Protein AF-0000000080282565 (afdb_homodimer)

Nearest PDB structures (foldseek):
  5na4-assembly1_A  TM=9.097E-01  e=1.150E-32  Staphylococcus aureus
  5jwb-assembly1_A  TM=9.069E-01  e=5.021E-30  Plasmodium falciparum 3D7
  5yjx-assembly1_A  TM=8.605E-01  e=2.769E-31  Saccharomyces cerevisiae S288C
  4g6h-assembly1_A  TM=8.439E-01  e=4.618E-31  Saccharomyces cerevisiae S288C
  3t31-assembly1_A-2  TM=7.888E-01  e=1.235E-23  Acidithiobacillus ferrooxidans ATCC 23270

Solvent-accessible surface area (backbone atoms only — not comparable to full-atom values): 43737 Å² total; per-residue (Å²): 92,32,37,36,26,37,20,38,42,52,14,23,41,31,16,50,52,37,28,68,74,50,47,61,92,71,50,46,40,32,37,37,16,72,55,56,38,29,60,51,63,91,54,42,52,38,33,26,54,42,54,39,63,68,71,41,38,36,34,32,39,42,76,68,38,76,80,42,44,68,42,63,17,43,76,71,48,68,40,76,89,77,32,31,38,32,26,32,32,92,84,72,46,80,47,73,46,72,42,65,30,38,36,43,16,65,23,58,31,61,49,83,68,98,36,54,42,38,64,78,61,25,27,42,74,83,23,61,42,28,24,51,23,48,29,25,48,54,48,46,29,48,52,50,27,45,66,45,85,48,68,68,57,24,45,15,38,31,22,38,38,31,34,18,35,39,74,66,22,43,28,44,56,32,33,42,50,64,40,52,50,60,55,46,72,46,32,77,71,39,66,90,59,75,68,44,39,35,40,23,21,66,48,88,49,46,31,69,92,49,57,67,68,55,17,51,52,50,46,52,53,33,45,73,59,55,34,46,76,37,54,64,27,44,74,50,33,34,58,92,63,20,36,27,32,62,86,65,50,74,45,56,21,76,41,37,39,46,34,74,48,67,34,39,26,64,62,55,69,71,63,78,63,66,58,50,95,59,10,35,43,32,41,50,54,23,33,29,80,96,34,94,47,33,31,39,23,28,42,25,22,31,36,47,22,70,87,44,80,96,36,57,54,71,82,42,66,68,52,8,31,53,38,7,36,46,41,13,40,27,54,24,20,75,73,71,30,76,62,72,61,69,57,69,80,77,86,60,60,51,75,46,58,42,32,94,64,28,14,41,24,18,61,81,74,42,81,37,56,37,56,64,19,32,51,51,49,52,52,48,50,47,69,66,44,91,47,50,41,69,61,40,50,48,34,53,52,49,46,72,76,46,75,76,63,77,58,48,78,64,66,46,51,71,70,25,42,53,32,87,41,89,47,50,66,49,50,58,73,70,119,92,33,37,36,24,37,19,37,40,53,13,23,43,31,15,52,53,37,29,67,74,51,46,61,90,70,50,46,40,34,38,36,16,74,55,58,38,30,59,52,62,90,55,42,51,40,32,26,54,42,52,38,61,67,71,43,39,37,33,31,38,42,74,68,38,76,81,43,45,69,41,62,18,41,75,70,49,69,40,78,89,76,31,32,38,32,27,33,31,93,84,71,47,79,48,74,47,71,42,65,31,37,37,44,16,64,23,58,30,60,49,82,70,99,36,54,42,38,60,77,61,25,27,41,73,83,23,62,43,29,23,51,21,49,28,24,48,53,51,47,30,49,52,50,26,46,64,44,86,46,68,69,56,26,45,16,35,31,20,37,38,31,33,17,34,39,72,66,24,43,28,44,55,31,33,42,52,65,41,52,49,61,54,45,73,47,32,76,74,39,66,87,59,72,69,44,40,37,40,22,20,67,48,87,50,46,32,70,90,50,57,66,68,56,17,50,50,50,45,51,52,34,45,75,59,56,33,44,76,38,55,64,26,46,73,49,34,34,57,94,63,20,35,27,32,63,86,64,51,74,45,55,20,78,42,38,38,46,36,75,48,66,34,37,28,65,64,55,69,70,63,78,61,65,58,51,96,59,9,36,44,33,40,49,55,24,33,30,80,97,34,95,48,34,31,38,22,27,44,26,23,33,35,46,22,70,87,45,80,95,36,58,54,71,80,42,67,68,52,8,31,54,37,7,34,47,43,14,39,27,53,24,20,75,72,70,29,78,62,73,60,69,57,71,79,75,86,61,61,56,74,45,59,42,34,96,63,29,16,41,24,18,64,82,73,42,82,36,55,36,57,64,19,32,52,51,48,51,52,48,50,47,69,67,44,91,48,49,44,68,61,40,51,49,34,53,52,50,46,71,75,46,76,74,62,75,58,50,77,64,65,46,53,71,70,24,40,52,32,86,40,88,46,50,67,46,49,57,73,70,119

InterPro domains:
  IPR023753 FAD/NAD(P)-binding domain [PF07992] (1-324)
  IPR036188 FAD/NAD(P)-binding domain superfamily [SSF51905] (1-175)
  IPR036188 FAD/NAD(P)-binding domain superfamily [SSF51905] (150-336)
  IPR045024 Alternative NADH dehydrogenase [PTHR43706] (2-407)

Radius of gyration: 28.05 Å; Cα contacts (8 Å, |Δi|>4): 2062; chains: 2; bounding box: 66×82×60 Å

Foldseek 3Di:
DEEEEEACEQQRVLLLVLLLVFADLVYAAEYEYQDQFYAQQQCLLCCLLQLDPRVLRTHGSCVQRPRHHYDNFHWDAADQVQQKTWTAHPVRDIDIDHGQFYEYENAWAFDDDPAAACLPQEFERGANLRSLQNSQLLLVLLVVLLVDPDVLSVLQSLEAEEEALAQVSLQNLLSNLVSSVLSNVVRPSCVVPDRAAEYEYLAPFRNPVDDPVLRVQSVVSSVVSHYHYYYNKDFRHADCQGTQIPVRDGRGHSYYYYDHDIAAQVNLVVHPADDDSRAQEAEQLQHRPPRLRYGYAARRHQHAAPVDHPHGDDRDSVRSNQNSSLSSQQNSVSVVTHDGDGDYDDDQWDKHNSDDLWIWTQGNHNTDIGNVSVVVVLVVSLVVRSDSSVVSVVSNVCVVVDRRDSDRPPPRHDQQGRSPDSCNNGTNDDD/DEEEEEDCEQQRVLLLVLLLVFADLVYAAEYEYQDQFYAQQQCLLCCLLQLDPRVLRTHGSCVQRPRHHYDNFHWDAADQVQQKTWTAHPVRDIDIDHGQFYEYENAWAFDDDPAAACLPQEFERGANLRSLQNSQLLLVLLVVLLVDPDVLSVLQSLEAEEEALAQVSLQNLLSNLVSSVLSNVVRPSCVVPDRAAEYEYLAPFRNPVADPVLRVQSVVSSVVSHYHYYYNKDFRHADCQGTQIPVRDGRGHSYYYYDHDIAAQVNLVVHPADDDSRAQEAEQLQHRPPRLRYGYAANRHQHAAPVDHPHGDDRDSVRSNQNSSLSSQQNSVSVVTHDGDGDYDDDQWDKHNSDDQWIWTQGNHNTDIGNVSVVVVLVVSLVVRSDSSVVSVVSNVCVVVDRRDSDRPPPRHDQQGRSPDSCNNGTNDDD

Structure (mmCIF, N/CA/C/O backbone):
data_AF-0000000080282565-model_v1
#
loop_
_entity.id
_entity.type
_entity.pdbx_description
1 polymer 'NADH dehydrogenase'
#
loop_
_atom_site.group_PDB
_atom_site.id
_atom_site.type_symbol
_atom_site.label_atom_id
_atom_site.label_alt_id
_atom_site.label_comp_id
_atom_site.label_asym_id
_atom_site.label_entity_id
_atom_site.label_seq_id
_atom_site.pdbx_PDB_ins_code
_atom_site.Cartn_x
_atom_site.Cartn_y
_atom_site.Cartn_z
_atom_site.occupancy
_atom_site.B_iso_or_equiv
_atom_site.auth_seq_id
_atom_site.auth_comp_id
_atom_site.auth_asym_id
_atom_site.auth_atom_id
_atom_site.pdbx_PDB_model_num
ATOM 1 N N . MET A 1 1 ? 24.312 -25.234 -16.906 1 94.94 1 MET A N 1
ATOM 2 C CA . MET A 1 1 ? 22.953 -25.312 -17.406 1 94.94 1 MET A CA 1
ATOM 3 C C . MET A 1 1 ? 22.062 -24.281 -16.719 1 94.94 1 MET A C 1
ATOM 5 O O . MET A 1 1 ? 22.328 -23.875 -15.586 1 94.94 1 MET A O 1
ATOM 9 N N . ARG A 1 2 ? 21.125 -23.766 -17.453 1 97.75 2 ARG A N 1
ATOM 10 C CA . ARG A 1 2 ? 20.203 -22.766 -16.922 1 97.75 2 ARG A CA 1
ATOM 11 C C . ARG A 1 2 ? 18.766 -23.25 -16.984 1 97.75 2 ARG A C 1
ATOM 13 O O . ARG A 1 2 ? 18.266 -23.641 -18.047 1 97.75 2 ARG A O 1
ATOM 20 N N . VAL A 1 3 ? 18.125 -23.203 -15.875 1 98.88 3 VAL A N 1
ATOM 21 C CA . VAL A 1 3 ? 16.688 -23.469 -15.773 1 98.88 3 VAL A CA 1
ATOM 22 C C . VAL A 1 3 ? 15.93 -22.172 -15.547 1 98.88 3 VAL A C 1
ATOM 24 O O . VAL A 1 3 ? 16.203 -21.438 -14.594 1 98.88 3 VAL A O 1
ATOM 27 N N . VAL A 1 4 ? 15.008 -21.828 -16.453 1 98.94 4 VAL A N 1
ATOM 28 C CA . VAL A 1 4 ? 14.18 -20.641 -16.312 1 98.94 4 VAL A CA 1
ATOM 29 C C . VAL A 1 4 ? 12.758 -21.047 -15.93 1 98.94 4 VAL A C 1
ATOM 31 O O . VAL A 1 4 ? 12.172 -21.938 -16.547 1 98.94 4 VAL A O 1
ATOM 34 N N . ILE A 1 5 ? 12.273 -20.516 -14.883 1 98.94 5 ILE A N 1
ATOM 35 C CA . ILE A 1 5 ? 10.898 -20.703 -14.414 1 98.94 5 ILE A CA 1
ATOM 36 C C . ILE A 1 5 ? 10.109 -19.406 -14.625 1 98.94 5 ILE A C 1
ATOM 38 O O . ILE A 1 5 ? 10.469 -18.359 -14.078 1 98.94 5 ILE A O 1
ATOM 42 N N . ILE A 1 6 ? 9.055 -19.453 -15.453 1 98.88 6 ILE A N 1
ATOM 43 C CA . ILE A 1 6 ? 8.172 -18.297 -15.641 1 98.88 6 ILE A CA 1
ATOM 44 C C . ILE A 1 6 ? 7.051 -18.344 -14.609 1 98.88 6 ILE A C 1
ATOM 46 O O . ILE A 1 6 ? 6.172 -19.203 -14.672 1 98.88 6 ILE A O 1
ATOM 50 N N . GLY A 1 7 ? 7.074 -17.391 -13.695 1 98.56 7 GLY A N 1
ATOM 51 C CA . GLY A 1 7 ? 6.07 -17.328 -12.648 1 98.56 7 GLY A CA 1
ATOM 52 C C . GLY A 1 7 ? 6.598 -17.781 -11.297 1 98.56 7 GLY A C 1
ATOM 53 O O . GLY A 1 7 ? 7.184 -18.859 -11.18 1 98.56 7 GLY A O 1
ATOM 54 N N . GLY A 1 8 ? 6.426 -16.953 -10.297 1 98.19 8 GLY A N 1
ATOM 55 C CA . GLY A 1 8 ? 6.891 -17.25 -8.953 1 98.19 8 GLY A CA 1
ATOM 56 C C . GLY A 1 8 ? 5.758 -17.516 -7.977 1 98.19 8 GLY A C 1
ATOM 57 O O . GLY A 1 8 ? 5.891 -17.25 -6.777 1 98.19 8 GLY A O 1
ATOM 58 N N . GLY A 1 9 ? 4.543 -17.922 -8.484 1 98.06 9 GLY A N 1
ATOM 59 C CA . GLY A 1 9 ? 3.451 -18.328 -7.617 1 98.06 9 GLY A CA 1
ATOM 60 C C . GLY A 1 9 ? 3.684 -19.672 -6.961 1 98.06 9 GLY A C 1
ATOM 61 O O . GLY A 1 9 ? 4.828 -20.094 -6.789 1 98.06 9 GLY A O 1
ATOM 62 N N . PHE A 1 10 ? 2.66 -20.375 -6.566 1 98.19 10 PHE A N 1
ATOM 63 C CA . PHE A 1 10 ? 2.758 -21.625 -5.812 1 98.19 10 PHE A CA 1
ATOM 64 C C . PHE A 1 10 ? 3.551 -22.672 -6.59 1 98.19 10 PHE A C 1
ATOM 66 O O . PHE A 1 10 ? 4.43 -23.328 -6.031 1 98.19 10 PHE A O 1
ATOM 73 N N . ALA A 1 11 ? 3.25 -22.766 -7.883 1 98.75 11 ALA A N 1
ATOM 74 C CA . ALA A 1 11 ? 3.922 -23.797 -8.68 1 98.75 11 ALA A CA 1
ATOM 75 C C . ALA A 1 11 ? 5.387 -23.438 -8.914 1 98.75 11 ALA A C 1
ATOM 77 O O . ALA A 1 11 ? 6.285 -24.219 -8.586 1 98.75 11 ALA A O 1
ATOM 78 N N . GLY A 1 12 ? 5.625 -22.219 -9.43 1 98.88 12 GLY A N 1
ATOM 79 C CA . GLY A 1 12 ? 6.977 -21.812 -9.766 1 98.88 12 GLY A CA 1
ATOM 80 C C . GLY A 1 12 ? 7.891 -21.719 -8.562 1 98.88 12 GLY A C 1
ATOM 81 O O . GLY A 1 12 ? 9.055 -22.125 -8.617 1 98.88 12 GLY A O 1
ATOM 82 N N . TYR A 1 13 ? 7.422 -21.141 -7.465 1 98.81 13 TYR A N 1
ATOM 83 C CA . TYR A 1 13 ? 8.195 -21.031 -6.234 1 98.81 13 TYR A CA 1
ATOM 84 C C . TYR A 1 13 ? 8.656 -22.391 -5.754 1 98.81 13 TYR A C 1
ATOM 86 O O . TYR A 1 13 ? 9.828 -22.578 -5.41 1 98.81 13 TYR A O 1
ATOM 94 N N . ASN A 1 14 ? 7.75 -23.375 -5.758 1 98.75 14 ASN A N 1
ATOM 95 C CA . ASN A 1 14 ? 8.086 -24.703 -5.242 1 98.75 14 ASN A CA 1
ATOM 96 C C . ASN A 1 14 ? 8.945 -25.484 -6.227 1 98.75 14 ASN A C 1
ATOM 98 O O . ASN A 1 14 ? 9.789 -26.281 -5.82 1 98.75 14 ASN A O 1
ATOM 102 N N . ALA A 1 15 ? 8.781 -25.25 -7.547 1 98.94 15 ALA A N 1
ATOM 103 C CA . ALA A 1 15 ? 9.711 -25.812 -8.516 1 98.94 15 ALA A CA 1
ATOM 104 C C . ALA A 1 15 ? 11.141 -25.328 -8.25 1 98.94 15 ALA A C 1
ATOM 106 O O . ALA A 1 15 ? 12.07 -26.141 -8.188 1 98.94 15 ALA A O 1
ATOM 107 N N . ALA A 1 16 ? 11.289 -24.016 -8.062 1 98.88 16 ALA A N 1
ATOM 108 C CA . ALA A 1 16 ? 12.602 -23.422 -7.797 1 98.88 16 ALA A CA 1
ATOM 109 C C . ALA A 1 16 ? 13.195 -23.984 -6.504 1 98.88 16 ALA A C 1
ATOM 111 O O . ALA A 1 16 ? 14.375 -24.344 -6.461 1 98.88 16 ALA A O 1
ATOM 112 N N . LYS A 1 17 ? 12.367 -24.031 -5.488 1 98.56 17 LYS A N 1
ATOM 113 C CA . LYS A 1 17 ? 12.805 -24.547 -4.191 1 98.56 17 LYS A CA 1
ATOM 114 C C . LYS A 1 17 ? 13.305 -25.984 -4.305 1 98.56 17 LYS A C 1
ATOM 116 O O . LYS A 1 17 ? 14.359 -26.312 -3.756 1 98.56 17 LYS A O 1
ATOM 121 N N . THR A 1 18 ? 12.578 -26.828 -5 1 98.69 18 THR A N 1
ATOM 122 C CA . THR A 1 18 ? 12.945 -28.219 -5.18 1 98.69 18 THR A CA 1
ATOM 123 C C . THR A 1 18 ? 14.219 -28.344 -6.02 1 98.69 18 THR A C 1
ATOM 125 O O . THR A 1 18 ? 15.102 -29.141 -5.699 1 98.69 18 THR A O 1
ATOM 128 N N . LEU A 1 19 ? 14.336 -27.594 -7.07 1 98.56 19 LEU A N 1
ATOM 129 C CA . LEU A 1 19 ? 15.523 -27.594 -7.914 1 98.56 19 LEU A CA 1
ATOM 130 C C . LEU A 1 19 ? 16.766 -27.234 -7.102 1 98.56 19 LEU A C 1
ATOM 132 O O . LEU A 1 19 ? 17.812 -27.875 -7.246 1 98.56 19 LEU A O 1
ATOM 136 N N . LEU A 1 20 ? 16.625 -26.203 -6.266 1 97.38 20 LEU A N 1
ATOM 137 C CA . LEU A 1 20 ? 17.734 -25.734 -5.445 1 97.38 20 LEU A CA 1
ATOM 138 C C . LEU A 1 20 ? 18.312 -26.875 -4.613 1 97.38 20 LEU A C 1
ATOM 140 O O . LEU A 1 20 ? 19.516 -26.953 -4.395 1 97.38 20 LEU A O 1
ATOM 144 N N . LYS A 1 21 ? 17.453 -27.781 -4.227 1 97.19 21 LYS A N 1
ATOM 145 C CA . LYS A 1 21 ? 17.859 -28.891 -3.367 1 97.19 21 LYS A CA 1
ATOM 146 C C . LYS A 1 21 ? 18.359 -30.078 -4.191 1 97.19 21 LYS A C 1
ATOM 148 O O . LYS A 1 21 ? 19 -30.984 -3.66 1 97.19 21 LYS A O 1
ATOM 153 N N . SER A 1 22 ? 18.094 -30.047 -5.457 1 97.62 22 SER A N 1
ATOM 154 C CA . SER A 1 22 ? 18.234 -31.281 -6.227 1 97.62 22 SER A CA 1
ATOM 155 C C . SER A 1 22 ? 19.422 -31.188 -7.191 1 97.62 22 SER A C 1
ATOM 157 O O . SER A 1 22 ? 20 -32.219 -7.574 1 97.62 22 SER A O 1
ATOM 159 N N . VAL A 1 23 ? 19.766 -29.969 -7.562 1 96.62 23 VAL A N 1
ATOM 160 C CA . VAL A 1 23 ? 20.781 -29.828 -8.602 1 96.62 23 VAL A CA 1
ATOM 161 C C . VAL A 1 23 ? 22.094 -29.359 -7.98 1 96.62 23 VAL A C 1
ATOM 163 O O . VAL A 1 23 ? 22.141 -29 -6.805 1 96.62 23 VAL A O 1
ATOM 166 N N . ASP A 1 24 ? 23.125 -29.422 -8.727 1 92.44 24 ASP A N 1
ATOM 167 C CA . ASP A 1 24 ? 24.438 -28.984 -8.258 1 92.44 24 ASP A CA 1
ATOM 168 C C . ASP A 1 24 ? 24.625 -27.484 -8.469 1 92.44 24 ASP A C 1
ATOM 170 O O . ASP A 1 24 ? 23.734 -26.812 -9.023 1 92.44 24 ASP A O 1
ATOM 174 N N . ASP A 1 25 ? 25.703 -26.969 -7.98 1 90.06 25 ASP A N 1
ATOM 175 C CA . ASP A 1 25 ? 25.969 -25.531 -7.965 1 90.06 25 ASP A CA 1
ATOM 176 C C . ASP A 1 25 ? 26.219 -25 -9.375 1 90.06 25 ASP A C 1
ATOM 178 O O . ASP A 1 25 ? 26.203 -23.797 -9.602 1 90.06 25 ASP A O 1
ATOM 182 N N . ASP A 1 26 ? 26.359 -25.938 -10.305 1 92.88 26 ASP A N 1
ATOM 183 C CA . ASP A 1 26 ? 26.672 -25.5 -11.664 1 92.88 26 ASP A CA 1
ATOM 184 C C . ASP A 1 26 ? 25.391 -25.172 -12.438 1 92.88 26 ASP A C 1
ATOM 186 O O . ASP A 1 26 ? 25.453 -24.609 -13.531 1 92.88 26 ASP A O 1
ATOM 190 N N . THR A 1 27 ? 24.281 -25.484 -11.867 1 96.75 27 THR A N 1
ATOM 191 C CA . THR A 1 27 ? 23 -25.172 -12.508 1 96.75 27 THR A CA 1
ATOM 192 C C . THR A 1 27 ? 22.469 -23.828 -12.047 1 96.75 27 THR A C 1
ATOM 194 O O . THR A 1 27 ? 22.312 -23.594 -10.844 1 96.75 27 THR A O 1
ATOM 197 N N . GLU A 1 28 ? 22.25 -22.875 -12.977 1 97.5 28 GLU A N 1
ATOM 198 C CA . GLU A 1 28 ? 21.609 -21.594 -12.664 1 97.5 28 GLU A CA 1
ATOM 199 C C . GLU A 1 28 ? 20.094 -21.719 -12.695 1 97.5 28 GLU A C 1
ATOM 201 O O . GLU A 1 28 ? 19.516 -22.172 -13.688 1 97.5 28 GLU A O 1
ATOM 206 N N . ILE A 1 29 ? 19.484 -21.406 -11.602 1 98.5 29 ILE A N 1
ATOM 207 C CA . ILE A 1 29 ? 18.031 -21.375 -11.523 1 98.5 29 ILE A CA 1
ATOM 208 C C . ILE A 1 29 ? 17.531 -19.938 -11.555 1 98.5 29 ILE A C 1
ATOM 210 O O . ILE A 1 29 ? 17.938 -19.125 -10.727 1 98.5 29 ILE A O 1
ATOM 214 N N . VAL A 1 30 ? 16.703 -19.578 -12.523 1 98.5 30 VAL A N 1
ATOM 215 C CA . VAL A 1 30 ? 16.156 -18.234 -12.695 1 98.5 30 VAL A CA 1
ATOM 216 C C . VAL A 1 30 ? 14.641 -18.266 -12.531 1 98.5 30 VAL A C 1
ATOM 218 O O . VAL A 1 30 ? 13.961 -19.109 -13.125 1 98.5 30 VAL A O 1
ATOM 221 N N . VAL A 1 31 ? 14.117 -17.438 -11.672 1 98.75 31 VAL A N 1
ATOM 222 C CA . VAL A 1 31 ? 12.68 -17.188 -11.609 1 98.75 31 VAL A CA 1
ATOM 223 C C . VAL A 1 31 ? 12.367 -15.836 -12.242 1 98.75 31 VAL A C 1
ATOM 225 O O . VAL A 1 31 ? 12.867 -14.797 -11.789 1 98.75 31 VAL A O 1
ATOM 228 N N . LEU A 1 32 ? 11.688 -15.867 -13.367 1 98.75 32 LEU A N 1
ATOM 229 C CA . LEU A 1 32 ? 11.164 -14.68 -14.023 1 98.75 32 LEU A CA 1
ATOM 230 C C . LEU A 1 32 ? 9.758 -14.367 -13.539 1 98.75 32 LEU A C 1
ATOM 232 O O . LEU A 1 32 ? 8.828 -15.141 -13.781 1 98.75 32 LEU A O 1
ATOM 236 N N . ASN A 1 33 ? 9.594 -13.297 -12.859 1 98.38 33 ASN A N 1
ATOM 237 C CA . ASN A 1 33 ? 8.328 -12.961 -12.219 1 98.38 33 ASN A CA 1
ATOM 238 C C . ASN A 1 33 ? 8.109 -11.453 -12.164 1 98.38 33 ASN A C 1
ATOM 240 O O . ASN A 1 33 ? 9.047 -10.695 -11.922 1 98.38 33 ASN A O 1
ATOM 244 N N . PRO A 1 34 ? 6.867 -11.016 -12.344 1 96.94 34 PRO A N 1
ATOM 245 C CA . PRO A 1 34 ? 6.617 -9.57 -12.312 1 96.94 34 PRO A CA 1
ATOM 246 C C . PRO A 1 34 ? 6.84 -8.961 -10.93 1 96.94 34 PRO A C 1
ATOM 248 O O . PRO A 1 34 ? 7.117 -7.77 -10.812 1 96.94 34 PRO A O 1
ATOM 251 N N . THR A 1 35 ? 6.664 -9.727 -9.883 1 97.62 35 THR A N 1
ATOM 252 C CA . THR A 1 35 ? 6.875 -9.266 -8.516 1 97.62 35 THR A CA 1
ATOM 253 C C . THR A 1 35 ? 8.094 -9.945 -7.895 1 97.62 35 THR A C 1
ATOM 255 O O . THR A 1 35 ? 8.547 -10.984 -8.383 1 97.62 35 THR A O 1
ATOM 258 N N . ASP A 1 36 ? 8.617 -9.406 -6.836 1 97.94 36 ASP A N 1
ATOM 259 C CA . ASP A 1 36 ? 9.773 -9.984 -6.168 1 97.94 36 ASP A CA 1
ATOM 260 C C . ASP A 1 36 ? 9.352 -10.93 -5.043 1 97.94 36 ASP A C 1
ATOM 262 O O . ASP A 1 36 ? 10.164 -11.305 -4.203 1 97.94 36 ASP A O 1
ATOM 266 N N . TYR A 1 37 ? 8.055 -11.281 -5.031 1 98 37 TYR A N 1
ATOM 267 C CA . TYR A 1 37 ? 7.566 -12.078 -3.91 1 98 37 TYR A CA 1
ATOM 268 C C . TYR A 1 37 ? 6.66 -13.203 -4.395 1 98 37 TYR A C 1
ATOM 270 O O . TYR A 1 37 ? 6.062 -13.109 -5.469 1 98 37 TYR A O 1
ATOM 278 N N . PHE A 1 38 ? 6.691 -14.305 -3.635 1 98.06 38 PHE A N 1
ATOM 279 C CA . PHE A 1 38 ? 5.645 -15.32 -3.629 1 98.06 38 PHE A CA 1
ATOM 280 C C . PHE A 1 38 ? 4.445 -14.859 -2.807 1 98.06 38 PHE A C 1
ATOM 282 O O . PHE A 1 38 ? 4.594 -14.5 -1.636 1 98.06 38 PHE A O 1
ATOM 289 N N . LEU A 1 39 ? 3.273 -14.82 -3.441 1 97.94 39 LEU A N 1
ATOM 290 C CA . LEU A 1 39 ? 2.064 -14.391 -2.742 1 97.94 39 LEU A CA 1
ATOM 291 C C . LEU A 1 39 ? 1.341 -15.594 -2.137 1 97.94 39 LEU A C 1
ATOM 293 O O . LEU A 1 39 ? 0.913 -16.5 -2.859 1 97.94 39 LEU A O 1
ATOM 297 N N . TYR A 1 40 ? 1.223 -15.641 -0.85 1 97.5 40 TYR A N 1
ATOM 298 C CA . TYR A 1 40 ? 0.421 -16.656 -0.192 1 97.5 40 TYR A CA 1
ATOM 299 C C . TYR A 1 40 ? -1.062 -16.312 -0.254 1 97.5 40 TYR A C 1
ATOM 301 O O . TYR A 1 40 ? -1.622 -15.781 0.704 1 97.5 40 TYR A O 1
ATOM 309 N N . LEU A 1 41 ? -1.687 -16.734 -1.265 1 95.69 41 LEU A N 1
ATOM 310 C CA . LEU A 1 41 ? -2.994 -16.297 -1.747 1 95.69 41 LEU A CA 1
ATOM 311 C C . LEU A 1 41 ? -4.086 -16.656 -0.745 1 95.69 41 LEU A C 1
ATOM 313 O O . LEU A 1 41 ? -5.035 -15.891 -0.557 1 95.69 41 LEU A O 1
ATOM 317 N N . PRO A 1 42 ? -4.027 -17.766 -0.047 1 94 42 PRO A N 1
ATOM 318 C CA . PRO A 1 42 ? -5.133 -18.172 0.826 1 94 42 PRO A CA 1
ATOM 319 C C . PRO A 1 42 ? -5.457 -17.125 1.893 1 94 42 PRO A C 1
ATOM 321 O O . PRO A 1 42 ? -6.586 -17.078 2.389 1 94 42 PRO A O 1
ATOM 324 N N . LEU A 1 43 ? -4.535 -16.266 2.221 1 96.25 43 LEU A N 1
ATOM 325 C CA . LEU A 1 43 ? -4.766 -15.289 3.277 1 96.25 43 LEU A CA 1
ATOM 326 C C . LEU A 1 43 ? -5.066 -13.914 2.691 1 96.25 43 LEU A C 1
ATOM 328 O O . LEU A 1 43 ? -5.172 -12.93 3.426 1 96.25 43 LEU A O 1
ATOM 332 N N . LEU A 1 44 ? -5.234 -13.836 1.396 1 97.25 44 LEU A N 1
ATOM 333 C CA . LEU A 1 44 ? -5.488 -12.578 0.704 1 97.25 44 LEU A CA 1
ATOM 334 C C . LEU A 1 44 ? -6.766 -11.922 1.219 1 97.25 44 LEU A C 1
ATOM 336 O O . LEU A 1 44 ? -6.809 -10.703 1.412 1 97.25 44 LEU A O 1
ATOM 340 N N . PRO A 1 45 ? -7.895 -12.688 1.535 1 96.88 45 PRO A N 1
ATOM 341 C CA . PRO A 1 45 ? -9.117 -12.055 2.049 1 96.88 45 PRO A CA 1
ATOM 342 C C . PRO A 1 45 ? -8.891 -11.328 3.373 1 96.88 45 PRO A C 1
ATOM 344 O O . PRO A 1 45 ? -9.531 -10.312 3.643 1 96.88 45 PRO A O 1
ATOM 347 N N . GLU A 1 46 ? -7.957 -11.812 4.176 1 96.31 46 GLU A N 1
ATOM 348 C CA . GLU A 1 46 ? -7.668 -11.156 5.449 1 96.31 46 GLU A CA 1
ATOM 349 C C . GLU A 1 46 ? -6.961 -9.828 5.234 1 96.31 46 GLU A C 1
ATOM 351 O O . GLU A 1 46 ? -7.105 -8.898 6.039 1 96.31 46 GLU A O 1
ATOM 356 N N . VAL A 1 47 ? -6.18 -9.727 4.168 1 97.31 47 VAL A N 1
ATOM 357 C CA . VAL A 1 47 ? -5.562 -8.453 3.818 1 97.31 47 VAL A CA 1
ATOM 358 C C . VAL A 1 47 ? -6.645 -7.445 3.432 1 97.31 47 VAL A C 1
ATOM 360 O O . VAL A 1 47 ? -6.629 -6.305 3.898 1 97.31 47 VAL A O 1
ATOM 363 N N . ALA A 1 48 ? -7.633 -7.883 2.65 1 97.5 48 ALA A N 1
ATOM 364 C CA . ALA A 1 48 ? -8.703 -7.004 2.178 1 97.5 48 ALA A CA 1
ATOM 365 C C . ALA A 1 48 ? -9.594 -6.559 3.332 1 97.5 48 ALA A C 1
ATOM 367 O O . ALA A 1 48 ? -10.219 -5.496 3.266 1 97.5 48 ALA A O 1
ATOM 368 N N . ALA A 1 49 ? -9.617 -7.336 4.41 1 96.25 49 ALA A N 1
ATOM 369 C CA . ALA A 1 49 ? -10.461 -7.016 5.555 1 96.25 49 ALA A CA 1
ATOM 370 C C . ALA A 1 49 ? -9.68 -6.254 6.621 1 96.25 49 ALA A C 1
ATOM 372 O O . ALA A 1 49 ? -10.203 -5.965 7.699 1 96.25 49 ALA A O 1
ATOM 373 N N . GLY A 1 50 ? -8.414 -6.004 6.387 1 95.19 50 GLY A N 1
ATOM 374 C CA . GLY A 1 50 ? -7.602 -5.211 7.297 1 95.19 50 GLY A CA 1
ATOM 375 C C . GLY A 1 50 ? -7.082 -6.004 8.484 1 95.19 50 GLY A C 1
ATOM 376 O O . GLY A 1 50 ? -6.668 -5.426 9.492 1 95.19 50 GLY A O 1
ATOM 377 N N . ILE A 1 51 ? -7.098 -7.34 8.422 1 95.38 51 ILE A N 1
ATOM 378 C CA . ILE A 1 51 ? -6.629 -8.195 9.5 1 95.38 51 ILE A CA 1
ATOM 379 C C . ILE A 1 51 ? -5.113 -8.375 9.406 1 95.38 51 ILE A C 1
ATOM 381 O O . ILE A 1 51 ? -4.402 -8.258 10.406 1 95.38 51 ILE A O 1
ATOM 385 N N . LEU A 1 52 ? -4.641 -8.633 8.195 1 96.38 52 LEU A N 1
ATOM 386 C CA . LEU A 1 52 ? -3.213 -8.789 7.941 1 96.38 52 LEU A CA 1
ATOM 387 C C . LEU A 1 52 ? -2.686 -7.664 7.062 1 96.38 52 LEU A C 1
ATOM 389 O O . LEU A 1 52 ? -3.398 -7.168 6.188 1 96.38 52 LEU A O 1
ATOM 393 N N . GLU A 1 53 ? -1.453 -7.242 7.328 1 96.88 53 GLU A N 1
ATOM 394 C CA . GLU A 1 53 ? -0.759 -6.355 6.402 1 96.88 53 GLU A CA 1
ATOM 395 C C . GLU A 1 53 ? -0.314 -7.105 5.148 1 96.88 53 GLU A C 1
ATOM 397 O O . GLU A 1 53 ? 0.014 -8.289 5.211 1 96.88 53 GLU A O 1
ATOM 402 N N . PRO A 1 54 ? -0.295 -6.422 4.027 1 97.19 54 PRO A N 1
ATOM 403 C CA . PRO A 1 54 ? 0.024 -7.098 2.768 1 97.19 54 PRO A CA 1
ATOM 404 C C . PRO A 1 54 ? 1.393 -7.773 2.789 1 97.19 54 PRO A C 1
ATOM 406 O O . PRO A 1 54 ? 1.563 -8.852 2.207 1 97.19 54 PRO A O 1
ATOM 409 N N . ARG A 1 55 ? 2.387 -7.223 3.467 1 96.62 55 ARG A N 1
ATOM 410 C CA . ARG A 1 55 ? 3.742 -7.762 3.439 1 96.62 55 ARG A CA 1
ATOM 411 C C . ARG A 1 55 ? 3.84 -9.031 4.273 1 96.62 55 ARG A C 1
ATOM 413 O O . ARG A 1 55 ? 4.852 -9.734 4.23 1 96.62 55 ARG A O 1
ATOM 420 N N . ARG A 1 56 ? 2.762 -9.398 5.039 1 97 56 ARG A N 1
ATOM 421 C CA . ARG A 1 56 ? 2.738 -10.656 5.77 1 97 56 ARG A CA 1
ATOM 422 C C . ARG A 1 56 ? 2.604 -11.844 4.816 1 97 56 ARG A C 1
ATOM 424 O O . ARG A 1 56 ? 3.131 -12.922 5.082 1 97 56 ARG A O 1
ATOM 431 N N . ILE A 1 57 ? 1.929 -11.594 3.664 1 97.31 57 ILE A N 1
ATOM 432 C CA . ILE A 1 57 ? 1.638 -12.734 2.811 1 97.31 57 ILE A CA 1
ATOM 433 C C . ILE A 1 57 ? 2.393 -12.602 1.489 1 97.31 57 ILE A C 1
ATOM 435 O O . ILE A 1 57 ? 2.166 -13.375 0.555 1 97.31 57 ILE A O 1
ATOM 439 N N . SER A 1 58 ? 3.16 -11.539 1.287 1 97.56 58 SER A N 1
ATOM 440 C CA . SER A 1 58 ? 4.105 -11.391 0.185 1 97.56 58 SER A CA 1
ATOM 441 C C . SER A 1 58 ? 5.508 -11.82 0.596 1 97.56 58 SER A C 1
ATOM 443 O O . SER A 1 58 ? 6.289 -11.016 1.108 1 97.56 58 SER A O 1
ATOM 445 N N . VAL A 1 59 ? 5.848 -13 0.3 1 96.56 59 VAL A N 1
ATOM 446 C CA . VAL A 1 59 ? 7.086 -13.617 0.766 1 96.56 59 VAL A CA 1
ATOM 447 C C . VAL A 1 59 ? 8.195 -13.375 -0.25 1 96.56 59 VAL A C 1
ATOM 449 O O . VAL A 1 59 ? 8.086 -13.773 -1.412 1 96.56 59 VAL A O 1
ATOM 452 N N . SER A 1 60 ? 9.258 -12.742 0.165 1 96.62 60 SER A N 1
ATOM 453 C CA . SER A 1 60 ? 10.375 -12.375 -0.707 1 96.62 60 SER A CA 1
ATOM 454 C C . SER A 1 60 ? 10.977 -13.602 -1.377 1 96.62 60 SER A C 1
ATOM 456 O O . SER A 1 60 ? 11.414 -14.539 -0.698 1 96.62 60 SER A O 1
ATOM 458 N N . ILE A 1 61 ? 11.039 -13.586 -2.703 1 97.31 61 ILE A N 1
ATOM 459 C CA . ILE A 1 61 ? 11.648 -14.688 -3.439 1 97.31 61 ILE A CA 1
ATOM 460 C C . ILE A 1 61 ? 13.156 -14.68 -3.221 1 97.31 61 ILE A C 1
ATOM 462 O O . ILE A 1 61 ? 13.734 -15.672 -2.764 1 97.31 61 ILE A O 1
ATOM 466 N N . PRO A 1 62 ? 13.82 -13.539 -3.363 1 94.75 62 PRO A N 1
ATOM 467 C CA . PRO A 1 62 ? 15.266 -13.539 -3.105 1 94.75 62 PRO A CA 1
ATOM 468 C C . PRO A 1 62 ? 15.602 -13.844 -1.648 1 94.75 62 PRO A C 1
ATOM 470 O O . PRO A 1 62 ? 16.672 -14.391 -1.361 1 94.75 62 PRO A O 1
ATOM 473 N N . GLY A 1 63 ? 14.688 -13.523 -0.775 1 94 63 GLY A N 1
ATOM 474 C CA . GLY A 1 63 ? 14.945 -13.711 0.644 1 94 63 GLY A CA 1
ATOM 475 C C . GLY A 1 63 ? 14.758 -15.148 1.099 1 94 63 GLY A C 1
ATOM 476 O O . GLY A 1 63 ? 15.344 -15.562 2.102 1 94 63 GLY A O 1
ATOM 477 N N . THR A 1 64 ? 13.953 -15.938 0.349 1 95.81 64 THR A N 1
ATOM 478 C CA . THR A 1 64 ? 13.609 -17.266 0.84 1 95.81 64 THR A CA 1
ATOM 479 C C . THR A 1 64 ? 14.156 -18.344 -0.087 1 95.81 64 THR A C 1
ATOM 481 O O . THR A 1 64 ? 14.242 -19.516 0.292 1 95.81 64 THR A O 1
ATOM 484 N N . LEU A 1 65 ? 14.453 -17.984 -1.323 1 96.38 65 LEU A N 1
ATOM 485 C CA . LEU A 1 65 ? 15.086 -18.906 -2.271 1 96.38 65 LEU A CA 1
ATOM 486 C C . LEU A 1 65 ? 16.516 -18.469 -2.578 1 96.38 65 LEU A C 1
ATOM 488 O O . LEU A 1 65 ? 16.844 -18.141 -3.727 1 96.38 65 LEU A O 1
ATOM 492 N N . ARG A 1 66 ? 17.344 -18.656 -1.561 1 91.5 66 ARG A N 1
ATOM 493 C CA . ARG A 1 66 ? 18.734 -18.281 -1.708 1 91.5 66 ARG A CA 1
ATOM 494 C C . ARG A 1 66 ? 19.438 -19.141 -2.75 1 91.5 66 ARG A C 1
ATOM 496 O O . ARG A 1 66 ? 19.422 -20.375 -2.658 1 91.5 66 ARG A O 1
ATOM 503 N N . GLY A 1 67 ? 19.922 -18.641 -3.748 1 93.06 67 GLY A N 1
ATOM 504 C CA . GLY A 1 67 ? 20.562 -19.359 -4.832 1 93.06 67 GLY A CA 1
ATOM 505 C C . GLY A 1 67 ? 19.797 -19.281 -6.141 1 93.06 67 GLY A C 1
ATOM 506 O O . GLY A 1 67 ? 20.312 -19.672 -7.191 1 93.06 67 GLY A O 1
ATOM 507 N N . VAL A 1 68 ? 18.609 -18.797 -6.035 1 96.5 68 VAL A N 1
ATOM 508 C CA . VAL A 1 68 ? 17.797 -18.562 -7.227 1 96.5 68 VAL A CA 1
ATOM 509 C C . VAL A 1 68 ? 17.938 -17.125 -7.68 1 96.5 68 VAL A C 1
ATOM 511 O O . VAL A 1 68 ? 17.844 -16.203 -6.863 1 96.5 68 VAL A O 1
ATOM 514 N N . ARG A 1 69 ? 18.219 -16.922 -8.898 1 96.69 69 ARG A N 1
ATOM 515 C CA . ARG A 1 69 ? 18.266 -15.578 -9.461 1 96.69 69 ARG A CA 1
ATOM 516 C C . ARG A 1 69 ? 16.859 -15.094 -9.82 1 96.69 69 ARG A C 1
ATOM 518 O O . ARG A 1 69 ? 16.172 -15.719 -10.625 1 96.69 69 ARG A O 1
ATOM 525 N N . LEU A 1 70 ? 16.453 -14.008 -9.211 1 97.06 70 LEU A N 1
ATOM 526 C CA . LEU A 1 70 ? 15.195 -13.383 -9.578 1 97.06 70 LEU A CA 1
ATOM 527 C C . LEU A 1 70 ? 15.391 -12.406 -10.734 1 97.06 70 LEU A C 1
ATOM 529 O O . LEU A 1 70 ? 16.266 -11.539 -10.68 1 97.06 70 LEU A O 1
ATOM 533 N N . VAL A 1 71 ? 14.664 -12.562 -11.742 1 97.44 71 VAL A N 1
ATOM 534 C CA . VAL A 1 71 ? 14.547 -11.586 -12.828 1 97.44 71 VAL A CA 1
ATOM 535 C C . VAL A 1 71 ? 13.172 -10.922 -12.766 1 97.44 71 VAL A C 1
ATOM 537 O O . VAL A 1 71 ? 12.148 -11.562 -13.016 1 97.44 71 VAL A O 1
ATOM 540 N N . LEU A 1 72 ? 13.195 -9.633 -12.461 1 97.31 72 LEU A N 1
ATOM 541 C CA . LEU A 1 72 ? 11.953 -8.883 -12.391 1 97.31 72 LEU A CA 1
ATOM 542 C C . LEU A 1 72 ? 11.445 -8.531 -13.781 1 97.31 72 LEU A C 1
ATOM 544 O O . LEU A 1 72 ? 12.086 -7.77 -14.508 1 97.31 72 LEU A O 1
ATOM 548 N N . GLY A 1 73 ? 10.32 -9.133 -14.109 1 97.06 73 GLY A N 1
ATOM 549 C CA . GLY A 1 73 ? 9.758 -8.844 -15.422 1 97.06 73 GLY A CA 1
ATOM 550 C C . GLY A 1 73 ? 8.57 -9.719 -15.766 1 97.06 73 GLY A C 1
ATOM 551 O O . GLY A 1 73 ? 8.25 -10.656 -15.039 1 97.06 73 GLY A O 1
ATOM 552 N N . THR A 1 74 ? 7.867 -9.375 -16.797 1 97.31 74 THR A N 1
ATOM 553 C CA . THR A 1 74 ? 6.742 -10.125 -17.328 1 97.31 74 THR A CA 1
ATOM 554 C C . THR A 1 74 ? 7.133 -10.82 -18.641 1 97.31 74 THR A C 1
ATOM 556 O O . THR A 1 74 ? 7.547 -10.164 -19.594 1 97.31 74 THR A O 1
ATOM 559 N N . ALA A 1 75 ? 7.035 -12.117 -18.625 1 98.44 75 ALA A N 1
ATOM 560 C CA . ALA A 1 75 ? 7.297 -12.852 -19.859 1 98.44 75 ALA A CA 1
ATOM 561 C C . ALA A 1 75 ? 6.297 -12.469 -20.938 1 98.44 75 ALA A C 1
ATOM 563 O O . ALA A 1 75 ? 5.098 -12.359 -20.672 1 98.44 75 ALA A O 1
ATOM 564 N N . THR A 1 76 ? 6.824 -12.297 -22.156 1 97.75 76 THR A N 1
ATOM 565 C CA . THR A 1 76 ? 5.945 -11.844 -23.234 1 97.75 76 THR A CA 1
ATOM 566 C C . THR A 1 76 ? 5.848 -12.898 -24.344 1 97.75 76 THR A C 1
ATOM 568 O O . THR A 1 76 ? 4.836 -12.977 -25.031 1 97.75 76 THR A O 1
ATOM 571 N N . SER A 1 77 ? 6.871 -13.648 -24.547 1 98.12 77 SER A N 1
ATOM 572 C CA . SER A 1 77 ? 6.867 -14.711 -25.547 1 98.12 77 SER A CA 1
ATOM 573 C C . SER A 1 77 ? 7.992 -15.711 -25.297 1 98.12 77 SER A C 1
ATOM 575 O O . SER A 1 77 ? 8.906 -15.438 -24.516 1 98.12 77 SER A O 1
ATOM 577 N N . VAL A 1 78 ? 7.855 -16.875 -25.906 1 98.62 78 VAL A N 1
ATOM 578 C CA . VAL A 1 78 ? 8.883 -17.906 -25.844 1 98.62 78 VAL A CA 1
ATOM 579 C C . VAL A 1 78 ? 9.234 -18.375 -27.266 1 98.62 78 VAL A C 1
ATOM 581 O O . VAL A 1 78 ? 8.352 -18.672 -28.062 1 98.62 78 VAL A O 1
ATOM 584 N N . ASP A 1 79 ? 10.516 -18.328 -27.594 1 98.44 79 ASP A N 1
ATOM 585 C CA . ASP A 1 79 ? 11.055 -18.969 -28.781 1 98.44 79 ASP A CA 1
ATOM 586 C C . ASP A 1 79 ? 11.602 -20.359 -28.453 1 98.44 79 ASP A C 1
ATOM 588 O O . ASP A 1 79 ? 12.758 -20.5 -28.062 1 98.44 79 ASP A O 1
ATOM 592 N N . PHE A 1 80 ? 10.797 -21.406 -28.688 1 98.25 80 PHE A N 1
ATOM 593 C CA . PHE A 1 80 ? 11.133 -22.766 -28.281 1 98.25 80 PHE A CA 1
ATOM 594 C C . PHE A 1 80 ? 12.305 -23.297 -29.094 1 98.25 80 PHE A C 1
ATOM 596 O O . PHE A 1 80 ? 13.133 -24.047 -28.562 1 98.25 80 PHE A O 1
ATOM 603 N N . ASP A 1 81 ? 12.391 -22.953 -30.297 1 97 81 ASP A N 1
ATOM 604 C CA . ASP A 1 81 ? 13.484 -23.422 -31.125 1 97 81 ASP A CA 1
ATOM 605 C C . ASP A 1 81 ? 14.805 -22.75 -30.734 1 97 81 ASP A C 1
ATOM 607 O O . ASP A 1 81 ? 15.844 -23.406 -30.656 1 97 81 ASP A O 1
ATOM 611 N N . GLY A 1 82 ? 14.695 -21.453 -30.5 1 97.94 82 GLY A N 1
ATOM 612 C CA . GLY A 1 82 ? 15.867 -20.719 -30.062 1 97.94 82 GLY A CA 1
ATOM 613 C C . GLY A 1 82 ? 16.125 -20.844 -28.578 1 97.94 82 GLY A C 1
ATOM 614 O O . GLY A 1 82 ? 17.141 -20.359 -28.062 1 97.94 82 GLY A O 1
ATOM 615 N N . ARG A 1 83 ? 15.234 -21.438 -27.844 1 98.44 83 ARG A N 1
ATOM 616 C CA . ARG A 1 83 ? 15.281 -21.625 -26.391 1 98.44 83 ARG A CA 1
ATOM 617 C C . ARG A 1 83 ? 15.539 -20.312 -25.672 1 98.44 83 ARG A C 1
ATOM 619 O O . ARG A 1 83 ? 16.453 -20.219 -24.859 1 98.44 83 ARG A O 1
ATOM 626 N N . THR A 1 84 ? 14.68 -19.375 -25.938 1 98.62 84 THR A N 1
ATOM 627 C CA . THR A 1 84 ? 14.781 -18.047 -25.344 1 98.62 84 THR A CA 1
ATOM 628 C C . THR A 1 84 ? 13.406 -17.547 -24.891 1 98.62 84 THR A C 1
ATOM 630 O O . THR A 1 84 ? 12.406 -17.766 -25.578 1 98.62 84 THR A O 1
ATOM 633 N N . VAL A 1 85 ? 13.359 -16.875 -23.75 1 98.81 85 VAL A N 1
ATOM 634 C CA . VAL A 1 85 ? 12.164 -16.203 -23.234 1 98.81 85 VAL A CA 1
ATOM 635 C C . VAL A 1 85 ? 12.32 -14.688 -23.391 1 98.81 85 VAL A C 1
ATOM 637 O O . VAL A 1 85 ? 13.336 -14.117 -23 1 98.81 85 VAL A O 1
ATOM 640 N N . SER A 1 86 ? 11.375 -14.055 -24 1 98.75 86 SER A N 1
ATOM 641 C CA . SER A 1 86 ? 11.312 -12.594 -24.016 1 98.75 86 SER A CA 1
ATOM 642 C C . SER A 1 86 ? 10.5 -12.055 -22.844 1 98.75 86 SER A C 1
ATOM 644 O O . SER A 1 86 ? 9.492 -12.648 -22.453 1 98.75 86 SER A O 1
ATOM 646 N N . TYR A 1 87 ? 10.977 -10.977 -22.234 1 98.12 87 TYR A N 1
ATOM 647 C CA . TYR A 1 87 ? 10.234 -10.375 -21.125 1 98.12 87 TYR A CA 1
ATOM 648 C C . TYR A 1 87 ? 10.438 -8.867 -21.094 1 98.12 87 TYR A C 1
ATOM 650 O O . TYR A 1 87 ? 11.375 -8.344 -21.703 1 98.12 87 TYR A O 1
ATOM 658 N N . THR A 1 88 ? 9.539 -8.203 -20.484 1 97.19 88 THR A N 1
ATOM 659 C CA . THR A 1 88 ? 9.609 -6.773 -20.234 1 97.19 88 THR A CA 1
ATOM 660 C C . THR A 1 88 ? 9.859 -6.508 -18.75 1 97.19 88 THR A C 1
ATOM 662 O O . THR A 1 88 ? 9.18 -7.066 -17.875 1 97.19 88 THR A O 1
ATOM 665 N N . ASP A 1 89 ? 10.906 -5.695 -18.469 1 96.12 89 ASP A N 1
ATOM 666 C CA . ASP A 1 89 ? 11.219 -5.402 -17.078 1 96.12 89 ASP A CA 1
ATOM 667 C C . ASP A 1 89 ? 10.328 -4.289 -16.531 1 96.12 89 ASP A C 1
ATOM 669 O O . ASP A 1 89 ? 9.445 -3.793 -17.234 1 96.12 89 ASP A O 1
ATOM 673 N N . PRO A 1 90 ? 10.43 -3.902 -15.227 1 94 90 PRO A N 1
ATOM 674 C CA . PRO A 1 90 ? 9.531 -2.918 -14.617 1 94 90 PRO A CA 1
ATOM 675 C C . PRO A 1 90 ? 9.68 -1.527 -15.227 1 94 90 PRO A C 1
ATOM 677 O O . PRO A 1 90 ? 8.852 -0.646 -14.969 1 94 90 PRO A O 1
ATOM 680 N N . GLU A 1 91 ? 10.711 -1.241 -15.969 1 93.5 91 GLU A N 1
ATOM 681 C CA . GLU A 1 91 ? 10.914 0.042 -16.641 1 93.5 91 GLU A CA 1
ATOM 682 C C . GLU A 1 91 ? 10.57 -0.045 -18.125 1 93.5 91 GLU A C 1
ATOM 684 O O . GLU A 1 91 ? 11.023 0.78 -18.922 1 93.5 91 GLU A O 1
ATOM 689 N N . ASP A 1 92 ? 9.859 -1.097 -18.516 1 93.06 92 ASP A N 1
ATOM 690 C CA . ASP A 1 92 ? 9.266 -1.315 -19.828 1 93.06 92 ASP A CA 1
ATOM 691 C C . ASP A 1 92 ? 10.344 -1.581 -20.891 1 93.06 92 ASP A C 1
ATOM 693 O O . ASP A 1 92 ? 10.156 -1.268 -22.062 1 93.06 92 ASP A O 1
ATOM 697 N N . ARG A 1 93 ? 11.516 -2.004 -20.531 1 95.94 93 ARG A N 1
ATOM 698 C CA . ARG A 1 93 ? 12.562 -2.42 -21.453 1 95.94 93 ARG A CA 1
ATOM 699 C C . ARG A 1 93 ? 12.43 -3.902 -21.797 1 95.94 93 ARG A C 1
ATOM 701 O O . ARG A 1 93 ? 12.141 -4.723 -20.922 1 95.94 93 ARG A O 1
ATOM 708 N N . GLU A 1 94 ? 12.633 -4.281 -23 1 97.44 94 GLU A N 1
ATOM 709 C CA . GLU A 1 94 ? 12.555 -5.66 -23.469 1 97.44 94 GLU A CA 1
ATOM 710 C C . GLU A 1 94 ? 13.891 -6.379 -23.281 1 97.44 94 GLU A C 1
ATOM 712 O O . GLU A 1 94 ? 14.945 -5.812 -23.578 1 97.44 94 GLU A O 1
ATOM 717 N N . HIS A 1 95 ? 13.828 -7.555 -22.797 1 97.56 95 HIS A N 1
ATOM 718 C CA . HIS A 1 95 ? 15 -8.398 -22.594 1 97.56 95 HIS A CA 1
ATOM 719 C C . HIS A 1 95 ? 14.742 -9.828 -23.062 1 97.56 95 HIS A C 1
ATOM 721 O O . HIS A 1 95 ? 13.625 -10.156 -23.453 1 97.56 95 HIS A O 1
ATOM 727 N N . HIS A 1 96 ? 15.828 -10.57 -23.156 1 97.88 96 HIS A N 1
ATOM 728 C CA . HIS A 1 96 ? 15.781 -11.992 -23.453 1 97.88 96 HIS A CA 1
ATOM 729 C C . HIS A 1 96 ? 16.641 -12.797 -22.5 1 97.88 96 HIS A C 1
ATOM 731 O O . HIS A 1 96 ? 17.656 -12.305 -22.016 1 97.88 96 HIS A O 1
ATOM 737 N N . ILE A 1 97 ? 16.203 -13.969 -22.25 1 98.12 97 ILE A N 1
ATOM 738 C CA . ILE A 1 97 ? 17.016 -14.875 -21.438 1 98.12 97 ILE A CA 1
ATOM 739 C C . ILE A 1 97 ? 16.969 -16.281 -22.031 1 98.12 97 ILE A C 1
ATOM 741 O O . ILE A 1 97 ? 15.883 -16.812 -22.312 1 98.12 97 ILE A O 1
ATOM 745 N N . GLY A 1 98 ? 18.094 -16.859 -22.266 1 98.56 98 GLY A N 1
ATOM 746 C CA . GLY A 1 98 ? 18.188 -18.219 -22.75 1 98.56 98 GLY A CA 1
ATOM 747 C C . GLY A 1 98 ? 17.969 -19.266 -21.672 1 98.56 98 GLY A C 1
ATOM 748 O O . GLY A 1 98 ? 18.141 -18.984 -20.484 1 98.56 98 GLY A O 1
ATOM 749 N N . TYR A 1 99 ? 17.578 -20.5 -22.125 1 98.75 99 TYR A N 1
ATOM 750 C CA . TYR A 1 99 ? 17.391 -21.562 -21.156 1 98.75 99 TYR A CA 1
ATOM 751 C C . TYR A 1 99 ? 17.828 -22.906 -21.719 1 98.75 99 TYR A C 1
ATOM 753 O O . TYR A 1 99 ? 17.844 -23.094 -22.938 1 98.75 99 TYR A O 1
ATOM 761 N N . ASP A 1 100 ? 18.234 -23.797 -20.828 1 98.62 100 ASP A N 1
ATOM 762 C CA . ASP A 1 100 ? 18.406 -25.203 -21.156 1 98.62 100 ASP A CA 1
ATOM 763 C C . ASP A 1 100 ? 17.141 -26 -20.828 1 98.62 100 ASP A C 1
ATOM 765 O O . ASP A 1 100 ? 16.797 -26.953 -21.531 1 98.62 100 ASP A O 1
ATOM 769 N N . ARG A 1 101 ? 16.469 -25.656 -19.766 1 98.81 101 ARG A N 1
ATOM 770 C CA . ARG A 1 101 ? 15.156 -26.156 -19.375 1 98.81 101 ARG A CA 1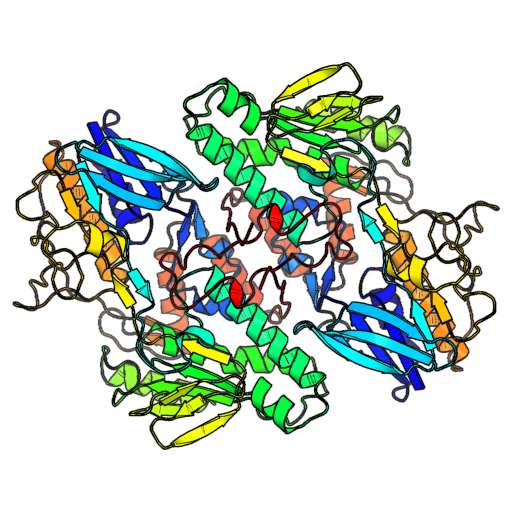
ATOM 771 C C . ARG A 1 101 ? 14.227 -25 -19.016 1 98.81 101 ARG A C 1
ATOM 773 O O . ARG A 1 101 ? 14.664 -23.984 -18.469 1 98.81 101 ARG A O 1
ATOM 780 N N . LEU A 1 102 ? 12.992 -25.141 -19.344 1 98.88 102 LEU A N 1
ATOM 781 C CA . LEU A 1 102 ? 11.977 -24.125 -19.094 1 98.88 102 LEU A CA 1
ATOM 782 C C . LEU A 1 102 ? 10.805 -24.703 -18.312 1 98.88 102 LEU A C 1
ATOM 784 O O . LEU A 1 102 ? 10.32 -25.797 -18.641 1 98.88 102 LEU A O 1
ATOM 788 N N . VAL A 1 103 ? 10.398 -24.094 -17.25 1 98.94 103 VAL A N 1
ATOM 789 C CA . VAL A 1 103 ? 9.172 -24.422 -16.531 1 98.94 103 VAL A CA 1
ATOM 790 C C . VAL A 1 103 ? 8.156 -23.281 -16.703 1 98.94 103 VAL A C 1
ATOM 792 O O . VAL A 1 103 ? 8.406 -22.156 -16.281 1 98.94 103 VAL A O 1
ATOM 795 N N . LEU A 1 104 ? 7.062 -23.594 -17.359 1 98.88 104 LEU A N 1
ATOM 796 C CA . LEU A 1 104 ? 5.965 -22.641 -17.547 1 98.88 104 LEU A CA 1
ATOM 797 C C . LEU A 1 104 ? 4.988 -22.719 -16.375 1 98.88 104 LEU A C 1
ATOM 799 O O . LEU A 1 104 ? 4.188 -23.641 -16.281 1 98.88 104 LEU A O 1
ATOM 803 N N . ALA A 1 105 ? 5.02 -21.734 -15.469 1 98.81 105 ALA A N 1
ATOM 804 C CA . ALA A 1 105 ? 4.188 -21.641 -14.273 1 98.81 105 ALA A CA 1
ATOM 805 C C . ALA A 1 105 ? 3.582 -20.25 -14.125 1 98.81 105 ALA A C 1
ATOM 807 O O . ALA A 1 105 ? 3.574 -19.688 -13.039 1 98.81 105 ALA A O 1
ATOM 808 N N . ALA A 1 106 ? 3.059 -19.703 -15.203 1 97.88 106 ALA A N 1
ATOM 809 C CA . ALA A 1 106 ? 2.598 -18.328 -15.281 1 97.88 106 ALA A CA 1
ATOM 810 C C . ALA A 1 106 ? 1.284 -18.141 -14.523 1 97.88 106 ALA A C 1
ATOM 812 O O . ALA A 1 106 ? 0.877 -17.016 -14.242 1 97.88 106 ALA A O 1
ATOM 813 N N . GLY A 1 107 ? 0.63 -19.219 -14.188 1 96.88 107 GLY A N 1
ATOM 814 C CA . GLY A 1 107 ? -0.562 -19.156 -13.352 1 96.88 107 GLY A CA 1
ATOM 815 C C . GLY A 1 107 ? -1.806 -18.75 -14.117 1 96.88 107 GLY A C 1
ATOM 816 O O . GLY A 1 107 ? -2.035 -19.219 -15.234 1 96.88 107 GLY A O 1
ATOM 817 N N . SER A 1 108 ? -2.697 -18.016 -13.461 1 97 108 SER A N 1
ATOM 818 C CA . SER A 1 108 ? -4.004 -17.688 -14.016 1 97 108 SER A CA 1
ATOM 819 C C . SER A 1 108 ? -4.383 -16.25 -13.719 1 97 108 SER A C 1
ATOM 821 O O . SER A 1 108 ? -3.73 -15.578 -12.914 1 97 108 SER A O 1
ATOM 823 N N . VAL A 1 109 ? -5.316 -15.703 -14.453 1 96.31 109 VAL A N 1
ATOM 824 C CA . VAL A 1 109 ? -5.922 -14.391 -14.273 1 96.31 109 VAL A CA 1
ATOM 825 C C . VAL A 1 109 ? -7.434 -14.531 -14.133 1 96.31 109 VAL A C 1
ATOM 827 O O . VAL A 1 109 ? -7.969 -15.641 -14.188 1 96.31 109 VAL A O 1
ATOM 830 N N . ASN A 1 110 ? -8.109 -13.414 -13.875 1 95.75 110 ASN A N 1
ATOM 831 C CA . ASN A 1 110 ? -9.555 -13.43 -13.688 1 95.75 110 ASN A CA 1
ATOM 832 C C . ASN A 1 110 ? -10.273 -13.945 -14.938 1 95.75 110 ASN A C 1
ATOM 834 O O . ASN A 1 110 ? -9.906 -13.586 -16.062 1 95.75 110 ASN A O 1
ATOM 838 N N . LYS A 1 111 ? -11.242 -14.781 -14.672 1 94.06 111 LYS A N 1
ATOM 839 C CA . LYS A 1 111 ? -12.141 -15.164 -15.766 1 94.06 111 LYS A CA 1
ATOM 840 C C . LYS A 1 111 ? -13.078 -14.016 -16.125 1 94.06 111 LYS A C 1
ATOM 842 O O . LYS A 1 111 ? -13.609 -13.344 -15.242 1 94.06 111 LYS A O 1
ATOM 847 N N . LEU A 1 112 ? -13.234 -13.797 -17.391 1 91.06 112 LEU A N 1
ATOM 848 C CA . LEU A 1 112 ? -14.117 -12.75 -17.875 1 91.06 112 LEU A CA 1
ATOM 849 C C . LEU A 1 112 ? -15.391 -13.344 -18.469 1 91.06 112 LEU A C 1
ATOM 851 O O . LEU A 1 112 ? -15.344 -14.383 -19.141 1 91.06 112 LEU A O 1
ATOM 855 N N . LEU A 1 113 ? -16.484 -12.891 -18.078 1 91.44 113 LEU A N 1
ATOM 856 C CA . LEU A 1 113 ? -17.75 -13.242 -18.688 1 91.44 113 LEU A CA 1
ATOM 857 C C . LEU A 1 113 ? -18.328 -12.062 -19.469 1 91.44 113 LEU A C 1
ATOM 859 O O . LEU A 1 113 ? -18.141 -10.906 -19.078 1 91.44 113 LEU A O 1
ATOM 863 N N . PRO A 1 114 ? -18.953 -12.391 -20.531 1 92.56 114 PRO A N 1
ATOM 864 C CA . PRO A 1 114 ? -19.5 -11.312 -21.359 1 92.56 114 PRO A CA 1
ATOM 865 C C . PRO A 1 114 ? -20.781 -10.719 -20.781 1 92.56 114 PRO A C 1
ATOM 867 O O . PRO A 1 114 ? -21.844 -10.805 -21.406 1 92.56 114 PRO A O 1
ATOM 870 N N . ILE A 1 115 ? -20.781 -10.195 -19.656 1 96.62 115 ILE A N 1
ATOM 871 C CA . ILE A 1 115 ? -21.906 -9.531 -19 1 96.62 115 ILE A CA 1
ATOM 872 C C . ILE A 1 115 ? -21.75 -8.016 -19.125 1 96.62 115 ILE A C 1
ATOM 874 O O . ILE A 1 115 ? -20.734 -7.449 -18.734 1 96.62 115 ILE A O 1
ATOM 878 N N . PRO A 1 116 ? -22.75 -7.379 -19.75 1 97.62 116 PRO A N 1
ATOM 879 C CA . PRO A 1 116 ? -22.641 -5.941 -20 1 97.62 116 PRO A CA 1
ATOM 880 C C . PRO A 1 116 ? -22.328 -5.148 -18.734 1 97.62 116 PRO A C 1
ATOM 882 O O . PRO A 1 116 ? -22.969 -5.344 -17.703 1 97.62 116 PRO A O 1
ATOM 885 N N . GLY A 1 117 ? -21.281 -4.309 -18.797 1 97.56 117 GLY A N 1
ATOM 886 C CA . GLY A 1 117 ? -20.938 -3.408 -17.719 1 97.56 117 GLY A CA 1
ATOM 887 C C . GLY A 1 117 ? -19.984 -4.027 -16.703 1 97.56 117 GLY A C 1
ATOM 888 O O . GLY A 1 117 ? -19.328 -3.314 -15.945 1 97.56 117 GLY A O 1
ATOM 889 N N . VAL A 1 118 ? -19.859 -5.363 -16.609 1 96.5 118 VAL A N 1
ATOM 890 C CA . VAL A 1 118 ? -19.062 -6.051 -15.602 1 96.5 118 VAL A CA 1
ATOM 891 C C . VAL A 1 118 ? -17.594 -5.711 -15.773 1 96.5 118 VAL A C 1
ATOM 893 O O . VAL A 1 118 ? -16.906 -5.383 -14.805 1 96.5 118 VAL A O 1
ATOM 896 N N . PRO A 1 119 ? -17.078 -5.668 -17 1 93.88 119 PRO A N 1
ATOM 897 C CA . PRO A 1 119 ? -15.664 -5.316 -17.156 1 93.88 119 PRO A CA 1
ATOM 898 C C . PRO A 1 119 ? -15.344 -3.918 -16.641 1 93.88 119 PRO A C 1
ATOM 900 O O . PRO A 1 119 ? -14.219 -3.664 -16.188 1 93.88 119 PRO A O 1
ATOM 903 N N . GLU A 1 120 ? -16.312 -3.07 -16.656 1 94.19 120 GLU A N 1
ATOM 904 C CA . GLU A 1 120 ? -16.109 -1.674 -16.281 1 94.19 120 GLU A CA 1
ATOM 905 C C . GLU A 1 120 ? -16.297 -1.473 -14.789 1 94.19 120 GLU A C 1
ATOM 907 O O . GLU A 1 120 ? -15.578 -0.683 -14.164 1 94.19 120 GLU A O 1
ATOM 912 N N . TYR A 1 121 ? -17.172 -2.188 -14.141 1 96.56 121 TYR A N 1
ATOM 913 C CA . TYR A 1 121 ? -17.609 -1.796 -12.797 1 96.56 121 TYR A CA 1
ATOM 914 C C . TYR A 1 121 ? -17.219 -2.852 -11.773 1 96.56 121 TYR A C 1
ATOM 916 O O . TYR A 1 121 ? -17.266 -2.602 -10.562 1 96.56 121 TYR A O 1
ATOM 924 N N . ALA A 1 122 ? -16.812 -4.051 -12.242 1 97.62 122 ALA A N 1
ATOM 925 C CA . ALA A 1 122 ? -16.391 -5.105 -11.328 1 97.62 122 ALA A CA 1
ATOM 926 C C . ALA A 1 122 ? -14.875 -5.137 -11.188 1 97.62 122 ALA A C 1
ATOM 928 O O . ALA A 1 122 ? -14.156 -4.695 -12.086 1 97.62 122 ALA A O 1
ATOM 929 N N . HIS A 1 123 ? -14.461 -5.578 -10.125 1 96.69 123 HIS A N 1
ATOM 930 C CA . HIS A 1 123 ? -13.031 -5.723 -9.867 1 96.69 123 HIS A CA 1
ATOM 931 C C . HIS A 1 123 ? -12.703 -7.113 -9.328 1 96.69 123 HIS A C 1
ATOM 933 O O . HIS A 1 123 ? -13.461 -7.664 -8.523 1 96.69 123 HIS A O 1
ATOM 939 N N . GLY A 1 124 ? -11.641 -7.617 -9.758 1 97.12 124 GLY A N 1
ATOM 940 C CA . GLY A 1 124 ? -11.258 -8.969 -9.383 1 97.12 124 GLY A CA 1
ATOM 941 C C . GLY A 1 124 ? -10.617 -9.047 -8.008 1 97.12 124 GLY A C 1
ATOM 942 O O . GLY A 1 124 ? -10.555 -8.055 -7.289 1 97.12 124 GLY A O 1
ATOM 943 N N . PHE A 1 125 ? -10.195 -10.242 -7.637 1 97 125 PHE A N 1
ATOM 944 C CA . PHE A 1 125 ? -9.57 -10.547 -6.355 1 97 125 PHE A CA 1
ATOM 945 C C . PHE A 1 125 ? -8.523 -11.648 -6.512 1 97 125 PHE A C 1
ATOM 947 O O . PHE A 1 125 ? -8.688 -12.742 -5.973 1 97 125 PHE A O 1
ATOM 954 N N . ARG A 1 126 ? -7.422 -11.305 -7.207 1 95.38 126 ARG A N 1
ATOM 955 C CA . ARG A 1 126 ? -6.426 -12.32 -7.523 1 95.38 126 ARG A CA 1
ATOM 956 C C . ARG A 1 126 ? -5.043 -11.898 -7.039 1 95.38 126 ARG A C 1
ATOM 958 O O . ARG A 1 126 ? -4.145 -12.734 -6.91 1 95.38 126 ARG A O 1
ATOM 965 N N . GLY A 1 127 ? -4.918 -10.68 -6.781 1 96.25 127 GLY A N 1
ATOM 966 C CA . GLY A 1 127 ? -3.617 -10.172 -6.375 1 96.25 127 GLY A CA 1
ATOM 967 C C . GLY A 1 127 ? -3.699 -9.102 -5.297 1 96.25 127 GLY A C 1
ATOM 968 O O . GLY A 1 127 ? -4.793 -8.711 -4.891 1 96.25 127 GLY A O 1
ATOM 969 N N . LEU A 1 128 ? -2.568 -8.633 -4.867 1 97.44 128 LEU A N 1
ATOM 970 C CA . LEU A 1 128 ? -2.486 -7.676 -3.766 1 97.44 128 LEU A CA 1
ATOM 971 C C . LEU A 1 128 ? -3.125 -6.348 -4.152 1 97.44 128 LEU A C 1
ATOM 973 O O . LEU A 1 128 ? -3.875 -5.762 -3.367 1 97.44 128 LEU A O 1
ATOM 977 N N . PRO A 1 129 ? -2.828 -5.832 -5.402 1 97.19 129 PRO A N 1
ATOM 978 C CA . PRO A 1 129 ? -3.48 -4.566 -5.742 1 97.19 129 PRO A CA 1
ATOM 979 C C . PRO A 1 129 ? -5 -4.633 -5.613 1 97.19 129 PRO A C 1
ATOM 981 O O . PRO A 1 129 ? -5.621 -3.705 -5.086 1 97.19 129 PRO A O 1
ATOM 984 N N . GLU A 1 130 ? -5.582 -5.715 -6.031 1 97.81 130 GLU A N 1
ATOM 985 C CA . GLU A 1 130 ? -7.035 -5.859 -5.973 1 97.81 130 GLU A CA 1
ATOM 986 C C . GLU A 1 130 ? -7.52 -5.957 -4.531 1 97.81 130 GLU A C 1
ATOM 988 O O . GLU A 1 130 ? -8.57 -5.406 -4.184 1 97.81 130 GLU A O 1
ATOM 993 N N . ALA A 1 131 ? -6.805 -6.703 -3.717 1 98.06 131 ALA A N 1
ATOM 994 C CA . ALA A 1 131 ? -7.164 -6.816 -2.307 1 98.06 131 ALA A CA 1
ATOM 995 C C . ALA A 1 131 ? -7.07 -5.465 -1.605 1 98.06 131 ALA A C 1
ATOM 997 O O . ALA A 1 131 ? -7.938 -5.113 -0.802 1 98.06 131 ALA A O 1
ATOM 998 N N . LEU A 1 132 ? -5.984 -4.742 -1.886 1 97.75 132 LEU A N 1
ATOM 999 C CA . LEU A 1 132 ? -5.793 -3.43 -1.274 1 97.75 132 LEU A CA 1
ATOM 1000 C C . LEU A 1 132 ? -6.828 -2.434 -1.785 1 97.75 132 LEU A C 1
ATOM 1002 O O . LEU A 1 132 ? -7.32 -1.599 -1.024 1 97.75 132 LEU A O 1
ATOM 1006 N N . TYR A 1 133 ? -7.141 -2.527 -3.072 1 97.44 133 TYR A N 1
ATOM 1007 C CA . TYR A 1 133 ? -8.25 -1.736 -3.594 1 97.44 133 TYR A CA 1
ATOM 1008 C C . TYR A 1 133 ? -9.531 -2.014 -2.816 1 97.44 133 TYR A C 1
ATOM 1010 O O . TYR A 1 133 ? -10.203 -1.086 -2.363 1 97.44 133 TYR A O 1
ATOM 1018 N N . LEU A 1 134 ? -9.836 -3.275 -2.688 1 98.31 134 LEU A N 1
ATOM 1019 C CA . LEU A 1 134 ? -11.094 -3.629 -2.035 1 98.31 134 LEU A CA 1
ATOM 1020 C C . LEU A 1 134 ? -11.133 -3.102 -0.604 1 98.31 134 LEU A C 1
ATOM 1022 O O . LEU A 1 134 ? -12.141 -2.541 -0.171 1 98.31 134 LEU A O 1
ATOM 1026 N N . ARG A 1 135 ? -10.047 -3.312 0.155 1 98.19 135 ARG A N 1
ATOM 1027 C CA . ARG A 1 135 ? -9.977 -2.807 1.521 1 98.19 135 ARG A CA 1
ATOM 1028 C C . ARG A 1 135 ? -10.281 -1.312 1.569 1 98.19 135 ARG A C 1
ATOM 1030 O O . ARG A 1 135 ? -11.141 -0.872 2.328 1 98.19 135 ARG A O 1
ATOM 1037 N N . ASP A 1 136 ? -9.539 -0.548 0.786 1 97.62 136 ASP A N 1
ATOM 1038 C CA . ASP A 1 136 ? -9.656 0.907 0.798 1 97.62 136 ASP A CA 1
ATOM 1039 C C . ASP A 1 136 ? -11.008 1.356 0.256 1 97.62 136 ASP A C 1
ATOM 1041 O O . ASP A 1 136 ? -11.609 2.297 0.779 1 97.62 136 ASP A O 1
ATOM 1045 N N . HIS A 1 137 ? -11.469 0.666 -0.777 1 97.88 137 HIS A N 1
ATOM 1046 C CA . HIS A 1 137 ? -12.758 0.98 -1.393 1 97.88 137 HIS A CA 1
ATOM 1047 C C . HIS A 1 137 ? -13.898 0.801 -0.402 1 97.88 137 HIS A C 1
ATOM 1049 O O . HIS A 1 137 ? -14.734 1.694 -0.243 1 97.88 137 HIS A O 1
ATOM 1055 N N . VAL A 1 138 ? -13.914 -0.325 0.269 1 98.56 138 VAL A N 1
ATOM 1056 C CA . VAL A 1 138 ? -14.969 -0.6 1.238 1 98.56 138 VAL A CA 1
ATOM 1057 C C . VAL A 1 138 ? -14.938 0.45 2.348 1 98.56 138 VAL A C 1
ATOM 1059 O O . VAL A 1 138 ? -15.977 0.991 2.727 1 98.56 138 VAL A O 1
ATOM 1062 N N . THR A 1 139 ? -13.766 0.76 2.846 1 98.12 139 THR A N 1
ATOM 1063 C CA . THR A 1 139 ? -13.633 1.791 3.869 1 98.12 139 THR A CA 1
ATOM 1064 C C . THR A 1 139 ? -14.172 3.127 3.367 1 98.12 139 THR A C 1
ATOM 1066 O O . THR A 1 139 ? -14.961 3.781 4.055 1 98.12 139 THR A O 1
ATOM 1069 N N . ARG A 1 140 ? -13.789 3.484 2.188 1 97.62 140 ARG A N 1
ATOM 1070 C CA . ARG A 1 140 ? -14.211 4.754 1.599 1 97.62 140 ARG A CA 1
ATOM 1071 C C . ARG A 1 140 ? -15.719 4.793 1.393 1 97.62 140 ARG A C 1
ATOM 1073 O O . ARG A 1 140 ? -16.359 5.82 1.627 1 97.62 140 ARG A O 1
ATOM 1080 N N . GLN A 1 141 ? -16.281 3.684 0.922 1 98.12 141 GLN A N 1
ATOM 1081 C CA . GLN A 1 141 ? -17.719 3.645 0.711 1 98.12 141 GLN A CA 1
ATOM 1082 C C . GLN A 1 141 ? -18.469 3.889 2.016 1 98.12 141 GLN A C 1
ATOM 1084 O O . GLN A 1 141 ? -19.469 4.625 2.039 1 98.12 141 GLN A O 1
ATOM 1089 N N . ILE A 1 142 ? -18.031 3.289 3.084 1 98.12 142 ILE A N 1
ATOM 1090 C CA . ILE A 1 142 ? -18.672 3.482 4.379 1 98.12 142 ILE A CA 1
ATOM 1091 C C . ILE A 1 142 ? -18.516 4.938 4.82 1 98.12 142 ILE A C 1
ATOM 1093 O O . ILE A 1 142 ? -19.469 5.547 5.305 1 98.12 142 ILE A O 1
ATOM 1097 N N . GLU A 1 143 ? -17.344 5.488 4.625 1 97.5 143 GLU A N 1
ATOM 1098 C CA . GLU A 1 143 ? -17.094 6.875 5.02 1 97.5 143 GLU A CA 1
ATOM 1099 C C . GLU A 1 143 ? -17.922 7.84 4.176 1 97.5 143 GLU A C 1
ATOM 1101 O O . GLU A 1 143 ? -18.484 8.812 4.699 1 97.5 143 GLU A O 1
ATOM 1106 N N . LEU A 1 144 ? -18 7.574 2.873 1 97.75 144 LEU A N 1
ATOM 1107 C CA . LEU A 1 144 ? -18.812 8.414 1.999 1 97.75 144 LEU A CA 1
ATOM 1108 C C . LEU A 1 144 ? -20.297 8.25 2.316 1 97.75 144 LEU A C 1
ATOM 1110 O O . LEU A 1 144 ? -21.062 9.203 2.197 1 97.75 144 LEU A O 1
ATOM 1114 N N . ALA A 1 145 ? -20.703 7.051 2.701 1 98.25 145 ALA A N 1
ATOM 1115 C CA . ALA A 1 145 ? -22.078 6.844 3.154 1 98.25 145 ALA A CA 1
ATOM 1116 C C . ALA A 1 145 ? -22.391 7.719 4.363 1 98.25 145 ALA A C 1
ATOM 1118 O O . ALA A 1 145 ? -23.469 8.305 4.445 1 98.25 145 ALA A O 1
ATOM 1119 N N . ALA A 1 146 ? -21.453 7.789 5.281 1 96.5 146 ALA A N 1
ATOM 1120 C CA . ALA A 1 146 ? -21.641 8.594 6.488 1 96.5 146 ALA A CA 1
ATOM 1121 C C . ALA A 1 146 ? -21.844 10.07 6.141 1 96.5 146 ALA A C 1
ATOM 1123 O O . ALA A 1 146 ? -22.547 10.789 6.852 1 96.5 146 ALA A O 1
ATOM 1124 N N . SER A 1 147 ? -21.266 10.492 5.043 1 94.31 147 SER A N 1
ATOM 1125 C CA . SER A 1 147 ? -21.328 11.898 4.645 1 94.31 147 SER A CA 1
ATOM 1126 C C . SER A 1 147 ? -22.469 12.148 3.666 1 94.31 147 SER A C 1
ATOM 1128 O O . SER A 1 147 ? -22.766 13.297 3.342 1 94.31 147 SER A O 1
ATOM 1130 N N . ALA A 1 148 ? -23.078 11.078 3.184 1 95.12 148 ALA A N 1
ATOM 1131 C CA . ALA A 1 148 ? -24.125 11.211 2.168 1 95.12 148 ALA A CA 1
ATOM 1132 C C . ALA A 1 148 ? -25.391 11.836 2.754 1 95.12 148 ALA A C 1
ATOM 1134 O O . ALA A 1 148 ? -25.781 11.508 3.871 1 95.12 148 ALA A O 1
ATOM 1135 N N . THR A 1 149 ? -26 12.773 1.963 1 93 149 THR A N 1
ATOM 1136 C CA . THR A 1 149 ? -27.25 13.406 2.375 1 93 149 THR A CA 1
ATOM 1137 C C . THR A 1 149 ? -28.438 12.68 1.762 1 93 149 THR A C 1
ATOM 1139 O O . THR A 1 149 ? -29.531 12.703 2.318 1 93 149 THR A O 1
ATOM 1142 N N . ASP A 1 150 ? -28.25 12.023 0.673 1 95.81 150 ASP A N 1
ATOM 1143 C CA . ASP A 1 150 ? -29.281 11.25 -0.011 1 95.81 150 ASP A CA 1
ATOM 1144 C C . ASP A 1 150 ? -29.344 9.82 0.523 1 95.81 150 ASP A C 1
ATOM 1146 O O . ASP A 1 150 ? -28.391 9.055 0.377 1 95.81 150 ASP A O 1
ATOM 1150 N N . PRO A 1 151 ? -30.516 9.438 1.107 1 96.94 151 PRO A N 1
ATOM 1151 C CA . PRO A 1 151 ? -30.625 8.086 1.653 1 96.94 151 PRO A CA 1
ATOM 1152 C C . PRO A 1 151 ? -30.406 7.004 0.601 1 96.94 151 PRO A C 1
ATOM 1154 O O . PRO A 1 151 ? -29.891 5.93 0.917 1 96.94 151 PRO A O 1
ATOM 1157 N N . ALA A 1 152 ? -30.812 7.277 -0.603 1 97.81 152 ALA A N 1
ATOM 1158 C CA . ALA A 1 152 ? -30.609 6.297 -1.666 1 97.81 152 ALA A CA 1
ATOM 1159 C C . ALA A 1 152 ? -29.125 6.082 -1.938 1 97.81 152 ALA A C 1
ATOM 1161 O O . ALA A 1 152 ? -28.688 4.953 -2.156 1 97.81 152 ALA A O 1
ATOM 1162 N N . GLU A 1 153 ? -28.422 7.176 -1.917 1 97.62 153 GLU A N 1
ATOM 1163 C CA . GLU A 1 153 ? -26.984 7.074 -2.084 1 97.62 153 GLU A CA 1
ATOM 1164 C C . GLU A 1 153 ? -26.344 6.324 -0.918 1 97.62 153 GLU A C 1
ATOM 1166 O O . GLU A 1 153 ? -25.484 5.461 -1.122 1 97.62 153 GLU A O 1
ATOM 1171 N N . ARG A 1 154 ? -26.734 6.695 0.301 1 98.19 154 ARG A N 1
ATOM 1172 C CA . ARG A 1 154 ? -26.234 6.027 1.495 1 98.19 154 ARG A CA 1
ATOM 1173 C C . ARG A 1 154 ? -26.469 4.523 1.421 1 98.19 154 ARG A C 1
ATOM 1175 O O . ARG A 1 154 ? -25.547 3.736 1.693 1 98.19 154 ARG A O 1
ATOM 1182 N N . GLU A 1 155 ? -27.641 4.133 0.98 1 98.38 155 GLU A N 1
ATOM 1183 C CA . GLU A 1 155 ? -27.984 2.719 0.863 1 98.38 155 GLU A CA 1
ATOM 1184 C C . GLU A 1 155 ? -27.109 2.027 -0.186 1 98.38 155 GLU A C 1
ATOM 1186 O O . GLU A 1 155 ? -26.609 0.922 0.043 1 98.38 155 GLU A O 1
ATOM 1191 N N . ALA A 1 156 ? -26.953 2.65 -1.315 1 98.81 156 ALA A N 1
ATOM 1192 C CA . ALA A 1 156 ? -26.156 2.074 -2.395 1 98.81 156 ALA A CA 1
ATOM 1193 C C . ALA A 1 156 ? -24.703 1.861 -1.957 1 98.81 156 ALA A C 1
ATOM 1195 O O . ALA A 1 156 ? -24.094 0.832 -2.266 1 98.81 156 ALA A O 1
ATOM 1196 N N . ARG A 1 157 ? -24.188 2.855 -1.204 1 98.75 157 ARG A N 1
ATOM 1197 C CA . ARG A 1 157 ? -22.797 2.785 -0.742 1 98.75 157 ARG A CA 1
ATOM 1198 C C . ARG A 1 157 ? -22.641 1.719 0.335 1 98.75 157 ARG A C 1
ATOM 1200 O O . ARG A 1 157 ? -21.562 1.136 0.479 1 98.75 157 ARG A O 1
ATOM 1207 N N . CYS A 1 158 ? -23.719 1.397 1.014 1 98.88 158 CYS A N 1
ATOM 1208 C CA . CYS A 1 158 ? -23.703 0.412 2.09 1 98.88 158 CYS A CA 1
ATOM 1209 C C . CYS A 1 158 ? -24.109 -0.963 1.576 1 98.88 158 CYS A C 1
ATOM 1211 O O . CYS A 1 158 ? -24.453 -1.851 2.363 1 98.88 158 CYS A O 1
ATOM 1213 N N . THR A 1 159 ? -24.156 -1.174 0.26 1 98.94 159 THR A N 1
ATOM 1214 C CA . THR A 1 159 ? -24.469 -2.457 -0.355 1 98.94 159 THR A CA 1
ATOM 1215 C C . THR A 1 159 ? -23.266 -3 -1.126 1 98.94 159 THR A C 1
ATOM 1217 O O . THR A 1 159 ? -22.734 -2.318 -1.999 1 98.94 159 THR A O 1
ATOM 1220 N N . PHE A 1 160 ? -22.828 -4.203 -0.788 1 98.94 160 PHE A N 1
ATOM 1221 C CA . PHE A 1 160 ? -21.656 -4.844 -1.365 1 98.94 160 PHE A CA 1
ATOM 1222 C C . PHE A 1 160 ? -22.031 -6.164 -2.029 1 98.94 160 PHE A C 1
ATOM 1224 O O . PHE A 1 160 ? -22.625 -7.039 -1.395 1 98.94 160 PHE A O 1
ATOM 1231 N N . VAL A 1 161 ? -21.672 -6.312 -3.295 1 98.94 161 VAL A N 1
ATOM 1232 C CA . VAL A 1 161 ? -22.078 -7.484 -4.066 1 98.94 161 VAL A CA 1
ATOM 1233 C C . VAL A 1 161 ? -20.844 -8.297 -4.453 1 98.94 161 VAL A C 1
ATOM 1235 O O . VAL A 1 161 ? -19.922 -7.773 -5.098 1 98.94 161 VAL A O 1
ATOM 1238 N N . VAL A 1 162 ? -20.766 -9.492 -4.035 1 98.88 162 VAL A N 1
ATOM 1239 C CA . VAL A 1 162 ? -19.734 -10.453 -4.406 1 98.88 162 VAL A CA 1
ATOM 1240 C C . VAL A 1 162 ? -20.328 -11.516 -5.332 1 98.88 162 VAL A C 1
ATOM 1242 O O . VAL A 1 162 ? -21.344 -12.125 -5.012 1 98.88 162 VAL A O 1
ATOM 1245 N N . VAL A 1 163 ? -19.703 -11.711 -6.484 1 98.69 163 VAL A N 1
ATOM 1246 C CA . VAL A 1 163 ? -20.203 -12.695 -7.441 1 98.69 163 VAL A CA 1
ATOM 1247 C C . VAL A 1 163 ? -19.234 -13.875 -7.508 1 98.69 163 VAL A C 1
ATOM 1249 O O . VAL A 1 163 ? -18.047 -13.688 -7.762 1 98.69 163 VAL A O 1
ATOM 1252 N N . GLY A 1 164 ? -19.734 -15.078 -7.336 1 97.94 164 GLY A N 1
ATOM 1253 C CA . GLY A 1 164 ? -18.953 -16.312 -7.258 1 97.94 164 GLY A CA 1
ATOM 1254 C C . GLY A 1 164 ? -18.844 -16.859 -5.848 1 97.94 164 GLY A C 1
ATOM 1255 O O . GLY A 1 164 ? -18.109 -16.328 -5.02 1 97.94 164 GLY A O 1
ATOM 1256 N N . ALA A 1 165 ? -19.594 -17.984 -5.625 1 97.62 165 ALA A N 1
ATOM 1257 C CA . ALA A 1 165 ? -19.609 -18.578 -4.289 1 97.62 165 ALA A CA 1
ATOM 1258 C C . ALA A 1 165 ? -18.656 -19.766 -4.195 1 97.62 165 ALA A C 1
ATOM 1260 O O . ALA A 1 165 ? -18.969 -20.766 -3.541 1 97.62 165 ALA A O 1
ATOM 1261 N N . GLY A 1 166 ? -17.578 -19.656 -4.988 1 94.69 166 GLY A N 1
ATOM 1262 C CA . GLY A 1 166 ? -16.438 -20.531 -4.746 1 94.69 166 GLY A CA 1
ATOM 1263 C C . GLY A 1 166 ? -15.625 -20.141 -3.529 1 94.69 166 GLY A C 1
ATOM 1264 O O . GLY A 1 166 ? -16.094 -19.391 -2.676 1 94.69 166 GLY A O 1
ATOM 1265 N N . TYR A 1 167 ? -14.422 -20.672 -3.453 1 91.19 167 TYR A N 1
ATOM 1266 C CA . TYR A 1 167 ? -13.562 -20.453 -2.297 1 91.19 167 TYR A CA 1
ATOM 1267 C C . TYR A 1 167 ? -13.336 -18.953 -2.061 1 91.19 167 TYR A C 1
ATOM 1269 O O . TYR A 1 167 ? -13.633 -18.438 -0.979 1 91.19 167 TYR A O 1
ATOM 1277 N N . THR A 1 168 ? -12.906 -18.234 -3.096 1 94 168 THR A N 1
ATOM 1278 C CA . THR A 1 168 ? -12.508 -16.844 -2.986 1 94 168 THR A CA 1
ATOM 1279 C C . THR A 1 168 ? -13.695 -15.969 -2.598 1 94 168 THR A C 1
ATOM 1281 O O . THR A 1 168 ? -13.633 -15.219 -1.622 1 94 168 THR A O 1
ATOM 1284 N N . GLY A 1 169 ? -14.789 -16.078 -3.342 1 97.25 169 GLY A N 1
ATOM 1285 C CA . GLY A 1 169 ? -15.953 -15.25 -3.066 1 97.25 169 GLY A CA 1
ATOM 1286 C C . GLY A 1 169 ? -16.562 -15.508 -1.7 1 97.25 169 GLY A C 1
ATOM 1287 O O . GLY A 1 169 ? -17 -14.578 -1.028 1 97.25 169 GLY A O 1
ATOM 1288 N N . THR A 1 170 ? -16.578 -16.781 -1.289 1 96.69 170 THR A N 1
ATOM 1289 C CA . THR A 1 170 ? -17.078 -17.156 0.025 1 96.69 170 THR A CA 1
ATOM 1290 C C . THR A 1 170 ? -16.25 -16.516 1.131 1 96.69 170 THR A C 1
ATOM 1292 O O . THR A 1 170 ? -16.797 -15.953 2.082 1 96.69 170 THR A O 1
ATOM 1295 N N . GLU A 1 171 ? -14.977 -16.547 0.975 1 95.44 171 GLU A N 1
ATOM 1296 C CA . GLU A 1 171 ? -14.094 -15.977 1.991 1 95.44 171 GLU A CA 1
ATOM 1297 C C . GLU A 1 171 ? -14.203 -14.461 2.031 1 95.44 171 GLU A C 1
ATOM 1299 O O . GLU A 1 171 ? -14.203 -13.859 3.109 1 95.44 171 GLU A O 1
ATOM 1304 N N . VAL A 1 172 ? -14.297 -13.797 0.878 1 97.44 172 VAL A N 1
ATOM 1305 C CA . VAL A 1 172 ? -14.453 -12.344 0.808 1 97.44 172 VAL A CA 1
ATOM 1306 C C . VAL A 1 172 ? -15.75 -11.93 1.486 1 97.44 172 VAL A C 1
ATOM 1308 O O . VAL A 1 172 ? -15.75 -11.055 2.357 1 97.44 172 VAL A O 1
ATOM 1311 N N . ALA A 1 173 ? -16.828 -12.617 1.12 1 98 173 ALA A N 1
ATOM 1312 C CA . ALA A 1 173 ? -18.141 -12.289 1.67 1 98 173 ALA A CA 1
ATOM 1313 C C . ALA A 1 173 ? -18.188 -12.547 3.174 1 98 173 ALA A C 1
ATOM 1315 O O . ALA A 1 173 ? -18.844 -11.812 3.914 1 98 173 ALA A O 1
ATOM 1316 N N . ALA A 1 174 ? -17.469 -13.547 3.59 1 96.38 174 ALA A N 1
ATOM 1317 C CA . ALA A 1 174 ? -17.469 -13.922 5 1 96.38 174 ALA A CA 1
ATOM 1318 C C . ALA A 1 174 ? -16.828 -12.836 5.855 1 96.38 174 ALA A C 1
ATOM 1320 O O . ALA A 1 174 ? -17.219 -12.625 7.004 1 96.38 174 ALA A O 1
ATOM 1321 N N . GLN A 1 175 ? -15.875 -12.141 5.32 1 95.38 175 GLN A N 1
ATOM 1322 C CA . GLN A 1 175 ? -15.148 -11.117 6.066 1 95.38 175 GLN A CA 1
ATOM 1323 C C . GLN A 1 175 ? -15.922 -9.805 6.098 1 95.38 175 GLN A C 1
ATOM 1325 O O . GLN A 1 175 ? -15.719 -8.977 6.988 1 95.38 175 GLN A O 1
ATOM 1330 N N . GLY A 1 176 ? -16.828 -9.609 5.195 1 96.75 176 GLY A N 1
ATOM 1331 C CA . GLY A 1 176 ? -17.422 -8.32 4.887 1 96.75 176 GLY A CA 1
ATOM 1332 C C . GLY A 1 176 ? -18.203 -7.734 6.051 1 96.75 176 GLY A C 1
ATOM 1333 O O . GLY A 1 176 ? -17.906 -6.617 6.492 1 96.75 176 GLY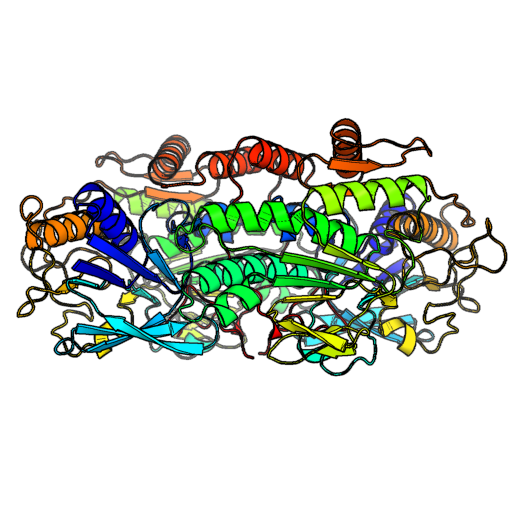 A O 1
ATOM 1334 N N . PRO A 1 177 ? -19.172 -8.523 6.613 1 96.88 177 PRO A N 1
ATOM 1335 C CA . PRO A 1 177 ? -20.062 -7.969 7.637 1 96.88 177 PRO A CA 1
ATOM 1336 C C . PRO A 1 177 ? -19.297 -7.449 8.859 1 96.88 177 PRO A C 1
ATOM 1338 O O . PRO A 1 177 ? -19.531 -6.316 9.297 1 96.88 177 PRO A O 1
ATOM 1341 N N . ALA A 1 178 ? -18.375 -8.242 9.359 1 94.56 178 ALA A N 1
ATOM 1342 C CA . ALA A 1 178 ? -17.625 -7.805 10.539 1 94.56 178 ALA A CA 1
ATOM 1343 C C . ALA A 1 178 ? -16.766 -6.586 10.227 1 94.56 178 ALA A C 1
ATOM 1345 O O . ALA A 1 178 ? -16.641 -5.676 11.047 1 94.56 178 ALA A O 1
ATOM 1346 N N . PHE A 1 179 ? -16.203 -6.562 9.062 1 96.69 179 PHE A N 1
ATOM 1347 C CA . PHE A 1 179 ? -15.328 -5.461 8.656 1 96.69 179 PHE A CA 1
ATOM 1348 C C . PHE A 1 179 ? -16.125 -4.164 8.539 1 96.69 179 PHE A C 1
ATOM 1350 O O . PHE A 1 179 ? -15.758 -3.15 9.133 1 96.69 179 PHE A O 1
ATOM 1357 N N . THR A 1 180 ? -17.25 -4.215 7.84 1 97.69 180 THR A N 1
ATOM 1358 C CA . THR A 1 180 ? -18.031 -3 7.617 1 97.69 180 THR A CA 1
ATOM 1359 C C . THR A 1 180 ? -18.719 -2.564 8.906 1 97.69 180 THR A C 1
ATOM 1361 O O . THR A 1 180 ? -18.922 -1.369 9.133 1 97.69 180 THR A O 1
ATOM 1364 N N . ALA A 1 181 ? -19.047 -3.537 9.75 1 96.06 181 ALA A N 1
ATOM 1365 C CA . ALA A 1 181 ? -19.594 -3.166 11.055 1 96.06 181 ALA A CA 1
ATOM 1366 C C . ALA A 1 181 ? -18.578 -2.373 11.875 1 96.06 181 ALA A C 1
ATOM 1368 O O . ALA A 1 181 ? -18.922 -1.369 12.5 1 96.06 181 ALA A O 1
ATOM 1369 N N . ALA A 1 182 ? -17.344 -2.846 11.828 1 94.75 182 ALA A N 1
ATOM 1370 C CA . ALA A 1 182 ? -16.281 -2.148 12.547 1 94.75 182 ALA A CA 1
ATOM 1371 C C . ALA A 1 182 ? -16.094 -0.737 12.008 1 94.75 182 ALA A C 1
ATOM 1373 O O . ALA A 1 182 ? -15.875 0.206 12.773 1 94.75 182 ALA A O 1
ATOM 1374 N N . LEU A 1 183 ? -16.141 -0.569 10.711 1 96.5 183 LEU A N 1
ATOM 1375 C CA . LEU A 1 183 ? -16 0.738 10.078 1 96.5 183 LEU A CA 1
ATOM 1376 C C . LEU A 1 183 ? -17.172 1.646 10.453 1 96.5 183 LEU A C 1
ATOM 1378 O O . LEU A 1 183 ? -16.969 2.797 10.844 1 96.5 183 LEU A O 1
ATOM 1382 N N . ALA A 1 184 ? -18.391 1.106 10.359 1 96.62 184 ALA A N 1
ATOM 1383 C CA . ALA A 1 184 ? -19.609 1.885 10.594 1 96.62 184 ALA A CA 1
ATOM 1384 C C . ALA A 1 184 ? -19.703 2.326 12.055 1 96.62 184 ALA A C 1
ATOM 1386 O O . ALA A 1 184 ? -20.25 3.389 12.352 1 96.62 184 ALA A O 1
ATOM 1387 N N . ALA A 1 185 ? -19.125 1.532 12.945 1 94.62 185 ALA A N 1
ATOM 1388 C CA . ALA A 1 185 ? -19.203 1.812 14.375 1 94.62 185 ALA A CA 1
ATOM 1389 C C . ALA A 1 185 ? -18.5 3.133 14.711 1 94.62 185 ALA A C 1
ATOM 1391 O O . ALA A 1 185 ? -18.766 3.721 15.766 1 94.62 185 ALA A O 1
ATOM 1392 N N . ARG A 1 186 ? -17.719 3.648 13.773 1 94 186 ARG A N 1
ATOM 1393 C CA . ARG A 1 186 ? -16.953 4.871 14.016 1 94 186 ARG A CA 1
ATOM 1394 C C . ARG A 1 186 ? -17.703 6.09 13.484 1 94 186 ARG A C 1
ATOM 1396 O O . ARG A 1 186 ? -17.234 7.223 13.633 1 94 186 ARG A O 1
ATOM 1403 N N . HIS A 1 187 ? -18.812 5.883 12.852 1 95.88 187 HIS A N 1
ATOM 1404 C CA . HIS A 1 187 ? -19.594 6.945 12.219 1 95.88 187 HIS A CA 1
ATOM 1405 C C . HIS A 1 187 ? -21.016 6.977 12.766 1 95.88 187 HIS A C 1
ATOM 1407 O O . HIS A 1 187 ? -21.906 6.285 12.242 1 95.88 187 HIS A O 1
ATOM 1413 N N . PRO A 1 188 ? -21.266 7.832 13.719 1 94.19 188 PRO A N 1
ATOM 1414 C CA . PRO A 1 188 ? -22.609 7.906 14.297 1 94.19 188 PRO A CA 1
ATOM 1415 C C . PRO A 1 188 ? -23.688 8.219 13.25 1 94.19 188 PRO A C 1
ATOM 1417 O O . PRO A 1 188 ? -24.844 7.844 13.43 1 94.19 188 PRO A O 1
ATOM 1420 N N . GLU A 1 189 ? -23.281 8.812 12.188 1 93.75 189 GLU A N 1
ATOM 1421 C CA . GLU A 1 189 ? -24.203 9.148 11.109 1 93.75 189 GLU A CA 1
ATOM 1422 C C . GLU A 1 189 ? -24.828 7.898 10.492 1 93.75 189 GLU A C 1
ATOM 1424 O O . GLU A 1 189 ? -25.844 7.973 9.82 1 93.75 189 GLU A O 1
ATOM 1429 N N . LEU A 1 190 ? -24.234 6.738 10.766 1 96.81 190 LEU A N 1
ATOM 1430 C CA . LEU A 1 190 ? -24.688 5.5 10.141 1 96.81 190 LEU A CA 1
ATOM 1431 C C . LEU A 1 190 ? -25.453 4.637 11.133 1 96.81 190 LEU A C 1
ATOM 1433 O O . LEU A 1 190 ? -25.734 3.467 10.867 1 96.81 190 LEU A O 1
ATOM 1437 N N . GLU A 1 191 ? -25.75 5.219 12.273 1 95.56 191 GLU A N 1
ATOM 1438 C CA . GLU A 1 191 ? -26.562 4.473 13.234 1 95.56 191 GLU A CA 1
ATOM 1439 C C . GLU A 1 191 ? -27.891 4.023 12.617 1 95.56 191 GLU A C 1
ATOM 1441 O O . GLU A 1 191 ? -28.609 4.832 12.039 1 95.56 191 GLU A O 1
ATOM 1446 N N . GLY A 1 192 ? -28.125 2.783 12.688 1 96.19 192 GLY A N 1
ATOM 1447 C CA . GLY A 1 192 ? -29.375 2.232 12.172 1 96.19 192 GLY A CA 1
ATOM 1448 C C . GLY A 1 192 ? -29.312 1.932 10.688 1 96.19 192 GLY A C 1
ATOM 1449 O O . GLY A 1 192 ? -30.25 1.343 10.133 1 96.19 192 GLY A O 1
ATOM 1450 N N . GLN A 1 193 ? -28.25 2.363 10 1 97.69 193 GLN A N 1
ATOM 1451 C CA . GLN A 1 193 ? -28.109 2.1 8.57 1 97.69 193 GLN A CA 1
ATOM 1452 C C . GLN A 1 193 ? -27.844 0.618 8.305 1 97.69 193 GLN A C 1
ATOM 1454 O O . GLN A 1 193 ? -26.938 0.026 8.883 1 97.69 193 GLN A O 1
ATOM 1459 N N . LYS A 1 194 ? -28.703 0.02 7.508 1 98.06 194 LYS A N 1
ATOM 1460 C CA . LYS A 1 194 ? -28.484 -1.364 7.102 1 98.06 194 LYS A CA 1
ATOM 1461 C C . LYS A 1 194 ? -27.312 -1.475 6.141 1 98.06 194 LYS A C 1
ATOM 1463 O O . LYS A 1 194 ? -27.219 -0.73 5.16 1 98.06 194 LYS A O 1
ATOM 1468 N N . ILE A 1 195 ? -26.359 -2.314 6.426 1 98.69 195 ILE A N 1
ATOM 1469 C CA . ILE A 1 195 ? -25.25 -2.643 5.539 1 98.69 195 ILE A CA 1
ATOM 1470 C C . ILE A 1 195 ? -25.453 -4.039 4.953 1 98.69 195 ILE A C 1
ATOM 1472 O O . ILE A 1 195 ? -25.625 -5.012 5.691 1 98.69 195 ILE A O 1
ATOM 1476 N N . ARG A 1 196 ? -25.469 -4.16 3.625 1 98.81 196 ARG A N 1
ATOM 1477 C CA . ARG A 1 196 ? -25.828 -5.41 2.957 1 98.81 196 ARG A CA 1
ATOM 1478 C C . ARG A 1 196 ? -24.609 -6.016 2.256 1 98.81 196 ARG A C 1
ATOM 1480 O O . ARG A 1 196 ? -23.875 -5.312 1.569 1 98.81 196 ARG A O 1
ATOM 1487 N N . TRP A 1 197 ? -24.375 -7.246 2.471 1 98.81 197 TRP A N 1
ATOM 1488 C CA . TRP A 1 197 ? -23.453 -8.062 1.69 1 98.81 197 TRP A CA 1
ATOM 1489 C C . TRP A 1 197 ? -24.188 -9.18 0.957 1 98.81 197 TRP A C 1
ATOM 1491 O O . TRP A 1 197 ? -24.891 -9.984 1.58 1 98.81 197 TRP A O 1
ATOM 1501 N N . LEU A 1 198 ? -24.109 -9.18 -0.345 1 98.88 198 LEU A N 1
ATOM 1502 C CA . LEU A 1 198 ? -24.719 -10.219 -1.177 1 98.88 198 LEU A CA 1
ATOM 1503 C C . LEU A 1 198 ? -23.656 -11.125 -1.778 1 98.88 198 LEU A C 1
ATOM 1505 O O . LEU A 1 198 ? -22.609 -10.648 -2.23 1 98.88 198 LEU A O 1
ATOM 1509 N N . LEU A 1 199 ? -23.859 -12.406 -1.699 1 98.81 199 LEU A N 1
ATOM 1510 C CA . LEU A 1 199 ? -23.062 -13.406 -2.4 1 98.81 199 LEU A CA 1
ATOM 1511 C C . LEU A 1 199 ? -23.906 -14.133 -3.447 1 98.81 199 LEU A C 1
ATOM 1513 O O . LEU A 1 199 ? -24.891 -14.797 -3.109 1 98.81 199 LEU A O 1
ATOM 1517 N N . LEU A 1 200 ? -23.516 -13.961 -4.703 1 98.75 200 LEU A N 1
ATOM 1518 C CA . LEU A 1 200 ? -24.281 -14.523 -5.812 1 98.75 200 LEU A CA 1
ATOM 1519 C C . LEU A 1 200 ? -23.516 -15.672 -6.473 1 98.75 200 LEU A C 1
ATOM 1521 O O . LEU A 1 200 ? -22.281 -15.633 -6.551 1 98.75 200 LEU A O 1
ATOM 1525 N N . ASP A 1 201 ? -24.203 -16.641 -6.918 1 98.38 201 ASP A N 1
ATOM 1526 C CA . ASP A 1 201 ? -23.625 -17.672 -7.766 1 98.38 201 ASP A CA 1
ATOM 1527 C C . ASP A 1 201 ? -24.719 -18.391 -8.57 1 98.38 201 ASP A C 1
ATOM 1529 O O . ASP A 1 201 ? -25.844 -18.531 -8.102 1 98.38 201 ASP A O 1
ATOM 1533 N N . VAL A 1 202 ? -24.391 -18.812 -9.766 1 97.31 202 VAL A N 1
ATOM 1534 C CA . VAL A 1 202 ? -25.344 -19.562 -10.602 1 97.31 202 VAL A CA 1
ATOM 1535 C C . VAL A 1 202 ? -25.5 -20.984 -10.07 1 97.31 202 VAL A C 1
ATOM 1537 O O . VAL A 1 202 ? -26.484 -21.656 -10.375 1 97.31 202 VAL A O 1
ATOM 1540 N N . ALA A 1 203 ? -24.531 -21.453 -9.312 1 97.31 203 ALA A N 1
ATOM 1541 C CA . ALA A 1 203 ? -24.578 -22.812 -8.773 1 97.31 203 ALA A CA 1
ATOM 1542 C C . ALA A 1 203 ? -25.734 -22.969 -7.789 1 97.31 203 ALA A C 1
ATOM 1544 O O . ALA A 1 203 ? -26.328 -21.984 -7.363 1 97.31 203 ALA A O 1
ATOM 1545 N N . GLU A 1 204 ? -25.984 -24.234 -7.406 1 96.75 204 GLU A N 1
ATOM 1546 C CA . GLU A 1 204 ? -27.125 -24.547 -6.539 1 96.75 204 GLU A CA 1
ATOM 1547 C C . GLU A 1 204 ? -26.766 -24.312 -5.07 1 96.75 204 GLU A C 1
ATOM 1549 O O . GLU A 1 204 ? -27.656 -24.156 -4.23 1 96.75 204 GLU A O 1
ATOM 1554 N N . ARG A 1 205 ? -25.5 -24.391 -4.805 1 96.69 205 ARG A N 1
ATOM 1555 C CA . ARG A 1 205 ? -25.078 -24.266 -3.412 1 96.69 205 ARG A CA 1
ATOM 1556 C C . ARG A 1 205 ? -23.734 -23.562 -3.309 1 96.69 205 ARG A C 1
ATOM 1558 O O . ARG A 1 205 ? -22.984 -23.5 -4.285 1 96.69 205 ARG A O 1
ATOM 1565 N N . VAL A 1 206 ? -23.453 -23.031 -2.102 1 96.44 206 VAL A N 1
ATOM 1566 C CA . VAL A 1 206 ? -22.156 -22.422 -1.788 1 96.44 206 VAL A CA 1
ATOM 1567 C C . VAL A 1 206 ? -21.062 -23.5 -1.823 1 96.44 206 VAL A C 1
ATOM 1569 O O . VAL A 1 206 ? -21.281 -24.625 -1.376 1 96.44 206 VAL A O 1
ATOM 1572 N N . LEU A 1 207 ? -19.922 -23.156 -2.316 1 93.88 207 LEU A N 1
ATOM 1573 C CA . LEU A 1 207 ? -18.781 -24.062 -2.412 1 93.88 207 LEU A CA 1
ATOM 1574 C C . LEU A 1 207 ? -19.172 -25.375 -3.084 1 93.88 207 LEU A C 1
ATOM 1576 O O . LEU A 1 207 ? -18.953 -26.453 -2.529 1 93.88 207 LEU A O 1
ATOM 1580 N N . PRO A 1 208 ? -19.625 -25.234 -4.316 1 91.5 208 PRO A N 1
ATOM 1581 C CA . PRO A 1 208 ? -20.188 -26.406 -4.973 1 91.5 208 PRO A CA 1
ATOM 1582 C C . PRO A 1 208 ? -19.141 -27.484 -5.242 1 91.5 208 PRO A C 1
ATOM 1584 O O . PRO A 1 208 ? -19.484 -28.656 -5.449 1 91.5 208 PRO A O 1
ATOM 1587 N N . GLU A 1 209 ? -17.844 -27.109 -5.238 1 83.69 209 GLU A N 1
ATOM 1588 C CA . GLU A 1 209 ? -16.766 -28.062 -5.539 1 83.69 209 GLU A CA 1
ATOM 1589 C C . GLU A 1 209 ? -16.375 -28.859 -4.301 1 83.69 209 GLU A C 1
ATOM 1591 O O . GLU A 1 209 ? -15.625 -29.844 -4.398 1 83.69 209 GLU A O 1
ATOM 1596 N N . LEU A 1 210 ? -16.891 -28.469 -3.143 1 84.56 210 LEU A N 1
ATOM 1597 C CA . LEU A 1 210 ? -16.547 -29.156 -1.898 1 84.56 210 LEU A CA 1
ATOM 1598 C C . LEU A 1 210 ? -17.656 -30.094 -1.458 1 84.56 210 LEU A C 1
ATOM 1600 O O . LEU A 1 210 ? -18.719 -30.125 -2.078 1 84.56 210 LEU A O 1
ATOM 1604 N N . ASP A 1 211 ? -17.328 -30.828 -0.437 1 85.69 211 ASP A N 1
ATOM 1605 C CA . ASP A 1 211 ? -18.312 -31.734 0.151 1 85.69 211 ASP A CA 1
ATOM 1606 C C . ASP A 1 211 ? -19.547 -30.969 0.6 1 85.69 211 ASP A C 1
ATOM 1608 O O . ASP A 1 211 ? -19.453 -29.844 1.091 1 85.69 211 ASP A O 1
ATOM 1612 N N . ARG A 1 212 ? -20.641 -31.672 0.479 1 89.75 212 ARG A N 1
ATOM 1613 C CA . ARG A 1 212 ? -21.938 -31.047 0.769 1 89.75 212 ARG A CA 1
ATOM 1614 C C . ARG A 1 212 ? -21.984 -30.531 2.205 1 89.75 212 ARG A C 1
ATOM 1616 O O . ARG A 1 212 ? -22.578 -29.484 2.477 1 89.75 212 ARG A O 1
ATOM 1623 N N . ARG A 1 213 ? -21.406 -31.219 3.121 1 87.81 213 ARG A N 1
ATOM 1624 C CA . ARG A 1 213 ? -21.438 -30.828 4.527 1 87.81 213 ARG A CA 1
ATOM 1625 C C . ARG A 1 213 ? -20.688 -29.516 4.746 1 87.81 213 ARG A C 1
ATOM 1627 O O . ARG A 1 213 ? -21.141 -28.656 5.504 1 87.81 213 ARG A O 1
ATOM 1634 N N . LEU A 1 214 ? -19.578 -29.375 4.062 1 86.25 214 LEU A N 1
ATOM 1635 C CA . LEU A 1 214 ? -18.781 -28.156 4.184 1 86.25 214 LEU A CA 1
ATOM 1636 C C . LEU A 1 214 ? -19.516 -26.969 3.559 1 86.25 214 LEU A C 1
ATOM 1638 O O . LEU A 1 214 ? -19.5 -25.875 4.105 1 86.25 214 LEU A O 1
ATOM 1642 N N . GLY A 1 215 ? -20.172 -27.25 2.434 1 91.75 215 GLY A N 1
ATOM 1643 C CA . GLY A 1 215 ? -20.969 -26.219 1.793 1 91.75 215 GLY A CA 1
ATOM 1644 C C . GLY A 1 215 ? -22.141 -25.75 2.643 1 91.75 215 GLY A C 1
ATOM 1645 O O . GLY A 1 215 ? -22.406 -24.562 2.729 1 91.75 215 GLY A O 1
ATOM 1646 N N . THR A 1 216 ? -22.766 -26.703 3.217 1 93.38 216 THR A N 1
ATOM 1647 C CA . THR A 1 216 ? -23.891 -26.406 4.082 1 93.38 216 THR A CA 1
ATOM 1648 C C . THR A 1 216 ? -23.453 -25.578 5.285 1 93.38 216 THR A C 1
ATOM 1650 O O . THR A 1 216 ? -24.094 -24.578 5.633 1 93.38 216 THR A O 1
ATOM 1653 N N . THR A 1 217 ? -22.359 -25.984 5.863 1 90.25 217 THR A N 1
ATOM 1654 C CA . THR A 1 217 ? -21.828 -25.25 7.004 1 90.25 217 THR A CA 1
ATOM 1655 C C . THR A 1 217 ? -21.469 -23.828 6.605 1 90.25 217 THR A C 1
ATOM 1657 O O . THR A 1 217 ? -21.781 -22.875 7.332 1 90.25 217 THR A O 1
ATOM 1660 N N . ALA A 1 218 ? -20.797 -23.688 5.469 1 92.94 218 ALA A N 1
ATOM 1661 C CA . ALA A 1 218 ? -20.422 -22.359 4.992 1 92.94 218 ALA A CA 1
ATOM 1662 C C . ALA A 1 218 ? -21.656 -21.484 4.75 1 92.94 218 ALA A C 1
ATOM 1664 O O . ALA A 1 218 ? -21.672 -20.312 5.129 1 92.94 218 ALA A O 1
ATOM 1665 N N . ASP A 1 219 ? -22.641 -22.078 4.156 1 96 219 ASP A N 1
ATOM 1666 C CA . ASP A 1 219 ? -23.875 -21.375 3.893 1 96 219 ASP A CA 1
ATOM 1667 C C . ASP A 1 219 ? -24.516 -20.875 5.188 1 96 219 ASP A C 1
ATOM 1669 O O . ASP A 1 219 ? -24.891 -19.703 5.297 1 96 219 ASP A O 1
ATOM 1673 N N . GLU A 1 220 ? -24.594 -21.719 6.133 1 95.12 220 GLU A N 1
ATOM 1674 C CA . GLU A 1 220 ? -25.203 -21.391 7.418 1 95.12 220 GLU A CA 1
ATOM 1675 C C . GLU A 1 220 ? -24.438 -20.266 8.117 1 95.12 220 GLU A C 1
ATOM 1677 O O . GLU A 1 220 ? -25.047 -19.328 8.641 1 95.12 220 GLU A O 1
ATOM 1682 N N . VAL A 1 221 ? -23.125 -20.344 8.086 1 93.06 221 VAL A N 1
ATOM 1683 C CA . VAL A 1 221 ? -22.281 -19.359 8.75 1 93.06 221 VAL A CA 1
ATOM 1684 C C . VAL A 1 221 ? -22.453 -18 8.062 1 93.06 221 VAL A C 1
ATOM 1686 O O . VAL A 1 221 ? -22.578 -16.969 8.734 1 93.06 221 VAL A O 1
ATOM 1689 N N . LEU A 1 222 ? -22.438 -18 6.738 1 96.75 222 LEU A N 1
ATOM 1690 C CA . LEU A 1 222 ? -22.578 -16.75 5.977 1 96.75 222 LEU A CA 1
ATOM 1691 C C . LEU A 1 222 ? -23.906 -16.078 6.297 1 96.75 222 LEU A C 1
ATOM 1693 O O . LEU A 1 222 ? -23.938 -14.875 6.59 1 96.75 222 LEU A O 1
ATOM 1697 N N . ARG A 1 223 ? -24.984 -16.875 6.309 1 97.19 223 ARG A N 1
ATOM 1698 C CA . ARG A 1 223 ? -26.297 -16.312 6.582 1 97.19 223 ARG A CA 1
ATOM 1699 C C . ARG A 1 223 ? -26.406 -15.828 8.023 1 97.19 223 ARG A C 1
ATOM 1701 O O . ARG A 1 223 ? -27 -14.781 8.289 1 97.19 223 ARG A O 1
ATOM 1708 N N . ALA A 1 224 ? -25.828 -16.562 8.906 1 95.06 224 ALA A N 1
ATOM 1709 C CA . ALA A 1 224 ? -25.844 -16.172 10.312 1 95.06 224 ALA A CA 1
ATOM 1710 C C . ALA A 1 224 ? -25.109 -14.852 10.523 1 95.06 224 ALA A C 1
ATOM 1712 O O . ALA A 1 224 ? -25.453 -14.086 11.422 1 95.06 224 ALA A O 1
ATOM 1713 N N . ARG A 1 225 ? -24.25 -14.516 9.625 1 93.62 225 ARG A N 1
ATOM 1714 C CA . ARG A 1 225 ? -23.453 -13.297 9.734 1 93.62 225 ARG A CA 1
ATOM 1715 C C . ARG A 1 225 ? -24.094 -12.148 8.969 1 93.62 225 ARG A C 1
ATOM 1717 O O . ARG A 1 225 ? -23.562 -11.031 8.945 1 93.62 225 ARG A O 1
ATOM 1724 N N . GLY A 1 226 ? -25.125 -12.516 8.359 1 95.38 226 GLY A N 1
ATOM 1725 C CA . GLY A 1 226 ? -25.859 -11.453 7.711 1 95.38 226 GLY A CA 1
ATOM 1726 C C . GLY A 1 226 ? -25.609 -11.359 6.219 1 95.38 226 GLY A C 1
ATOM 1727 O O . GLY A 1 226 ? -26.031 -10.398 5.57 1 95.38 226 GLY A O 1
ATOM 1728 N N . VAL A 1 227 ? -24.875 -12.305 5.648 1 98.44 227 VAL A N 1
ATOM 1729 C CA . VAL A 1 227 ? -24.672 -12.305 4.203 1 98.44 227 VAL A CA 1
ATOM 1730 C C . VAL A 1 227 ? -25.922 -12.805 3.5 1 98.44 227 VAL A C 1
ATOM 1732 O O . VAL A 1 227 ? -26.516 -13.82 3.896 1 98.44 227 VAL A O 1
ATOM 1735 N N . GLU A 1 228 ? -26.391 -12.031 2.578 1 98.75 228 GLU A N 1
ATOM 1736 C CA . GLU A 1 228 ? -27.453 -12.492 1.706 1 98.75 228 GLU A CA 1
ATOM 1737 C C . GLU A 1 228 ? -26.938 -13.422 0.616 1 98.75 228 GLU A C 1
ATOM 1739 O O . GLU A 1 228 ? -26.359 -12.961 -0.376 1 98.75 228 GLU A O 1
ATOM 1744 N N . VAL A 1 229 ? -27.172 -14.727 0.847 1 98.69 229 VAL A N 1
ATOM 1745 C CA . VAL A 1 229 ? -26.688 -15.719 -0.102 1 98.69 229 VAL A CA 1
ATOM 1746 C C . VAL A 1 229 ? -27.766 -16.016 -1.146 1 98.69 229 VAL A C 1
ATOM 1748 O O . VAL A 1 229 ? -28.828 -16.516 -0.816 1 98.69 229 VAL A O 1
ATOM 1751 N N . LEU A 1 230 ? -27.469 -15.656 -2.367 1 98.56 230 LEU A N 1
ATOM 1752 C CA . LEU A 1 230 ? -28.406 -15.836 -3.465 1 98.56 230 LEU A CA 1
ATOM 1753 C C . LEU A 1 230 ? -27.859 -16.812 -4.504 1 98.56 230 LEU A C 1
ATOM 1755 O O . LEU A 1 230 ? -27.141 -16.406 -5.418 1 98.56 230 LEU A O 1
ATOM 1759 N N . MET A 1 231 ? -28.25 -18.078 -4.395 1 98.19 231 MET A N 1
ATOM 1760 C CA . MET A 1 231 ? -27.828 -19.094 -5.355 1 98.19 231 MET A CA 1
ATOM 1761 C C . MET A 1 231 ? -28.719 -19.078 -6.59 1 98.19 231 MET A C 1
ATOM 1763 O O . MET A 1 231 ? -29.766 -18.438 -6.59 1 98.19 231 MET A O 1
ATOM 1767 N N . LYS A 1 232 ? -28.281 -19.719 -7.676 1 98.19 232 LYS A N 1
ATOM 1768 C CA . LYS A 1 232 ? -28.984 -19.734 -8.961 1 98.19 232 LYS A CA 1
ATOM 1769 C C . LYS A 1 232 ? -29.297 -18.312 -9.422 1 98.19 232 LYS A C 1
ATOM 1771 O O . LYS A 1 232 ? -30.359 -18.062 -10.008 1 98.19 232 LYS A O 1
ATOM 1776 N N . THR A 1 233 ? -28.438 -17.406 -9.031 1 97.94 233 THR A N 1
ATOM 1777 C CA . THR A 1 233 ? -28.594 -15.992 -9.328 1 97.94 233 THR A CA 1
ATOM 1778 C C . THR A 1 233 ? -27.25 -15.367 -9.695 1 97.94 233 THR A C 1
ATOM 1780 O O . THR A 1 233 ? -26.219 -15.688 -9.094 1 97.94 233 THR A O 1
ATOM 1783 N N . SER A 1 234 ? -27.25 -14.602 -10.758 1 97.19 234 SER A N 1
ATOM 1784 C CA . SER A 1 234 ? -26.047 -13.859 -11.148 1 97.19 234 SER A CA 1
ATOM 1785 C C . SER A 1 234 ? -26.391 -12.438 -11.57 1 97.19 234 SER A C 1
ATOM 1787 O O . SER A 1 234 ? -27.5 -11.961 -11.312 1 97.19 234 SER A O 1
ATOM 1789 N N . VAL A 1 235 ? -25.375 -11.688 -11.961 1 98.38 235 VAL A N 1
ATOM 1790 C CA . VAL A 1 235 ? -25.547 -10.344 -12.508 1 98.38 235 VAL A CA 1
ATOM 1791 C C . VAL A 1 235 ? -25.938 -10.43 -13.984 1 98.38 235 VAL A C 1
ATOM 1793 O O . VAL A 1 235 ? -25.312 -11.164 -14.75 1 98.38 235 VAL A O 1
ATOM 1796 N N . ASP A 1 236 ? -26.984 -9.75 -14.352 1 98.44 236 ASP A N 1
ATOM 1797 C CA . ASP A 1 236 ? -27.391 -9.633 -15.75 1 98.44 236 ASP A CA 1
ATOM 1798 C C . ASP A 1 236 ? -26.641 -8.492 -16.438 1 98.44 236 ASP A C 1
ATOM 1800 O O . ASP A 1 236 ? -26.219 -8.633 -17.594 1 98.44 236 ASP A O 1
ATOM 1804 N N . ASN A 1 237 ? -26.516 -7.449 -15.781 1 98.5 237 ASN A N 1
ATOM 1805 C CA . ASN A 1 237 ? -25.75 -6.297 -16.25 1 98.5 237 ASN A CA 1
ATOM 1806 C C . ASN A 1 237 ? -25.375 -5.371 -15.094 1 98.5 237 ASN A C 1
ATOM 1808 O O . ASN A 1 237 ? -25.953 -5.449 -14.008 1 98.5 237 ASN A O 1
ATOM 1812 N N . ALA A 1 238 ? -24.359 -4.562 -15.25 1 98.44 238 ALA A N 1
ATOM 1813 C CA . ALA A 1 238 ? -23.891 -3.57 -14.281 1 98.44 238 ALA A CA 1
ATOM 1814 C C . ALA A 1 238 ? -23.797 -2.186 -14.922 1 98.44 238 ALA A C 1
ATOM 1816 O O . ALA A 1 238 ? -23.516 -2.064 -16.109 1 98.44 238 ALA A O 1
ATOM 1817 N N . ASP A 1 239 ? -24.062 -1.168 -14.188 1 97.56 239 ASP A N 1
ATOM 1818 C CA . ASP A 1 239 ? -23.859 0.216 -14.617 1 97.56 239 ASP A CA 1
ATOM 1819 C C . ASP A 1 239 ? -23.453 1.101 -13.438 1 97.56 239 ASP A C 1
ATOM 1821 O O . ASP A 1 239 ? -23.047 0.599 -12.391 1 97.56 239 ASP A O 1
ATOM 1825 N N . GLU A 1 240 ? -23.453 2.391 -13.625 1 95.5 240 GLU A N 1
ATOM 1826 C CA . GLU A 1 240 ? -22.969 3.34 -12.625 1 95.5 240 GLU A CA 1
ATOM 1827 C C . GLU A 1 240 ? -23.828 3.311 -11.367 1 95.5 240 GLU A C 1
ATOM 1829 O O . GLU A 1 240 ? -23.375 3.689 -10.289 1 95.5 240 GLU A O 1
ATOM 1834 N N . LYS A 1 241 ? -25.047 2.846 -11.477 1 96.75 241 LYS A N 1
ATOM 1835 C CA . LYS A 1 241 ? -25.984 2.881 -10.352 1 96.75 241 LYS A CA 1
ATOM 1836 C C . LYS A 1 241 ? -25.953 1.572 -9.57 1 96.75 241 LYS A C 1
ATOM 1838 O O . LYS A 1 241 ? -26.453 1.504 -8.445 1 96.75 241 LYS A O 1
ATOM 1843 N N . GLY A 1 242 ? -25.438 0.534 -10.195 1 98.31 242 GLY A N 1
ATOM 1844 C CA . GLY A 1 242 ? -25.375 -0.76 -9.531 1 98.31 242 GLY A CA 1
ATOM 1845 C C . GLY A 1 242 ? -25.531 -1.927 -10.492 1 98.31 242 GLY A C 1
ATOM 1846 O O . GLY A 1 242 ? -24.969 -1.918 -11.586 1 98.31 242 GLY A O 1
ATOM 1847 N N . VAL A 1 243 ? -26.203 -3.018 -10.023 1 98.81 243 VAL A N 1
ATOM 1848 C CA . VAL A 1 243 ? -26.328 -4.215 -10.852 1 98.81 243 VAL A CA 1
ATOM 1849 C C . VAL A 1 243 ? -27.797 -4.605 -10.984 1 98.81 243 VAL A C 1
ATOM 1851 O O . VAL A 1 243 ? -28.625 -4.242 -10.148 1 98.81 243 VAL A O 1
ATOM 1854 N N . THR A 1 244 ? -28.109 -5.164 -12.078 1 98.81 244 THR A N 1
ATOM 1855 C CA . THR A 1 244 ? -29.359 -5.898 -12.242 1 98.81 244 THR A CA 1
ATOM 1856 C C . THR A 1 244 ? -29.109 -7.406 -12.18 1 98.81 244 THR A C 1
ATOM 1858 O O . THR A 1 244 ? -28.234 -7.926 -12.875 1 98.81 244 THR A O 1
ATOM 1861 N N . LEU A 1 245 ? -29.828 -8.078 -11.289 1 98.69 245 LEU A N 1
ATOM 1862 C CA . LEU A 1 245 ? -29.672 -9.523 -11.148 1 98.69 245 LEU A CA 1
ATOM 1863 C C . LEU A 1 245 ? -30.359 -10.258 -12.289 1 98.69 245 LEU A C 1
ATOM 1865 O O . LEU A 1 245 ? -31.156 -9.664 -13.023 1 98.69 245 LEU A O 1
ATOM 1869 N N . THR A 1 246 ? -29.984 -11.5 -12.516 1 98.06 246 THR A N 1
ATOM 1870 C CA . THR A 1 246 ? -30.594 -12.328 -13.555 1 98.06 246 THR A CA 1
ATOM 1871 C C . THR A 1 246 ? -32.094 -12.531 -13.281 1 98.06 246 THR A C 1
ATOM 1873 O O . THR A 1 246 ? -32.844 -12.875 -14.188 1 98.06 246 THR A O 1
ATOM 1876 N N . SER A 1 247 ? -32.531 -12.281 -12.117 1 97.31 247 SER A N 1
ATOM 1877 C CA . SER A 1 247 ? -33.969 -12.328 -11.766 1 97.31 247 SER A CA 1
ATOM 1878 C C . SER A 1 247 ? -34.688 -11.086 -12.266 1 97.31 247 SER A C 1
ATOM 1880 O O . SER A 1 247 ? -35.938 -11.039 -12.258 1 97.31 247 SER A O 1
ATOM 1882 N N . GLY A 1 248 ? -33.969 -10.055 -12.57 1 97.69 248 GLY A N 1
ATOM 1883 C CA . GLY A 1 248 ? -34.531 -8.781 -12.961 1 97.69 248 GLY A CA 1
ATOM 1884 C C . GLY A 1 248 ? -34.5 -7.742 -11.852 1 97.69 248 GLY A C 1
ATOM 1885 O O . GLY A 1 248 ? -34.719 -6.555 -12.102 1 97.69 248 GLY A O 1
ATOM 1886 N N . GLU A 1 249 ? -34.156 -8.117 -10.719 1 98 249 GLU A N 1
ATOM 1887 C CA . GLU A 1 249 ? -34.156 -7.223 -9.562 1 98 249 GLU A CA 1
ATOM 1888 C C . GLU A 1 249 ? -32.969 -6.258 -9.625 1 98 249 GLU A C 1
ATOM 1890 O O . GLU A 1 249 ? -31.828 -6.68 -9.836 1 98 249 GLU A O 1
ATOM 1895 N N . PRO A 1 250 ? -33.219 -4.992 -9.508 1 98.5 250 PRO A N 1
ATOM 1896 C CA . PRO A 1 250 ? -32.125 -4.043 -9.398 1 98.5 250 PRO A CA 1
ATOM 1897 C C . PRO A 1 250 ? -31.516 -3.992 -7.988 1 98.5 250 PRO A C 1
ATOM 1899 O O . PRO A 1 250 ? -32.25 -4.074 -7.004 1 98.5 250 PRO A O 1
ATOM 1902 N N . VAL A 1 251 ? -30.266 -3.92 -7.812 1 98.81 251 VAL A N 1
ATOM 1903 C CA . VAL A 1 251 ? -29.547 -3.746 -6.555 1 98.81 251 VAL A CA 1
ATOM 1904 C C . VAL A 1 251 ? -28.625 -2.529 -6.648 1 98.81 251 VAL A C 1
ATOM 1906 O O . VAL A 1 251 ? -27.547 -2.598 -7.25 1 98.81 251 VAL A O 1
ATOM 1909 N N . PRO A 1 252 ? -29.078 -1.397 -6.086 1 98.69 252 PRO A N 1
ATOM 1910 C CA . PRO A 1 252 ? -28.172 -0.257 -6.023 1 98.69 252 PRO A CA 1
ATOM 1911 C C . PRO A 1 252 ? -26.906 -0.558 -5.215 1 98.69 252 PRO A C 1
ATOM 1913 O O . PRO A 1 252 ? -27 -1.061 -4.09 1 98.69 252 PRO A O 1
ATOM 1916 N N . THR A 1 253 ? -25.719 -0.402 -5.832 1 98.75 253 THR A N 1
ATOM 1917 C CA . THR A 1 253 ? -24.453 -0.685 -5.176 1 98.75 253 THR A CA 1
ATOM 1918 C C . THR A 1 253 ? -23.312 0.081 -5.84 1 98.75 253 THR A C 1
ATOM 1920 O O . THR A 1 253 ? -23.406 0.447 -7.016 1 98.75 253 THR A O 1
ATOM 1923 N N . ARG A 1 254 ? -22.297 0.403 -5.059 1 98.38 254 ARG A N 1
ATOM 1924 C CA . ARG A 1 254 ? -21.062 0.981 -5.594 1 98.38 254 ARG A CA 1
ATOM 1925 C C . ARG A 1 254 ? -19.922 -0.032 -5.574 1 98.38 254 ARG A C 1
ATOM 1927 O O . ARG A 1 254 ? -18.781 0.316 -5.836 1 98.38 254 ARG A O 1
ATOM 1934 N N . THR A 1 255 ? -20.188 -1.275 -5.23 1 98.69 255 THR A N 1
ATOM 1935 C CA . THR A 1 255 ? -19.156 -2.291 -5.051 1 98.69 255 THR A CA 1
ATOM 1936 C C . THR A 1 255 ? -19.562 -3.6 -5.727 1 98.69 255 THR A C 1
ATOM 1938 O O . THR A 1 255 ? -20.594 -4.18 -5.395 1 98.69 255 THR A O 1
ATOM 1941 N N . LEU A 1 256 ? -18.844 -4.008 -6.66 1 98.69 256 LEU A N 1
ATOM 1942 C CA . LEU A 1 256 ? -19.047 -5.277 -7.352 1 98.69 256 LEU A CA 1
ATOM 1943 C C . LEU A 1 256 ? -17.734 -6.066 -7.41 1 98.69 256 LEU A C 1
ATOM 1945 O O . LEU A 1 256 ? -16.844 -5.734 -8.188 1 98.69 256 LEU A O 1
ATOM 1949 N N . VAL A 1 257 ? -17.609 -7.098 -6.543 1 98.62 257 VAL A N 1
ATOM 1950 C CA . VAL A 1 257 ? -16.422 -7.945 -6.469 1 98.62 257 VAL A CA 1
ATOM 1951 C C . VAL A 1 257 ? -16.625 -9.203 -7.312 1 98.62 257 VAL A C 1
ATOM 1953 O O . VAL A 1 257 ? -17.594 -9.938 -7.113 1 98.62 257 VAL A O 1
ATOM 1956 N N . TRP A 1 258 ? -15.719 -9.438 -8.18 1 98.19 258 TRP A N 1
ATOM 1957 C CA . TRP A 1 258 ? -15.859 -10.492 -9.188 1 98.19 258 TRP A CA 1
ATOM 1958 C C . TRP A 1 258 ? -14.969 -11.68 -8.852 1 98.19 258 TRP A C 1
ATOM 1960 O O . TRP A 1 258 ? -13.773 -11.68 -9.156 1 98.19 258 TRP A O 1
ATOM 1970 N N . CYS A 1 259 ? -15.578 -12.734 -8.32 1 97.25 259 CYS A N 1
ATOM 1971 C CA . CYS A 1 259 ? -14.867 -13.938 -7.91 1 97.25 259 CYS A CA 1
ATOM 1972 C C . CYS A 1 259 ? -15.406 -15.164 -8.648 1 97.25 259 CYS A C 1
ATOM 1974 O O . CYS A 1 259 ? -15.609 -16.219 -8.039 1 97.25 259 CYS A O 1
ATOM 1976 N N . VAL A 1 260 ? -15.719 -15.086 -9.914 1 94.88 260 VAL A N 1
ATOM 1977 C CA . VAL A 1 260 ? -16.453 -16.109 -10.641 1 94.88 260 VAL A CA 1
ATOM 1978 C C . VAL A 1 260 ? -15.492 -17.188 -11.148 1 94.88 260 VAL A C 1
ATOM 1980 O O . VAL A 1 260 ? -15.914 -18.281 -11.539 1 94.88 260 VAL A O 1
ATOM 1983 N N . GLY A 1 261 ? -14.25 -16.969 -11.102 1 90.81 261 GLY A N 1
ATOM 1984 C CA . GLY A 1 261 ? -13.305 -17.969 -11.555 1 90.81 261 GLY A CA 1
ATOM 1985 C C . GLY A 1 261 ? -12.062 -17.375 -12.203 1 90.81 261 GLY A C 1
ATOM 1986 O O . GLY A 1 261 ? -11.883 -16.156 -12.203 1 90.81 261 GLY A O 1
ATOM 1987 N N . VAL A 1 262 ? -11.242 -18.359 -12.719 1 94.5 262 VAL A N 1
ATOM 1988 C CA . VAL A 1 262 ? -9.977 -17.922 -13.297 1 94.5 262 VAL A CA 1
ATOM 1989 C C . VAL A 1 262 ? -9.789 -18.562 -14.672 1 94.5 262 VAL A C 1
ATOM 1991 O O . VAL A 1 262 ? -10.484 -19.531 -15.016 1 94.5 262 VAL A O 1
ATOM 1994 N N . ARG A 1 263 ? -9.047 -17.984 -15.484 1 94.81 263 ARG A N 1
ATOM 1995 C CA . ARG A 1 263 ? -8.539 -18.531 -16.734 1 94.81 263 ARG A CA 1
ATOM 1996 C C . ARG A 1 263 ? -7.016 -18.5 -16.766 1 94.81 263 ARG A C 1
ATOM 1998 O O . ARG A 1 263 ? -6.391 -17.703 -16.078 1 94.81 263 ARG A O 1
ATOM 2005 N N . PRO A 1 264 ? -6.434 -19.484 -17.516 1 96.12 264 PRO A N 1
ATOM 2006 C CA . PRO A 1 264 ? -4.973 -19.469 -17.594 1 96.12 264 PRO A CA 1
ATOM 2007 C C . PRO A 1 264 ? -4.418 -18.125 -18.078 1 96.12 264 PRO A C 1
ATOM 2009 O O . PRO A 1 264 ? -5.105 -17.391 -18.781 1 96.12 264 PRO A O 1
ATOM 2012 N N . ASP A 1 265 ? -3.223 -17.797 -17.641 1 96.75 265 ASP A N 1
ATOM 2013 C CA . ASP A 1 265 ? -2.516 -16.609 -18.094 1 96.75 265 ASP A CA 1
ATOM 2014 C C . ASP A 1 265 ? -2.52 -16.516 -19.625 1 96.75 265 ASP A C 1
ATOM 2016 O O . ASP A 1 265 ? -2.305 -17.516 -20.312 1 96.75 265 ASP A O 1
ATOM 2020 N N . PRO A 1 266 ? -2.691 -15.352 -20.172 1 95.38 266 PRO A N 1
ATOM 2021 C CA . PRO A 1 266 ? -2.758 -15.172 -21.625 1 95.38 266 PRO A CA 1
ATOM 2022 C C . PRO A 1 266 ? -1.471 -15.602 -22.328 1 95.38 266 PRO A C 1
ATOM 2024 O O . PRO A 1 266 ? -1.496 -15.945 -23.516 1 95.38 266 PRO A O 1
ATOM 2027 N N . LEU A 1 267 ? -0.34 -15.555 -21.609 1 96.88 267 LEU A N 1
ATOM 2028 C CA . LEU A 1 267 ? 0.912 -16.047 -22.172 1 96.88 267 LEU A CA 1
ATOM 2029 C C . LEU A 1 267 ? 0.73 -17.453 -22.75 1 96.88 267 LEU A C 1
ATOM 2031 O O . LEU A 1 267 ? 1.31 -17.781 -23.797 1 96.88 267 LEU A O 1
ATOM 2035 N N . ILE A 1 268 ? -0.111 -18.266 -22.109 1 97.25 268 ILE A N 1
ATOM 2036 C CA . ILE A 1 268 ? -0.272 -19.656 -22.484 1 97.25 268 ILE A CA 1
ATOM 2037 C C . ILE A 1 268 ? -0.921 -19.766 -23.859 1 97.25 268 ILE A C 1
ATOM 2039 O O . ILE A 1 268 ? -0.489 -20.547 -24.703 1 97.25 268 ILE A O 1
ATOM 2043 N N . GLU A 1 269 ? -1.905 -18.969 -24.078 1 94.69 269 GLU A N 1
ATOM 2044 C CA . GLU A 1 269 ? -2.604 -18.953 -25.359 1 94.69 269 GLU A CA 1
ATOM 2045 C C . GLU A 1 269 ? -1.667 -18.547 -26.5 1 94.69 269 GLU A C 1
ATOM 2047 O O . GLU A 1 269 ? -1.804 -19.047 -27.625 1 94.69 269 GLU A O 1
ATOM 2052 N N . ASP A 1 270 ? -0.703 -17.812 -26.219 1 95 270 ASP A N 1
ATOM 2053 C CA . ASP A 1 270 ? 0.16 -17.219 -27.234 1 95 270 ASP A CA 1
ATOM 2054 C C . ASP A 1 270 ? 1.34 -18.125 -27.547 1 95 270 ASP A C 1
ATOM 2056 O O . ASP A 1 270 ? 2.102 -17.875 -28.484 1 95 270 ASP A O 1
ATOM 2060 N N . LEU A 1 271 ? 1.463 -19.234 -26.875 1 96.69 271 LEU A N 1
ATOM 2061 C CA . LEU A 1 271 ? 2.635 -20.078 -27.016 1 96.69 271 LEU A CA 1
ATOM 2062 C C . LEU A 1 271 ? 2.525 -20.938 -28.281 1 96.69 271 LEU A C 1
ATOM 2064 O O . LEU A 1 271 ? 3.523 -21.5 -28.734 1 96.69 271 LEU A O 1
ATOM 2068 N N . GLY A 1 272 ? 1.349 -21.141 -28.828 1 94.25 272 GLY A N 1
ATOM 2069 C CA . GLY A 1 272 ? 1.147 -21.953 -30.016 1 94.25 272 GLY A CA 1
ATOM 2070 C C . GLY A 1 272 ? 1.244 -23.438 -29.734 1 94.25 272 GLY A C 1
ATOM 2071 O O . GLY A 1 272 ? 1.49 -24.234 -30.641 1 94.25 272 GLY A O 1
ATOM 2072 N N . LEU A 1 273 ? 1.131 -23.844 -28.516 1 97.19 273 LEU A N 1
ATOM 2073 C CA . LEU A 1 273 ? 1.168 -25.25 -28.109 1 97.19 273 LEU A CA 1
ATOM 2074 C C . LEU A 1 273 ? -0.236 -25.766 -27.828 1 97.19 273 LEU A C 1
ATOM 2076 O O . LEU A 1 273 ? -1.184 -24.984 -27.719 1 97.19 273 LEU A O 1
ATOM 2080 N N . LYS A 1 274 ? -0.367 -27.062 -27.766 1 97.56 274 LYS A N 1
ATOM 2081 C CA . LYS A 1 274 ? -1.671 -27.688 -27.547 1 97.56 274 LYS A CA 1
ATOM 2082 C C . LYS A 1 274 ? -2.213 -27.328 -26.156 1 97.56 274 LYS A C 1
ATOM 2084 O O . LYS A 1 274 ? -1.489 -27.422 -25.156 1 97.56 274 LYS A O 1
ATOM 2089 N N . THR A 1 275 ? -3.475 -26.922 -26.141 1 98.06 275 THR A N 1
ATOM 2090 C CA . THR A 1 275 ? -4.117 -26.578 -24.875 1 98.06 275 THR A CA 1
ATOM 2091 C C . THR A 1 275 ? -5.402 -27.391 -24.688 1 98.06 275 THR A C 1
ATOM 2093 O O . THR A 1 275 ? -5.945 -27.922 -25.656 1 98.06 275 THR A O 1
ATOM 2096 N N . ALA A 1 276 ? -5.781 -27.609 -23.469 1 97.5 276 ALA A N 1
ATOM 2097 C CA . ALA A 1 276 ? -7.082 -28.109 -23.047 1 97.5 276 ALA A CA 1
ATOM 2098 C C . ALA A 1 276 ? -7.758 -27.156 -22.078 1 97.5 276 ALA A C 1
ATOM 2100 O O . ALA A 1 276 ? -7.238 -26.891 -20.984 1 97.5 276 ALA A O 1
ATOM 2101 N N . LYS A 1 277 ? -8.906 -26.641 -22.484 1 94 277 LYS A N 1
ATOM 2102 C CA . LYS A 1 277 ? -9.617 -25.625 -21.703 1 94 277 LYS A CA 1
ATOM 2103 C C . LYS A 1 277 ? -8.719 -24.438 -21.422 1 94 277 LYS A C 1
ATOM 2105 O O . LYS A 1 277 ? -8.703 -23.906 -20.297 1 94 277 LYS A O 1
ATOM 2110 N N . GLY A 1 278 ? -7.848 -24.156 -22.344 1 96 278 GLY A N 1
ATOM 2111 C CA . GLY A 1 278 ? -6.996 -22.984 -22.281 1 96 278 GLY A CA 1
ATOM 2112 C C . GLY A 1 278 ? -5.676 -23.234 -21.578 1 96 278 GLY A C 1
ATOM 2113 O O . GLY A 1 278 ? -4.781 -22.391 -21.594 1 96 278 GLY A O 1
ATOM 2114 N N . ARG A 1 279 ? -5.566 -24.359 -20.953 1 98.31 279 ARG A N 1
ATOM 2115 C CA . ARG A 1 279 ? -4.355 -24.688 -20.203 1 98.31 279 ARG A CA 1
ATOM 2116 C C . ARG A 1 279 ? -3.412 -25.547 -21.062 1 98.31 279 ARG A C 1
ATOM 2118 O O . ARG A 1 279 ? -3.859 -26.328 -21.891 1 98.31 279 ARG A O 1
ATOM 2125 N N . LEU A 1 280 ? -2.188 -25.406 -20.859 1 98.5 280 LEU A N 1
ATOM 2126 C CA . LEU A 1 280 ? -1.18 -26.141 -21.625 1 98.5 280 LEU A CA 1
ATOM 2127 C C . LEU A 1 280 ? -1.257 -27.641 -21.344 1 98.5 280 LEU A C 1
ATOM 2129 O O . LEU A 1 280 ? -1.178 -28.062 -20.188 1 98.5 280 LEU A O 1
ATOM 2133 N N . VAL A 1 281 ? -1.417 -28.422 -22.422 1 98.56 281 VAL A N 1
ATOM 2134 C CA . VAL A 1 281 ? -1.459 -29.875 -22.25 1 98.56 281 VAL A CA 1
ATOM 2135 C C . VAL A 1 281 ? -0.075 -30.391 -21.859 1 98.56 281 VAL A C 1
ATOM 2137 O O . VAL A 1 281 ? 0.924 -30.031 -22.5 1 98.56 281 VAL A O 1
ATOM 2140 N N . VAL A 1 282 ? 0.024 -31.172 -20.828 1 98.75 282 VAL A N 1
ATOM 2141 C CA . VAL A 1 282 ? 1.273 -31.781 -20.391 1 98.75 282 VAL A CA 1
ATOM 2142 C C . VAL A 1 282 ? 1.044 -33.25 -20.062 1 98.75 282 VAL A C 1
ATOM 2144 O O . VAL A 1 282 ? -0.1 -33.688 -19.938 1 98.75 282 VAL A O 1
ATOM 2147 N N . THR A 1 283 ? 2.117 -34.031 -20.031 1 98.31 283 THR A N 1
ATOM 2148 C CA . THR A 1 283 ? 2.061 -35.406 -19.562 1 98.31 283 THR A CA 1
ATOM 2149 C C . THR A 1 283 ? 1.926 -35.438 -18.031 1 98.31 283 THR A C 1
ATOM 2151 O O . THR A 1 283 ? 1.995 -34.406 -17.375 1 98.31 283 THR A O 1
ATOM 2154 N N . ALA A 1 284 ? 1.769 -36.625 -17.5 1 98.06 284 ALA A N 1
ATOM 2155 C CA . ALA A 1 284 ? 1.715 -36.812 -16.047 1 98.06 284 ALA A CA 1
ATOM 2156 C C . ALA A 1 284 ? 3.07 -36.5 -15.414 1 98.06 284 ALA A C 1
ATOM 2158 O O . ALA A 1 284 ? 3.17 -36.375 -14.188 1 98.06 284 ALA A O 1
ATOM 2159 N N . GLN A 1 285 ? 4.094 -36.406 -16.203 1 98.62 285 GLN A N 1
ATOM 2160 C CA . GLN A 1 285 ? 5.414 -36.031 -15.711 1 98.62 285 GLN A CA 1
ATOM 2161 C C . GLN A 1 285 ? 5.633 -34.531 -15.836 1 98.62 285 GLN A C 1
ATOM 2163 O O . GLN A 1 285 ? 6.734 -34.031 -15.594 1 98.62 285 GLN A O 1
ATOM 2168 N N . LEU A 1 286 ? 4.602 -33.781 -16.281 1 98.81 286 LEU A N 1
ATOM 2169 C CA . LEU A 1 286 ? 4.527 -32.312 -16.375 1 98.81 286 LEU A CA 1
ATOM 2170 C C . LEU A 1 286 ? 5.332 -31.812 -17.562 1 98.81 286 LEU A C 1
ATOM 2172 O O . LEU A 1 286 ? 5.605 -30.609 -17.672 1 98.81 286 LEU A O 1
ATOM 2176 N N . ASN A 1 287 ? 5.707 -32.719 -18.438 1 98.44 287 ASN A N 1
ATOM 2177 C CA . ASN A 1 287 ? 6.414 -32.344 -19.656 1 98.44 287 ASN A CA 1
ATOM 2178 C C . ASN A 1 287 ? 5.445 -31.984 -20.766 1 98.44 287 ASN A C 1
ATOM 2180 O O . ASN A 1 287 ? 4.371 -32.562 -20.891 1 98.44 287 ASN A O 1
ATOM 2184 N N . VAL A 1 288 ? 5.816 -30.953 -21.547 1 98.31 288 VAL A N 1
ATOM 2185 C CA . VAL A 1 288 ? 5.043 -30.594 -22.719 1 98.31 288 VAL A CA 1
ATOM 2186 C C . VAL A 1 288 ? 5.316 -31.609 -23.844 1 98.31 288 VAL A C 1
ATOM 2188 O O . VAL A 1 288 ? 6.469 -31.812 -24.234 1 98.31 288 VAL A O 1
ATOM 2191 N N . PRO A 1 289 ? 4.258 -32.188 -24.375 1 97.25 289 PRO A N 1
ATOM 2192 C CA . PRO A 1 289 ? 4.484 -33.188 -25.422 1 97.25 289 PRO A CA 1
ATOM 2193 C C . PRO A 1 289 ? 5.262 -32.625 -26.609 1 97.25 289 PRO A C 1
ATOM 2195 O O . PRO A 1 289 ? 4.961 -31.516 -27.078 1 97.25 289 PRO A O 1
ATOM 2198 N N . GLY A 1 290 ? 6.285 -33.344 -27.047 1 94.88 290 GLY A N 1
ATOM 2199 C CA . GLY A 1 290 ? 7.09 -32.938 -28.188 1 94.88 290 GLY A CA 1
ATOM 2200 C C . GLY A 1 290 ? 8.25 -32.031 -27.812 1 94.88 290 GLY A C 1
ATOM 2201 O O . GLY A 1 290 ? 9.094 -31.719 -28.656 1 94.88 290 GLY A O 1
ATOM 2202 N N . ARG A 1 291 ? 8.305 -31.656 -26.562 1 96.19 291 ARG A N 1
ATOM 2203 C CA . ARG A 1 291 ? 9.375 -30.781 -26.094 1 96.19 291 ARG A CA 1
ATOM 2204 C C . ARG A 1 291 ? 9.992 -31.312 -24.812 1 96.19 291 ARG A C 1
ATOM 2206 O O . ARG A 1 291 ? 9.539 -31 -23.719 1 96.19 291 ARG A O 1
ATOM 2213 N N . ARG A 1 292 ? 11.078 -31.938 -24.922 1 95.44 292 ARG A N 1
ATOM 2214 C CA . ARG A 1 292 ? 11.703 -32.594 -23.781 1 95.44 292 ARG A CA 1
ATOM 2215 C C . ARG A 1 292 ? 12.258 -31.547 -22.797 1 95.44 292 ARG A C 1
ATOM 2217 O O . ARG A 1 292 ? 12.445 -31.844 -21.625 1 95.44 292 ARG A O 1
ATOM 2224 N N . ASP A 1 293 ? 12.492 -30.328 -23.266 1 97.88 293 ASP A N 1
ATOM 2225 C CA . ASP A 1 293 ? 13.148 -29.312 -22.453 1 97.88 293 ASP A CA 1
ATOM 2226 C C . ASP A 1 293 ? 12.117 -28.391 -21.797 1 97.88 293 ASP A C 1
ATOM 2228 O O . ASP A 1 293 ? 12.484 -27.438 -21.094 1 97.88 293 ASP A O 1
ATOM 2232 N N . VAL A 1 294 ? 10.836 -28.641 -21.953 1 98.81 294 VAL A N 1
ATOM 2233 C CA . VAL A 1 294 ? 9.812 -27.719 -21.484 1 98.81 294 VAL A CA 1
ATOM 2234 C C . VAL A 1 294 ? 8.812 -28.438 -20.594 1 98.81 294 VAL A C 1
ATOM 2236 O O . VAL A 1 294 ? 8.273 -29.484 -20.984 1 98.81 294 VAL A O 1
ATOM 2239 N N . TYR A 1 295 ? 8.609 -27.938 -19.422 1 98.88 295 TYR A N 1
ATOM 2240 C CA . TYR A 1 295 ? 7.637 -28.406 -18.453 1 98.88 295 TYR A CA 1
ATOM 2241 C C . TYR A 1 295 ? 6.613 -27.328 -18.125 1 98.88 295 TYR A C 1
ATOM 2243 O O . TYR A 1 295 ? 6.844 -26.141 -18.391 1 98.88 295 TYR A O 1
ATOM 2251 N N . ALA A 1 296 ? 5.441 -27.703 -17.625 1 98.88 296 ALA A N 1
ATOM 2252 C CA . ALA A 1 296 ? 4.434 -26.766 -17.156 1 98.88 296 ALA A CA 1
ATOM 2253 C C . ALA A 1 296 ? 3.686 -27.312 -15.938 1 98.88 296 ALA A C 1
ATOM 2255 O O . ALA A 1 296 ? 3.543 -28.516 -15.781 1 98.88 296 ALA A O 1
ATOM 2256 N N . CYS A 1 297 ? 3.27 -26.484 -15.094 1 98.75 297 CYS A N 1
ATOM 2257 C CA . CYS A 1 297 ? 2.572 -26.875 -13.867 1 98.75 297 CYS A CA 1
ATOM 2258 C C . CYS A 1 297 ? 1.705 -25.734 -13.352 1 98.75 297 CYS A C 1
ATOM 2260 O O . CYS A 1 297 ? 1.712 -24.641 -13.914 1 98.75 297 CYS A O 1
ATOM 2262 N N . GLY A 1 298 ? 0.892 -26.016 -12.305 1 98.38 298 GLY A N 1
ATOM 2263 C CA . GLY A 1 298 ? -0.027 -25.031 -11.75 1 98.38 298 GLY A CA 1
ATOM 2264 C C . GLY A 1 298 ? -1.22 -24.75 -12.641 1 98.38 298 GLY A C 1
ATOM 2265 O O . GLY A 1 298 ? -1.624 -25.609 -13.43 1 98.38 298 GLY A O 1
ATOM 2266 N N . ASP A 1 299 ? -1.733 -23.562 -12.508 1 97.81 299 ASP A N 1
ATOM 2267 C CA . ASP A 1 299 ? -2.963 -23.188 -13.195 1 97.81 299 ASP A CA 1
ATOM 2268 C C . ASP A 1 299 ? -2.74 -23.078 -14.703 1 97.81 299 ASP A C 1
ATOM 2270 O O . ASP A 1 299 ? -3.695 -23.125 -15.484 1 97.81 299 ASP A O 1
ATOM 2274 N N . ALA A 1 300 ? -1.515 -22.953 -15.102 1 98.12 300 ALA A N 1
ATOM 2275 C CA . ALA A 1 300 ? -1.195 -22.812 -16.516 1 98.12 300 ALA A CA 1
ATOM 2276 C C . ALA A 1 300 ? -1.277 -24.156 -17.25 1 98.12 300 ALA A C 1
ATOM 2278 O O . ALA A 1 300 ? -1.341 -24.203 -18.469 1 98.12 300 ALA A O 1
ATOM 2279 N N . ALA A 1 301 ? -1.314 -25.25 -16.516 1 98.69 301 ALA A N 1
ATOM 2280 C CA . ALA A 1 301 ? -1.106 -26.562 -17.125 1 98.69 301 ALA A CA 1
ATOM 2281 C C . ALA A 1 301 ? -2.332 -27.453 -16.938 1 98.69 301 ALA A C 1
ATOM 2283 O O . ALA A 1 301 ? -2.949 -27.453 -15.859 1 98.69 301 ALA A O 1
ATOM 2284 N N . ALA A 1 302 ? -2.709 -28.109 -18 1 98.44 302 ALA A N 1
ATOM 2285 C CA . ALA A 1 302 ? -3.719 -29.172 -17.938 1 98.44 302 ALA A CA 1
ATOM 2286 C C . ALA A 1 302 ? -3.094 -30.5 -17.547 1 98.44 302 ALA A C 1
ATOM 2288 O O . ALA A 1 302 ? -2.91 -31.375 -18.391 1 98.44 302 ALA A O 1
ATOM 2289 N N . VAL A 1 303 ? -2.818 -30.672 -16.281 1 98.44 303 VAL A N 1
ATOM 2290 C CA . VAL A 1 303 ? -2.188 -31.891 -15.766 1 98.44 303 VAL A CA 1
ATOM 2291 C C . VAL A 1 303 ? -3.23 -33 -15.633 1 98.44 303 VAL A C 1
ATOM 2293 O O . VAL A 1 303 ? -4.258 -32.812 -14.977 1 98.44 303 VAL A O 1
ATOM 2296 N N . PRO A 1 304 ? -3.014 -34.062 -16.281 1 97.75 304 PRO A N 1
ATOM 2297 C CA . PRO A 1 304 ? -3.99 -35.156 -16.156 1 97.75 304 PRO A CA 1
ATOM 2298 C C . PRO A 1 304 ? -4.156 -35.656 -14.719 1 97.75 304 PRO A C 1
ATOM 2300 O O . PRO A 1 304 ? -3.164 -35.812 -14.008 1 97.75 304 PRO A O 1
ATOM 2303 N N . ASP A 1 305 ? -5.379 -35.75 -14.305 1 95.88 305 ASP A N 1
ATOM 2304 C CA . ASP A 1 305 ? -5.66 -36.312 -12.992 1 95.88 305 ASP A CA 1
ATOM 2305 C C . ASP A 1 305 ? -5.711 -37.844 -13.062 1 95.88 305 ASP A C 1
ATOM 2307 O O . ASP A 1 305 ? -6.734 -38.406 -13.445 1 95.88 305 ASP A O 1
ATOM 2311 N N . LEU A 1 306 ? -4.684 -38.438 -12.633 1 95.62 306 LEU A N 1
ATOM 2312 C CA . LEU A 1 306 ? -4.574 -39.875 -12.758 1 95.62 306 LEU A CA 1
ATOM 2313 C C . LEU A 1 306 ? -5.508 -40.594 -11.773 1 95.62 306 LEU A C 1
ATOM 2315 O O . LEU A 1 306 ? -5.754 -41.781 -11.898 1 95.62 306 LEU A O 1
ATOM 2319 N N . THR A 1 307 ? -5.992 -39.875 -10.781 1 92 307 THR A N 1
ATOM 2320 C CA . THR A 1 307 ? -6.969 -40.438 -9.852 1 92 307 THR A CA 1
ATOM 2321 C C . THR A 1 307 ? -8.375 -40.344 -10.43 1 92 307 THR A C 1
ATOM 2323 O O . THR A 1 307 ? -9.297 -41 -9.938 1 92 307 THR A O 1
ATOM 2326 N N . ARG A 1 308 ? -8.57 -39.531 -11.391 1 92.38 308 ARG A N 1
ATOM 2327 C CA . ARG A 1 308 ? -9.812 -39.375 -12.133 1 92.38 308 ARG A CA 1
ATOM 2328 C C . ARG A 1 308 ? -9.555 -39.375 -13.641 1 92.38 308 ARG A C 1
ATOM 2330 O O . ARG A 1 308 ? -9.664 -38.312 -14.289 1 92.38 308 ARG A O 1
ATOM 2337 N N . PRO A 1 309 ? -9.469 -40.594 -14.18 1 90.69 309 PRO A N 1
ATOM 2338 C CA . PRO A 1 309 ? -9.07 -40.688 -15.586 1 90.69 309 PRO A CA 1
ATOM 2339 C C . PRO A 1 309 ? -9.961 -39.875 -16.516 1 90.69 309 PRO A C 1
ATOM 2341 O O . PRO A 1 309 ? -11.188 -39.875 -16.359 1 90.69 309 PRO A O 1
ATOM 2344 N N . GLY A 1 310 ? -9.328 -39.125 -17.438 1 93.19 310 GLY A N 1
ATOM 2345 C CA . GLY A 1 310 ? -10.047 -38.312 -18.391 1 93.19 310 GLY A CA 1
ATOM 2346 C C . GLY A 1 310 ? -10.211 -36.844 -17.953 1 93.19 310 GLY A C 1
ATOM 2347 O O . GLY A 1 310 ? -10.602 -36 -18.734 1 93.19 310 GLY A O 1
ATOM 2348 N N . GLU A 1 311 ? -9.82 -36.625 -16.719 1 94.88 311 GLU A N 1
ATOM 2349 C CA . GLU A 1 311 ? -9.961 -35.281 -16.172 1 94.88 311 GLU A CA 1
ATOM 2350 C C . GLU A 1 311 ? -8.594 -34.625 -15.922 1 94.88 311 GLU A C 1
ATOM 2352 O O . GLU A 1 311 ? -7.566 -35.312 -15.984 1 94.88 311 GLU A O 1
ATOM 2357 N N . TYR A 1 312 ? -8.664 -33.375 -15.773 1 96.69 312 TYR A N 1
ATOM 2358 C CA . TYR A 1 312 ? -7.477 -32.594 -15.383 1 96.69 312 TYR A CA 1
ATOM 2359 C C . TYR A 1 312 ? -7.57 -32.156 -13.938 1 96.69 312 TYR A C 1
ATOM 2361 O O . TYR A 1 312 ? -8.672 -32 -13.391 1 96.69 312 TYR A O 1
ATOM 2369 N N . THR A 1 313 ? -6.441 -32 -13.289 1 95.12 313 THR A N 1
ATOM 2370 C CA . THR A 1 313 ? -6.414 -31.562 -11.898 1 95.12 313 THR A CA 1
ATOM 2371 C C . THR A 1 313 ? -7.004 -30.156 -11.773 1 95.12 313 THR A C 1
ATOM 2373 O O . THR A 1 313 ? -6.855 -29.328 -12.68 1 95.12 313 THR A O 1
ATOM 2376 N N . PRO A 1 314 ? -7.695 -29.906 -10.672 1 91.69 314 PRO A N 1
ATOM 2377 C CA . PRO A 1 314 ? -8.25 -28.562 -10.484 1 91.69 314 PRO A CA 1
ATOM 2378 C C . PRO A 1 314 ? -7.176 -27.5 -10.273 1 91.69 314 PRO A C 1
ATOM 2380 O O . PRO A 1 314 ? -6.023 -27.828 -9.977 1 91.69 314 PRO A O 1
ATOM 2383 N N . MET A 1 315 ? -7.508 -26.281 -10.508 1 93.12 315 MET A N 1
ATOM 2384 C CA . MET A 1 315 ? -6.625 -25.125 -10.328 1 93.12 315 MET A CA 1
ATOM 2385 C C . MET A 1 315 ? -6.621 -24.672 -8.875 1 93.12 315 MET A C 1
ATOM 2387 O O . MET A 1 315 ? -7.254 -23.672 -8.539 1 93.12 315 MET A O 1
ATOM 2391 N N . THR A 1 316 ? -5.93 -25.391 -7.98 1 91.12 316 THR A N 1
ATOM 2392 C CA . THR A 1 316 ? -5.836 -25.062 -6.562 1 91.12 316 THR A CA 1
ATOM 2393 C C . THR A 1 316 ? -4.383 -24.844 -6.152 1 91.12 316 THR A C 1
ATOM 2395 O O . THR A 1 316 ? -3.467 -25.328 -6.824 1 91.12 316 THR A O 1
ATOM 2398 N N . ALA A 1 317 ? -4.242 -24.125 -5.07 1 92.44 317 ALA A N 1
ATOM 2399 C CA . ALA A 1 317 ? -2.904 -23.922 -4.523 1 92.44 317 ALA A CA 1
ATOM 2400 C C . ALA A 1 317 ? -2.254 -25.266 -4.172 1 92.44 317 ALA A C 1
ATOM 2402 O O . ALA A 1 317 ? -1.049 -25.438 -4.363 1 92.44 317 ALA A O 1
ATOM 2403 N N . GLN A 1 318 ? -3.012 -26.156 -3.688 1 91.25 318 GLN A N 1
ATOM 2404 C CA . GLN A 1 318 ? -2.506 -27.469 -3.295 1 91.25 318 GLN A CA 1
ATOM 2405 C C . GLN A 1 318 ? -1.911 -28.203 -4.488 1 91.25 318 GLN A C 1
ATOM 2407 O O . GLN A 1 318 ? -0.788 -28.703 -4.418 1 91.25 318 GLN A O 1
ATOM 2412 N N . HIS A 1 319 ? -2.67 -28.297 -5.574 1 94.81 319 HIS A N 1
ATOM 2413 C CA . HIS A 1 319 ? -2.152 -28.938 -6.777 1 94.81 319 HIS A CA 1
ATOM 2414 C C . HIS A 1 319 ? -0.952 -28.188 -7.336 1 94.81 319 HIS A C 1
ATOM 2416 O O . HIS A 1 319 ? 0.043 -28.797 -7.734 1 94.81 319 HIS A O 1
ATOM 2422 N N . ALA A 1 320 ? -1.036 -26.859 -7.34 1 97.19 320 ALA A N 1
ATOM 2423 C CA . ALA A 1 320 ? 0.065 -26.062 -7.867 1 97.19 320 ALA A CA 1
ATOM 2424 C C . ALA A 1 320 ? 1.358 -26.328 -7.105 1 97.19 320 ALA A C 1
ATOM 2426 O O . ALA A 1 320 ? 2.416 -26.516 -7.711 1 97.19 320 ALA A O 1
ATOM 2427 N N . GLU A 1 321 ? 1.242 -26.375 -5.801 1 96.94 321 GLU A N 1
ATOM 2428 C CA . GLU A 1 321 ? 2.412 -26.609 -4.961 1 96.94 321 GLU A CA 1
ATOM 2429 C C . GLU A 1 321 ? 3.021 -27.984 -5.254 1 96.94 321 GLU A C 1
ATOM 2431 O O . GLU A 1 321 ? 4.23 -28.094 -5.465 1 96.94 321 GLU A O 1
ATOM 2436 N N . ARG A 1 322 ? 2.252 -28.984 -5.301 1 97.06 322 ARG A N 1
ATOM 2437 C CA . ARG A 1 322 ? 2.725 -30.344 -5.504 1 97.06 322 ARG A CA 1
ATOM 2438 C C . ARG A 1 322 ? 3.26 -30.531 -6.922 1 97.06 322 ARG A C 1
ATOM 2440 O O . ARG A 1 322 ? 4.27 -31.219 -7.121 1 97.06 322 ARG A O 1
ATOM 2447 N N . GLN A 1 323 ? 2.531 -30.016 -7.828 1 98.69 323 GLN A N 1
ATOM 2448 C CA . GLN A 1 323 ? 3.008 -30.062 -9.203 1 98.69 323 GLN A CA 1
ATOM 2449 C C . GLN A 1 323 ? 4.344 -29.344 -9.359 1 98.69 323 GLN A C 1
ATOM 2451 O O . GLN A 1 323 ? 5.238 -29.812 -10.055 1 98.69 323 GLN A O 1
ATOM 2456 N N . GLY A 1 324 ? 4.449 -28.156 -8.734 1 98.88 324 GLY A N 1
ATOM 2457 C CA . GLY A 1 324 ? 5.715 -27.438 -8.75 1 98.88 324 GLY A CA 1
ATOM 2458 C C . GLY A 1 324 ? 6.871 -28.25 -8.219 1 98.88 324 GLY A C 1
ATOM 2459 O O . GLY A 1 324 ? 7.934 -28.312 -8.836 1 98.88 324 GLY A O 1
ATOM 2460 N N . LYS A 1 325 ? 6.668 -28.906 -7.086 1 98.62 325 LYS A N 1
ATOM 2461 C CA . LYS A 1 325 ? 7.688 -29.781 -6.504 1 98.62 325 LYS A CA 1
ATOM 2462 C C . LYS A 1 325 ? 8.094 -30.875 -7.484 1 98.62 325 LYS A C 1
ATOM 2464 O O . LYS A 1 325 ? 9.289 -31.125 -7.691 1 98.62 325 LYS A O 1
ATOM 2469 N N . LEU A 1 326 ? 7.098 -31.453 -8.117 1 98.81 326 LEU A N 1
ATOM 2470 C CA . LEU A 1 326 ? 7.391 -32.531 -9.07 1 98.81 326 LEU A CA 1
ATOM 2471 C C . LEU A 1 326 ? 8.109 -31.969 -10.297 1 98.81 326 LEU A C 1
ATOM 2473 O O . LEU A 1 326 ? 9.031 -32.625 -10.812 1 98.81 326 LEU A O 1
ATOM 2477 N N . ALA A 1 327 ? 7.637 -30.859 -10.812 1 98.88 327 ALA A N 1
ATOM 2478 C CA . ALA A 1 327 ? 8.32 -30.25 -11.953 1 98.88 327 ALA A CA 1
ATOM 2479 C C . ALA A 1 327 ? 9.797 -30.031 -11.648 1 98.88 327 ALA A C 1
ATOM 2481 O O . ALA A 1 327 ? 10.664 -30.344 -12.469 1 98.88 327 ALA A O 1
ATOM 2482 N N . GLY A 1 328 ? 10.094 -29.469 -10.422 1 98.88 328 GLY A N 1
ATOM 2483 C CA . GLY A 1 328 ? 11.477 -29.312 -10.008 1 98.88 328 GLY A CA 1
ATOM 2484 C C . GLY A 1 328 ? 12.266 -30.609 -10.031 1 98.88 328 GLY A C 1
ATOM 2485 O O . GLY A 1 328 ? 13.383 -30.656 -10.539 1 98.88 328 GLY A O 1
ATOM 2486 N N . ARG A 1 329 ? 11.664 -31.641 -9.547 1 98.75 329 ARG A N 1
ATOM 2487 C CA . ARG A 1 329 ? 12.297 -32.969 -9.508 1 98.75 329 ARG A CA 1
ATOM 2488 C C . ARG A 1 329 ? 12.57 -33.469 -10.914 1 98.75 329 ARG A C 1
ATOM 2490 O O . ARG A 1 329 ? 13.656 -33.969 -11.195 1 98.75 329 ARG A O 1
ATOM 2497 N N . ASN A 1 330 ? 11.57 -33.375 -11.734 1 98.81 330 ASN A N 1
ATOM 2498 C CA . ASN A 1 330 ? 11.68 -33.938 -13.078 1 98.81 330 ASN A CA 1
ATOM 2499 C C . ASN A 1 330 ? 12.664 -33.156 -13.938 1 98.81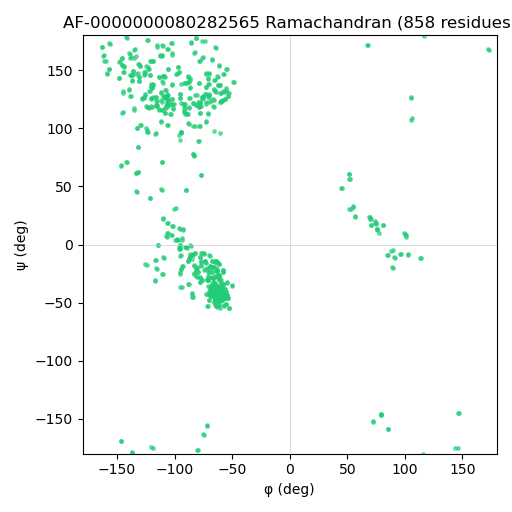 330 ASN A C 1
ATOM 2501 O O . ASN A 1 330 ? 13.359 -33.719 -14.781 1 98.81 330 ASN A O 1
ATOM 2505 N N . VAL A 1 331 ? 12.695 -31.812 -13.773 1 98.81 331 VAL A N 1
ATOM 2506 C CA . VAL A 1 331 ? 13.711 -31.016 -14.453 1 98.81 331 VAL A CA 1
ATOM 2507 C C . VAL A 1 331 ? 15.102 -31.438 -13.977 1 98.81 331 VAL A C 1
ATOM 2509 O O . VAL A 1 331 ? 16 -31.625 -14.789 1 98.81 331 VAL A O 1
ATOM 2512 N N . ALA A 1 332 ? 15.281 -31.578 -12.656 1 98.69 332 ALA A N 1
ATOM 2513 C CA . ALA A 1 332 ? 16.562 -32.031 -12.125 1 98.69 332 ALA A CA 1
ATOM 2514 C C . ALA A 1 332 ? 16.953 -33.406 -12.727 1 98.69 332 ALA A C 1
ATOM 2516 O O . ALA A 1 332 ? 18.094 -33.594 -13.141 1 98.69 332 ALA A O 1
ATOM 2517 N N . ALA A 1 333 ? 16 -34.281 -12.812 1 98.44 333 ALA A N 1
ATOM 2518 C CA . ALA A 1 333 ? 16.234 -35.594 -13.391 1 98.44 333 ALA A CA 1
ATOM 2519 C C . ALA A 1 333 ? 16.688 -35.5 -14.844 1 98.44 333 ALA A C 1
ATOM 2521 O O . ALA A 1 333 ? 17.578 -36.25 -15.281 1 98.44 333 ALA A O 1
ATOM 2522 N N . SER A 1 334 ? 16.062 -34.625 -15.555 1 98 334 SER A N 1
ATOM 2523 C CA . SER A 1 334 ? 16.406 -34.438 -16.953 1 98 334 SER A CA 1
ATOM 2524 C C . SER A 1 334 ? 17.828 -33.906 -17.109 1 98 334 SER A C 1
ATOM 2526 O O . SER A 1 334 ? 18.406 -34 -18.188 1 98 334 SER A O 1
ATOM 2528 N N . LEU A 1 335 ? 18.359 -33.344 -16.047 1 97.44 335 LEU A N 1
ATOM 2529 C CA . LEU A 1 335 ? 19.719 -32.812 -16.047 1 97.44 335 LEU A CA 1
ATOM 2530 C C . LEU A 1 335 ? 20.688 -33.812 -15.406 1 97.44 335 LEU A C 1
ATOM 2532 O O . LEU A 1 335 ? 21.844 -33.469 -15.156 1 97.44 335 LEU A O 1
ATOM 2536 N N . GLY A 1 336 ? 20.172 -34.938 -15.07 1 96.5 336 GLY A N 1
ATOM 2537 C CA . GLY A 1 336 ? 21.016 -36.031 -14.578 1 96.5 336 GLY A CA 1
ATOM 2538 C C . GLY A 1 336 ? 21 -36.156 -13.062 1 96.5 336 GLY A C 1
ATOM 2539 O O . GLY A 1 336 ? 21.844 -36.844 -12.484 1 96.5 336 GLY A O 1
ATOM 2540 N N . HIS A 1 337 ? 20.094 -35.406 -12.453 1 97.56 337 HIS A N 1
ATOM 2541 C CA . HIS A 1 337 ? 20.031 -35.438 -11 1 97.56 337 HIS A CA 1
ATOM 2542 C C . HIS A 1 337 ? 18.734 -36.094 -10.523 1 97.56 337 HIS A C 1
ATOM 2544 O O . HIS A 1 337 ? 17.656 -35.531 -10.664 1 97.56 337 HIS A O 1
ATOM 2550 N N . GLY A 1 338 ? 18.859 -37.312 -10.039 1 96.94 338 GLY A N 1
ATOM 2551 C CA . GLY A 1 338 ? 17.688 -38 -9.516 1 96.94 338 GLY A CA 1
ATOM 2552 C C . GLY A 1 338 ? 16.906 -38.719 -10.578 1 96.94 338 GLY A C 1
ATOM 2553 O O . GLY A 1 338 ? 17.453 -39.125 -11.609 1 96.94 338 GLY A O 1
ATOM 2554 N N . SER A 1 339 ? 15.57 -39 -10.266 1 97.69 339 SER A N 1
ATOM 2555 C CA . SER A 1 339 ? 14.703 -39.75 -11.156 1 97.69 339 SER A CA 1
ATOM 2556 C C . SER A 1 339 ? 13.383 -39.031 -11.391 1 97.69 339 SER A C 1
ATOM 2558 O O . SER A 1 339 ? 12.945 -38.219 -10.555 1 97.69 339 SER A O 1
ATOM 2560 N N . HIS A 1 340 ? 12.836 -39.312 -12.5 1 97.69 340 HIS A N 1
ATOM 2561 C CA . HIS A 1 340 ? 11.547 -38.719 -12.852 1 97.69 340 HIS A CA 1
ATOM 2562 C C . HIS A 1 340 ? 10.43 -39.312 -12 1 97.69 340 HIS A C 1
ATOM 2564 O O . HIS A 1 340 ? 10.461 -40.5 -11.648 1 97.69 340 HIS A O 1
ATOM 2570 N N . GLY A 1 341 ? 9.531 -38.438 -11.68 1 97.94 341 GLY A N 1
ATOM 2571 C CA . GLY A 1 341 ? 8.297 -38.875 -11.047 1 97.94 341 GLY A CA 1
ATOM 2572 C C . GLY A 1 341 ? 7.07 -38.625 -11.898 1 97.94 341 GLY A C 1
ATOM 2573 O O . GLY A 1 341 ? 7.164 -38.031 -12.977 1 97.94 341 GLY A O 1
ATOM 2574 N N . THR A 1 342 ? 5.934 -39.188 -11.414 1 97.88 342 THR A N 1
ATOM 2575 C CA . THR A 1 342 ? 4.625 -39.031 -12.039 1 97.88 342 THR A CA 1
ATOM 2576 C C . THR A 1 342 ? 3.641 -38.375 -11.055 1 97.88 342 THR A C 1
ATOM 2578 O O . THR A 1 342 ? 3.615 -38.719 -9.875 1 97.88 342 THR A O 1
ATOM 2581 N N . TYR A 1 343 ? 2.891 -37.438 -11.609 1 97.69 343 TYR A N 1
ATOM 2582 C CA . TYR A 1 343 ? 1.991 -36.719 -10.711 1 97.69 343 TYR A CA 1
ATOM 2583 C C . TYR A 1 343 ? 0.765 -37.562 -10.383 1 97.69 343 TYR A C 1
ATOM 2585 O O . TYR A 1 343 ? 0.018 -37.969 -11.273 1 97.69 343 TYR A O 1
ATOM 2593 N N . ARG A 1 344 ? 0.6 -37.844 -9.195 1 94.69 344 ARG A N 1
ATOM 2594 C CA . ARG A 1 344 ? -0.575 -38.5 -8.617 1 94.69 344 ARG A CA 1
ATOM 2595 C C . ARG A 1 344 ? -0.864 -37.969 -7.219 1 94.69 344 ARG A C 1
ATOM 2597 O O . ARG A 1 344 ? -0.032 -38.062 -6.316 1 94.69 344 ARG A O 1
ATOM 2604 N N . HIS A 1 345 ? -1.988 -37.312 -7.164 1 87.56 345 HIS A N 1
ATOM 2605 C CA . HIS A 1 345 ? -2.291 -36.719 -5.859 1 87.56 345 HIS A CA 1
ATOM 2606 C C . HIS A 1 345 ? -3.789 -36.75 -5.582 1 87.56 345 HIS A C 1
ATOM 2608 O O . HIS A 1 345 ? -4.59 -36.312 -6.406 1 87.56 345 HIS A O 1
ATOM 2614 N N . HIS A 1 346 ? -4.027 -37.25 -4.309 1 81.75 346 HIS A N 1
ATOM 2615 C CA . HIS A 1 346 ? -5.398 -37.188 -3.812 1 81.75 346 HIS A CA 1
ATOM 2616 C C . HIS A 1 346 ? -5.633 -35.938 -2.982 1 81.75 346 HIS A C 1
ATOM 2618 O O . HIS A 1 346 ? -4.785 -35.562 -2.174 1 81.75 346 HIS A O 1
ATOM 2624 N N . ASP A 1 347 ? -6.668 -35.406 -3.191 1 74 347 ASP A N 1
ATOM 2625 C CA . ASP A 1 347 ? -7.012 -34.188 -2.473 1 74 347 ASP A CA 1
ATOM 2626 C C . ASP A 1 347 ? -7.051 -34.406 -0.966 1 74 347 ASP A C 1
ATOM 2628 O O . ASP A 1 347 ? -7.648 -35.375 -0.5 1 74 347 ASP A O 1
ATOM 2632 N N . LEU A 1 348 ? -6.227 -33.594 -0.238 1 70.88 348 LEU A N 1
ATOM 2633 C CA . LEU A 1 348 ? -6.109 -33.781 1.205 1 70.88 348 LEU A CA 1
ATOM 2634 C C . LEU A 1 348 ? -7.199 -33 1.939 1 70.88 348 LEU A C 1
ATOM 2636 O O . LEU A 1 348 ? -7.312 -33.094 3.164 1 70.88 348 LEU A O 1
ATOM 2640 N N . GLY A 1 349 ? -7.973 -32.344 1.229 1 75.5 349 GLY A N 1
ATOM 2641 C CA . GLY A 1 349 ? -9.016 -31.562 1.885 1 75.5 349 GLY A CA 1
ATOM 2642 C C . GLY A 1 349 ? -8.875 -30.062 1.656 1 75.5 349 GLY A C 1
ATOM 2643 O O . GLY A 1 349 ? -8.039 -29.625 0.867 1 75.5 349 GLY A O 1
ATOM 2644 N N . PHE A 1 350 ? -9.859 -29.359 2.27 1 78.19 350 PHE A N 1
ATOM 2645 C CA . PHE A 1 350 ? -9.945 -27.938 2.025 1 78.19 350 PHE A CA 1
ATOM 2646 C C . PHE A 1 350 ? -10.219 -27.172 3.32 1 78.19 350 PHE A C 1
ATOM 2648 O O . PHE A 1 350 ? -10.719 -27.75 4.285 1 78.19 350 PHE A O 1
ATOM 2655 N N . VAL A 1 351 ? -9.648 -26.016 3.33 1 77.69 351 VAL A N 1
ATOM 2656 C CA . VAL A 1 351 ? -10 -25.094 4.402 1 77.69 351 VAL A CA 1
ATOM 2657 C C . VAL A 1 351 ? -10.586 -23.812 3.811 1 77.69 351 VAL A C 1
ATOM 2659 O O . VAL A 1 351 ? -10.109 -23.312 2.785 1 77.69 351 VAL A O 1
ATOM 2662 N N . VAL A 1 352 ? -11.641 -23.359 4.402 1 79.88 352 VAL A N 1
ATOM 2663 C CA . VAL A 1 352 ? -12.273 -22.094 4.023 1 79.88 352 VAL A CA 1
ATOM 2664 C C . VAL A 1 352 ? -12.391 -21.188 5.242 1 79.88 352 VAL A C 1
ATOM 2666 O O . VAL A 1 352 ? -13 -21.562 6.25 1 79.88 352 VAL A O 1
ATOM 2669 N N . ASP A 1 353 ? -11.742 -20.047 5.145 1 83.75 353 ASP A N 1
ATOM 2670 C CA . ASP A 1 353 ? -11.844 -19.062 6.219 1 83.75 353 ASP A CA 1
ATOM 2671 C C . ASP A 1 353 ? -13.148 -18.281 6.133 1 83.75 353 ASP A C 1
ATOM 2673 O O . ASP A 1 353 ? -13.383 -17.547 5.164 1 83.75 353 ASP A O 1
ATOM 2677 N N . LEU A 1 354 ? -13.969 -18.406 7.18 1 83.62 354 LEU A N 1
ATOM 2678 C CA . LEU A 1 354 ? -15.281 -17.766 7.184 1 83.62 354 LEU A CA 1
ATOM 2679 C C . LEU A 1 354 ? -15.297 -16.547 8.102 1 83.62 354 LEU A C 1
ATOM 2681 O O . LEU A 1 354 ? -16.359 -16.109 8.539 1 83.62 354 LEU A O 1
ATOM 2685 N N . GLY A 1 355 ? -14.07 -16.062 8.406 1 76.88 355 GLY A N 1
ATOM 2686 C CA . GLY A 1 355 ? -13.969 -14.828 9.172 1 76.88 355 GLY A CA 1
ATOM 2687 C C . GLY A 1 355 ? -14.445 -14.977 10.602 1 76.88 355 GLY A C 1
ATOM 2688 O O . GLY A 1 355 ? -15.07 -15.984 10.953 1 76.88 355 GLY A O 1
ATOM 2689 N N . ALA A 1 356 ? -14.242 -13.961 11.453 1 69.25 356 ALA A N 1
ATOM 2690 C CA . ALA A 1 356 ? -14.773 -13.734 12.797 1 69.25 356 ALA A CA 1
ATOM 2691 C C . ALA A 1 356 ? -14.695 -15 13.633 1 69.25 356 ALA A C 1
ATOM 2693 O O . ALA A 1 356 ? -15.695 -15.422 14.227 1 69.25 356 ALA A O 1
ATOM 2694 N N . HIS A 1 357 ? -13.664 -15.688 13.719 1 76 357 HIS A N 1
ATOM 2695 C CA . HIS A 1 357 ? -13.398 -16.828 14.578 1 76 357 HIS A CA 1
ATOM 2696 C C . HIS A 1 357 ? -14.07 -18.094 14.039 1 76 357 HIS A C 1
ATOM 2698 O O . HIS A 1 357 ? -14.25 -19.062 14.773 1 76 357 HIS A O 1
ATOM 2704 N N . GLN A 1 358 ? -14.609 -18.047 12.781 1 80.88 358 GLN A N 1
ATOM 2705 C CA . GLN A 1 358 ? -15.273 -19.188 12.18 1 80.88 358 GLN A CA 1
ATOM 2706 C C . GLN A 1 358 ? -14.562 -19.641 10.914 1 80.88 358 GLN A C 1
ATOM 2708 O O . GLN A 1 358 ? -14.039 -18.828 10.156 1 80.88 358 GLN A O 1
ATOM 2713 N N . ALA A 1 359 ? -14.461 -20.922 10.836 1 81.44 359 ALA A N 1
ATOM 2714 C CA . ALA A 1 359 ? -13.945 -21.562 9.641 1 81.44 359 ALA A CA 1
ATOM 2715 C C . ALA A 1 359 ? -14.641 -22.906 9.391 1 81.44 359 ALA A C 1
ATOM 2717 O O . ALA A 1 359 ? -15.336 -23.422 10.266 1 81.44 359 ALA A O 1
ATOM 2718 N N . ALA A 1 360 ? -14.656 -23.297 8.195 1 79.75 360 ALA A N 1
ATOM 2719 C CA . ALA A 1 360 ? -14.977 -24.672 7.809 1 79.75 360 ALA A CA 1
ATOM 2720 C C . ALA A 1 360 ? -13.75 -25.391 7.25 1 79.75 360 ALA A C 1
ATOM 2722 O O . ALA A 1 360 ? -13.055 -24.859 6.387 1 79.75 360 ALA A O 1
ATOM 2723 N N . ALA A 1 361 ? -13.484 -26.469 7.848 1 79.94 361 ALA A N 1
ATOM 2724 C CA . ALA A 1 361 ? -12.289 -27.203 7.441 1 79.94 361 ALA A CA 1
ATOM 2725 C C . ALA A 1 361 ? -12.562 -28.703 7.398 1 79.94 361 ALA A C 1
ATOM 2727 O O . ALA A 1 361 ? -13.43 -29.203 8.117 1 79.94 361 ALA A O 1
ATOM 2728 N N . ASN A 1 362 ? -11.914 -29.328 6.473 1 78.31 362 ASN A N 1
ATOM 2729 C CA . ASN A 1 362 ? -11.969 -30.781 6.379 1 78.31 362 ASN A CA 1
ATOM 2730 C C . ASN A 1 362 ? -10.586 -31.391 6.18 1 78.31 362 ASN A C 1
ATOM 2732 O O . ASN A 1 362 ? -10.328 -32.031 5.164 1 78.31 362 ASN A O 1
ATOM 2736 N N . PRO A 1 363 ? -9.836 -31.062 7.262 1 72.94 363 PRO A N 1
ATOM 2737 C CA . PRO A 1 363 ? -8.531 -31.719 7.141 1 72.94 363 PRO A CA 1
ATOM 2738 C C . PRO A 1 363 ? -8.609 -33.25 7.215 1 72.94 363 PRO A C 1
ATOM 2740 O O . PRO A 1 363 ? -9.289 -33.781 8.086 1 72.94 363 PRO A O 1
ATOM 2743 N N . LEU A 1 364 ? -7.984 -33.938 6.383 1 72.62 364 LEU A N 1
ATOM 2744 C CA . LEU A 1 364 ? -7.969 -35.406 6.355 1 72.62 364 LEU A CA 1
ATOM 2745 C C . LEU A 1 364 ? -9.383 -35.969 6.262 1 72.62 364 LEU A C 1
ATOM 2747 O O . LEU A 1 364 ? -9.695 -36.969 6.879 1 72.62 364 LEU A O 1
ATOM 2751 N N . HIS A 1 365 ? -10.281 -35.094 5.723 1 76.44 365 HIS A N 1
ATOM 2752 C CA . HIS A 1 365 ? -11.664 -35.469 5.465 1 76.44 365 HIS A CA 1
ATOM 2753 C C . HIS A 1 365 ? -12.469 -35.562 6.758 1 76.44 365 HIS A C 1
ATOM 2755 O O . HIS A 1 365 ? -13.391 -36.344 6.871 1 76.44 365 HIS A O 1
ATOM 2761 N N . ILE A 1 366 ? -11.953 -34.938 7.734 1 78.94 366 ILE A N 1
ATOM 2762 C CA . ILE A 1 366 ? -12.727 -34.781 8.969 1 78.94 366 ILE A CA 1
ATOM 2763 C C . ILE A 1 366 ? -13.312 -33.375 9.031 1 78.94 366 ILE A C 1
ATOM 2765 O O . ILE A 1 366 ? -12.578 -32.406 9.141 1 78.94 366 ILE A O 1
ATOM 2769 N N . PRO A 1 367 ? -14.562 -33.312 9.016 1 78.94 367 PRO A N 1
ATOM 2770 C CA . PRO A 1 367 ? -15.188 -32 9.016 1 78.94 367 PRO A CA 1
ATOM 2771 C C . PRO A 1 367 ? -15.086 -31.297 10.367 1 78.94 367 PRO A C 1
ATOM 2773 O O . PRO A 1 367 ? -15.352 -31.906 11.406 1 78.94 367 PRO A O 1
ATOM 2776 N N . LEU A 1 368 ? -14.5 -30.125 10.367 1 82.81 368 LEU A N 1
ATOM 2777 C CA . LEU A 1 368 ? -14.406 -29.266 11.539 1 82.81 368 LEU A CA 1
ATOM 2778 C C . LEU A 1 368 ? -15.055 -27.922 11.273 1 82.81 368 LEU A C 1
ATOM 2780 O O . LEU A 1 368 ? -15.117 -27.469 10.125 1 82.81 368 LEU A O 1
ATOM 2784 N N . SER A 1 369 ? -15.656 -27.359 12.328 1 85.12 369 SER A N 1
ATOM 2785 C CA . SER A 1 369 ? -16.234 -26.016 12.195 1 85.12 369 SER A CA 1
ATOM 2786 C C . SER A 1 369 ? -15.969 -25.188 13.438 1 85.12 369 SER A C 1
ATOM 2788 O O . SER A 1 369 ? -15.461 -25.688 14.438 1 85.12 369 SER A O 1
ATOM 2790 N N . GLY A 1 370 ? -16.141 -23.875 13.375 1 85.69 370 GLY A N 1
ATOM 2791 C CA . GLY A 1 370 ? -16.031 -22.969 14.508 1 85.69 370 GLY A CA 1
ATOM 2792 C C . GLY A 1 370 ? -14.594 -22.625 14.867 1 85.69 370 GLY A C 1
ATOM 2793 O O . GLY A 1 370 ? -13.742 -22.516 13.984 1 85.69 370 GLY A O 1
ATOM 2794 N N . LEU A 1 371 ? -14.32 -22.422 16.141 1 87.69 371 LEU A N 1
ATOM 2795 C CA . LEU A 1 371 ? -13.031 -21.953 16.641 1 87.69 371 LEU A CA 1
ATOM 2796 C C . LEU A 1 371 ? -11.953 -23.016 16.438 1 87.69 371 LEU A C 1
ATOM 2798 O O . LEU A 1 371 ? -10.797 -22.688 16.188 1 87.69 371 LEU A O 1
ATOM 2802 N N . ALA A 1 372 ? -12.336 -24.219 16.594 1 88.19 372 ALA A N 1
ATOM 2803 C CA . ALA A 1 372 ? -11.383 -25.297 16.391 1 88.19 372 ALA A CA 1
ATOM 2804 C C . ALA A 1 372 ? -10.906 -25.344 14.945 1 88.19 372 ALA A C 1
ATOM 2806 O O . ALA A 1 372 ? -9.711 -25.484 14.68 1 88.19 372 ALA A O 1
ATOM 2807 N N . ALA A 1 373 ? -11.844 -25.203 14.07 1 86 373 ALA A N 1
ATOM 2808 C CA . ALA A 1 373 ? -11.5 -25.172 12.656 1 86 373 ALA A CA 1
ATOM 2809 C C . ALA A 1 373 ? -10.617 -23.969 12.336 1 86 373 ALA A C 1
ATOM 2811 O O . ALA A 1 373 ? -9.68 -24.062 11.531 1 86 373 ALA A O 1
ATOM 2812 N N . LYS A 1 374 ? -10.891 -22.859 13 1 88.31 374 LYS A N 1
ATOM 2813 C CA . LYS A 1 374 ? -10.102 -21.656 12.766 1 88.31 374 LYS A CA 1
ATOM 2814 C C . LYS A 1 374 ? -8.664 -21.828 13.234 1 88.31 374 LYS A C 1
ATOM 2816 O O . LYS A 1 374 ? -7.723 -21.422 12.555 1 88.31 374 LYS A O 1
ATOM 2821 N N . ALA A 1 375 ? -8.508 -22.469 14.391 1 90 375 ALA A N 1
ATOM 2822 C CA . ALA A 1 375 ? -7.172 -22.719 14.93 1 90 375 ALA A CA 1
ATOM 2823 C C . ALA A 1 375 ? -6.379 -23.656 14.008 1 90 375 ALA A C 1
ATOM 2825 O O . ALA A 1 375 ? -5.199 -23.406 13.742 1 90 375 ALA A O 1
ATOM 2826 N N . VAL A 1 376 ? -7.031 -24.609 13.508 1 87 376 VAL A N 1
ATOM 2827 C CA . VAL A 1 376 ? -6.391 -25.562 12.602 1 87 376 VAL A CA 1
ATOM 2828 C C . VAL A 1 376 ? -6.012 -24.859 11.305 1 87 376 VAL A C 1
ATOM 2830 O O . VAL A 1 376 ? -4.914 -25.062 10.781 1 87 376 VAL A O 1
ATOM 2833 N N . THR A 1 377 ? -6.91 -24.047 10.883 1 87.5 377 THR A N 1
ATOM 2834 C CA . THR A 1 377 ? -6.68 -23.312 9.641 1 87.5 377 THR A CA 1
ATOM 2835 C C . THR A 1 377 ? -5.477 -22.391 9.773 1 87.5 377 THR A C 1
ATOM 2837 O O . THR A 1 377 ? -4.574 -22.406 8.938 1 87.5 377 THR A O 1
ATOM 2840 N N . ARG A 1 378 ? -5.418 -21.609 10.82 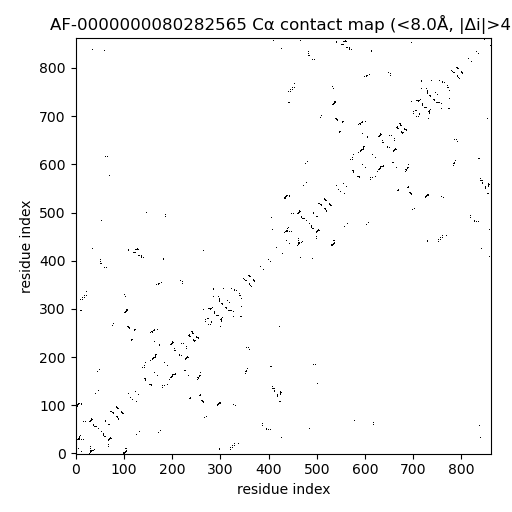1 91.94 378 ARG A N 1
ATOM 2841 C CA . ARG A 1 378 ? -4.312 -20.672 11.031 1 91.94 378 ARG A CA 1
ATOM 2842 C C . ARG A 1 378 ? -3.002 -21.422 11.25 1 91.94 378 ARG A C 1
ATOM 2844 O O . ARG A 1 378 ? -1.955 -21.016 10.75 1 91.94 378 ARG A O 1
ATOM 2851 N N . GLY A 1 379 ? -3.07 -22.516 12.031 1 92.19 379 GLY A N 1
ATOM 2852 C CA . GLY A 1 379 ? -1.89 -23.359 12.203 1 92.19 379 GLY A CA 1
ATOM 2853 C C . GLY A 1 379 ? -1.35 -23.906 10.898 1 92.19 379 GLY A C 1
ATOM 2854 O O . GLY A 1 379 ? -0.141 -23.875 10.656 1 92.19 379 GLY A O 1
ATOM 2855 N N . TYR A 1 380 ? -2.273 -24.344 10.078 1 89.06 380 TYR A N 1
ATOM 2856 C CA . TYR A 1 380 ? -1.891 -24.844 8.758 1 89.06 380 TYR A CA 1
ATOM 2857 C C . TYR A 1 380 ? -1.2 -23.766 7.945 1 89.06 380 TYR A C 1
ATOM 2859 O O . TYR A 1 380 ? -0.158 -24 7.332 1 89.06 380 TYR A O 1
ATOM 2867 N N . HIS A 1 381 ? -1.789 -22.578 7.891 1 92.62 381 HIS A N 1
ATOM 2868 C CA . HIS A 1 381 ? -1.217 -21.484 7.105 1 92.62 381 HIS A CA 1
ATOM 2869 C C . HIS A 1 381 ? 0.167 -21.109 7.617 1 92.62 381 HIS A C 1
ATOM 2871 O O . HIS A 1 381 ? 1.08 -20.859 6.828 1 92.62 381 HIS A O 1
ATOM 2877 N N . LEU A 1 382 ? 0.327 -21.047 8.984 1 94.75 382 LEU A N 1
ATOM 2878 C CA . LEU A 1 382 ? 1.63 -20.719 9.555 1 94.75 382 LEU A CA 1
ATOM 2879 C C . LEU A 1 382 ? 2.676 -21.75 9.141 1 94.75 382 LEU A C 1
ATOM 2881 O O . LEU A 1 382 ? 3.816 -21.391 8.836 1 94.75 382 LEU A O 1
ATOM 2885 N N . LEU A 1 383 ? 2.285 -22.969 9.031 1 91.81 383 LEU A N 1
ATOM 2886 C CA . LEU A 1 383 ? 3.215 -24.031 8.656 1 91.81 383 LEU A CA 1
ATOM 2887 C C . LEU A 1 383 ? 3.488 -24.016 7.16 1 91.81 383 LEU A C 1
ATOM 2889 O O . LEU A 1 383 ? 4.598 -24.328 6.723 1 91.81 383 LEU A O 1
ATOM 2893 N N . ALA A 1 384 ? 2.488 -23.625 6.434 1 91.12 384 ALA A N 1
ATOM 2894 C CA . ALA A 1 384 ? 2.568 -23.688 4.977 1 91.12 384 ALA A CA 1
ATOM 2895 C C . ALA A 1 384 ? 3.346 -22.5 4.414 1 91.12 384 ALA A C 1
ATOM 2897 O O . ALA A 1 384 ? 3.977 -22.609 3.361 1 91.12 384 ALA A O 1
ATOM 2898 N N . MET A 1 385 ? 3.383 -21.375 5.031 1 93.88 385 MET A N 1
ATOM 2899 C CA . MET A 1 385 ? 4.055 -20.172 4.551 1 93.88 385 MET A CA 1
ATOM 2900 C C . MET A 1 385 ? 5.57 -20.312 4.66 1 93.88 385 MET A C 1
ATOM 2902 O O . MET A 1 385 ? 6.09 -20.656 5.723 1 93.88 385 MET A O 1
ATOM 2906 N N . PRO A 1 386 ? 6.242 -20.031 3.588 1 92.81 386 PRO A N 1
ATOM 2907 C CA . PRO A 1 386 ? 7.699 -20.188 3.621 1 92.81 386 PRO A CA 1
ATOM 2908 C C . PRO A 1 386 ? 8.391 -19.047 4.379 1 92.81 386 PRO A C 1
ATOM 2910 O O . PRO A 1 386 ? 9.609 -19.109 4.602 1 92.81 386 PRO A O 1
ATOM 2913 N N . GLY A 1 387 ? 7.723 -18.031 4.77 1 91.5 387 GLY A N 1
ATOM 2914 C CA . GLY A 1 387 ? 8.266 -16.906 5.508 1 91.5 387 GLY A CA 1
ATOM 2915 C C . GLY A 1 387 ? 7.195 -16.062 6.176 1 91.5 387 GLY A C 1
ATOM 2916 O O . GLY A 1 387 ? 6.004 -16.281 5.965 1 91.5 387 GLY A O 1
ATOM 2917 N N . ASN A 1 388 ? 7.645 -15.117 7.051 1 94.25 388 ASN A N 1
ATOM 2918 C CA . ASN A 1 388 ? 6.793 -14.117 7.684 1 94.25 388 ASN A CA 1
ATOM 2919 C C . ASN A 1 388 ? 5.863 -14.75 8.719 1 94.25 388 ASN A C 1
ATOM 2921 O O . ASN A 1 388 ? 4.875 -14.141 9.125 1 94.25 388 ASN A O 1
ATOM 2925 N N . ARG A 1 389 ? 6.141 -16.016 9.195 1 95.31 389 ARG A N 1
ATOM 2926 C CA . ARG A 1 389 ? 5.25 -16.75 10.078 1 95.31 389 ARG A CA 1
ATOM 2927 C C . ARG A 1 389 ? 5.035 -16 11.391 1 95.31 389 ARG A C 1
ATOM 2929 O O . ARG A 1 389 ? 3.896 -15.812 11.82 1 95.31 389 ARG A O 1
ATOM 2936 N N . LEU A 1 390 ? 6.152 -15.5 12 1 95.12 390 LEU A N 1
ATOM 2937 C CA . LEU A 1 390 ? 6.059 -14.812 13.281 1 95.12 390 LEU A CA 1
ATOM 2938 C C . LEU A 1 390 ? 5.305 -13.492 13.141 1 95.12 390 LEU A C 1
ATOM 2940 O O . LEU A 1 390 ? 4.473 -13.156 13.984 1 95.12 390 LEU A O 1
ATOM 2944 N N . ARG A 1 391 ? 5.586 -12.766 12.094 1 94.94 391 ARG A N 1
ATOM 2945 C CA . ARG A 1 391 ? 4.914 -11.492 11.852 1 94.94 391 ARG A CA 1
ATOM 2946 C C . ARG A 1 391 ? 3.426 -11.703 11.594 1 94.94 391 ARG A C 1
ATOM 2948 O O . ARG A 1 391 ? 2.596 -10.922 12.062 1 94.94 391 ARG A O 1
ATOM 2955 N N . THR A 1 392 ? 3.07 -12.75 10.852 1 95.62 392 THR A N 1
ATOM 2956 C CA . THR A 1 392 ? 1.672 -13.078 10.594 1 95.62 392 THR A CA 1
ATOM 2957 C C . THR A 1 392 ? 0.958 -13.453 11.891 1 95.62 392 THR A C 1
ATOM 2959 O O . THR A 1 392 ? -0.126 -12.938 12.172 1 95.62 392 THR A O 1
ATOM 2962 N N . ALA A 1 393 ? 1.578 -14.273 12.695 1 96 393 ALA A N 1
ATOM 2963 C CA . ALA A 1 393 ? 1.018 -14.648 13.992 1 96 393 ALA A CA 1
ATOM 2964 C C . ALA A 1 393 ? 0.819 -13.422 14.875 1 96 393 ALA A C 1
ATOM 2966 O O . ALA A 1 393 ? -0.187 -13.312 15.586 1 96 393 ALA A O 1
ATOM 2967 N N . ALA A 1 394 ? 1.788 -12.508 14.836 1 95.19 394 ALA A N 1
ATOM 2968 C CA . ALA A 1 394 ? 1.691 -11.281 15.625 1 95.19 394 ALA A CA 1
ATOM 2969 C C . ALA A 1 394 ? 0.502 -10.438 15.18 1 95.19 394 ALA A C 1
ATOM 2971 O O . ALA A 1 394 ? -0.229 -9.891 16.016 1 95.19 394 ALA A O 1
ATOM 2972 N N . ASP A 1 395 ? 0.324 -10.32 13.82 1 94.69 395 ASP A N 1
ATOM 2973 C CA . ASP A 1 395 ? -0.827 -9.57 13.32 1 94.69 395 ASP A CA 1
ATOM 2974 C C . ASP A 1 395 ? -2.135 -10.195 13.805 1 94.69 395 ASP A C 1
ATOM 2976 O O . ASP A 1 395 ? -3.055 -9.484 14.211 1 94.69 395 ASP A O 1
ATOM 2980 N N . TRP A 1 396 ? -2.242 -11.555 13.766 1 93.81 396 TRP A N 1
ATOM 2981 C CA . TRP A 1 396 ? -3.438 -12.25 14.234 1 93.81 396 TRP A CA 1
ATOM 2982 C C . TRP A 1 396 ? -3.666 -11.992 15.719 1 93.81 396 TRP A C 1
ATOM 2984 O O . TRP A 1 396 ? -4.793 -11.727 16.141 1 93.81 396 TRP A O 1
ATOM 2994 N N . ALA A 1 397 ? -2.609 -12 16.5 1 93.69 397 ALA A N 1
ATOM 2995 C CA . ALA A 1 397 ? -2.713 -11.766 17.938 1 93.69 397 ALA A CA 1
ATOM 2996 C C . ALA A 1 397 ? -3.168 -10.344 18.234 1 93.69 397 ALA A C 1
ATOM 2998 O O . ALA A 1 397 ? -4.035 -10.125 19.094 1 93.69 397 ALA A O 1
ATOM 2999 N N . LEU A 1 398 ? -2.584 -9.414 17.547 1 92.56 398 LEU A N 1
ATOM 3000 C CA . LEU A 1 398 ? -2.924 -8.008 17.766 1 92.56 398 LEU A CA 1
ATOM 3001 C C . LEU A 1 398 ? -4.355 -7.723 17.312 1 92.56 398 LEU A C 1
ATOM 3003 O O . LEU A 1 398 ? -5.055 -6.93 17.938 1 92.56 398 LEU A O 1
ATOM 3007 N N . GLU A 1 399 ? -4.781 -8.344 16.234 1 88.94 399 GLU A N 1
ATOM 3008 C CA . GLU A 1 399 ? -6.16 -8.211 15.781 1 88.94 399 GLU A CA 1
ATOM 3009 C C . GLU A 1 399 ? -7.141 -8.789 16.797 1 88.94 399 GLU A C 1
ATOM 3011 O O . GLU A 1 399 ? -8.234 -8.258 16.984 1 88.94 399 GLU A O 1
ATOM 3016 N N . ALA A 1 400 ? -6.746 -9.852 17.469 1 87.44 400 ALA A N 1
ATOM 3017 C CA . ALA A 1 400 ? -7.602 -10.523 18.438 1 87.44 400 ALA A CA 1
ATOM 3018 C C . ALA A 1 400 ? -7.789 -9.68 19.688 1 87.44 400 ALA A C 1
ATOM 3020 O O . ALA A 1 400 ? -8.828 -9.75 20.359 1 87.44 400 ALA A O 1
ATOM 3021 N N . VAL A 1 401 ? -6.816 -8.82 20.016 1 85.88 401 VAL A N 1
ATOM 3022 C CA . VAL A 1 401 ? -6.902 -8.125 21.297 1 85.88 401 VAL A CA 1
ATOM 3023 C C . VAL A 1 401 ? -7.195 -6.648 21.062 1 85.88 401 VAL A C 1
ATOM 3025 O O . VAL A 1 401 ? -7.473 -5.906 22.016 1 85.88 401 VAL A O 1
ATOM 3028 N N . GLY A 1 402 ? -7.094 -6.254 19.859 1 83.81 402 GLY A N 1
ATOM 3029 C CA . GLY A 1 402 ? -7.297 -4.844 19.578 1 83.81 402 GLY A CA 1
ATOM 3030 C C . GLY A 1 402 ? -8.43 -4.594 18.609 1 83.81 402 GLY A C 1
ATOM 3031 O O . GLY A 1 402 ? -9.203 -5.5 18.297 1 83.81 402 GLY A O 1
ATOM 3032 N N . LYS A 1 403 ? -8.562 -3.289 18.234 1 82.81 403 LYS A N 1
ATOM 3033 C CA . LYS A 1 403 ? -9.555 -2.893 17.234 1 82.81 403 LYS A CA 1
ATOM 3034 C C . LYS A 1 403 ? -8.992 -2.984 15.82 1 82.81 403 LYS A C 1
ATOM 3036 O O . LYS A 1 403 ? -7.797 -2.777 15.609 1 82.81 403 LYS A O 1
ATOM 3041 N N . ARG A 1 404 ? -9.859 -3.361 14.93 1 84.88 404 ARG A N 1
ATOM 3042 C CA . ARG A 1 404 ? -9.484 -3.387 13.516 1 84.88 404 ARG A CA 1
ATOM 3043 C C . ARG A 1 404 ? -8.938 -2.037 13.07 1 84.88 404 ARG A C 1
ATOM 3045 O O . ARG A 1 404 ? -9.461 -0.99 13.453 1 84.88 404 ARG A O 1
ATOM 3052 N N . GLN A 1 405 ? -7.805 -2.09 12.414 1 83.19 405 GLN A N 1
ATOM 3053 C CA . GLN A 1 405 ? -7.297 -0.854 11.828 1 83.19 405 GLN A CA 1
ATOM 3054 C C . GLN A 1 405 ? -8.141 -0.426 10.633 1 83.19 405 GLN A C 1
ATOM 3056 O O . GLN A 1 405 ? -8.172 -1.116 9.609 1 83.19 405 GLN A O 1
ATOM 3061 N N . THR A 1 406 ? -8.82 0.615 10.75 1 85.19 406 THR A N 1
ATOM 3062 C CA . THR A 1 406 ? -9.844 0.999 9.781 1 85.19 406 THR A CA 1
ATOM 3063 C C . THR A 1 406 ? -9.406 2.229 8.992 1 85.19 406 THR A C 1
ATOM 3065 O O . THR A 1 406 ? -10.117 3.236 8.953 1 85.19 406 THR A O 1
ATOM 3068 N N . VAL A 1 407 ? -8.156 2.277 8.469 1 93.25 407 VAL A N 1
ATOM 3069 C CA . VAL A 1 407 ? -7.719 3.393 7.637 1 93.25 407 VAL A CA 1
ATOM 3070 C C . VAL A 1 407 ? -7.555 2.924 6.191 1 93.25 407 VAL A C 1
ATOM 3072 O O . VAL A 1 407 ? -7.199 1.77 5.941 1 93.25 407 VAL A O 1
ATOM 3075 N N . GLN A 1 408 ? -7.957 3.699 5.273 1 94.31 408 GLN A N 1
ATOM 3076 C CA . GLN A 1 408 ? -7.629 3.486 3.867 1 94.31 408 GLN A CA 1
ATOM 3077 C C . GLN A 1 408 ? -6.508 4.422 3.418 1 94.31 408 GLN A C 1
ATOM 3079 O O . GLN A 1 408 ? -6.445 5.574 3.848 1 94.31 408 GLN A O 1
ATOM 3084 N N . LEU A 1 409 ? -5.566 3.912 2.658 1 92.88 409 LEU A N 1
ATOM 3085 C CA . LEU A 1 409 ? -4.414 4.684 2.203 1 92.88 409 LEU A CA 1
ATOM 3086 C C . LEU A 1 409 ? -4.668 5.273 0.82 1 92.88 409 LEU A C 1
ATOM 3088 O O . LEU A 1 409 ? -4.031 6.258 0.434 1 92.88 409 LEU A O 1
ATOM 3092 N N . GLY A 1 410 ? -5.605 4.68 0.103 1 91.62 410 GLY A N 1
ATOM 3093 C CA . GLY A 1 410 ? -6.02 5.223 -1.181 1 91.62 410 GLY A CA 1
ATOM 3094 C C . GLY A 1 410 ? -4.961 5.086 -2.258 1 91.62 410 GLY A C 1
ATOM 3095 O O . GLY A 1 410 ? -4.949 5.848 -3.225 1 91.62 410 GLY A O 1
ATOM 3096 N N . LEU A 1 411 ? -4.027 4.141 -2.141 1 92.5 411 LEU A N 1
ATOM 3097 C CA . LEU A 1 411 ? -2.908 3.994 -3.062 1 92.5 411 LEU A CA 1
ATOM 3098 C C . LEU A 1 411 ? -3.354 3.322 -4.355 1 92.5 411 LEU A C 1
ATOM 3100 O O . LEU A 1 411 ? -2.742 3.525 -5.406 1 92.5 411 LEU A O 1
ATOM 3104 N N . VAL A 1 412 ? -4.398 2.467 -4.285 1 93.12 412 VAL A N 1
ATOM 3105 C CA . VAL A 1 412 ? -4.918 1.717 -5.422 1 93.12 412 VAL A CA 1
ATOM 3106 C C . VAL A 1 412 ? -6.379 2.092 -5.66 1 93.12 412 VAL A C 1
ATOM 3108 O O . VAL A 1 412 ? -7.23 1.895 -4.789 1 93.12 412 VAL A O 1
ATOM 3111 N N . ARG A 1 413 ? -6.637 2.639 -6.836 1 91.94 413 ARG A N 1
ATOM 3112 C CA . ARG A 1 413 ? -7.996 3.029 -7.191 1 91.94 413 ARG A CA 1
ATOM 3113 C C . ARG A 1 413 ? -8.555 2.125 -8.289 1 91.94 413 ARG A C 1
ATOM 3115 O O . ARG A 1 413 ? -7.836 1.295 -8.844 1 91.94 413 ARG A O 1
ATOM 3122 N N . SER A 1 414 ? -9.812 2.275 -8.555 1 90 414 SER A N 1
ATOM 3123 C CA . SER A 1 414 ? -10.516 1.366 -9.453 1 90 414 SER A CA 1
ATOM 3124 C C . SER A 1 414 ? -9.844 1.31 -10.82 1 90 414 SER A C 1
ATOM 3126 O O . SER A 1 414 ? -9.688 0.232 -11.398 1 90 414 SER A O 1
ATOM 3128 N N . GLY A 1 415 ? -9.375 2.412 -11.289 1 88.94 415 GLY A N 1
ATOM 3129 C CA . GLY A 1 415 ? -8.773 2.445 -12.617 1 88.94 415 GLY A CA 1
ATOM 3130 C C . GLY A 1 415 ? -7.469 1.676 -12.695 1 88.94 415 GLY A C 1
ATOM 3131 O O . GLY A 1 415 ? -7.051 1.265 -13.781 1 88.94 415 GLY A O 1
ATOM 3132 N N . SER A 1 416 ? -6.859 1.433 -11.508 1 91.88 416 SER A N 1
ATOM 3133 C CA . SER A 1 416 ? -5.562 0.763 -11.461 1 91.88 416 SER A CA 1
ATOM 3134 C C . SER A 1 416 ? -5.727 -0.752 -11.422 1 91.88 416 SER A C 1
ATOM 3136 O O . SER A 1 416 ? -4.75 -1.49 -11.586 1 91.88 416 SER A O 1
ATOM 3138 N N . VAL A 1 417 ? -6.973 -1.253 -11.18 1 94.06 417 VAL A N 1
ATOM 3139 C CA . VAL A 1 417 ? -7.18 -2.695 -11.094 1 94.06 417 VAL A CA 1
ATOM 3140 C C . VAL A 1 417 ? -8.375 -3.098 -11.945 1 94.06 417 VAL A C 1
ATOM 3142 O O . VAL A 1 417 ? -9.359 -3.645 -11.438 1 94.06 417 VAL A O 1
ATOM 3145 N N . PRO A 1 418 ? -8.273 -2.881 -13.219 1 92.5 418 PRO A N 1
ATOM 3146 C CA . PRO A 1 418 ? -9.367 -3.346 -14.086 1 92.5 418 PRO A CA 1
ATOM 3147 C C . PRO A 1 418 ? -9.555 -4.859 -14.023 1 92.5 418 PRO A C 1
ATOM 3149 O O . PRO A 1 418 ? -8.609 -5.594 -13.734 1 92.5 418 PRO A O 1
ATOM 3152 N N . LEU A 1 419 ? -10.742 -5.238 -14.312 1 94.75 419 LEU A N 1
ATOM 3153 C CA . LEU A 1 419 ? -11.055 -6.664 -14.273 1 94.75 419 LEU A CA 1
ATOM 3154 C C . LEU A 1 419 ? -10.336 -7.406 -15.391 1 94.75 419 LEU A C 1
ATOM 3156 O O . LEU A 1 419 ? -9.852 -8.523 -15.188 1 94.75 419 LEU A O 1
ATOM 3160 N N . ASP A 1 420 ? -10.227 -6.816 -16.531 1 91.69 420 ASP A N 1
ATOM 3161 C CA . ASP A 1 420 ? -9.672 -7.469 -17.719 1 91.69 420 ASP A CA 1
ATOM 3162 C C . ASP A 1 420 ? -8.156 -7.25 -17.812 1 91.69 420 ASP A C 1
ATOM 3164 O O . ASP A 1 420 ? -7.625 -7.016 -18.891 1 91.69 420 ASP A O 1
ATOM 3168 N N . THR A 1 421 ? -7.457 -7.445 -16.766 1 90.69 421 THR A N 1
ATOM 3169 C CA . THR A 1 421 ? -6.004 -7.309 -16.766 1 90.69 421 THR A CA 1
ATOM 3170 C C . THR A 1 421 ? -5.332 -8.672 -16.906 1 90.69 421 THR A C 1
ATOM 3172 O O . THR A 1 421 ? -5.805 -9.656 -16.328 1 90.69 421 THR A O 1
ATOM 3175 N N . ASP A 1 422 ? -4.18 -8.656 -17.594 1 90.38 422 ASP A N 1
ATOM 3176 C CA . ASP A 1 422 ? -3.365 -9.867 -17.719 1 90.38 422 ASP A CA 1
ATOM 3177 C C . ASP A 1 422 ? -2.359 -9.977 -16.578 1 90.38 422 ASP A C 1
ATOM 3179 O O . ASP A 1 422 ? -1.628 -10.961 -16.484 1 90.38 422 ASP A O 1
ATOM 3183 N N . SER A 1 423 ? -2.328 -9 -15.703 1 91.56 423 SER A N 1
ATOM 3184 C CA . SER A 1 423 ? -1.373 -8.977 -14.602 1 91.56 423 SER A CA 1
ATOM 3185 C C . SER A 1 423 ? -2.014 -8.43 -13.328 1 91.56 423 SER A C 1
ATOM 3187 O O . SER A 1 423 ? -1.661 -7.348 -12.859 1 91.56 423 SER A O 1
ATOM 3189 N N . PRO A 1 424 ? -2.906 -9.188 -12.719 1 92.25 424 PRO A N 1
ATOM 3190 C CA . PRO A 1 424 ? -3.598 -8.695 -11.523 1 92.25 424 PRO A CA 1
ATOM 3191 C C . PRO A 1 424 ? -2.652 -8.461 -10.352 1 92.25 424 PRO A C 1
ATOM 3193 O O . PRO A 1 424 ? -3.041 -7.84 -9.352 1 92.25 424 PRO A O 1
ATOM 3196 N N . GLU A 1 425 ? -1.412 -9.023 -10.492 1 92.88 425 GLU A N 1
ATOM 3197 C CA . GLU A 1 425 ? -0.423 -8.836 -9.438 1 92.88 425 GLU A CA 1
ATOM 3198 C C . GLU A 1 425 ? 0.205 -7.445 -9.508 1 92.88 425 GLU A C 1
ATOM 3200 O O . GLU A 1 425 ? 0.921 -7.039 -8.586 1 92.88 425 GLU A O 1
ATOM 3205 N N . LEU A 1 426 ? -0.017 -6.684 -10.555 1 92.5 426 LEU A N 1
ATOM 3206 C CA . LEU A 1 426 ? 0.502 -5.332 -10.742 1 92.5 426 LEU A CA 1
ATOM 3207 C C . LEU A 1 426 ? -0.635 -4.336 -10.938 1 92.5 426 LEU A C 1
ATOM 3209 O O . LEU A 1 426 ? -1.579 -4.605 -11.688 1 92.5 426 LEU A O 1
ATOM 3213 N N . PRO A 1 427 ? -0.588 -3.203 -10.211 1 92 427 PRO A N 1
ATOM 3214 C CA . PRO A 1 427 ? -1.528 -2.148 -10.602 1 92 427 PRO A CA 1
ATOM 3215 C C . PRO A 1 427 ? -1.174 -1.5 -11.938 1 92 427 PRO A C 1
ATOM 3217 O O . PRO A 1 427 ? -0.001 -1.47 -12.32 1 92 427 PRO A O 1
ATOM 3220 N N . ARG A 1 428 ? -2.184 -1.088 -12.672 1 87.06 428 ARG A N 1
ATOM 3221 C CA . ARG A 1 428 ? -1.938 -0.303 -13.883 1 87.06 428 ARG A CA 1
ATOM 3222 C C . ARG A 1 428 ? -1.503 1.116 -13.531 1 87.06 428 ARG A C 1
ATOM 3224 O O . ARG A 1 428 ? -2.211 1.829 -12.812 1 87.06 428 ARG A O 1
ATOM 3231 N N . THR A 1 429 ? -0.243 1.431 -13.703 1 72.38 429 THR A N 1
ATOM 3232 C CA . THR A 1 429 ? 0.267 2.762 -13.398 1 72.38 429 THR A CA 1
ATOM 3233 C C . THR A 1 429 ? 0.305 3.629 -14.648 1 72.38 429 THR A C 1
ATOM 3235 O O . THR A 1 429 ? 0.609 3.141 -15.742 1 72.38 429 THR A O 1
ATOM 3238 N N . ARG A 1 430 ? -0.642 4.422 -14.984 1 58.47 430 ARG A N 1
ATOM 3239 C CA . ARG A 1 430 ? -0.558 5.242 -16.188 1 58.47 430 ARG A CA 1
ATOM 3240 C C . ARG A 1 430 ? 0.558 6.277 -16.062 1 58.47 430 ARG A C 1
ATOM 3242 O O . ARG A 1 430 ? 0.654 6.984 -15.062 1 58.47 430 ARG A O 1
ATOM 3249 N N . CYS A 1 431 ? 1.771 6.051 -16.609 1 48.94 431 CYS A N 1
ATOM 3250 C CA . CYS A 1 431 ? 2.705 7.156 -16.766 1 48.94 431 CYS A CA 1
ATOM 3251 C C . CYS A 1 431 ? 2.121 8.25 -17.656 1 48.94 431 CYS A C 1
ATOM 3253 O O . CYS A 1 431 ? 1.319 7.961 -18.547 1 48.94 431 CYS A O 1
ATOM 3255 N N . MET B 1 1 ? -23.938 25.234 16.578 1 94.94 1 MET B N 1
ATOM 3256 C CA . MET B 1 1 ? -22.797 25.859 15.914 1 94.94 1 MET B CA 1
ATOM 3257 C C . MET B 1 1 ? -21.906 24.812 15.258 1 94.94 1 MET B C 1
ATOM 3259 O O . MET B 1 1 ? -21.859 23.672 15.695 1 94.94 1 MET B O 1
ATOM 3263 N N . ARG B 1 2 ? -21.328 25.188 14.148 1 97.75 2 ARG B N 1
ATOM 3264 C CA . ARG B 1 2 ? -20.453 24.281 13.414 1 97.75 2 ARG B CA 1
ATOM 3265 C C . ARG B 1 2 ? -19.047 24.844 13.312 1 97.75 2 ARG B C 1
ATOM 3267 O O . ARG B 1 2 ? -18.859 25.969 12.828 1 97.75 2 ARG B O 1
ATOM 3274 N N . VAL B 1 3 ? -18.109 24.062 13.719 1 98.88 3 VAL B N 1
ATOM 3275 C CA . VAL B 1 3 ? -16.688 24.375 13.539 1 98.88 3 VAL B CA 1
ATOM 3276 C C . VAL B 1 3 ? -16.094 23.484 12.453 1 98.88 3 VAL B C 1
ATOM 3278 O O . VAL B 1 3 ? -16.172 22.25 12.547 1 98.88 3 VAL B O 1
ATOM 3281 N N . VAL B 1 4 ? -15.562 24.078 11.398 1 98.94 4 VAL B N 1
ATOM 3282 C CA . VAL B 1 4 ? -14.914 23.344 10.32 1 98.94 4 VAL B CA 1
ATOM 3283 C C . VAL B 1 4 ? -13.398 23.516 10.414 1 98.94 4 VAL B C 1
ATOM 3285 O O . VAL B 1 4 ? -12.906 24.641 10.555 1 98.94 4 VAL B O 1
ATOM 3288 N N . ILE B 1 5 ? -12.703 22.469 10.477 1 98.94 5 ILE B N 1
ATOM 3289 C CA . ILE B 1 5 ? -11.242 22.422 10.461 1 98.94 5 ILE B CA 1
ATOM 3290 C C . ILE B 1 5 ? -10.75 21.875 9.125 1 98.94 5 ILE B C 1
ATOM 3292 O O . ILE B 1 5 ? -11.078 20.75 8.758 1 98.94 5 ILE B O 1
ATOM 3296 N N . ILE B 1 6 ? -10.008 22.672 8.344 1 98.88 6 ILE B N 1
ATOM 3297 C CA . ILE B 1 6 ? -9.406 22.219 7.098 1 98.88 6 ILE B CA 1
ATOM 3298 C C . ILE B 1 6 ? -8.023 21.625 7.375 1 98.88 6 ILE B C 1
ATOM 3300 O O . ILE B 1 6 ? -7.09 22.359 7.719 1 98.88 6 ILE B O 1
ATOM 3304 N N . GLY B 1 7 ? -7.902 20.328 7.191 1 98.56 7 GLY B N 1
ATOM 3305 C CA . GLY B 1 7 ? -6.641 19.656 7.453 1 98.56 7 GLY B CA 1
ATOM 3306 C C . GLY B 1 7 ? -6.656 18.844 8.734 1 98.56 7 GLY B C 1
ATOM 3307 O O . GLY B 1 7 ? -7.008 19.359 9.797 1 98.56 7 GLY B O 1
ATOM 3308 N N . GLY B 1 8 ? -6.309 17.594 8.641 1 98.25 8 GLY B N 1
ATOM 3309 C CA . GLY B 1 8 ? -6.285 16.688 9.789 1 98.25 8 GLY B CA 1
ATOM 3310 C C . GLY B 1 8 ? -4.883 16.297 10.203 1 98.25 8 GLY B C 1
ATOM 3311 O O . GLY B 1 8 ? -4.676 15.211 10.742 1 98.25 8 GLY B O 1
ATOM 3312 N N . GLY B 1 9 ? -3.838 17.109 9.836 1 98.06 9 GLY B N 1
ATOM 3313 C CA . GLY B 1 9 ? -2.484 16.875 10.32 1 98.06 9 GLY B CA 1
ATOM 3314 C C . GLY B 1 9 ? -2.309 17.219 11.789 1 98.06 9 GLY B C 1
ATOM 3315 O O . GLY B 1 9 ? -3.273 17.203 12.555 1 98.06 9 GLY B O 1
ATOM 3316 N N . PHE B 1 10 ? -1.126 17.516 12.242 1 98.19 10 PHE B N 1
ATOM 3317 C CA . PHE B 1 10 ? -0.807 17.734 13.648 1 98.19 10 PHE B CA 1
ATOM 3318 C C . PHE B 1 10 ? -1.639 18.875 14.227 1 98.19 10 PHE B C 1
ATOM 3320 O O . PHE B 1 10 ? -2.197 18.75 15.32 1 98.19 10 PHE B O 1
ATOM 3327 N N . ALA B 1 11 ? -1.739 19.953 13.461 1 98.75 11 ALA B N 1
ATOM 3328 C CA . ALA B 1 11 ? -2.467 21.109 13.969 1 98.75 11 ALA B CA 1
ATOM 3329 C C . ALA B 1 11 ? -3.969 20.844 14.016 1 98.75 11 ALA B C 1
ATOM 3331 O O . ALA B 1 11 ? -4.598 20.969 15.07 1 98.75 11 ALA B O 1
ATOM 3332 N N . GLY B 1 12 ? -4.527 20.406 12.875 1 98.88 12 GLY B N 1
ATOM 3333 C CA . GLY B 1 12 ? -5.965 20.219 12.789 1 98.88 12 GLY B CA 1
ATOM 3334 C C . GLY B 1 12 ? -6.469 19.109 13.695 1 98.88 12 GLY B C 1
ATOM 3335 O O . GLY B 1 12 ? -7.516 19.234 14.328 1 98.88 12 GLY B O 1
ATOM 3336 N N . TYR B 1 13 ? -5.766 17.984 13.75 1 98.81 13 TYR B N 1
ATOM 3337 C CA . TYR B 1 13 ? -6.133 16.859 14.617 1 98.81 13 TYR B CA 1
ATOM 3338 C C . TYR B 1 13 ? -6.219 17.312 16.078 1 98.81 13 TYR B C 1
ATOM 3340 O O . TYR B 1 13 ? -7.188 17 16.766 1 98.81 13 TYR B O 1
ATOM 3348 N N . ASN B 1 14 ? -5.223 18.078 16.531 1 98.75 14 ASN B N 1
ATOM 3349 C CA . ASN B 1 14 ? -5.184 18.484 17.938 1 98.75 14 ASN B CA 1
ATOM 3350 C C . ASN B 1 14 ? -6.184 19.594 18.219 1 98.75 14 ASN B C 1
ATOM 3352 O O . ASN B 1 14 ? -6.734 19.688 19.312 1 98.75 14 ASN B O 1
ATOM 3356 N N . ALA B 1 15 ? -6.469 20.469 17.219 1 98.94 15 ALA B N 1
ATOM 3357 C CA . ALA B 1 15 ? -7.562 21.422 17.375 1 98.94 15 ALA B CA 1
ATOM 3358 C C . ALA B 1 15 ? -8.891 20.703 17.609 1 98.94 15 ALA B C 1
ATOM 3360 O O . ALA B 1 15 ? -9.633 21.031 18.531 1 98.94 15 ALA B O 1
ATOM 3361 N N . ALA B 1 16 ? -9.164 19.688 16.766 1 98.88 16 ALA B N 1
ATOM 3362 C CA . ALA B 1 16 ? -10.398 18.922 16.875 1 98.88 16 ALA B CA 1
ATOM 3363 C C . ALA B 1 16 ? -10.484 18.219 18.234 1 98.88 16 ALA B C 1
ATOM 3365 O O . ALA B 1 16 ? -11.523 18.25 18.891 1 98.88 16 ALA B O 1
ATOM 3366 N N . LYS B 1 17 ? -9.383 17.609 18.594 1 98.56 17 LYS B N 1
ATOM 3367 C CA . LYS B 1 17 ? -9.32 16.891 19.875 1 98.56 17 LYS B CA 1
ATOM 3368 C C . LYS B 1 17 ? -9.617 17.828 21.047 1 98.56 17 LYS B C 1
ATOM 3370 O O . LYS B 1 17 ? -10.383 17.469 21.938 1 98.56 17 LYS B O 1
ATOM 3375 N N . THR B 1 18 ? -9.023 19 21.047 1 98.69 18 THR B N 1
ATOM 3376 C CA . THR B 1 18 ? -9.219 19.969 22.109 1 98.69 18 THR B CA 1
ATOM 3377 C C . THR B 1 18 ? -10.648 20.5 22.109 1 98.69 18 THR B C 1
ATOM 3379 O O . THR B 1 18 ? -11.266 20.641 23.172 1 98.69 18 THR B O 1
ATOM 3382 N N . LEU B 1 19 ? -11.203 20.781 20.969 1 98.56 19 LEU B N 1
ATOM 3383 C CA . LEU B 1 19 ? -12.578 21.25 20.859 1 98.56 19 LEU B CA 1
ATOM 3384 C C . LEU B 1 19 ? -13.547 20.234 21.438 1 98.56 19 LEU B C 1
ATOM 3386 O O . LEU B 1 19 ? -14.484 20.594 22.156 1 98.56 19 LEU B O 1
ATOM 3390 N N . LEU B 1 20 ? -13.312 18.953 21.094 1 97.38 20 LEU B N 1
ATOM 3391 C CA . LEU B 1 20 ? -14.172 17.875 21.562 1 97.38 20 LEU B CA 1
ATOM 3392 C C . LEU B 1 20 ? -14.289 17.891 23.094 1 97.38 20 LEU B C 1
ATOM 3394 O O . LEU B 1 20 ? -15.352 17.594 23.641 1 97.38 20 LEU B O 1
ATOM 3398 N N . LYS B 1 21 ? -13.234 18.312 23.734 1 97.12 21 LYS B N 1
ATOM 3399 C CA . LYS B 1 21 ? -13.188 18.312 25.188 1 97.12 21 LYS B CA 1
ATOM 3400 C C . LYS B 1 21 ? -13.742 19.625 25.766 1 97.12 21 LYS B C 1
ATOM 3402 O O . LYS B 1 21 ? -14.047 19.703 26.953 1 97.12 21 LYS B O 1
ATOM 3407 N N . SER B 1 22 ? -13.883 20.594 24.922 1 97.62 22 SER B N 1
ATOM 3408 C CA . SER B 1 22 ? -14.078 21.953 25.453 1 97.62 22 SER B CA 1
ATOM 3409 C C . SER B 1 22 ? -15.5 22.438 25.188 1 97.62 22 SER B C 1
ATOM 3411 O O . SER B 1 22 ? -16.016 23.297 25.922 1 97.62 22 SER B O 1
ATOM 3413 N N . VAL B 1 23 ? -16.109 21.891 24.156 1 96.62 23 VAL B N 1
ATOM 3414 C CA . VAL B 1 23 ? -17.406 22.438 23.75 1 96.62 23 VAL B CA 1
ATOM 3415 C C . VAL B 1 23 ? -18.516 21.469 24.172 1 96.62 23 VAL B C 1
ATOM 3417 O O . VAL B 1 23 ? -18.25 20.344 24.594 1 96.62 23 VAL B O 1
ATOM 3420 N N . ASP B 1 24 ? -19.719 21.922 24.094 1 92.38 24 ASP B N 1
ATOM 3421 C CA . ASP B 1 24 ? -20.875 21.094 24.438 1 92.38 24 ASP B CA 1
ATOM 3422 C C . ASP B 1 24 ? -21.328 20.266 23.234 1 92.38 24 ASP B C 1
ATOM 3424 O O . ASP B 1 24 ? -20.75 20.375 22.141 1 92.38 24 ASP B O 1
ATOM 3428 N N . ASP B 1 25 ? -22.266 19.406 23.469 1 90.06 25 ASP B N 1
ATOM 3429 C CA . ASP B 1 25 ? -22.703 18.438 22.469 1 90.06 25 ASP B CA 1
ATOM 3430 C C . ASP B 1 25 ? -23.453 19.125 21.328 1 90.06 25 ASP B C 1
ATOM 3432 O O . ASP B 1 25 ? -23.672 18.531 20.281 1 90.06 25 ASP B O 1
ATOM 3436 N N . ASP B 1 26 ? -23.734 20.391 21.531 1 92.88 26 ASP B N 1
ATOM 3437 C CA . ASP B 1 26 ? -24.5 21.109 20.531 1 92.88 26 ASP B CA 1
ATOM 3438 C C . ASP B 1 26 ? -23.594 21.672 19.438 1 92.88 26 ASP B C 1
ATOM 3440 O O . ASP B 1 26 ? -24.078 22.109 18.391 1 92.88 26 ASP B O 1
ATOM 3444 N N . THR B 1 27 ? -22.328 21.594 19.656 1 96.75 27 THR B N 1
ATOM 3445 C CA . THR B 1 27 ? -21.375 22.078 18.656 1 96.75 27 THR B CA 1
ATOM 3446 C C . THR B 1 27 ? -20.922 20.938 17.75 1 96.75 27 THR B C 1
ATOM 3448 O O . THR B 1 27 ? -20.438 19.906 18.219 1 96.75 27 THR B O 1
ATOM 3451 N N . GLU B 1 28 ? -21.141 21.062 16.422 1 97.56 28 GLU B N 1
ATOM 3452 C CA . GLU B 1 28 ? -20.625 20.109 15.445 1 97.56 28 GLU B CA 1
ATOM 3453 C C . GLU B 1 28 ? -19.188 20.422 15.047 1 97.56 28 GLU B C 1
ATOM 3455 O O . GLU B 1 28 ? -18.891 21.547 14.633 1 97.56 28 GLU B O 1
ATOM 3460 N N . ILE B 1 29 ? -18.344 19.5 15.25 1 98.56 29 ILE B N 1
ATOM 3461 C CA . ILE B 1 29 ? -16.953 19.641 14.828 1 98.56 29 ILE B CA 1
ATOM 3462 C C . ILE B 1 29 ? -16.703 18.812 13.57 1 98.56 29 ILE B C 1
ATOM 3464 O O . ILE B 1 29 ? -16.953 17.609 13.555 1 98.56 29 ILE B O 1
ATOM 3468 N N . VAL B 1 30 ? -16.281 19.438 12.484 1 98.56 30 VAL B N 1
ATOM 3469 C CA . VAL B 1 30 ? -16.016 18.781 11.203 1 98.56 30 VAL B CA 1
ATOM 3470 C C . VAL B 1 30 ? -14.539 18.906 10.852 1 98.56 30 VAL B C 1
ATOM 3472 O O . VAL B 1 30 ? -13.961 19.984 10.922 1 98.56 30 VAL B O 1
ATOM 3475 N N . VAL B 1 31 ? -13.898 17.812 10.57 1 98.75 31 VAL B N 1
ATOM 3476 C CA . VAL B 1 31 ? -12.57 17.812 9.977 1 98.75 31 VAL B CA 1
ATOM 3477 C C . VAL B 1 31 ? -12.672 17.469 8.492 1 98.75 31 VAL B C 1
ATOM 3479 O O . VAL B 1 31 ? -13.148 16.391 8.125 1 98.75 31 VAL B O 1
ATOM 3482 N N . LEU B 1 32 ? -12.367 18.438 7.656 1 98.75 32 LEU B N 1
ATOM 3483 C CA . LEU B 1 32 ? -12.25 18.25 6.211 1 98.75 32 LEU B CA 1
ATOM 3484 C C . LEU B 1 32 ? -10.82 17.891 5.824 1 98.75 32 LEU B C 1
ATOM 3486 O O . LEU B 1 32 ? -9.906 18.703 5.984 1 98.75 32 LEU B O 1
ATOM 3490 N N . ASN B 1 33 ? -10.625 16.703 5.367 1 98.44 33 ASN B N 1
ATOM 3491 C CA . ASN B 1 33 ? -9.281 16.203 5.098 1 98.44 33 ASN B CA 1
ATOM 3492 C C . ASN B 1 33 ? -9.273 15.227 3.924 1 98.44 33 ASN B C 1
ATOM 3494 O O . ASN B 1 33 ? -10.195 14.422 3.773 1 98.44 33 ASN B O 1
ATOM 3498 N N . PRO B 1 34 ? -8.227 15.266 3.104 1 97 34 PRO B N 1
ATOM 3499 C CA . PRO B 1 34 ? -8.188 14.359 1.956 1 97 34 PRO B CA 1
ATOM 3500 C C . PRO B 1 34 ? -8.07 12.891 2.367 1 97 34 PRO B C 1
ATOM 3502 O O . PRO B 1 34 ? -8.477 12 1.617 1 97 34 PRO B O 1
ATOM 3505 N N . THR B 1 35 ? -7.465 12.617 3.49 1 97.62 35 THR B N 1
ATOM 3506 C CA . THR B 1 35 ? -7.312 11.258 3.998 1 97.62 35 THR B CA 1
ATOM 3507 C C . THR B 1 35 ? -8.164 11.047 5.242 1 97.62 35 THR B C 1
ATOM 3509 O O . THR B 1 35 ? -8.586 12.008 5.887 1 97.62 35 THR B O 1
ATOM 3512 N N . ASP B 1 36 ? -8.406 9.828 5.613 1 98 36 ASP B N 1
ATOM 3513 C CA . ASP B 1 36 ? -9.203 9.516 6.793 1 98 36 ASP B CA 1
ATOM 3514 C C . ASP B 1 36 ? -8.328 9.344 8.023 1 98 36 ASP B C 1
ATOM 3516 O O . ASP B 1 36 ? -8.773 8.828 9.047 1 98 36 ASP B O 1
ATOM 3520 N N . TYR B 1 37 ? -7.047 9.75 7.906 1 98 37 TYR B N 1
ATOM 3521 C CA . TYR B 1 37 ? -6.133 9.484 9.008 1 98 37 TYR B CA 1
ATOM 3522 C C . TYR B 1 37 ? -5.266 10.711 9.305 1 98 37 TYR B C 1
ATOM 3524 O O . TYR B 1 37 ? -5.047 11.547 8.43 1 98 37 TYR B O 1
ATOM 3532 N N . PHE B 1 38 ? -4.898 10.844 10.578 1 98.06 38 PHE B N 1
ATOM 3533 C CA . PHE B 1 38 ? -3.766 11.641 11.031 1 98.06 38 PHE B CA 1
ATOM 3534 C C . PHE B 1 38 ? -2.455 10.898 10.797 1 98.06 38 PHE B C 1
ATOM 3536 O O . PHE B 1 38 ? -2.285 9.766 11.25 1 98.06 38 PHE B O 1
ATOM 3543 N N . LEU B 1 39 ? -1.555 11.516 10.039 1 97.88 39 LEU B N 1
ATOM 3544 C CA . LEU B 1 39 ? -0.265 10.898 9.758 1 97.88 39 LEU B CA 1
ATOM 3545 C C . LEU B 1 39 ? 0.775 11.312 10.797 1 97.88 39 LEU B C 1
ATOM 3547 O O . LEU B 1 39 ? 1.087 12.492 10.93 1 97.88 39 LEU B O 1
ATOM 3551 N N . TYR B 1 40 ? 1.292 10.391 11.539 1 97.44 40 TYR B N 1
ATOM 3552 C CA . TYR B 1 40 ? 2.396 10.672 12.453 1 97.44 40 TYR B CA 1
ATOM 3553 C C . TYR B 1 40 ? 3.723 10.711 11.703 1 97.44 40 TYR B C 1
ATOM 3555 O O . TYR B 1 40 ? 4.465 9.727 11.688 1 97.44 40 TYR B O 1
ATOM 3563 N N . LEU B 1 41 ? 4.062 11.828 11.242 1 95.62 41 LEU B N 1
ATOM 3564 C CA . LEU B 1 41 ? 5.082 12.109 10.242 1 95.62 41 LEU B CA 1
ATOM 3565 C C . LEU B 1 41 ? 6.469 11.734 10.758 1 95.62 41 LEU B C 1
ATOM 3567 O O . LEU B 1 41 ? 7.305 11.234 10 1 95.62 41 LEU B O 1
ATOM 3571 N N . PRO B 1 42 ? 6.789 11.906 12.016 1 93.75 42 PRO B N 1
ATOM 3572 C CA . PRO B 1 42 ? 8.156 11.664 12.492 1 93.75 42 PRO B CA 1
ATOM 3573 C C . PRO B 1 42 ? 8.633 10.242 12.219 1 93.75 42 PRO B C 1
ATOM 3575 O O . PRO B 1 42 ? 9.836 10 12.125 1 93.75 42 PRO B O 1
ATOM 3578 N N . LEU B 1 43 ? 7.734 9.305 12.039 1 96.06 43 LEU B N 1
ATOM 3579 C CA . LEU B 1 43 ? 8.133 7.914 11.844 1 96.06 43 LEU B CA 1
ATOM 3580 C C . LEU B 1 43 ? 8.031 7.523 10.375 1 96.06 43 LEU B C 1
ATOM 3582 O O . LEU B 1 43 ? 8.211 6.352 10.031 1 96.06 43 LEU B O 1
ATOM 3586 N N . LEU B 1 44 ? 7.781 8.477 9.516 1 97.19 44 LEU B N 1
ATOM 3587 C CA . LEU B 1 44 ? 7.625 8.227 8.086 1 97.19 44 LEU B CA 1
ATOM 3588 C C . LEU B 1 44 ? 8.891 7.602 7.5 1 97.19 44 LEU B C 1
ATOM 3590 O O . LEU B 1 44 ? 8.812 6.684 6.68 1 97.19 44 LEU B O 1
ATOM 3594 N N . PRO B 1 45 ? 10.164 8.031 7.918 1 96.81 45 PRO B N 1
ATOM 3595 C CA . PRO B 1 45 ? 11.375 7.418 7.367 1 96.81 45 PRO B CA 1
ATOM 3596 C C . PRO B 1 45 ? 11.461 5.918 7.656 1 96.81 45 PRO B C 1
ATOM 3598 O O . PRO B 1 45 ? 12.008 5.164 6.848 1 96.81 45 PRO B O 1
ATOM 3601 N N . GLU B 1 46 ? 10.906 5.477 8.773 1 96.31 46 GLU B N 1
ATOM 3602 C CA . GLU B 1 46 ? 10.93 4.055 9.109 1 96.31 46 GLU B CA 1
ATOM 3603 C C . GLU B 1 46 ? 10 3.262 8.195 1 96.31 46 GLU B C 1
ATOM 3605 O O . GLU B 1 46 ? 10.25 2.086 7.922 1 96.31 46 GLU B O 1
ATOM 3610 N N . VAL B 1 47 ? 8.93 3.893 7.734 1 97.31 47 VAL B N 1
ATOM 3611 C CA . VAL B 1 47 ? 8.055 3.248 6.758 1 97.31 47 VAL B CA 1
ATOM 3612 C C . VAL B 1 47 ? 8.812 3.053 5.445 1 97.31 47 VAL B C 1
ATOM 3614 O O . VAL B 1 47 ? 8.773 1.969 4.855 1 97.31 47 VAL B O 1
ATOM 3617 N N . ALA B 1 48 ? 9.57 4.07 5.012 1 97.44 48 ALA B N 1
ATOM 3618 C CA . ALA B 1 48 ? 10.305 4.016 3.752 1 97.44 48 ALA B CA 1
ATOM 3619 C C . ALA B 1 48 ? 11.43 2.99 3.814 1 97.44 48 ALA B C 1
ATOM 3621 O O . ALA B 1 48 ? 11.844 2.447 2.787 1 97.44 48 ALA B O 1
ATOM 3622 N N . ALA B 1 49 ? 11.898 2.686 5.027 1 96.25 49 ALA B N 1
ATOM 3623 C CA . ALA B 1 49 ? 13 1.738 5.199 1 96.25 49 ALA B CA 1
ATOM 3624 C C . ALA B 1 49 ? 12.469 0.333 5.48 1 96.25 49 ALA B C 1
ATOM 3626 O O . ALA B 1 49 ? 13.25 -0.589 5.73 1 96.25 49 ALA B O 1
ATOM 3627 N N . GLY B 1 50 ? 11.164 0.161 5.535 1 95.06 50 GLY B N 1
ATOM 3628 C CA . GLY B 1 50 ? 10.562 -1.151 5.707 1 95.06 50 GLY B CA 1
ATOM 3629 C C . GLY B 1 50 ? 10.547 -1.614 7.152 1 95.06 50 GLY B C 1
ATOM 3630 O O . GLY B 1 50 ? 10.383 -2.805 7.426 1 95.06 50 GLY B O 1
ATOM 3631 N N . ILE B 1 51 ? 10.734 -0.708 8.117 1 95.31 51 ILE B N 1
ATOM 3632 C CA . ILE B 1 51 ? 10.75 -1.049 9.539 1 95.31 51 ILE B CA 1
ATOM 3633 C C . ILE B 1 51 ? 9.32 -1.08 10.07 1 95.31 51 ILE B C 1
ATOM 3635 O O . ILE B 1 51 ? 8.93 -2.02 10.773 1 95.31 51 ILE B O 1
ATOM 3639 N N . LEU B 1 52 ? 8.547 -0.072 9.711 1 96.31 52 LEU B N 1
ATOM 3640 C CA . LEU B 1 52 ? 7.152 0.012 10.125 1 96.31 52 LEU B CA 1
ATOM 3641 C C . LEU B 1 52 ? 6.219 -0.125 8.922 1 96.31 52 LEU B C 1
ATOM 3643 O O . LEU B 1 52 ? 6.547 0.321 7.824 1 96.31 52 LEU B O 1
ATOM 3647 N N . GLU B 1 53 ? 5.074 -0.775 9.141 1 96.81 53 GLU B N 1
ATOM 3648 C CA . GLU B 1 53 ? 4.004 -0.747 8.148 1 96.81 53 GLU B CA 1
ATOM 3649 C C . GLU B 1 53 ? 3.316 0.614 8.117 1 96.81 53 GLU B C 1
ATOM 3651 O O . GLU B 1 53 ? 3.201 1.28 9.148 1 96.81 53 GLU B O 1
ATOM 3656 N N . PRO B 1 54 ? 2.865 1.025 6.957 1 97.19 54 PRO B N 1
ATOM 3657 C CA . PRO B 1 54 ? 2.283 2.363 6.832 1 97.19 54 PRO B CA 1
ATOM 3658 C C . PRO B 1 54 ? 1.103 2.584 7.773 1 97.19 54 PRO B C 1
ATOM 3660 O O . PRO B 1 54 ? 0.923 3.688 8.297 1 97.19 54 PRO B O 1
ATOM 3663 N N . ARG B 1 55 ? 0.289 1.576 8.055 1 96.62 55 ARG B N 1
ATOM 3664 C CA . ARG B 1 55 ? -0.916 1.749 8.859 1 96.62 55 ARG B CA 1
ATOM 3665 C C . ARG B 1 55 ? -0.569 1.913 10.336 1 96.62 55 ARG B C 1
ATOM 3667 O O . ARG B 1 55 ? -1.437 2.236 11.148 1 96.62 55 ARG B O 1
ATOM 3674 N N . ARG B 1 56 ? 0.729 1.732 10.727 1 97 56 ARG B N 1
ATOM 3675 C CA . ARG B 1 56 ? 1.157 1.991 12.094 1 97 56 ARG B CA 1
ATOM 3676 C C . ARG B 1 56 ? 1.162 3.486 12.391 1 97 56 ARG B C 1
ATOM 3678 O O . ARG B 1 56 ? 0.903 3.9 13.523 1 97 56 ARG B O 1
ATOM 3685 N N . ILE B 1 57 ? 1.418 4.293 11.32 1 97.25 57 ILE B N 1
ATOM 3686 C CA . ILE B 1 57 ? 1.597 5.711 11.602 1 97.25 57 ILE B CA 1
ATOM 3687 C C . ILE B 1 57 ? 0.466 6.512 10.961 1 97.25 57 ILE B C 1
ATOM 3689 O O . ILE B 1 57 ? 0.504 7.746 10.938 1 97.25 57 ILE B O 1
ATOM 3693 N N . SER B 1 58 ? -0.474 5.871 10.273 1 97.56 58 SER B N 1
ATOM 3694 C CA . SER B 1 58 ? -1.721 6.469 9.805 1 97.56 58 SER B CA 1
ATOM 3695 C C . SER B 1 58 ? -2.854 6.227 10.797 1 97.56 58 SER B C 1
ATOM 3697 O O . SER B 1 58 ? -3.547 5.211 10.719 1 97.56 58 SER B O 1
ATOM 3699 N N . VAL B 1 59 ? -3.096 7.156 11.617 1 96.56 59 VAL B N 1
ATOM 3700 C CA . VAL B 1 59 ? -4.027 7.016 12.734 1 96.56 59 VAL B CA 1
ATOM 3701 C C . VAL B 1 59 ? -5.422 7.461 12.305 1 96.56 59 VAL B C 1
ATOM 3703 O O . VAL B 1 59 ? -5.617 8.609 11.898 1 96.56 59 VAL B O 1
ATOM 3706 N N . SER B 1 60 ? -6.391 6.582 12.391 1 96.69 60 SER B N 1
ATOM 3707 C CA . SER B 1 60 ? -7.758 6.836 11.945 1 96.69 60 SER B CA 1
ATOM 3708 C C . SER B 1 60 ? -8.352 8.039 12.672 1 96.69 60 SER B C 1
ATOM 3710 O O . SER B 1 60 ? -8.43 8.055 13.906 1 96.69 60 SER B O 1
ATOM 3712 N N . ILE B 1 61 ? -8.812 9.023 11.914 1 97.38 61 ILE B N 1
ATOM 3713 C CA . ILE B 1 61 ? -9.445 10.195 12.508 1 97.38 61 ILE B CA 1
ATOM 3714 C C . ILE B 1 61 ? -10.805 9.805 13.094 1 97.38 61 ILE B C 1
ATOM 3716 O O . ILE B 1 61 ? -11.055 10.008 14.281 1 97.38 61 ILE B O 1
ATOM 3720 N N . PRO B 1 62 ? -11.641 9.086 12.352 1 94.75 62 PRO B N 1
ATOM 3721 C CA . PRO B 1 62 ? -12.914 8.68 12.938 1 94.75 62 PRO B CA 1
ATOM 3722 C C . PRO B 1 62 ? -12.742 7.727 14.125 1 94.75 62 PRO B C 1
ATOM 3724 O O . PRO B 1 62 ? -13.586 7.695 15.023 1 94.75 62 PRO B O 1
ATOM 3727 N N . GLY B 1 63 ? -11.664 7 14.109 1 94.06 63 GLY B N 1
ATOM 3728 C CA . GLY B 1 63 ? -11.445 6.012 15.156 1 94.06 63 GLY B CA 1
ATOM 3729 C C . GLY B 1 63 ? -10.922 6.613 16.438 1 94.06 63 GLY B C 1
ATOM 3730 O O . GLY B 1 63 ? -11.109 6.047 17.516 1 94.06 63 GLY B O 1
ATOM 3731 N N . THR B 1 64 ? -10.266 7.805 16.359 1 95.81 64 THR B N 1
ATOM 3732 C CA . THR B 1 64 ? -9.602 8.336 17.531 1 95.81 64 THR B CA 1
ATOM 3733 C C . THR B 1 64 ? -10.25 9.641 17.984 1 95.81 64 THR B C 1
ATOM 3735 O O . THR B 1 64 ? -10.047 10.086 19.109 1 95.81 64 THR B O 1
ATOM 3738 N N . LEU B 1 65 ? -10.961 10.297 17.094 1 96.44 65 LEU B N 1
ATOM 3739 C CA . LEU B 1 65 ? -11.711 11.5 17.422 1 96.44 65 LEU B CA 1
ATOM 3740 C C . LEU B 1 65 ? -13.211 11.242 17.359 1 96.44 65 LEU B C 1
ATOM 3742 O O . LEU B 1 65 ? -13.914 11.859 16.547 1 96.44 65 LEU B O 1
ATOM 3746 N N . ARG B 1 66 ? -13.656 10.477 18.344 1 91.5 66 ARG B N 1
ATOM 3747 C CA . ARG B 1 66 ? -15.078 10.141 18.391 1 91.5 66 ARG B CA 1
ATOM 3748 C C . ARG B 1 66 ? -15.922 11.375 18.656 1 91.5 66 ARG B C 1
ATOM 3750 O O . ARG B 1 66 ? -15.695 12.102 19.625 1 91.5 66 ARG B O 1
ATOM 3757 N N . GLY B 1 67 ? -16.75 11.734 17.844 1 93.12 67 GLY B N 1
ATOM 3758 C CA . GLY B 1 67 ? -17.578 12.922 17.969 1 93.12 67 GLY B CA 1
ATOM 3759 C C . GLY B 1 67 ? -17.266 13.969 16.906 1 93.12 67 GLY B C 1
ATOM 3760 O O . GLY B 1 67 ? -18.016 14.938 16.75 1 93.12 67 GLY B O 1
ATOM 3761 N N . VAL B 1 68 ? -16.188 13.758 16.234 1 96.56 68 VAL B N 1
ATOM 3762 C CA . VAL B 1 68 ? -15.828 14.633 15.133 1 96.56 68 VAL B CA 1
ATOM 3763 C C . VAL B 1 68 ? -16.312 14.023 13.812 1 96.56 68 VAL B C 1
ATOM 3765 O O . VAL B 1 68 ? -16.109 12.836 13.562 1 96.56 68 VAL B O 1
ATOM 3768 N N . ARG B 1 69 ? -16.984 14.781 13.047 1 96.81 69 ARG B N 1
ATOM 3769 C CA . ARG B 1 69 ? -17.391 14.336 11.719 1 96.81 69 ARG B CA 1
ATOM 3770 C C . ARG B 1 69 ? -16.25 14.5 10.711 1 96.81 69 ARG B C 1
ATOM 3772 O O . ARG B 1 69 ? -15.766 15.609 10.508 1 96.81 69 ARG B O 1
ATOM 3779 N N . LEU B 1 70 ? -15.852 13.406 10.125 1 97.19 70 LEU B N 1
ATOM 3780 C CA . LEU B 1 70 ? -14.867 13.469 9.047 1 97.19 70 LEU B CA 1
ATOM 3781 C C . LEU B 1 70 ? -15.547 13.688 7.703 1 97.19 70 LEU B C 1
ATOM 3783 O O . LEU B 1 70 ? -16.484 12.961 7.348 1 97.19 70 LEU B O 1
ATOM 3787 N N . VAL B 1 71 ? -15.148 14.656 7.016 1 97.56 71 VAL B N 1
ATOM 3788 C CA . VAL B 1 71 ? -15.508 14.867 5.617 1 97.56 71 VAL B CA 1
ATOM 3789 C C . VAL B 1 71 ? -14.297 14.594 4.723 1 97.56 71 VAL B C 1
ATOM 3791 O O . VAL B 1 71 ? -13.32 15.344 4.754 1 97.56 71 VAL B O 1
ATOM 3794 N N . LEU B 1 72 ? -14.414 13.531 3.932 1 97.44 72 LEU B N 1
ATOM 3795 C CA . LEU B 1 72 ? -13.328 13.18 3.021 1 97.44 72 LEU B CA 1
ATOM 3796 C C . LEU B 1 72 ? -13.336 14.086 1.795 1 97.44 72 LEU B C 1
ATOM 3798 O O . LEU B 1 72 ? -14.273 14.055 1 1 97.44 72 LEU B O 1
ATOM 3802 N N . GLY B 1 73 ? -12.281 14.898 1.72 1 97.19 73 GLY B N 1
ATOM 3803 C CA . GLY B 1 73 ? -12.203 15.789 0.569 1 97.19 73 GLY B CA 1
ATOM 3804 C C . GLY B 1 73 ? -11.062 16.781 0.663 1 97.19 73 GLY B C 1
ATOM 3805 O O . GLY B 1 73 ? -10.406 16.891 1.698 1 97.19 73 GLY B O 1
ATOM 3806 N N . THR B 1 74 ? -10.766 17.438 -0.416 1 97.31 74 THR B N 1
ATOM 3807 C CA . THR B 1 74 ? -9.766 18.5 -0.513 1 97.31 74 THR B CA 1
ATOM 3808 C C . THR B 1 74 ? -10.438 19.859 -0.621 1 97.31 74 THR B C 1
ATOM 3810 O O . THR B 1 74 ? -11.219 20.109 -1.541 1 97.31 74 THR B O 1
ATOM 3813 N N . ALA B 1 75 ? -10.148 20.688 0.349 1 98.44 75 ALA B N 1
ATOM 3814 C CA . ALA B 1 75 ? -10.664 22.047 0.271 1 98.44 75 ALA B CA 1
ATOM 3815 C C . ALA B 1 75 ? -10.117 22.781 -0.956 1 98.44 75 ALA B C 1
ATOM 3817 O O . ALA B 1 75 ? -8.922 22.672 -1.262 1 98.44 75 ALA B O 1
ATOM 3818 N N . THR B 1 76 ? -11.016 23.516 -1.637 1 97.75 76 THR B N 1
ATOM 3819 C CA . THR B 1 76 ? -10.586 24.156 -2.871 1 97.75 76 THR B CA 1
ATOM 3820 C C . THR B 1 76 ? -10.68 25.672 -2.744 1 97.75 76 THR B C 1
ATOM 3822 O O . THR B 1 76 ? -9.93 26.406 -3.395 1 97.75 76 THR B O 1
ATOM 3825 N N . SER B 1 77 ? -11.602 26.172 -1.982 1 98.12 77 SER B N 1
ATOM 3826 C CA . SER B 1 77 ? -11.742 27.609 -1.752 1 98.12 77 SER B CA 1
ATOM 3827 C C . SER B 1 77 ? -12.57 27.891 -0.505 1 98.12 77 SER B C 1
ATOM 3829 O O . SER B 1 77 ? -13.234 26.984 0.021 1 98.12 77 SER B O 1
ATOM 3831 N N . VAL B 1 78 ? -12.469 29.109 -0.028 1 98.56 78 VAL B N 1
ATOM 3832 C CA . VAL B 1 78 ? -13.258 29.578 1.105 1 98.56 78 VAL B CA 1
ATOM 3833 C C . VAL B 1 78 ? -13.961 30.891 0.747 1 98.56 78 VAL B C 1
ATOM 3835 O O . VAL B 1 78 ? -13.328 31.812 0.249 1 98.56 78 VAL B O 1
ATOM 3838 N N . ASP B 1 79 ? -15.266 30.922 0.903 1 98.38 79 ASP B N 1
ATOM 3839 C CA . ASP B 1 79 ? -16.047 32.156 0.869 1 98.38 79 ASP B CA 1
ATOM 3840 C C . ASP B 1 79 ? -16.266 32.719 2.275 1 98.38 79 ASP B C 1
ATOM 3842 O O . ASP B 1 79 ? -17.203 32.344 2.963 1 98.38 79 ASP B O 1
ATOM 3846 N N . PHE B 1 80 ? -15.422 33.656 2.684 1 98.25 80 PHE B N 1
ATOM 3847 C CA . PHE B 1 80 ? -15.414 34.188 4.051 1 98.25 80 PHE B CA 1
ATOM 3848 C C . PHE B 1 80 ? -16.688 34.969 4.348 1 98.25 80 PHE B C 1
ATOM 3850 O O . PHE B 1 80 ? -17.203 34.906 5.469 1 98.25 80 PHE B O 1
ATOM 3857 N N . ASP B 1 81 ? -17.188 35.625 3.426 1 97 81 ASP B N 1
ATOM 3858 C CA . ASP B 1 81 ? -18.406 36.406 3.641 1 97 81 ASP B CA 1
ATOM 3859 C C . ASP B 1 81 ? -19.625 35.5 3.758 1 97 81 ASP B C 1
ATOM 3861 O O . ASP B 1 81 ? -20.484 35.688 4.617 1 97 81 ASP B O 1
ATOM 3865 N N . GLY B 1 82 ? -19.641 34.5 2.873 1 97.88 82 GLY B N 1
ATOM 3866 C CA . GLY B 1 82 ? -20.703 33.531 2.932 1 97.88 82 GLY B CA 1
ATOM 3867 C C . GLY B 1 82 ? -20.469 32.438 3.961 1 97.88 82 GLY B C 1
ATOM 3868 O O . GLY B 1 82 ? -21.359 31.609 4.207 1 97.88 82 GLY B O 1
ATOM 3869 N N . ARG B 1 83 ? -19.328 32.406 4.551 1 98.44 83 ARG B N 1
ATOM 3870 C CA . ARG B 1 83 ? -18.906 31.422 5.555 1 98.44 83 ARG B CA 1
ATOM 3871 C C . ARG B 1 83 ? -19.109 30 5.059 1 98.44 83 ARG B C 1
ATOM 3873 O O . ARG B 1 83 ? -19.734 29.188 5.73 1 98.44 83 ARG B O 1
ATOM 3880 N N . THR B 1 84 ? -18.516 29.719 3.936 1 98.62 84 THR B N 1
ATOM 3881 C CA . THR B 1 84 ? -18.625 28.422 3.299 1 98.62 84 THR B CA 1
ATOM 3882 C C . THR B 1 84 ? -17.266 27.969 2.768 1 98.62 84 THR B C 1
ATOM 3884 O O . THR B 1 84 ? -16.516 28.766 2.229 1 98.62 84 THR B O 1
ATOM 3887 N N . VAL B 1 85 ? -16.984 26.672 2.906 1 98.81 85 VAL B N 1
ATOM 3888 C CA . VAL B 1 85 ? -15.797 26.047 2.33 1 98.81 85 VAL B CA 1
ATOM 3889 C C . VAL B 1 85 ? -16.203 25.156 1.149 1 98.81 85 VAL B C 1
ATOM 3891 O O . VAL B 1 85 ? -17.125 24.344 1.261 1 98.81 85 VAL B O 1
ATOM 3894 N N . SER B 1 86 ? -15.602 25.344 0.031 1 98.75 86 SER B N 1
ATOM 3895 C CA . SER B 1 86 ? -15.758 24.438 -1.105 1 98.75 86 SER B CA 1
ATOM 3896 C C . SER B 1 86 ? -14.719 23.328 -1.076 1 98.75 86 SER B C 1
ATOM 3898 O O . SER B 1 86 ? -13.562 23.562 -0.713 1 98.75 86 SER B O 1
ATOM 3900 N N . TYR B 1 87 ? -15.148 22.109 -1.401 1 98.19 87 TYR B N 1
ATOM 3901 C CA . TYR B 1 87 ? -14.195 21 -1.439 1 98.19 87 TYR B CA 1
ATOM 3902 C C . TYR B 1 87 ? -14.594 19.969 -2.492 1 98.19 87 TYR B C 1
ATOM 3904 O O . TYR B 1 87 ? -15.734 19.969 -2.959 1 98.19 87 TYR B O 1
ATOM 3912 N N . THR B 1 88 ? -13.648 19.234 -2.928 1 97.25 88 THR B N 1
ATOM 3913 C CA . THR B 1 88 ? -13.844 18.094 -3.834 1 97.25 88 THR B CA 1
ATOM 3914 C C . THR B 1 88 ? -13.664 16.781 -3.098 1 97.25 88 THR B C 1
ATOM 3916 O O . THR B 1 88 ? -12.68 16.578 -2.387 1 97.25 88 THR B O 1
ATOM 3919 N N . ASP B 1 89 ? -14.68 15.898 -3.225 1 96.12 89 ASP B N 1
ATOM 3920 C CA . ASP B 1 89 ? -14.594 14.609 -2.537 1 96.12 89 ASP B CA 1
ATOM 3921 C C . ASP B 1 89 ? -13.75 13.617 -3.334 1 96.12 89 ASP B C 1
ATOM 3923 O O . ASP B 1 89 ? -13.195 13.961 -4.383 1 96.12 89 ASP B O 1
ATOM 3927 N N . PRO B 1 90 ? -13.5 12.375 -2.844 1 94 90 PRO B N 1
ATOM 3928 C CA . PRO B 1 90 ? -12.617 11.414 -3.508 1 94 90 PRO B CA 1
ATOM 3929 C C . PRO B 1 90 ? -13.141 10.969 -4.871 1 94 90 PRO B C 1
ATOM 3931 O O . PRO B 1 90 ? -12.414 10.328 -5.637 1 94 90 PRO B O 1
ATOM 3934 N N . GLU B 1 91 ? -14.383 11.195 -5.203 1 93.56 91 GLU B N 1
ATOM 3935 C CA . GLU B 1 91 ? -14.961 10.844 -6.496 1 93.56 91 GLU B CA 1
ATOM 3936 C C . GLU B 1 91 ? -15.086 12.078 -7.395 1 93.56 91 GLU B C 1
ATOM 3938 O O . GLU B 1 91 ? -15.875 12.086 -8.344 1 93.56 91 GLU B O 1
ATOM 3943 N N . ASP B 1 92 ? -14.391 13.156 -7.043 1 93.06 92 ASP B N 1
ATOM 3944 C CA . ASP B 1 92 ? -14.203 14.383 -7.816 1 93.06 92 ASP B CA 1
ATOM 3945 C C . ASP B 1 92 ? -15.5 15.188 -7.895 1 93.06 92 ASP B C 1
ATOM 3947 O O . ASP B 1 92 ? -15.734 15.906 -8.867 1 93.06 92 ASP B O 1
ATOM 3951 N N . ARG B 1 93 ? -16.438 15.008 -7.004 1 95.94 93 ARG B N 1
ATOM 3952 C CA . ARG B 1 93 ? -17.641 15.82 -6.906 1 95.94 93 ARG B CA 1
ATOM 3953 C C . ARG B 1 93 ? -17.406 17.047 -6.023 1 95.94 93 ARG B C 1
ATOM 3955 O O . ARG B 1 93 ? -16.75 16.953 -4.988 1 95.94 93 ARG B O 1
ATOM 3962 N N . GLU B 1 94 ? -17.906 18.156 -6.375 1 97.44 94 GLU B N 1
ATOM 3963 C CA . GLU B 1 94 ? -17.781 19.406 -5.633 1 97.44 94 GLU B CA 1
ATOM 3964 C C . GLU B 1 94 ? -18.875 19.531 -4.578 1 97.44 94 GLU B C 1
ATOM 3966 O O . GLU B 1 94 ? -20.031 19.234 -4.844 1 97.44 94 GLU B O 1
ATOM 3971 N N . HIS B 1 95 ? -18.5 19.922 -3.422 1 97.62 95 HIS B N 1
ATOM 3972 C CA . HIS B 1 95 ? -19.406 20.141 -2.309 1 97.62 95 HIS B CA 1
ATOM 3973 C C . HIS B 1 95 ? -19.109 21.453 -1.589 1 97.62 95 HIS B C 1
ATOM 3975 O O . HIS B 1 95 ? -18.125 22.125 -1.911 1 97.62 95 HIS B O 1
ATOM 3981 N N . HIS B 1 96 ? -20.031 21.828 -0.745 1 97.94 96 HIS B N 1
ATOM 3982 C CA . HIS B 1 96 ? -19.875 22.984 0.134 1 97.94 96 HIS B CA 1
ATOM 3983 C C . HIS B 1 96 ? -20.281 22.656 1.565 1 97.94 96 HIS B C 1
ATOM 3985 O O . HIS B 1 96 ? -21.156 21.812 1.787 1 97.94 96 HIS B O 1
ATOM 3991 N N . ILE B 1 97 ? -19.609 23.266 2.453 1 98.19 97 ILE B N 1
ATOM 3992 C CA . ILE B 1 97 ? -19.984 23.109 3.855 1 98.19 97 ILE B CA 1
ATOM 3993 C C . ILE B 1 97 ? -19.906 24.469 4.562 1 98.19 97 ILE B C 1
ATOM 3995 O O . ILE B 1 97 ? -18.906 25.172 4.469 1 98.19 97 ILE B O 1
ATOM 3999 N N . GLY B 1 98 ? -20.953 24.844 5.219 1 98.56 98 GLY B N 1
ATOM 4000 C CA . GLY B 1 98 ? -21 26.078 5.988 1 98.56 98 GLY B CA 1
ATOM 4001 C C . GLY B 1 98 ? -20.312 25.953 7.34 1 98.56 98 GLY B C 1
ATOM 4002 O O . GLY B 1 98 ? -20.156 24.844 7.863 1 98.56 98 GLY B O 1
ATOM 4003 N N . TYR B 1 99 ? -19.906 27.125 7.887 1 98.75 99 TYR B N 1
ATOM 4004 C CA . TYR B 1 99 ? -19.266 27.109 9.203 1 98.75 99 TYR B CA 1
ATOM 4005 C C . TYR B 1 99 ? -19.672 28.344 10.016 1 98.75 99 TYR B C 1
ATOM 4007 O O . TYR B 1 99 ? -20.031 29.375 9.453 1 98.75 99 TYR B O 1
ATOM 4015 N N . ASP B 1 100 ? -19.625 28.172 11.328 1 98.62 100 ASP B N 1
ATOM 4016 C CA . ASP B 1 100 ? -19.688 29.297 12.258 1 98.62 100 ASP B CA 1
ATOM 4017 C C . ASP B 1 100 ? -18.281 29.75 12.664 1 98.62 100 ASP B C 1
ATOM 4019 O O . ASP B 1 100 ? -18.047 30.938 12.867 1 98.62 100 ASP B O 1
ATOM 4023 N N . ARG B 1 101 ? -17.391 28.812 12.812 1 98.81 101 ARG B N 1
ATOM 4024 C CA . ARG B 1 101 ? -15.961 29.031 13.008 1 98.81 101 ARG B CA 1
ATOM 4025 C C . ARG B 1 101 ? -15.141 28.156 12.062 1 98.81 101 ARG B C 1
ATOM 4027 O O . ARG B 1 101 ? -15.539 27.031 11.742 1 98.81 101 ARG B O 1
ATOM 4034 N N . LEU B 1 102 ? -14.062 28.672 11.609 1 98.88 102 LEU B N 1
ATOM 4035 C CA . LEU B 1 102 ? -13.18 28 10.664 1 98.88 102 LEU B CA 1
ATOM 4036 C C . LEU B 1 102 ? -11.75 27.953 11.195 1 98.88 102 LEU B C 1
ATOM 4038 O O . LEU B 1 102 ? -11.234 28.953 11.688 1 98.88 102 LEU B O 1
ATOM 4042 N N . VAL B 1 103 ? -11.141 26.812 11.219 1 98.94 103 VAL B N 1
ATOM 4043 C CA . VAL B 1 103 ? -9.711 26.656 11.492 1 98.94 103 VAL B CA 1
ATOM 4044 C C . VAL B 1 103 ? -8.984 26.219 10.227 1 98.94 103 VAL B C 1
ATOM 4046 O O . VAL B 1 103 ? -9.25 25.141 9.695 1 98.94 103 VAL B O 1
ATOM 4049 N N . LEU B 1 104 ? -8.109 27.062 9.742 1 98.88 104 LEU B N 1
ATOM 4050 C CA . LEU B 1 104 ? -7.27 26.766 8.586 1 98.88 104 LEU B CA 1
ATOM 4051 C C . LEU B 1 104 ? -5.984 26.062 9.016 1 98.88 104 LEU B C 1
ATOM 4053 O O . LEU B 1 104 ? -5.062 26.703 9.523 1 98.88 104 LEU B O 1
ATOM 4057 N N . ALA B 1 105 ? -5.879 24.75 8.812 1 98.81 105 ALA B N 1
ATOM 4058 C CA . ALA B 1 105 ? -4.742 23.922 9.188 1 98.81 105 ALA B CA 1
ATOM 4059 C C . ALA B 1 105 ? -4.332 23 8.031 1 98.81 105 ALA B C 1
ATOM 4061 O O . ALA B 1 105 ? -4.074 21.812 8.234 1 98.81 105 ALA B O 1
ATOM 4062 N N . ALA B 1 106 ? -4.25 23.547 6.836 1 97.88 106 ALA B N 1
ATOM 4063 C CA . ALA B 1 106 ? -4.039 22.781 5.609 1 97.88 106 ALA B CA 1
ATOM 4064 C C . ALA B 1 106 ? -2.598 22.281 5.508 1 97.88 106 ALA B C 1
ATOM 4066 O O . ALA B 1 106 ? -2.287 21.406 4.699 1 97.88 106 ALA B O 1
ATOM 4067 N N . GLY B 1 107 ? -1.726 22.812 6.312 1 96.81 107 GLY B N 1
ATOM 4068 C CA . GLY B 1 107 ? -0.358 22.328 6.387 1 96.81 107 GLY B CA 1
ATOM 4069 C C . GLY B 1 107 ? 0.517 22.828 5.254 1 96.81 107 GLY B C 1
ATOM 4070 O O . GLY B 1 107 ? 0.457 24 4.887 1 96.81 107 GLY B O 1
ATOM 4071 N N . SER B 1 108 ? 1.46 22 4.816 1 97 108 SER B N 1
ATOM 4072 C CA . SER B 1 108 ? 2.469 22.391 3.84 1 97 108 SER B CA 1
ATOM 4073 C C . SER B 1 108 ? 2.709 21.297 2.809 1 97 108 SER B C 1
ATOM 4075 O O . SER B 1 108 ? 2.244 20.172 2.977 1 97 108 SER B O 1
ATOM 4077 N N . VAL B 1 109 ? 3.287 21.641 1.696 1 96.25 109 VAL B N 1
ATOM 4078 C CA . VAL B 1 109 ? 3.721 20.75 0.626 1 96.25 109 VAL B CA 1
ATOM 4079 C C . VAL B 1 109 ? 5.211 20.953 0.353 1 96.25 109 VAL B C 1
ATOM 4081 O O . VAL B 1 109 ? 5.855 21.781 0.997 1 96.25 109 VAL B O 1
ATOM 4084 N N . ASN B 1 110 ? 5.754 20.141 -0.557 1 95.69 110 ASN B N 1
ATOM 4085 C CA . ASN B 1 110 ? 7.172 20.234 -0.877 1 95.69 110 ASN B CA 1
ATOM 4086 C C . ASN B 1 110 ? 7.543 21.609 -1.436 1 95.69 110 ASN B C 1
ATOM 4088 O O . ASN B 1 110 ? 6.801 22.172 -2.238 1 95.69 110 ASN B O 1
ATOM 4092 N N . LYS B 1 111 ? 8.656 22.078 -0.94 1 94 111 LYS B N 1
ATOM 4093 C CA . LYS B 1 111 ? 9.227 23.281 -1.561 1 94 111 LYS B CA 1
ATOM 4094 C C . LYS B 1 111 ? 9.836 22.953 -2.92 1 94 111 LYS B C 1
ATOM 4096 O O . LYS B 1 111 ? 10.516 21.938 -3.074 1 94 111 LYS B O 1
ATOM 4101 N N . LEU B 1 112 ? 9.555 23.781 -3.869 1 91 112 LEU B N 1
ATOM 4102 C CA . LEU B 1 112 ? 10.094 23.609 -5.215 1 91 112 LEU B CA 1
ATOM 4103 C C . LEU B 1 112 ? 11.195 24.625 -5.492 1 91 112 LEU B C 1
ATOM 4105 O O . LEU B 1 112 ? 11.094 25.781 -5.086 1 91 112 LEU B O 1
ATOM 4109 N N . LEU B 1 113 ? 12.281 24.203 -5.93 1 91.12 113 LEU B N 1
ATOM 4110 C CA . LEU B 1 113 ? 13.344 25.078 -6.406 1 91.12 113 LEU B CA 1
ATOM 4111 C C . LEU B 1 113 ? 13.477 25 -7.926 1 91.12 113 LEU B C 1
ATOM 4113 O O . LEU B 1 113 ? 13.242 23.938 -8.516 1 91.12 113 LEU B O 1
ATOM 4117 N N . PRO B 1 114 ? 13.781 26.094 -8.477 1 92.5 114 PRO B N 1
ATOM 4118 C CA . PRO B 1 114 ? 13.883 26.109 -9.938 1 92.5 114 PRO B CA 1
ATOM 4119 C C . PRO B 1 114 ? 15.18 25.484 -10.453 1 92.5 114 PRO B C 1
ATOM 4121 O O . PRO B 1 114 ? 15.992 26.172 -11.086 1 92.5 114 PRO B O 1
ATOM 4124 N N . ILE B 1 115 ? 15.445 24.312 -10.195 1 96.62 115 ILE B N 1
ATOM 4125 C CA . ILE B 1 115 ? 16.609 23.562 -10.648 1 96.62 115 ILE B CA 1
ATOM 4126 C C . ILE B 1 115 ? 16.203 22.672 -11.828 1 96.62 115 ILE B C 1
ATOM 4128 O O . ILE B 1 115 ? 15.281 21.859 -11.711 1 96.62 115 ILE B O 1
ATOM 4132 N N . PRO B 1 116 ? 16.859 22.875 -12.969 1 97.62 116 PRO B N 1
ATOM 4133 C CA . PRO B 1 116 ? 16.469 22.125 -14.164 1 97.62 116 PRO B CA 1
ATOM 4134 C C . PRO B 1 116 ? 16.453 20.609 -13.938 1 97.62 116 PRO B C 1
ATOM 4136 O O . PRO B 1 116 ? 17.406 20.047 -13.391 1 97.62 116 PRO B O 1
ATOM 4139 N N . GLY B 1 117 ? 15.328 19.969 -14.281 1 97.56 117 GLY B N 1
ATOM 4140 C CA . GLY B 1 117 ? 15.203 18.516 -14.227 1 97.56 117 GLY B CA 1
ATOM 4141 C C . GLY B 1 117 ? 14.719 18.016 -12.883 1 97.56 117 GLY B C 1
ATOM 4142 O O . GLY B 1 117 ? 14.219 16.891 -12.781 1 97.56 117 GLY B O 1
ATOM 4143 N N . VAL B 1 118 ? 14.805 18.781 -11.789 1 96.56 118 VAL B N 1
ATOM 4144 C CA . VAL B 1 118 ? 14.477 18.328 -10.438 1 96.56 118 VAL B CA 1
ATOM 4145 C C . VAL B 1 118 ? 12.977 18.031 -10.344 1 96.56 118 VAL B C 1
ATOM 4147 O O . VAL B 1 118 ? 12.586 16.984 -9.82 1 96.56 118 VAL B O 1
ATOM 4150 N N . PRO B 1 119 ? 12.117 18.844 -10.93 1 94 119 PRO B N 1
ATOM 4151 C CA . PRO B 1 119 ? 10.688 18.531 -10.852 1 94 119 PRO B CA 1
ATOM 4152 C C . PRO B 1 119 ? 10.336 17.203 -11.508 1 94 119 PRO B C 1
ATOM 4154 O O . PRO B 1 119 ? 9.383 16.531 -11.102 1 94 119 PRO B O 1
ATOM 4157 N N . GLU B 1 120 ? 11.117 16.828 -12.461 1 94.19 120 GLU B N 1
ATOM 4158 C CA . GLU B 1 120 ? 10.844 15.625 -13.234 1 94.19 120 GLU B CA 1
ATOM 4159 C C . GLU B 1 120 ? 11.445 14.391 -12.578 1 94.19 120 GLU B C 1
ATOM 4161 O O . GLU B 1 120 ? 10.844 13.312 -12.594 1 94.19 120 GLU B O 1
ATOM 4166 N N . TYR B 1 121 ? 12.586 14.492 -11.93 1 96.56 121 TYR B N 1
ATOM 4167 C CA . TYR B 1 121 ? 13.344 13.297 -11.578 1 96.56 121 TYR B CA 1
ATOM 4168 C C . TYR B 1 121 ? 13.438 13.133 -10.07 1 96.56 121 TYR B C 1
ATOM 4170 O O . TYR B 1 121 ? 13.82 12.07 -9.57 1 96.56 121 TYR B O 1
ATOM 4178 N N . ALA B 1 122 ? 13.094 14.195 -9.32 1 97.62 122 ALA B N 1
ATOM 4179 C CA . ALA B 1 122 ? 13.133 14.117 -7.863 1 97.62 122 ALA B CA 1
ATOM 4180 C C . ALA B 1 122 ? 11.75 13.812 -7.293 1 97.62 122 ALA B C 1
ATOM 4182 O O . ALA B 1 122 ? 10.734 14.102 -7.93 1 97.62 122 ALA B O 1
ATOM 4183 N N . HIS B 1 123 ? 11.75 13.234 -6.207 1 96.69 123 HIS B N 1
ATOM 4184 C CA . HIS B 1 123 ? 10.508 12.914 -5.508 1 96.69 123 HIS B CA 1
ATOM 4185 C C . HIS B 1 123 ? 10.57 13.359 -4.051 1 96.69 123 HIS B C 1
ATOM 4187 O O . HIS B 1 123 ? 11.609 13.227 -3.4 1 96.69 123 HIS B O 1
ATOM 4193 N N . GLY B 1 124 ? 9.508 13.852 -3.594 1 97.12 124 GLY B N 1
ATOM 4194 C CA . GLY B 1 124 ? 9.453 14.375 -2.24 1 97.12 124 GLY B CA 1
ATOM 4195 C C . GLY B 1 124 ? 9.289 13.297 -1.188 1 97.12 124 GLY B C 1
ATOM 4196 O O . GLY B 1 124 ? 9.312 12.109 -1.503 1 97.12 124 GLY B O 1
ATOM 4197 N N . PHE B 1 125 ? 9.172 13.711 0.06 1 97 125 PHE B N 1
ATOM 4198 C CA . PHE B 1 125 ? 9.016 12.844 1.222 1 97 125 PHE B CA 1
ATOM 4199 C C . PHE B 1 125 ? 8.141 13.508 2.279 1 97 125 PHE B C 1
ATOM 4201 O O . PHE B 1 125 ? 8.609 13.805 3.381 1 97 125 PHE B O 1
ATOM 4208 N N . ARG B 1 126 ? 6.848 13.664 1.94 1 95.31 126 ARG B N 1
ATOM 4209 C CA . ARG B 1 126 ? 5.953 14.406 2.822 1 95.31 126 ARG B CA 1
ATOM 4210 C C . ARG B 1 126 ? 4.742 13.57 3.213 1 95.31 126 ARG B C 1
ATOM 4212 O O . ARG B 1 126 ? 4.059 13.875 4.191 1 95.31 126 ARG B O 1
ATOM 4219 N N . GLY B 1 127 ? 4.523 12.57 2.471 1 96.31 127 GLY B N 1
ATOM 4220 C CA . GLY B 1 127 ? 3.35 11.75 2.721 1 96.31 127 GLY B CA 1
ATOM 4221 C C . GLY B 1 127 ? 3.604 10.273 2.521 1 96.31 127 GLY B C 1
ATOM 4222 O O . GLY B 1 127 ? 4.703 9.875 2.131 1 96.31 127 GLY B O 1
ATOM 4223 N N . LEU B 1 128 ? 2.602 9.477 2.77 1 97.38 128 LEU B N 1
ATOM 4224 C CA . LEU B 1 128 ? 2.723 8.023 2.713 1 97.38 128 LEU B CA 1
ATOM 4225 C C . LEU B 1 128 ? 3.01 7.559 1.29 1 97.38 128 LEU B C 1
ATOM 4227 O O . LEU B 1 128 ? 3.869 6.699 1.075 1 97.38 128 LEU B O 1
ATOM 4231 N N . PRO B 1 129 ? 2.275 8.125 0.267 1 97.19 129 PRO B N 1
ATOM 4232 C CA . PRO B 1 129 ? 2.602 7.668 -1.085 1 97.19 129 PRO B CA 1
ATOM 4233 C C . PRO B 1 129 ? 4.082 7.836 -1.424 1 97.19 129 PRO B C 1
ATOM 4235 O O . PRO B 1 129 ? 4.691 6.934 -2.006 1 97.19 129 PRO B O 1
ATOM 4238 N N . GLU B 1 130 ? 4.664 8.938 -1.025 1 97.75 130 GLU B N 1
ATOM 4239 C CA . GLU B 1 130 ? 6.07 9.188 -1.326 1 97.75 130 GLU B CA 1
ATOM 4240 C C . GLU B 1 130 ? 6.98 8.234 -0.559 1 97.75 130 GLU B C 1
ATOM 4242 O O . GLU B 1 130 ? 7.988 7.77 -1.092 1 97.75 130 GLU B O 1
ATOM 4247 N N . ALA B 1 131 ? 6.66 8 0.693 1 98.06 131 ALA B N 1
ATOM 4248 C CA . ALA B 1 131 ? 7.445 7.059 1.489 1 98.06 131 ALA B CA 1
ATOM 4249 C C . ALA B 1 131 ? 7.371 5.652 0.906 1 98.06 131 ALA B C 1
ATOM 4251 O O . ALA B 1 131 ? 8.383 4.949 0.841 1 98.06 131 ALA B O 1
ATOM 4252 N N . LEU B 1 132 ? 6.168 5.234 0.53 1 97.69 132 LEU B N 1
ATOM 4253 C CA . LEU B 1 132 ? 5.984 3.904 -0.041 1 97.69 132 LEU B CA 1
ATOM 4254 C C . LEU B 1 132 ? 6.652 3.803 -1.408 1 97.69 132 LEU B C 1
ATOM 4256 O O . LEU B 1 132 ? 7.223 2.764 -1.749 1 97.69 132 LEU B O 1
ATOM 4260 N N . TYR B 1 133 ? 6.562 4.883 -2.184 1 97.44 133 TYR B N 1
ATOM 4261 C CA . TYR B 1 133 ? 7.332 4.93 -3.422 1 97.44 133 TYR B CA 1
ATOM 4262 C C . TYR B 1 133 ? 8.812 4.703 -3.152 1 97.44 133 TYR B C 1
ATOM 4264 O O . TYR B 1 133 ? 9.453 3.865 -3.795 1 97.44 133 TYR B O 1
ATOM 4272 N N . LEU B 1 134 ? 9.328 5.465 -2.221 1 98.31 134 LEU B N 1
ATOM 4273 C CA . LEU B 1 134 ? 10.758 5.379 -1.958 1 98.31 134 LEU B CA 1
ATOM 4274 C C . LEU B 1 134 ? 11.148 3.965 -1.536 1 98.31 134 LEU B C 1
ATOM 4276 O O . LEU B 1 134 ? 12.156 3.426 -2.012 1 98.31 134 LEU B O 1
ATOM 4280 N N . ARG B 1 135 ? 10.391 3.367 -0.608 1 98.12 135 ARG B N 1
ATOM 4281 C CA . ARG B 1 135 ? 10.664 2.002 -0.173 1 98.12 135 ARG B CA 1
ATOM 4282 C C . ARG B 1 135 ? 10.742 1.052 -1.363 1 98.12 135 ARG B C 1
ATOM 4284 O O . ARG B 1 135 ? 11.727 0.323 -1.52 1 98.12 135 ARG B O 1
ATOM 4291 N N . ASP B 1 136 ? 9.703 1.044 -2.17 1 97.62 136 ASP B N 1
ATOM 4292 C CA . ASP B 1 136 ? 9.602 0.121 -3.297 1 97.62 136 ASP B CA 1
ATOM 4293 C C . ASP B 1 136 ? 10.648 0.441 -4.363 1 97.62 136 ASP B C 1
ATOM 4295 O O . ASP B 1 136 ? 11.242 -0.466 -4.953 1 97.62 136 ASP B O 1
ATOM 4299 N N . HIS B 1 137 ? 10.867 1.734 -4.59 1 97.88 137 HIS B N 1
ATOM 4300 C CA . HIS B 1 137 ? 11.844 2.186 -5.574 1 97.88 137 HIS B CA 1
ATOM 4301 C C . HIS B 1 137 ? 13.25 1.72 -5.215 1 97.88 137 HIS B C 1
ATOM 4303 O O . HIS B 1 137 ? 13.953 1.154 -6.051 1 97.88 137 HIS B O 1
ATOM 4309 N N . VAL B 1 138 ? 13.625 1.94 -3.975 1 98.5 138 VAL B N 1
ATOM 4310 C CA . VAL B 1 138 ? 14.953 1.54 -3.527 1 98.5 138 VAL B CA 1
ATOM 4311 C C . VAL B 1 138 ? 15.117 0.027 -3.666 1 98.5 138 VAL B C 1
ATOM 4313 O O . VAL B 1 138 ? 16.125 -0.452 -4.172 1 98.5 138 VAL B O 1
ATOM 4316 N N . THR B 1 139 ? 14.125 -0.726 -3.258 1 98.06 139 THR B N 1
ATOM 4317 C CA . THR B 1 139 ? 14.156 -2.178 -3.402 1 98.06 139 THR B CA 1
ATOM 4318 C C . THR B 1 139 ? 14.32 -2.57 -4.867 1 98.06 139 THR B C 1
ATOM 4320 O O . THR B 1 139 ? 15.18 -3.391 -5.203 1 98.06 139 THR B O 1
ATOM 4323 N N . ARG B 1 140 ? 13.555 -1.954 -5.703 1 97.62 140 ARG B N 1
ATOM 4324 C CA . ARG B 1 140 ? 13.578 -2.258 -7.129 1 97.62 140 ARG B CA 1
ATOM 4325 C C . ARG B 1 140 ? 14.938 -1.909 -7.738 1 97.62 140 ARG B C 1
ATOM 4327 O O . ARG B 1 140 ? 15.461 -2.652 -8.57 1 97.62 140 ARG B O 1
ATOM 4334 N N . GLN B 1 141 ? 15.477 -0.763 -7.348 1 98.12 141 GLN B N 1
ATOM 4335 C CA . GLN B 1 141 ? 16.781 -0.367 -7.875 1 98.12 141 GLN B CA 1
ATOM 4336 C C . GLN B 1 141 ? 17.844 -1.399 -7.535 1 98.12 141 GLN B C 1
ATOM 4338 O O . GLN B 1 141 ? 18.672 -1.743 -8.375 1 98.12 141 GLN B O 1
ATOM 4343 N N . ILE B 1 142 ? 17.844 -1.89 -6.328 1 98.06 142 ILE B N 1
ATOM 4344 C CA . ILE B 1 142 ? 18.812 -2.898 -5.914 1 98.06 142 ILE B CA 1
ATOM 4345 C C . ILE B 1 142 ? 18.594 -4.18 -6.711 1 98.06 142 ILE B C 1
ATOM 4347 O O . ILE B 1 142 ? 19.562 -4.797 -7.18 1 98.06 142 ILE B O 1
ATOM 4351 N N . GLU B 1 143 ? 17.344 -4.566 -6.875 1 97.38 143 GLU B N 1
ATOM 4352 C CA . GLU B 1 143 ? 17.031 -5.785 -7.621 1 97.38 143 GLU B CA 1
ATOM 4353 C C . GLU B 1 143 ? 17.422 -5.645 -9.094 1 97.38 143 GLU B C 1
ATOM 4355 O O . GLU B 1 143 ? 17.953 -6.574 -9.688 1 97.38 143 GLU B O 1
ATOM 4360 N N . LEU B 1 144 ? 17.125 -4.477 -9.672 1 97.62 144 LEU B N 1
ATOM 4361 C CA . LEU B 1 144 ? 17.5 -4.234 -11.062 1 97.62 144 LEU B CA 1
ATOM 4362 C C . LEU B 1 144 ? 19.016 -4.152 -11.203 1 97.62 144 LEU B C 1
ATOM 4364 O O . LEU B 1 144 ? 19.562 -4.555 -12.227 1 97.62 144 LEU B O 1
ATOM 4368 N N . ALA B 1 145 ? 19.688 -3.615 -10.203 1 98.25 145 ALA B N 1
ATOM 4369 C CA . ALA B 1 145 ? 21.156 -3.623 -10.203 1 98.25 145 ALA B CA 1
ATOM 4370 C C . ALA B 1 145 ? 21.688 -5.047 -10.258 1 98.25 145 ALA B C 1
ATOM 4372 O O . ALA B 1 145 ? 22.641 -5.328 -10.984 1 98.25 145 ALA B O 1
ATOM 4373 N N . ALA B 1 146 ? 21.094 -5.926 -9.5 1 96.31 146 ALA B N 1
ATOM 4374 C CA . ALA B 1 146 ? 21.5 -7.324 -9.461 1 96.31 146 ALA B CA 1
ATOM 4375 C C . ALA B 1 146 ? 21.375 -7.973 -10.836 1 96.31 146 ALA B C 1
ATOM 4377 O O . ALA B 1 146 ? 22.141 -8.867 -11.188 1 96.31 146 ALA B O 1
ATOM 4378 N N . SER B 1 147 ? 20.422 -7.504 -11.609 1 94.12 147 SER B N 1
ATOM 4379 C CA . SER B 1 147 ? 20.156 -8.094 -12.914 1 94.12 147 SER B CA 1
ATOM 4380 C C . SER B 1 147 ? 20.891 -7.355 -14.023 1 94.12 147 SER B C 1
ATOM 4382 O O . SER B 1 147 ? 20.906 -7.809 -15.172 1 94.12 147 SER B O 1
ATOM 4384 N N . ALA B 1 148 ? 21.484 -6.211 -13.688 1 95.06 148 ALA B N 1
ATOM 4385 C CA . ALA B 1 148 ? 22.125 -5.379 -14.703 1 95.06 148 ALA B CA 1
ATOM 4386 C C . ALA B 1 148 ? 23.406 -6.043 -15.219 1 95.06 148 ALA B C 1
ATOM 4388 O O . ALA B 1 148 ? 24.172 -6.621 -14.445 1 95.06 148 ALA B O 1
ATOM 4389 N N . THR B 1 149 ? 23.594 -5.957 -16.578 1 92.88 149 THR B N 1
ATOM 4390 C CA . THR B 1 149 ? 24.812 -6.484 -17.188 1 92.88 149 THR B CA 1
ATOM 4391 C C . THR B 1 149 ? 25.844 -5.387 -17.375 1 92.88 149 THR B C 1
ATOM 4393 O O . THR B 1 149 ? 27.047 -5.66 -17.406 1 92.88 149 THR B O 1
ATOM 4396 N N . ASP B 1 150 ? 25.438 -4.168 -17.453 1 95.81 150 ASP B N 1
ATOM 4397 C CA . ASP B 1 150 ? 26.312 -3.008 -17.578 1 95.81 150 ASP B CA 1
ATOM 4398 C C . ASP B 1 150 ? 26.75 -2.488 -16.219 1 95.81 150 ASP B C 1
ATOM 4400 O O . ASP B 1 150 ? 25.922 -2.023 -15.43 1 95.81 150 ASP B O 1
ATOM 4404 N N . PRO B 1 151 ? 28.078 -2.518 -15.945 1 96.88 151 PRO B N 1
ATOM 4405 C CA . PRO B 1 151 ? 28.562 -2.049 -14.641 1 96.88 151 PRO B CA 1
ATOM 4406 C C . PRO B 1 151 ? 28.172 -0.596 -14.359 1 96.88 151 PRO B C 1
ATOM 4408 O O . PRO B 1 151 ? 27.938 -0.226 -13.211 1 96.88 151 PRO B O 1
ATOM 4411 N N . ALA B 1 152 ? 28.156 0.205 -15.391 1 97.81 152 ALA B N 1
ATOM 4412 C CA . ALA B 1 152 ? 27.797 1.604 -15.203 1 97.81 152 ALA B CA 1
ATOM 4413 C C . ALA B 1 152 ? 26.344 1.731 -14.75 1 97.81 152 ALA B C 1
ATOM 4415 O O . ALA B 1 152 ? 26.031 2.555 -13.883 1 97.81 152 ALA B O 1
ATOM 4416 N N . GLU B 1 153 ? 25.531 0.917 -15.352 1 97.56 153 GLU B N 1
ATOM 4417 C CA . GLU B 1 153 ? 24.125 0.902 -14.922 1 97.56 153 GLU B CA 1
ATOM 4418 C C . GLU B 1 153 ? 24 0.406 -13.492 1 97.56 153 GLU B C 1
ATOM 4420 O O . GLU B 1 153 ? 23.25 0.982 -12.695 1 97.56 153 GLU B O 1
ATOM 4425 N N . ARG B 1 154 ? 24.688 -0.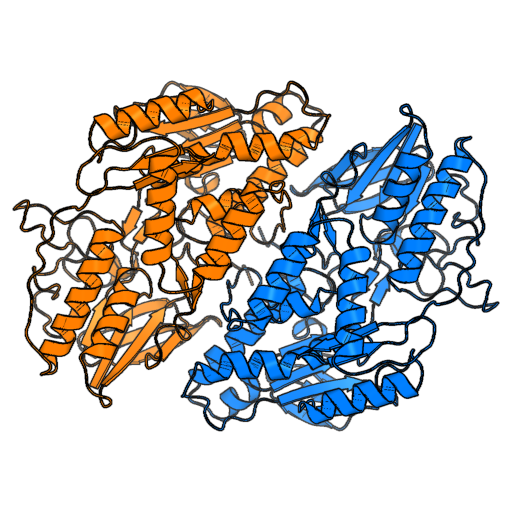699 -13.18 1 98.19 154 ARG B N 1
ATOM 4426 C CA . ARG B 1 154 ? 24.672 -1.249 -11.828 1 98.19 154 ARG B CA 1
ATOM 4427 C C . ARG B 1 154 ? 25.078 -0.197 -10.805 1 98.19 154 ARG B C 1
ATOM 4429 O O . ARG B 1 154 ? 24.422 -0.034 -9.773 1 98.19 154 ARG B O 1
ATOM 4436 N N . GLU B 1 155 ? 26.109 0.56 -11.125 1 98.38 155 GLU B N 1
ATOM 4437 C CA . GLU B 1 155 ? 26.609 1.602 -10.227 1 98.38 155 GLU B CA 1
ATOM 4438 C C . GLU B 1 155 ? 25.578 2.711 -10.047 1 98.38 155 GLU B C 1
ATOM 4440 O O . GLU B 1 155 ? 25.328 3.174 -8.93 1 98.38 155 GLU B O 1
ATOM 4445 N N . ALA B 1 156 ? 24.984 3.141 -11.133 1 98.81 156 ALA B N 1
ATOM 4446 C CA . ALA B 1 156 ? 23.984 4.207 -11.078 1 98.81 156 ALA B CA 1
ATOM 4447 C C . ALA B 1 156 ? 22.797 3.801 -10.219 1 98.81 156 ALA B C 1
ATOM 4449 O O . ALA B 1 156 ? 22.281 4.605 -9.438 1 98.81 156 ALA B O 1
ATOM 4450 N N . ARG B 1 157 ? 22.375 2.52 -10.375 1 98.75 157 ARG B N 1
ATOM 4451 C CA . ARG B 1 157 ? 21.234 2.012 -9.633 1 98.75 157 ARG B CA 1
ATOM 4452 C C . ARG B 1 157 ? 21.562 1.856 -8.148 1 98.75 157 ARG B C 1
ATOM 4454 O O . ARG B 1 157 ? 20.672 1.962 -7.297 1 98.75 157 ARG B O 1
ATOM 4461 N N . CYS B 1 158 ? 22.844 1.709 -7.844 1 98.81 158 CYS B N 1
ATOM 4462 C CA . CYS B 1 158 ? 23.297 1.523 -6.469 1 98.81 158 CYS B CA 1
ATOM 4463 C C . CYS B 1 158 ? 23.734 2.85 -5.852 1 98.81 158 CYS B C 1
ATOM 4465 O O . CYS B 1 158 ? 24.406 2.871 -4.828 1 98.81 158 CYS B O 1
ATOM 4467 N N . THR B 1 159 ? 23.391 3.988 -6.469 1 98.94 159 THR B N 1
ATOM 4468 C CA . THR B 1 159 ? 23.688 5.32 -5.953 1 98.94 159 THR B CA 1
ATOM 4469 C C . THR B 1 159 ? 22.406 6.074 -5.625 1 98.94 159 THR B C 1
ATOM 4471 O O . THR B 1 159 ? 21.531 6.219 -6.477 1 98.94 159 THR B O 1
ATOM 4474 N N . PHE B 1 160 ? 22.266 6.523 -4.383 1 98.94 160 PHE B N 1
ATOM 4475 C CA . PHE B 1 160 ? 21.078 7.195 -3.877 1 98.94 160 PHE B CA 1
ATOM 4476 C C . PHE B 1 160 ? 21.422 8.594 -3.381 1 98.94 160 PHE B C 1
ATOM 4478 O O . PHE B 1 160 ? 22.297 8.766 -2.535 1 98.94 160 PHE B O 1
ATOM 4485 N N . VAL B 1 161 ? 20.719 9.594 -3.898 1 98.94 161 VAL B N 1
ATOM 4486 C CA . VAL B 1 161 ? 21.031 10.984 -3.584 1 98.94 161 VAL B CA 1
ATOM 4487 C C . VAL B 1 161 ? 19.875 11.609 -2.822 1 98.94 161 VAL B C 1
ATOM 4489 O O . VAL B 1 161 ? 18.734 11.633 -3.307 1 98.94 161 VAL B O 1
ATOM 4492 N N . VAL B 1 162 ? 20.109 12.055 -1.648 1 98.88 162 VAL B N 1
ATOM 4493 C CA . VAL B 1 162 ? 19.156 12.797 -0.823 1 98.88 162 VAL B CA 1
ATOM 4494 C C . VAL B 1 162 ? 19.594 14.258 -0.737 1 98.88 162 VAL B C 1
ATOM 4496 O O . VAL B 1 162 ? 20.734 14.562 -0.404 1 98.88 162 VAL B O 1
ATOM 4499 N N . VAL B 1 163 ? 18.688 15.172 -1.074 1 98.69 163 VAL B N 1
ATOM 4500 C CA . VAL B 1 163 ? 19 16.594 -1.033 1 98.69 163 VAL B CA 1
ATOM 4501 C C . VAL B 1 163 ? 18.25 17.266 0.11 1 98.69 163 VAL B C 1
ATOM 4503 O O . VAL B 1 163 ? 17.016 17.156 0.19 1 98.69 163 VAL B O 1
ATOM 4506 N N . GLY B 1 164 ? 18.938 17.969 0.966 1 97.88 164 GLY B N 1
ATOM 4507 C CA . GLY B 1 164 ? 18.406 18.594 2.176 1 97.88 164 GLY B CA 1
ATOM 4508 C C . GLY B 1 164 ? 18.828 17.859 3.441 1 97.88 164 GLY B C 1
ATOM 4509 O O . GLY B 1 164 ? 18.312 16.781 3.74 1 97.88 164 GLY B O 1
ATOM 4510 N N . ALA B 1 165 ? 19.734 18.516 4.195 1 97.56 165 ALA B N 1
ATOM 4511 C CA . ALA B 1 165 ? 20.266 17.891 5.406 1 97.56 165 ALA B CA 1
ATOM 4512 C C . ALA B 1 165 ? 19.578 18.438 6.652 1 97.56 165 ALA B C 1
ATOM 4514 O O . ALA B 1 165 ? 20.203 18.609 7.695 1 97.56 165 ALA B O 1
ATOM 4515 N N . GLY B 1 166 ? 18.297 18.812 6.441 1 94.56 166 GLY B N 1
ATOM 4516 C CA . GLY B 1 166 ? 17.438 19.031 7.598 1 94.56 166 GLY B CA 1
ATOM 4517 C C . GLY B 1 166 ? 16.984 17.734 8.25 1 94.56 166 GLY B C 1
ATOM 4518 O O . GLY B 1 166 ? 17.578 16.672 8.023 1 94.56 166 GLY B O 1
ATOM 4519 N N . TYR B 1 167 ? 15.945 17.844 9.07 1 90.94 167 TYR B N 1
ATOM 4520 C CA . TYR B 1 167 ? 15.461 16.688 9.836 1 90.94 167 TYR B CA 1
ATOM 4521 C C . TYR B 1 167 ? 15.102 15.531 8.914 1 90.94 167 TYR B C 1
ATOM 4523 O O . TYR B 1 167 ? 15.633 14.43 9.062 1 90.94 167 TYR B O 1
ATOM 4531 N N . THR B 1 168 ? 14.273 15.789 7.898 1 93.81 168 THR B N 1
ATOM 4532 C CA . THR B 1 168 ? 13.727 14.758 7.027 1 93.81 168 THR B CA 1
ATOM 4533 C C . THR B 1 168 ? 14.844 14.078 6.234 1 93.81 168 THR B C 1
ATOM 4535 O O . THR B 1 168 ? 14.969 12.852 6.254 1 93.81 168 THR B O 1
ATOM 4538 N N . GLY B 1 169 ? 15.656 14.875 5.551 1 97.12 169 GLY B N 1
ATOM 4539 C CA . GLY B 1 169 ? 16.719 14.305 4.727 1 97.12 169 GLY B CA 1
ATOM 4540 C C . GLY B 1 169 ? 17.734 13.523 5.527 1 97.12 169 GLY B C 1
ATOM 4541 O O . GLY B 1 169 ? 18.234 12.484 5.078 1 97.12 169 GLY B O 1
ATOM 4542 N N . THR B 1 170 ? 18.062 14.031 6.723 1 96.62 170 THR B N 1
ATOM 4543 C CA . THR B 1 170 ? 19 13.352 7.609 1 96.62 170 THR B CA 1
ATOM 4544 C C . THR B 1 170 ? 18.469 11.992 8.023 1 96.62 170 THR B C 1
ATOM 4546 O O . THR B 1 170 ? 19.188 10.992 7.984 1 96.62 170 THR B O 1
ATOM 4549 N N . GLU B 1 171 ? 17.219 11.93 8.344 1 95.19 171 GLU B N 1
ATOM 4550 C CA . GLU B 1 171 ? 16.625 10.68 8.781 1 95.19 171 GLU B CA 1
ATOM 4551 C C . GLU B 1 171 ? 16.516 9.688 7.621 1 95.19 171 GLU B C 1
ATOM 4553 O O . GLU B 1 171 ? 16.75 8.492 7.793 1 95.19 171 GLU B O 1
ATOM 4558 N N . VAL B 1 172 ? 16.156 10.148 6.43 1 97.38 172 VAL B N 1
ATOM 4559 C CA . VAL B 1 172 ? 16.062 9.297 5.25 1 97.38 172 VAL B CA 1
ATOM 4560 C C . VAL B 1 172 ? 17.422 8.711 4.93 1 97.38 172 VAL B C 1
ATOM 4562 O O . VAL B 1 172 ? 17.562 7.492 4.773 1 97.38 172 VAL B O 1
ATOM 4565 N N . ALA B 1 173 ? 18.438 9.586 4.898 1 97.94 173 ALA B N 1
ATOM 4566 C CA . ALA B 1 173 ? 19.797 9.156 4.566 1 97.94 173 ALA B CA 1
ATOM 4567 C C . ALA B 1 173 ? 20.328 8.188 5.617 1 97.94 173 ALA B C 1
ATOM 4569 O O . ALA B 1 173 ? 21.078 7.258 5.289 1 97.94 173 ALA B O 1
ATOM 4570 N N . ALA B 1 174 ? 19.938 8.414 6.836 1 96.19 174 ALA B N 1
ATOM 4571 C CA . ALA B 1 174 ? 20.422 7.586 7.938 1 96.19 174 ALA B CA 1
ATOM 4572 C C . ALA B 1 174 ? 19.922 6.148 7.809 1 96.19 174 ALA B C 1
ATOM 4574 O O . ALA B 1 174 ? 20.609 5.207 8.188 1 96.19 174 ALA B O 1
ATOM 4575 N N . GLN B 1 175 ? 18.75 5.969 7.266 1 95.31 175 GLN B N 1
ATOM 4576 C CA . GLN B 1 175 ? 18.156 4.645 7.152 1 95.31 175 GLN B CA 1
ATOM 4577 C C . GLN B 1 175 ? 18.703 3.896 5.938 1 95.31 175 GLN B C 1
ATOM 4579 O O . GLN B 1 175 ? 18.656 2.664 5.895 1 95.31 175 GLN B O 1
ATOM 4584 N N . GLY B 1 176 ? 19.219 4.586 4.992 1 96.75 176 GLY B N 1
ATOM 4585 C CA . GLY B 1 176 ? 19.516 4.086 3.656 1 96.75 176 GLY B CA 1
ATOM 4586 C C . GLY B 1 176 ? 20.516 2.941 3.65 1 96.75 176 GLY B C 1
ATOM 4587 O O . GLY B 1 176 ? 20.219 1.854 3.15 1 96.75 176 GLY B O 1
ATOM 4588 N N . PRO B 1 177 ? 21.719 3.168 4.285 1 96.88 177 PRO B N 1
ATOM 4589 C CA . PRO B 1 177 ? 22.781 2.166 4.188 1 96.88 177 PRO B CA 1
ATOM 4590 C C . PRO B 1 177 ? 22.375 0.804 4.734 1 96.88 177 PRO B C 1
ATOM 4592 O O . PRO B 1 177 ? 22.547 -0.217 4.066 1 96.88 177 PRO B O 1
ATOM 4595 N N . ALA B 1 178 ? 21.766 0.797 5.91 1 94.5 178 ALA B N 1
ATOM 4596 C CA . ALA B 1 178 ? 21.359 -0.48 6.492 1 94.5 178 ALA B CA 1
ATOM 4597 C C . ALA B 1 178 ? 20.266 -1.148 5.652 1 94.5 178 ALA B C 1
ATOM 4599 O O . ALA B 1 178 ? 20.281 -2.369 5.48 1 94.5 178 ALA B O 1
ATOM 4600 N N . PHE B 1 179 ? 19.375 -0.38 5.133 1 96.69 179 PHE B N 1
ATOM 4601 C CA . PHE B 1 179 ? 18.281 -0.904 4.332 1 96.69 179 PHE B CA 1
ATOM 4602 C C . PHE B 1 179 ? 18.797 -1.526 3.041 1 96.69 179 PHE B C 1
ATOM 4604 O O . PHE B 1 179 ? 18.484 -2.68 2.732 1 96.69 179 PHE B O 1
ATOM 4611 N N . THR B 1 180 ? 19.641 -0.795 2.33 1 97.69 180 THR B N 1
ATOM 4612 C CA . THR B 1 180 ? 20.141 -1.288 1.048 1 97.69 180 THR B CA 1
ATOM 4613 C C . THR B 1 180 ? 21.125 -2.436 1.251 1 97.69 180 THR B C 1
ATOM 4615 O O . THR B 1 180 ? 21.203 -3.34 0.418 1 97.69 180 THR B O 1
ATOM 4618 N N . ALA B 1 181 ? 21.828 -2.406 2.387 1 96.06 181 ALA B N 1
ATOM 4619 C CA . ALA B 1 181 ? 22.688 -3.549 2.693 1 96.06 181 ALA B CA 1
ATOM 4620 C C . ALA B 1 181 ? 21.859 -4.816 2.879 1 96.06 181 ALA B C 1
ATOM 4622 O O . ALA B 1 181 ? 22.234 -5.883 2.379 1 96.06 181 ALA B O 1
ATOM 4623 N N . ALA B 1 182 ? 20.766 -4.672 3.582 1 94.75 182 ALA B N 1
ATOM 4624 C CA . ALA B 1 182 ? 19.875 -5.816 3.799 1 94.75 182 ALA B CA 1
ATOM 4625 C C . ALA B 1 182 ? 19.328 -6.336 2.477 1 94.75 182 ALA B C 1
ATOM 4627 O O . ALA B 1 182 ? 19.219 -7.551 2.273 1 94.75 182 ALA B O 1
ATOM 4628 N N . LEU B 1 183 ? 18.953 -5.457 1.583 1 96.44 183 LEU B N 1
ATOM 4629 C CA . LEU B 1 183 ? 18.438 -5.832 0.269 1 96.44 183 LEU B CA 1
ATOM 4630 C C . LEU B 1 183 ? 19.531 -6.527 -0.554 1 96.44 183 LEU B C 1
ATOM 4632 O O . LEU B 1 183 ? 19.281 -7.59 -1.135 1 96.44 183 LEU B O 1
ATOM 4636 N N . ALA B 1 184 ? 20.734 -5.934 -0.574 1 96.56 184 ALA B N 1
ATOM 4637 C CA . ALA B 1 184 ? 21.828 -6.43 -1.397 1 96.56 184 ALA B CA 1
ATOM 4638 C C . ALA B 1 184 ? 22.297 -7.797 -0.914 1 96.56 184 ALA B C 1
ATOM 4640 O O . ALA B 1 184 ? 22.766 -8.617 -1.71 1 96.56 184 ALA B O 1
ATOM 4641 N N . ALA B 1 185 ? 22.141 -8.047 0.384 1 94.62 185 ALA B N 1
ATOM 4642 C CA . ALA B 1 185 ? 22.609 -9.289 0.981 1 94.62 185 ALA B CA 1
ATOM 4643 C C . ALA B 1 185 ? 21.875 -10.492 0.391 1 94.62 185 ALA B C 1
ATOM 4645 O O . ALA B 1 185 ? 22.344 -11.625 0.482 1 94.62 185 ALA B O 1
ATOM 4646 N N . ARG B 1 186 ? 20.766 -10.242 -0.302 1 93.88 186 ARG B N 1
ATOM 4647 C CA . ARG B 1 186 ? 19.953 -11.32 -0.852 1 93.88 186 ARG B CA 1
ATOM 4648 C C . ARG B 1 186 ? 20.297 -11.586 -2.311 1 93.88 186 ARG B C 1
ATOM 4650 O O . ARG B 1 186 ? 19.75 -12.492 -2.936 1 93.88 186 ARG B O 1
ATOM 4657 N N . HIS B 1 187 ? 21.188 -10.82 -2.857 1 95.75 187 HIS B N 1
ATOM 4658 C CA . HIS B 1 187 ? 21.578 -10.906 -4.262 1 95.75 187 HIS B CA 1
ATOM 4659 C C . HIS B 1 187 ? 23.094 -11.125 -4.402 1 95.75 187 HIS B C 1
ATOM 4661 O O . HIS B 1 187 ? 23.859 -10.164 -4.453 1 95.75 187 HIS B O 1
ATOM 4667 N N . PRO B 1 188 ? 23.5 -12.344 -4.574 1 94 188 PRO B N 1
ATOM 4668 C CA . PRO B 1 188 ? 24.922 -12.633 -4.707 1 94 188 PRO B CA 1
ATOM 4669 C C . PRO B 1 188 ? 25.562 -11.883 -5.871 1 94 188 PRO B C 1
ATOM 4671 O O . PRO B 1 188 ? 26.766 -11.602 -5.836 1 94 188 PRO B O 1
ATOM 4674 N N . GLU B 1 189 ? 24.766 -11.523 -6.816 1 93.5 189 GLU B N 1
ATOM 4675 C CA . GLU B 1 189 ? 25.266 -10.789 -7.98 1 93.5 189 GLU B CA 1
ATOM 4676 C C . GLU B 1 189 ? 25.828 -9.438 -7.574 1 93.5 189 GLU B C 1
ATOM 4678 O O . GLU B 1 189 ? 26.578 -8.82 -8.336 1 93.5 189 GLU B O 1
ATOM 4683 N N . LEU B 1 190 ? 25.531 -8.992 -6.359 1 96.75 190 LEU B N 1
ATOM 4684 C CA . LEU B 1 190 ? 25.938 -7.66 -5.926 1 96.75 190 LEU B CA 1
ATOM 4685 C C . LEU B 1 190 ? 27.094 -7.746 -4.926 1 96.75 190 LEU B C 1
ATOM 4687 O O . LEU B 1 190 ? 27.422 -6.754 -4.273 1 96.75 190 LEU B O 1
ATOM 4691 N N . GLU B 1 191 ? 27.641 -8.93 -4.797 1 95.5 191 GLU B N 1
ATOM 4692 C CA . GLU B 1 191 ? 28.797 -9.062 -3.916 1 95.5 191 GLU B CA 1
ATOM 4693 C C . GLU B 1 191 ? 29.922 -8.109 -4.332 1 95.5 191 GLU B C 1
ATOM 4695 O O . GLU B 1 191 ? 30.312 -8.086 -5.5 1 95.5 191 GLU B O 1
ATOM 4700 N N . GLY B 1 192 ? 30.344 -7.336 -3.424 1 96.06 192 GLY B N 1
ATOM 4701 C CA . GLY B 1 192 ? 31.438 -6.414 -3.682 1 96.06 192 GLY B CA 1
ATOM 4702 C C . GLY B 1 192 ? 30.984 -5.109 -4.309 1 96.06 192 GLY B C 1
ATOM 4703 O O . GLY B 1 192 ? 31.781 -4.18 -4.469 1 96.06 192 GLY B O 1
ATOM 4704 N N . GLN B 1 193 ? 29.703 -5.035 -4.711 1 97.62 193 GLN B N 1
ATOM 4705 C CA . GLN B 1 193 ? 29.172 -3.811 -5.301 1 97.62 193 GLN B CA 1
ATOM 4706 C C . GLN B 1 193 ? 29.078 -2.695 -4.266 1 97.62 193 GLN B C 1
ATOM 4708 O O . GLN B 1 193 ? 28.484 -2.879 -3.201 1 97.62 193 GLN B O 1
ATOM 4713 N N . LYS B 1 194 ? 29.719 -1.58 -4.555 1 98 194 LYS B N 1
ATOM 4714 C CA . LYS B 1 194 ? 29.578 -0.415 -3.684 1 98 194 LYS B CA 1
ATOM 4715 C C . LYS B 1 194 ? 28.203 0.205 -3.797 1 98 194 LYS B C 1
ATOM 4717 O O . LYS B 1 194 ? 27.703 0.458 -4.902 1 98 194 LYS B O 1
ATOM 4722 N N . ILE B 1 195 ? 27.531 0.383 -2.707 1 98.69 195 ILE B N 1
ATOM 4723 C CA . ILE B 1 195 ? 26.266 1.103 -2.637 1 98.69 195 ILE B CA 1
ATOM 4724 C C . ILE B 1 195 ? 26.469 2.467 -1.983 1 98.69 195 ILE B C 1
ATOM 4726 O O . ILE B 1 195 ? 27 2.553 -0.871 1 98.69 195 ILE B O 1
ATOM 4730 N N . ARG B 1 196 ? 26.094 3.551 -2.67 1 98.81 196 ARG B N 1
ATOM 4731 C CA . ARG B 1 196 ? 26.406 4.906 -2.223 1 98.81 196 ARG B CA 1
ATOM 4732 C C . ARG B 1 196 ? 25.141 5.645 -1.8 1 98.81 196 ARG B C 1
ATOM 4734 O O . ARG B 1 196 ? 24.125 5.602 -2.5 1 98.81 196 ARG B O 1
ATOM 4741 N N . TRP B 1 197 ? 25.172 6.23 -0.675 1 98.81 197 TRP B N 1
ATOM 4742 C CA . TRP B 1 197 ? 24.172 7.203 -0.231 1 98.81 197 TRP B CA 1
ATOM 4743 C C . TRP B 1 197 ? 24.812 8.578 -0.041 1 98.81 197 TRP B C 1
ATOM 4745 O O . TRP B 1 197 ? 25.766 8.727 0.718 1 98.81 197 TRP B O 1
ATOM 4755 N N . LEU B 1 198 ? 24.344 9.562 -0.767 1 98.88 198 LEU B N 1
ATOM 4756 C CA . LEU B 1 198 ? 24.797 10.938 -0.654 1 98.88 198 LEU B CA 1
ATOM 4757 C C . LEU B 1 198 ? 23.75 11.82 0.011 1 98.88 198 LEU B C 1
ATOM 4759 O O . LEU B 1 198 ? 22.562 11.695 -0.291 1 98.88 198 LEU B O 1
ATOM 4763 N N . LEU B 1 199 ? 24.156 12.609 0.957 1 98.81 199 LEU B N 1
ATOM 4764 C CA . LEU B 1 199 ? 23.344 13.664 1.551 1 98.81 199 LEU B CA 1
ATOM 4765 C C . LEU B 1 199 ? 23.906 15.039 1.237 1 98.81 199 LEU B C 1
ATOM 4767 O O . LEU B 1 199 ? 25.031 15.352 1.635 1 98.81 199 LEU B O 1
ATOM 4771 N N . LEU B 1 200 ? 23.141 15.82 0.498 1 98.75 200 LEU B N 1
ATOM 4772 C CA . LEU B 1 200 ? 23.594 17.125 0.045 1 98.75 200 LEU B CA 1
ATOM 4773 C C . LEU B 1 200 ? 22.844 18.25 0.76 1 98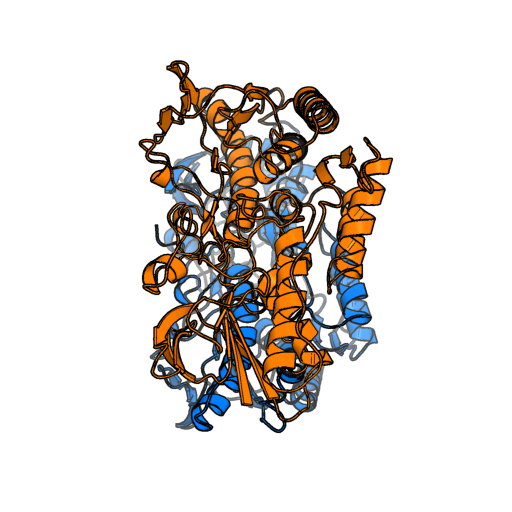.75 200 LEU B C 1
ATOM 4775 O O . LEU B 1 200 ? 21.656 18.094 1.064 1 98.75 200 LEU B O 1
ATOM 4779 N N . ASP B 1 201 ? 23.484 19.297 1.02 1 98.38 201 ASP B N 1
ATOM 4780 C CA . ASP B 1 201 ? 22.844 20.531 1.483 1 98.38 201 ASP B CA 1
ATOM 4781 C C . ASP B 1 201 ? 23.734 21.75 1.217 1 98.38 201 ASP B C 1
ATOM 4783 O O . ASP B 1 201 ? 24.969 21.656 1.254 1 98.38 201 ASP B O 1
ATOM 4787 N N . VAL B 1 202 ? 23.125 22.875 0.961 1 97.31 202 VAL B N 1
ATOM 4788 C CA . VAL B 1 202 ? 23.859 24.125 0.75 1 97.31 202 VAL B CA 1
ATOM 4789 C C . VAL B 1 202 ? 24.375 24.656 2.086 1 97.31 202 VAL B C 1
ATOM 4791 O O . VAL B 1 202 ? 25.312 25.453 2.123 1 97.31 202 VAL B O 1
ATOM 4794 N N . ALA B 1 203 ? 23.766 24.25 3.17 1 97.31 203 ALA B N 1
ATOM 4795 C CA . ALA B 1 203 ? 24.172 24.703 4.496 1 97.31 203 ALA B CA 1
ATOM 4796 C C . ALA B 1 203 ? 25.594 24.234 4.832 1 97.31 203 ALA B C 1
ATOM 4798 O O . ALA B 1 203 ? 26.141 23.359 4.152 1 97.31 203 ALA B O 1
ATOM 4799 N N . GLU B 1 204 ? 26.141 24.781 5.922 1 96.69 204 GLU B N 1
ATOM 4800 C CA . GLU B 1 204 ? 27.516 24.5 6.316 1 96.69 204 GLU B CA 1
ATOM 4801 C C . GLU B 1 204 ? 27.594 23.188 7.105 1 96.69 204 GLU B C 1
ATOM 4803 O O . GLU B 1 204 ? 28.656 22.594 7.203 1 96.69 204 GLU B O 1
ATOM 4808 N N . ARG B 1 205 ? 26.484 22.859 7.711 1 96.62 205 ARG B N 1
ATOM 4809 C CA . ARG B 1 205 ? 26.5 21.656 8.539 1 96.62 205 ARG B CA 1
ATOM 4810 C C . ARG B 1 205 ? 25.156 20.938 8.492 1 96.62 205 ARG B C 1
ATOM 4812 O O . ARG B 1 205 ? 24.141 21.516 8.109 1 96.62 205 ARG B O 1
ATOM 4819 N N . VAL B 1 206 ? 25.172 19.625 8.867 1 96.38 206 VAL B N 1
ATOM 4820 C CA . VAL B 1 206 ? 23.969 18.828 8.992 1 96.38 206 VAL B CA 1
ATOM 4821 C C . VAL B 1 206 ? 23.094 19.375 10.109 1 96.38 206 VAL B C 1
ATOM 4823 O O . VAL B 1 206 ? 23.594 19.797 11.156 1 96.38 206 VAL B O 1
ATOM 4826 N N . LEU B 1 207 ? 21.812 19.375 9.922 1 93.69 207 LEU B N 1
ATOM 4827 C CA . LEU B 1 207 ? 20.844 19.859 10.891 1 93.69 207 LEU B CA 1
ATOM 4828 C C . LEU B 1 207 ? 21.203 21.25 11.367 1 93.69 207 LEU B C 1
ATOM 4830 O O . LEU B 1 207 ? 21.312 21.5 12.57 1 93.69 207 LEU B O 1
ATOM 4834 N N . PRO B 1 208 ? 21.234 22.156 10.398 1 91.44 208 PRO B N 1
ATOM 4835 C CA . PRO B 1 208 ? 21.734 23.484 10.734 1 91.44 208 PRO B CA 1
ATOM 4836 C C . PRO B 1 208 ? 20.828 24.234 11.711 1 91.44 208 PRO B C 1
ATOM 4838 O O . PRO B 1 208 ? 21.266 25.188 12.359 1 91.44 208 PRO B O 1
ATOM 4841 N N . GLU B 1 209 ? 19.562 23.812 11.82 1 83.56 209 GLU B N 1
ATOM 4842 C CA . GLU B 1 209 ? 18.609 24.5 12.68 1 83.56 209 GLU B CA 1
ATOM 4843 C C . GLU B 1 209 ? 18.719 24.016 14.125 1 83.56 209 GLU B C 1
ATOM 4845 O O . GLU B 1 209 ? 18.125 24.609 15.023 1 83.56 209 GLU B O 1
ATOM 4850 N N . LEU B 1 210 ? 19.5 22.969 14.352 1 84.31 210 LEU B N 1
ATOM 4851 C CA . LEU B 1 210 ? 19.641 22.422 15.688 1 84.31 210 LEU B CA 1
ATOM 4852 C C . LEU B 1 210 ? 20.953 22.844 16.312 1 84.31 210 LEU B C 1
ATOM 4854 O O . LEU B 1 210 ? 21.781 23.5 15.672 1 84.31 210 LEU B O 1
ATOM 4858 N N . ASP B 1 211 ? 21.047 22.484 17.578 1 85.25 211 ASP B N 1
ATOM 4859 C CA . ASP B 1 211 ? 22.297 22.75 18.297 1 85.25 211 ASP B CA 1
ATOM 4860 C C . ASP B 1 211 ? 23.484 22.109 17.609 1 85.25 211 ASP B C 1
ATOM 4862 O O . ASP B 1 211 ? 23.375 21 17.078 1 85.25 211 ASP B O 1
ATOM 4866 N N . ARG B 1 212 ? 24.578 22.812 17.734 1 89.38 212 ARG B N 1
ATOM 4867 C CA . ARG B 1 212 ? 25.797 22.375 17.031 1 89.38 212 ARG B CA 1
ATOM 4868 C C . ARG B 1 212 ? 26.203 20.984 17.469 1 89.38 212 ARG B C 1
ATOM 4870 O O . ARG B 1 212 ? 26.703 20.188 16.656 1 89.38 212 ARG B O 1
ATOM 4877 N N . ARG B 1 213 ? 26.031 20.641 18.703 1 87.44 213 ARG B N 1
ATOM 4878 C CA . ARG B 1 213 ? 26.422 19.328 19.219 1 87.44 213 ARG B CA 1
ATOM 4879 C C . ARG B 1 213 ? 25.609 18.219 18.562 1 87.44 213 ARG B C 1
ATOM 4881 O O . ARG B 1 213 ? 26.141 17.172 18.234 1 87.44 213 ARG B O 1
ATOM 4888 N N . LEU B 1 214 ? 24.328 18.484 18.406 1 85.88 214 LEU B N 1
ATOM 4889 C CA . LEU B 1 214 ? 23.438 17.5 17.781 1 85.88 214 LEU B CA 1
ATOM 4890 C C . LEU B 1 214 ? 23.781 17.312 16.312 1 85.88 214 LEU B C 1
ATOM 4892 O O . LEU B 1 214 ? 23.766 16.188 15.805 1 85.88 214 LEU B O 1
ATOM 4896 N N . GLY B 1 215 ? 24.094 18.438 15.664 1 91.56 215 GLY B N 1
ATOM 4897 C CA . GLY B 1 215 ? 24.5 18.375 14.273 1 91.56 215 GLY B CA 1
ATOM 4898 C C . GLY B 1 215 ? 25.797 17.609 14.07 1 91.56 215 GLY B C 1
ATOM 4899 O O . GLY B 1 215 ? 25.922 16.812 13.133 1 91.56 215 GLY B O 1
ATOM 4900 N N . THR B 1 216 ? 26.703 17.875 14.93 1 93.19 216 THR B N 1
ATOM 4901 C CA . THR B 1 216 ? 27.984 17.188 14.867 1 93.19 216 THR B CA 1
ATOM 4902 C C . THR B 1 216 ? 27.812 15.688 15.07 1 93.19 216 THR B C 1
ATOM 4904 O O . THR B 1 216 ? 28.391 14.883 14.336 1 93.19 216 THR B O 1
ATOM 4907 N N . THR B 1 217 ? 27.016 15.367 16.062 1 90.06 217 THR B N 1
ATOM 4908 C CA . THR B 1 217 ? 26.766 13.953 16.328 1 90.06 217 THR B CA 1
ATOM 4909 C C . THR B 1 217 ? 26.109 13.289 15.125 1 90.06 217 THR B C 1
ATOM 4911 O O . THR B 1 217 ? 26.484 12.18 14.734 1 90.06 217 THR B O 1
ATOM 4914 N N . ALA B 1 218 ? 25.109 13.953 14.555 1 92.75 218 ALA B N 1
ATOM 4915 C CA . ALA B 1 218 ? 24.422 13.406 13.398 1 92.75 218 ALA B CA 1
ATOM 4916 C C . ALA B 1 218 ? 25.375 13.211 12.227 1 92.75 218 ALA B C 1
ATOM 4918 O O . ALA B 1 218 ? 25.344 12.18 11.547 1 92.75 218 ALA B O 1
ATOM 4919 N N . ASP B 1 219 ? 26.203 14.188 12.031 1 95.88 219 ASP B N 1
ATOM 4920 C CA . ASP B 1 219 ? 27.188 14.117 10.961 1 95.88 219 ASP B CA 1
ATOM 4921 C C . ASP B 1 219 ? 28.109 12.914 11.141 1 95.88 219 ASP B C 1
ATOM 4923 O O . ASP B 1 219 ? 28.328 12.141 10.211 1 95.88 219 ASP B O 1
ATOM 4927 N N . GLU B 1 220 ? 28.594 12.742 12.305 1 95 220 GLU B N 1
ATOM 4928 C CA . GLU B 1 220 ? 29.5 11.648 12.617 1 95 220 GLU B CA 1
ATOM 4929 C C . GLU B 1 220 ? 28.844 10.289 12.398 1 95 220 GLU B C 1
ATOM 4931 O O . GLU B 1 220 ? 29.438 9.383 11.812 1 95 220 GLU B O 1
ATOM 4936 N N . VAL B 1 221 ? 27.609 10.18 12.859 1 92.88 221 VAL B N 1
ATOM 4937 C CA . VAL B 1 221 ? 26.875 8.922 12.75 1 92.88 221 VAL B CA 1
ATOM 4938 C C . VAL B 1 221 ? 26.625 8.594 11.273 1 92.88 221 VAL B C 1
ATOM 4940 O O . VAL B 1 221 ? 26.812 7.457 10.844 1 92.88 221 VAL B O 1
ATOM 4943 N N . LEU B 1 222 ? 26.203 9.594 10.5 1 96.69 222 LEU B N 1
ATOM 4944 C CA . LEU B 1 222 ? 25.938 9.398 9.086 1 96.69 222 LEU B CA 1
ATOM 4945 C C . LEU B 1 222 ? 27.188 8.914 8.352 1 96.69 222 LEU B C 1
ATOM 4947 O O . LEU B 1 222 ? 27.125 7.934 7.605 1 96.69 222 LEU B O 1
ATOM 4951 N N . ARG B 1 223 ? 28.312 9.57 8.625 1 97.12 223 ARG B N 1
ATOM 4952 C CA . ARG B 1 223 ? 29.562 9.211 7.965 1 97.12 223 ARG B CA 1
ATOM 4953 C C . ARG B 1 223 ? 30.031 7.824 8.406 1 97.12 223 ARG B C 1
ATOM 4955 O O . ARG B 1 223 ? 30.516 7.039 7.586 1 97.12 223 ARG B O 1
ATOM 4962 N N . ALA B 1 224 ? 29.859 7.547 9.648 1 95 224 ALA B N 1
ATOM 4963 C CA . ALA B 1 224 ? 30.25 6.234 10.164 1 95 224 ALA B CA 1
ATOM 4964 C C . ALA B 1 224 ? 29.438 5.125 9.508 1 95 224 ALA B C 1
ATOM 4966 O O . ALA B 1 224 ? 29.922 4.004 9.344 1 95 224 ALA B O 1
ATOM 4967 N N . ARG B 1 225 ? 28.297 5.457 9 1 93.56 225 ARG B N 1
ATOM 4968 C CA . ARG B 1 225 ? 27.406 4.477 8.383 1 93.56 225 ARG B CA 1
ATOM 4969 C C . ARG B 1 225 ? 27.609 4.418 6.875 1 93.56 225 ARG B C 1
ATOM 4971 O O . ARG B 1 225 ? 26.938 3.656 6.18 1 93.56 225 ARG B O 1
ATOM 4978 N N . GLY B 1 226 ? 28.438 5.273 6.484 1 95.31 226 GLY B N 1
ATOM 4979 C CA . GLY B 1 226 ? 28.797 5.191 5.078 1 95.31 226 GLY B CA 1
ATOM 4980 C C . GLY B 1 226 ? 28.078 6.215 4.219 1 95.31 226 GLY B C 1
ATOM 4981 O O . GLY B 1 226 ? 28.141 6.156 2.99 1 95.31 226 GLY B O 1
ATOM 4982 N N . VAL B 1 227 ? 27.359 7.141 4.828 1 98.44 227 VAL B N 1
ATOM 4983 C CA . VAL B 1 227 ? 26.719 8.203 4.059 1 98.44 227 VAL B CA 1
ATOM 4984 C C . VAL B 1 227 ? 27.75 9.234 3.637 1 98.44 227 VAL B C 1
ATOM 4986 O O . VAL B 1 227 ? 28.562 9.672 4.453 1 98.44 227 VAL B O 1
ATOM 4989 N N . GLU B 1 228 ? 27.781 9.508 2.385 1 98.69 228 GLU B N 1
ATOM 4990 C CA . GLU B 1 228 ? 28.594 10.617 1.893 1 98.69 228 GLU B CA 1
ATOM 4991 C C . GLU B 1 228 ? 27.906 11.953 2.121 1 98.69 228 GLU B C 1
ATOM 4993 O O . GLU B 1 228 ? 27 12.336 1.364 1 98.69 228 GLU B O 1
ATOM 4998 N N . VAL B 1 229 ? 28.391 12.641 3.176 1 98.69 229 VAL B N 1
ATOM 4999 C CA . VAL B 1 229 ? 27.781 13.922 3.527 1 98.69 229 VAL B CA 1
ATOM 5000 C C . VAL B 1 229 ? 28.516 15.055 2.816 1 98.69 229 VAL B C 1
ATOM 5002 O O . VAL B 1 229 ? 29.703 15.289 3.066 1 98.69 229 VAL B O 1
ATOM 5005 N N . LEU B 1 230 ? 27.812 15.711 1.926 1 98.56 230 LEU B N 1
ATOM 5006 C CA . LEU B 1 230 ? 28.391 16.797 1.139 1 98.56 230 LEU B CA 1
ATOM 5007 C C . LEU B 1 230 ? 27.703 18.125 1.434 1 98.56 230 LEU B C 1
ATOM 5009 O O . LEU B 1 230 ? 26.688 18.453 0.804 1 98.56 230 LEU B O 1
ATOM 5013 N N . MET B 1 231 ? 28.281 18.891 2.342 1 98.12 231 MET B N 1
ATOM 5014 C CA . MET B 1 231 ? 27.734 20.203 2.678 1 98.12 231 MET B CA 1
ATOM 5015 C C . MET B 1 231 ? 28.188 21.266 1.68 1 98.12 231 MET B C 1
ATOM 5017 O O . MET B 1 231 ? 29.094 21.016 0.876 1 98.12 231 MET B O 1
ATOM 5021 N N . LYS B 1 232 ? 27.562 22.438 1.667 1 98.19 232 LYS B N 1
ATOM 5022 C CA . LYS B 1 232 ? 27.828 23.5 0.712 1 98.19 232 LYS B CA 1
ATOM 5023 C C . LYS B 1 232 ? 27.781 22.984 -0.723 1 98.19 232 LYS B C 1
ATOM 5025 O O . LYS B 1 232 ? 28.562 23.438 -1.573 1 98.19 232 LYS B O 1
ATOM 5030 N N . THR B 1 233 ? 26.969 22 -0.912 1 97.94 233 THR B N 1
ATOM 5031 C CA . THR B 1 233 ? 26.812 21.328 -2.203 1 97.94 233 THR B CA 1
ATOM 5032 C C . THR B 1 233 ? 25.344 21.016 -2.48 1 97.94 233 THR B C 1
ATOM 5034 O O . THR B 1 233 ? 24.609 20.609 -1.578 1 97.94 233 THR B O 1
ATOM 5037 N N . SER B 1 234 ? 24.906 21.328 -3.678 1 97.19 234 SER B N 1
ATOM 5038 C CA . SER B 1 234 ? 23.547 20.984 -4.098 1 97.19 234 SER B CA 1
ATOM 5039 C C . SER B 1 234 ? 23.531 20.438 -5.523 1 97.19 234 SER B C 1
ATOM 5041 O O . SER B 1 234 ? 24.594 20.094 -6.074 1 97.19 234 SER B O 1
ATOM 5043 N N . VAL B 1 235 ? 22.344 20.125 -6.004 1 98.31 235 VAL B N 1
ATOM 5044 C CA . VAL B 1 235 ? 22.141 19.688 -7.387 1 98.31 235 VAL B CA 1
ATOM 5045 C C . VAL B 1 235 ? 22.062 20.922 -8.297 1 98.31 235 VAL B C 1
ATOM 5047 O O . VAL B 1 235 ? 21.344 21.875 -8 1 98.31 235 VAL B O 1
ATOM 5050 N N . ASP B 1 236 ? 22.844 20.906 -9.336 1 98.44 236 ASP B N 1
ATOM 5051 C CA . ASP B 1 236 ? 22.766 21.953 -10.359 1 98.44 236 ASP B CA 1
ATOM 5052 C C . ASP B 1 236 ? 21.688 21.641 -11.391 1 98.44 236 ASP B C 1
ATOM 5054 O O . ASP B 1 236 ? 20.969 22.531 -11.836 1 98.44 236 ASP B O 1
ATOM 5058 N N . ASN B 1 237 ? 21.641 20.453 -11.766 1 98.5 237 ASN B N 1
ATOM 5059 C CA . ASN B 1 237 ? 20.609 19.953 -12.672 1 98.5 237 ASN B CA 1
ATOM 5060 C C . ASN B 1 237 ? 20.469 18.438 -12.586 1 98.5 237 ASN B C 1
ATOM 5062 O O . ASN B 1 237 ? 21.359 17.75 -12.078 1 98.5 237 ASN B O 1
ATOM 5066 N N . ALA B 1 238 ? 19.344 17.891 -12.977 1 98.44 238 ALA B N 1
ATOM 5067 C CA . ALA B 1 238 ? 19.062 16.469 -13.023 1 98.44 238 ALA B CA 1
ATOM 5068 C C . ALA B 1 238 ? 18.578 16.047 -14.414 1 98.44 238 ALA B C 1
ATOM 5070 O O . ALA B 1 238 ? 17.922 16.828 -15.109 1 98.44 238 ALA B O 1
ATOM 5071 N N . ASP B 1 239 ? 18.891 14.875 -14.836 1 97.56 239 ASP B N 1
ATOM 5072 C CA . ASP B 1 239 ? 18.375 14.281 -16.062 1 97.56 239 ASP B CA 1
ATOM 5073 C C . ASP B 1 239 ? 18.219 12.766 -15.922 1 97.56 239 ASP B C 1
ATOM 5075 O O . ASP B 1 239 ? 18.234 12.242 -14.812 1 97.56 239 ASP B O 1
ATOM 5079 N N . GLU B 1 240 ? 17.969 12.086 -17 1 95.44 240 GLU B N 1
ATOM 5080 C CA . GLU B 1 240 ? 17.672 10.656 -17 1 95.44 240 GLU B CA 1
ATOM 5081 C C . GLU B 1 240 ? 18.875 9.852 -16.5 1 95.44 240 GLU B C 1
ATOM 5083 O O . GLU B 1 240 ? 18.719 8.727 -16.031 1 95.44 240 GLU B O 1
ATOM 5088 N N . LYS B 1 241 ? 20.062 10.406 -16.594 1 96.75 241 LYS B N 1
ATOM 5089 C CA . LYS B 1 241 ? 21.281 9.68 -16.25 1 96.75 241 LYS B CA 1
ATOM 5090 C C . LYS B 1 241 ? 21.672 9.922 -14.797 1 96.75 241 LYS B C 1
ATOM 5092 O O . LYS B 1 241 ? 22.5 9.18 -14.234 1 96.75 241 LYS B O 1
ATOM 5097 N N . GLY B 1 242 ? 21.141 10.977 -14.219 1 98.31 242 GLY B N 1
ATOM 5098 C CA . GLY B 1 242 ? 21.484 11.297 -12.844 1 98.31 242 GLY B CA 1
ATOM 5099 C C . GLY B 1 242 ? 21.516 12.781 -12.562 1 98.31 242 GLY B C 1
ATOM 5100 O O . GLY B 1 242 ? 20.641 13.523 -13.031 1 98.31 242 GLY B O 1
ATOM 5101 N N . VAL B 1 243 ? 22.453 13.227 -11.68 1 98.75 243 VAL B N 1
ATOM 5102 C CA . VAL B 1 243 ? 22.484 14.633 -11.289 1 98.75 243 VAL B CA 1
ATOM 5103 C C . VAL B 1 243 ? 23.875 15.203 -11.523 1 98.75 243 VAL B C 1
ATOM 5105 O O . VAL B 1 243 ? 24.859 14.461 -11.562 1 98.75 243 VAL B O 1
ATOM 5108 N N . THR B 1 244 ? 23.922 16.438 -11.828 1 98.81 244 THR B N 1
ATOM 5109 C CA . THR B 1 244 ? 25.156 17.203 -11.758 1 98.81 244 THR B CA 1
ATOM 5110 C C . THR B 1 244 ? 25.172 18.078 -10.5 1 98.81 244 THR B C 1
ATOM 5112 O O . THR B 1 244 ? 24.219 18.812 -10.242 1 98.81 244 THR B O 1
ATOM 5115 N N . LEU B 1 245 ? 26.203 17.938 -9.703 1 98.69 245 LEU B N 1
ATOM 5116 C CA . LEU B 1 245 ? 26.312 18.734 -8.477 1 98.69 245 LEU B CA 1
ATOM 5117 C C . LEU B 1 245 ? 26.719 20.172 -8.797 1 98.69 245 LEU B C 1
ATOM 5119 O O . LEU B 1 245 ? 27.156 20.469 -9.914 1 98.69 245 LEU B O 1
ATOM 5123 N N . THR B 1 246 ? 26.484 21.078 -7.871 1 98.06 246 THR B N 1
ATOM 5124 C CA . THR B 1 246 ? 26.859 22.469 -8.031 1 98.06 246 THR B CA 1
ATOM 5125 C C . THR B 1 246 ? 28.375 22.625 -8.18 1 98.06 246 THR B C 1
ATOM 5127 O O . THR B 1 246 ? 28.859 23.641 -8.672 1 98.06 246 THR B O 1
ATOM 5130 N N . SER B 1 247 ? 29.125 21.656 -7.836 1 97.25 247 SER B N 1
ATOM 5131 C CA . SER B 1 247 ? 30.578 21.625 -8.031 1 97.25 247 SER B CA 1
ATOM 5132 C C . SER B 1 247 ? 30.922 21.312 -9.484 1 97.25 247 SER B C 1
ATOM 5134 O O . SER B 1 247 ? 32.094 21.453 -9.898 1 97.25 247 SER B O 1
ATOM 5136 N N . GLY B 1 248 ? 30 20.781 -10.211 1 97.69 248 GLY B N 1
ATOM 5137 C CA . GLY B 1 248 ? 30.234 20.328 -11.578 1 97.69 248 GLY B CA 1
ATOM 5138 C C . GLY B 1 248 ? 30.375 18.828 -11.703 1 97.69 248 GLY B C 1
ATOM 5139 O O . GLY B 1 248 ? 30.328 18.281 -12.805 1 97.69 248 GLY B O 1
ATOM 5140 N N . GLU B 1 249 ? 30.453 18.156 -10.672 1 98 249 GLU B N 1
ATOM 5141 C CA . GLU B 1 249 ? 30.672 16.719 -10.664 1 98 249 GLU B CA 1
ATOM 5142 C C . GLU B 1 249 ? 29.391 15.977 -11.062 1 98 249 GLU B C 1
ATOM 5144 O O . GLU B 1 249 ? 28.312 16.234 -10.523 1 98 249 GLU B O 1
ATOM 5149 N N . PRO B 1 250 ? 29.5 15.117 -12.039 1 98.44 250 PRO B N 1
ATOM 5150 C CA . PRO B 1 250 ? 28.344 14.266 -12.352 1 98.44 250 PRO B CA 1
ATOM 5151 C C . PRO B 1 250 ? 28.203 13.086 -11.391 1 98.44 250 PRO B C 1
ATOM 5153 O O . PRO B 1 250 ? 29.219 12.5 -10.984 1 98.44 250 PRO B O 1
ATOM 5156 N N . VAL B 1 251 ? 27.078 12.727 -10.953 1 98.75 251 VAL B N 1
ATOM 5157 C CA . VAL B 1 251 ? 26.75 11.562 -10.133 1 98.75 251 VAL B CA 1
ATOM 5158 C C . VAL B 1 251 ? 25.688 10.719 -10.82 1 98.75 251 VAL B C 1
ATOM 5160 O O . VAL B 1 251 ? 24.5 11.062 -10.789 1 98.75 251 VAL B O 1
ATOM 5163 N N . PRO B 1 252 ? 26.125 9.641 -11.5 1 98.69 252 PRO B N 1
ATOM 5164 C CA . PRO B 1 252 ? 25.109 8.734 -12.039 1 98.69 252 PRO B CA 1
ATOM 5165 C C . PRO B 1 252 ? 24.219 8.133 -10.961 1 98.69 252 PRO B C 1
ATOM 5167 O O . PRO B 1 252 ? 24.719 7.617 -9.953 1 98.69 252 PRO B O 1
ATOM 5170 N N . THR B 1 253 ? 22.891 8.32 -11.07 1 98.75 253 THR B N 1
ATOM 5171 C CA . THR B 1 253 ? 21.938 7.816 -10.086 1 98.75 253 THR B CA 1
ATOM 5172 C C . THR B 1 253 ? 20.547 7.668 -10.703 1 98.75 253 THR B C 1
ATOM 5174 O O . THR B 1 253 ? 20.234 8.328 -11.688 1 98.75 253 THR B O 1
ATOM 5177 N N . ARG B 1 254 ? 19.781 6.719 -10.18 1 98.38 254 ARG B N 1
ATOM 5178 C CA . ARG B 1 254 ? 18.375 6.574 -10.555 1 98.38 254 ARG B CA 1
ATOM 5179 C C . ARG B 1 254 ? 17.469 7.035 -9.422 1 98.38 254 ARG B C 1
ATOM 5181 O O . ARG B 1 254 ? 16.25 6.836 -9.484 1 98.38 254 ARG B O 1
ATOM 5188 N N . THR B 1 255 ? 17.984 7.609 -8.367 1 98.69 255 THR B N 1
ATOM 5189 C CA . THR B 1 255 ? 17.234 7.973 -7.18 1 98.69 255 THR B CA 1
ATOM 5190 C C . THR B 1 255 ? 17.594 9.375 -6.707 1 98.69 255 THR B C 1
ATOM 5192 O O . THR B 1 255 ? 18.75 9.648 -6.391 1 98.69 255 THR B O 1
ATOM 5195 N N . LEU B 1 256 ? 16.703 10.25 -6.727 1 98.69 256 LEU B N 1
ATOM 5196 C CA . LEU B 1 256 ? 16.859 11.609 -6.227 1 98.69 256 LEU B CA 1
ATOM 5197 C C . LEU B 1 256 ? 15.727 11.969 -5.27 1 98.69 256 LEU B C 1
ATOM 5199 O O . LEU B 1 256 ? 14.594 12.211 -5.699 1 98.69 256 LEU B O 1
ATOM 5203 N N . VAL B 1 257 ? 16.016 11.953 -3.943 1 98.62 257 VAL B N 1
ATOM 5204 C CA . VAL B 1 257 ? 15.039 12.266 -2.9 1 98.62 257 VAL B CA 1
ATOM 5205 C C . VAL B 1 257 ? 15.156 13.734 -2.504 1 98.62 257 VAL B C 1
ATOM 5207 O O . VAL B 1 257 ? 16.234 14.195 -2.129 1 98.62 257 VAL B O 1
ATOM 5210 N N . TRP B 1 258 ? 14.078 14.422 -2.551 1 98.19 258 TRP B N 1
ATOM 5211 C CA . TRP B 1 258 ? 14.062 15.875 -2.387 1 98.19 258 TRP B CA 1
ATOM 5212 C C . TRP B 1 258 ? 13.5 16.25 -1.023 1 98.19 258 TRP B C 1
ATOM 5214 O O . TRP B 1 258 ? 12.281 16.312 -0.84 1 98.19 258 TRP B O 1
ATOM 5224 N N . CYS B 1 259 ? 14.383 16.609 -0.113 1 97.19 259 CYS B N 1
ATOM 5225 C CA . CYS B 1 259 ? 14.023 16.969 1.253 1 97.19 259 CYS B CA 1
ATOM 5226 C C . CYS B 1 259 ? 14.484 18.391 1.581 1 97.19 259 CYS B C 1
ATOM 5228 O O . CYS B 1 259 ? 15.016 18.641 2.662 1 97.19 259 CYS B O 1
ATOM 5230 N N . VAL B 1 260 ? 14.367 19.344 0.69 1 94.81 260 VAL B N 1
ATOM 5231 C CA . VAL B 1 260 ? 14.984 20.656 0.811 1 94.81 260 VAL B CA 1
ATOM 5232 C C . VAL B 1 260 ? 14.078 21.594 1.605 1 94.81 260 VAL B C 1
ATOM 5234 O O . VAL B 1 260 ? 14.5 22.672 2.025 1 94.81 260 VAL B O 1
ATOM 5237 N N . GLY B 1 261 ? 12.898 21.219 1.881 1 90.75 261 GLY B N 1
ATOM 5238 C CA . GLY B 1 261 ? 12.016 22.062 2.654 1 90.75 261 GLY B CA 1
ATOM 5239 C C . GLY B 1 261 ? 10.57 22 2.203 1 90.75 261 GLY B C 1
ATOM 5240 O O . GLY B 1 261 ? 10.219 21.188 1.344 1 90.75 261 GLY B O 1
ATOM 5241 N N . VAL B 1 262 ? 9.781 22.906 2.887 1 94.5 262 VAL B N 1
ATOM 5242 C CA . VAL B 1 262 ? 8.352 22.891 2.609 1 94.5 262 VAL B CA 1
ATOM 5243 C C . VAL B 1 262 ? 7.844 24.297 2.354 1 94.5 262 VAL B C 1
ATOM 5245 O O . VAL B 1 262 ? 8.531 25.281 2.67 1 94.5 262 VAL B O 1
ATOM 5248 N N . ARG B 1 263 ? 6.816 24.422 1.665 1 94.81 263 ARG B N 1
ATOM 5249 C CA . ARG B 1 263 ? 6.031 25.641 1.499 1 94.81 263 ARG B CA 1
ATOM 5250 C C . ARG B 1 263 ? 4.582 25.438 1.932 1 94.81 263 ARG B C 1
ATOM 5252 O O . ARG B 1 263 ? 4.094 24.297 1.932 1 94.81 263 ARG B O 1
ATOM 5259 N N . PRO B 1 264 ? 3.936 26.531 2.402 1 96.19 264 PRO B N 1
ATOM 5260 C CA . PRO B 1 264 ? 2.539 26.359 2.805 1 96.19 264 PRO B CA 1
ATOM 5261 C C . PRO B 1 264 ? 1.671 25.781 1.688 1 96.19 264 PRO B C 1
ATOM 5263 O O . PRO B 1 264 ? 1.99 25.938 0.507 1 96.19 264 PRO B O 1
ATOM 5266 N N . ASP B 1 265 ? 0.632 25.062 2.059 1 96.69 265 ASP B N 1
ATOM 5267 C CA . ASP B 1 265 ? -0.351 24.547 1.113 1 96.69 265 ASP B CA 1
ATOM 5268 C C . ASP B 1 265 ? -0.827 25.641 0.16 1 96.69 265 ASP B C 1
ATOM 5270 O O . ASP B 1 265 ? -1.087 26.781 0.583 1 96.69 265 ASP B O 1
ATOM 5274 N N . PRO B 1 266 ? -1.012 25.344 -1.09 1 95.31 266 PRO B N 1
ATOM 5275 C CA . PRO B 1 266 ? -1.42 26.344 -2.084 1 95.31 266 PRO B CA 1
ATOM 5276 C C . PRO B 1 266 ? -2.783 26.953 -1.776 1 95.31 266 PRO B C 1
ATOM 5278 O O . PRO B 1 266 ? -3.07 28.078 -2.211 1 95.31 266 PRO B O 1
ATOM 5281 N N . LEU B 1 267 ? -3.631 26.219 -1.043 1 96.81 267 LEU B N 1
ATOM 5282 C CA . LEU B 1 267 ? -4.906 26.781 -0.608 1 96.81 267 LEU B CA 1
ATOM 5283 C C . LEU B 1 267 ? -4.707 28.141 0.051 1 96.81 267 LEU B C 1
ATOM 5285 O O . LEU B 1 267 ? -5.52 29.047 -0.133 1 96.81 267 LEU B O 1
ATOM 5289 N N . ILE B 1 268 ? -3.604 28.297 0.774 1 97.25 268 ILE B N 1
ATOM 5290 C CA . ILE B 1 268 ? -3.359 29.484 1.566 1 97.25 268 ILE B CA 1
ATOM 5291 C C . ILE B 1 268 ? -3.158 30.688 0.64 1 97.25 268 ILE B C 1
ATOM 5293 O O . ILE B 1 268 ? -3.707 31.766 0.88 1 97.25 268 ILE B O 1
ATOM 5297 N N . GLU B 1 269 ? -2.416 30.484 -0.397 1 94.69 269 GLU B N 1
ATOM 5298 C CA . GLU B 1 269 ? -2.154 31.547 -1.36 1 94.69 269 GLU B CA 1
ATOM 5299 C C . GLU B 1 269 ? -3.443 32.031 -2.033 1 94.69 269 GLU B C 1
ATOM 5301 O O . GLU B 1 269 ? -3.588 33.188 -2.363 1 94.69 269 GLU B O 1
ATOM 5306 N N . ASP B 1 270 ? -4.371 31.188 -2.133 1 95 270 ASP B N 1
ATOM 5307 C CA . ASP B 1 270 ? -5.582 31.453 -2.904 1 95 270 ASP B CA 1
ATOM 5308 C C . ASP B 1 270 ? -6.652 32.094 -2.039 1 95 270 ASP B C 1
ATOM 5310 O O . ASP B 1 270 ? -7.695 32.531 -2.547 1 95 270 ASP B O 1
ATOM 5314 N N . LEU B 1 271 ? -6.402 32.281 -0.768 1 96.62 271 LEU B N 1
ATOM 5315 C CA . LEU B 1 271 ? -7.422 32.75 0.15 1 96.62 271 LEU B CA 1
ATOM 5316 C C . LEU B 1 271 ? -7.578 34.281 0.033 1 96.62 271 LEU B C 1
ATOM 5318 O O . LEU B 1 271 ? -8.578 34.844 0.491 1 96.62 271 LEU B O 1
ATOM 5322 N N . GLY B 1 272 ? -6.613 35 -0.506 1 94.12 272 GLY B N 1
ATOM 5323 C CA . GLY B 1 272 ? -6.664 36.438 -0.635 1 94.12 272 GLY B CA 1
ATOM 5324 C C . GLY B 1 272 ? -6.449 37.156 0.681 1 94.12 272 GLY B C 1
ATOM 5325 O O . GLY B 1 272 ? -6.844 38.312 0.83 1 94.12 272 GLY B O 1
ATOM 5326 N N . LEU B 1 273 ? -5.906 36.531 1.653 1 97.12 273 LEU B N 1
ATOM 5327 C CA . LEU B 1 273 ? -5.613 37.094 2.957 1 97.12 273 LEU B CA 1
ATOM 5328 C C . LEU B 1 273 ? -4.129 37.438 3.086 1 97.12 273 LEU B C 1
ATOM 5330 O O . LEU B 1 273 ? -3.32 37 2.264 1 97.12 273 LEU B O 1
ATOM 5334 N N . LYS B 1 274 ? -3.793 38.25 4.051 1 97.5 274 LYS B N 1
ATOM 5335 C CA . LYS B 1 274 ? -2.406 38.656 4.25 1 97.5 274 LYS B CA 1
ATOM 5336 C C . LYS B 1 274 ? -1.526 37.469 4.621 1 97.5 274 LYS B C 1
ATOM 5338 O O . LYS B 1 274 ? -1.889 36.656 5.484 1 97.5 274 LYS B O 1
ATOM 5343 N N . THR B 1 275 ? -0.385 37.344 3.926 1 98.06 275 THR B N 1
ATOM 5344 C CA . THR B 1 275 ? 0.557 36.281 4.211 1 98.06 275 THR B CA 1
ATOM 5345 C C . THR B 1 275 ? 1.938 36.844 4.535 1 98.06 275 THR B C 1
ATOM 5347 O O . THR B 1 275 ? 2.236 38 4.215 1 98.06 275 THR B O 1
ATOM 5350 N N . ALA B 1 276 ? 2.697 36.125 5.297 1 97.5 276 ALA B N 1
ATOM 5351 C CA . ALA B 1 276 ? 4.125 36.312 5.527 1 97.5 276 ALA B CA 1
ATOM 5352 C C . ALA B 1 276 ? 4.918 35.062 5.148 1 97.5 276 ALA B C 1
ATOM 5354 O O . ALA B 1 276 ? 4.727 34 5.738 1 97.5 276 ALA B O 1
ATOM 5355 N N . LYS B 1 277 ? 5.785 35.219 4.164 1 93.94 277 LYS B N 1
ATOM 5356 C CA . LYS B 1 277 ? 6.539 34.094 3.629 1 93.94 277 LYS B CA 1
ATOM 5357 C C . LYS B 1 277 ? 5.605 32.969 3.172 1 93.94 277 LYS B C 1
ATOM 5359 O O . LYS B 1 277 ? 5.859 31.797 3.436 1 93.94 277 LYS B O 1
ATOM 5364 N N . GLY B 1 278 ? 4.457 33.375 2.705 1 95.94 278 GLY B N 1
ATOM 5365 C CA . GLY B 1 278 ? 3.502 32.438 2.121 1 95.94 278 GLY B CA 1
ATOM 5366 C C . GLY B 1 278 ? 2.523 31.891 3.135 1 95.94 278 GLY B C 1
ATOM 5367 O O . GLY B 1 278 ? 1.546 31.234 2.764 1 95.94 278 GLY B O 1
ATOM 5368 N N . ARG B 1 279 ? 2.781 32.125 4.375 1 98.31 279 ARG B N 1
ATOM 5369 C CA . ARG B 1 279 ? 1.923 31.594 5.434 1 98.31 279 ARG B CA 1
ATOM 5370 C C . ARG B 1 279 ? 0.9 32.656 5.875 1 98.31 279 ARG B C 1
ATOM 5372 O O . ARG B 1 279 ? 1.184 33.844 5.863 1 98.31 279 ARG B O 1
ATOM 5379 N N . LEU B 1 280 ? -0.205 32.219 6.262 1 98.5 280 LEU B N 1
ATOM 5380 C CA . LEU B 1 280 ? -1.282 33.125 6.672 1 98.5 280 LEU B CA 1
ATOM 5381 C C . LEU B 1 280 ? -0.905 33.875 7.938 1 98.5 280 LEU B C 1
ATOM 5383 O O . LEU B 1 280 ? -0.568 33.281 8.953 1 98.5 280 LEU B O 1
ATOM 5387 N N . VAL B 1 281 ? -0.976 35.219 7.859 1 98.56 281 VAL B N 1
ATOM 5388 C CA . VAL B 1 281 ? -0.673 36.031 9.039 1 98.56 281 VAL B CA 1
ATOM 5389 C C . VAL B 1 281 ? -1.781 35.875 10.078 1 98.56 281 VAL B C 1
ATOM 5391 O O . VAL B 1 281 ? -2.967 35.969 9.75 1 98.56 281 VAL B O 1
ATOM 5394 N N . VAL B 1 282 ? -1.439 35.562 11.305 1 98.75 282 VAL B N 1
ATOM 5395 C CA . VAL B 1 282 ? -2.393 35.438 12.406 1 98.75 282 VAL B CA 1
ATOM 5396 C C . VAL B 1 282 ? -1.862 36.188 13.633 1 98.75 282 VAL B C 1
ATOM 5398 O O . VAL B 1 282 ? -0.681 36.531 13.695 1 98.75 282 VAL B O 1
ATOM 5401 N N . THR B 1 283 ? -2.746 36.469 14.562 1 98.25 283 THR B N 1
ATOM 5402 C CA . THR B 1 283 ? -2.346 37.031 15.859 1 98.25 283 THR B CA 1
ATOM 5403 C C . THR B 1 283 ? -1.749 35.938 16.734 1 98.25 283 THR B C 1
ATOM 5405 O O . THR B 1 283 ? -1.765 34.75 16.359 1 98.25 283 THR B O 1
ATOM 5408 N N . ALA B 1 284 ? -1.263 36.281 17.875 1 98.06 284 ALA B N 1
ATOM 5409 C CA . ALA B 1 284 ? -0.744 35.312 18.844 1 98.06 284 ALA B CA 1
ATOM 5410 C C . ALA B 1 284 ? -1.866 34.438 19.406 1 98.06 284 ALA B C 1
ATOM 5412 O O . ALA B 1 284 ? -1.608 33.406 20.047 1 98.06 284 ALA B O 1
ATOM 5413 N N . GLN B 1 285 ? -3.088 34.844 19.188 1 98.56 285 GLN B N 1
ATOM 5414 C CA . GLN B 1 285 ? -4.234 34.031 19.594 1 98.56 285 GLN B CA 1
ATOM 5415 C C . GLN B 1 285 ? -4.699 33.156 18.453 1 98.56 285 GLN B C 1
ATOM 5417 O O . GLN B 1 285 ? -5.734 32.469 18.562 1 98.56 285 GLN B O 1
ATOM 5422 N N . LEU B 1 286 ? -3.986 33.125 17.297 1 98.81 286 LEU B N 1
ATOM 5423 C CA . LEU B 1 286 ? -4.156 32.281 16.125 1 98.81 286 LEU B CA 1
ATOM 5424 C C . LEU B 1 286 ? -5.348 32.75 15.297 1 98.81 286 LEU B C 1
ATOM 5426 O O . LEU B 1 286 ? -5.797 32.031 14.398 1 98.81 286 LEU B O 1
ATOM 5430 N N . ASN B 1 287 ? -5.832 33.938 15.602 1 98.38 287 ASN B N 1
ATOM 5431 C CA . ASN B 1 287 ? -6.922 34.5 14.812 1 98.38 287 ASN B CA 1
ATOM 5432 C C . ASN B 1 287 ? -6.398 35.25 13.586 1 98.38 287 ASN B C 1
ATOM 5434 O O . ASN B 1 287 ? -5.332 35.875 13.633 1 98.38 287 ASN B O 1
ATOM 5438 N N . VAL B 1 288 ? -7.148 35.125 12.492 1 98.25 288 VAL B N 1
ATOM 5439 C CA . VAL B 1 288 ? -6.836 35.906 11.297 1 98.25 288 VAL B CA 1
ATOM 5440 C C . VAL B 1 288 ? -7.285 37.344 11.492 1 98.25 288 VAL B C 1
ATOM 5442 O O . VAL B 1 288 ? -8.453 37.594 11.789 1 98.25 288 VAL B O 1
ATOM 5445 N N . PRO B 1 289 ? -6.359 38.25 11.305 1 97.19 289 PRO B N 1
ATOM 5446 C CA . PRO B 1 289 ? -6.746 39.656 11.516 1 97.19 289 PRO B CA 1
ATOM 5447 C C . PRO B 1 289 ? -7.926 40.094 10.641 1 97.19 289 PRO B C 1
ATOM 5449 O O . PRO B 1 289 ? -7.953 39.781 9.445 1 97.19 289 PRO B O 1
ATOM 5452 N N . GLY B 1 290 ? -8.914 40.719 11.25 1 94.75 290 GLY B N 1
ATOM 5453 C CA . GLY B 1 290 ? -10.078 41.219 10.531 1 94.75 290 GLY B CA 1
ATOM 5454 C C . GLY B 1 290 ? -11.195 40.188 10.43 1 94.75 290 GLY B C 1
ATOM 5455 O O . GLY B 1 290 ? -12.289 40.5 9.969 1 94.75 290 GLY B O 1
ATOM 5456 N N . ARG B 1 291 ? -10.906 39 10.906 1 96.06 291 ARG B N 1
ATOM 5457 C CA . ARG B 1 291 ? -11.898 37.906 10.852 1 96.06 291 ARG B CA 1
ATOM 5458 C C . ARG B 1 291 ? -12 37.188 12.188 1 96.06 291 ARG B C 1
ATOM 5460 O O . ARG B 1 291 ? -11.273 36.219 12.438 1 96.06 291 ARG B O 1
ATOM 5467 N N . ARG B 1 292 ? -12.969 37.5 12.914 1 95.19 292 ARG B N 1
ATOM 5468 C CA . ARG B 1 292 ? -13.109 36.969 14.266 1 95.19 292 ARG B CA 1
ATOM 5469 C C . ARG B 1 292 ? -13.484 35.5 14.219 1 95.19 292 ARG B C 1
ATOM 5471 O O . ARG B 1 292 ? -13.25 34.75 15.188 1 95.19 292 ARG B O 1
ATOM 5478 N N . ASP B 1 293 ? -14.023 35.031 13.086 1 97.81 293 ASP B N 1
ATOM 5479 C CA . ASP B 1 293 ? -14.547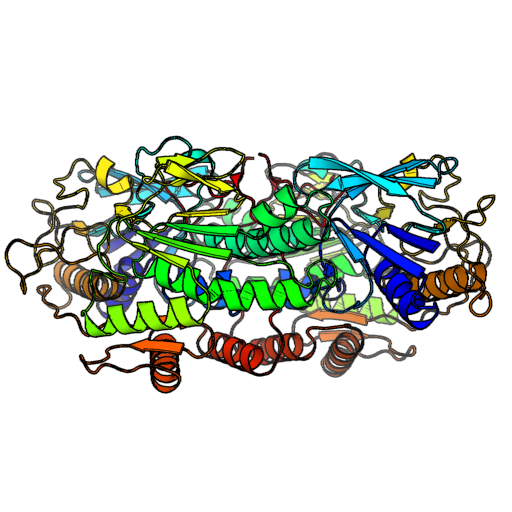 33.656 12.992 1 97.81 293 ASP B CA 1
ATOM 5480 C C . ASP B 1 293 ? -13.523 32.719 12.359 1 97.81 293 ASP B C 1
ATOM 5482 O O . ASP B 1 293 ? -13.797 31.547 12.156 1 97.81 293 ASP B O 1
ATOM 5486 N N . VAL B 1 294 ? -12.32 33.219 12.062 1 98.81 294 VAL B N 1
ATOM 5487 C CA . VAL B 1 294 ? -11.359 32.406 11.312 1 98.81 294 VAL B CA 1
ATOM 5488 C C . VAL B 1 294 ? -10.031 32.344 12.07 1 98.81 294 VAL B C 1
ATOM 5490 O O . VAL B 1 294 ? -9.492 33.375 12.461 1 98.81 294 VAL B O 1
ATOM 5493 N N . TYR B 1 295 ? -9.562 31.188 12.305 1 98.88 295 TYR B N 1
ATOM 5494 C CA . TYR B 1 295 ? -8.281 30.891 12.938 1 98.88 295 TYR B CA 1
ATOM 5495 C C . TYR B 1 295 ? -7.375 30.109 11.992 1 98.88 295 TYR B C 1
ATOM 5497 O O . TYR B 1 295 ? -7.852 29.516 11.008 1 98.88 295 TYR B O 1
ATOM 5505 N N . ALA B 1 296 ? -6.059 30.141 12.211 1 98.88 296 ALA B N 1
ATOM 5506 C CA . ALA B 1 296 ? -5.105 29.328 11.453 1 98.88 296 ALA B CA 1
ATOM 5507 C C . ALA B 1 296 ? -3.949 28.875 12.344 1 98.88 296 ALA B C 1
ATOM 5509 O O . ALA B 1 296 ? -3.592 29.547 13.305 1 98.88 296 ALA B O 1
ATOM 5510 N N . CYS B 1 297 ? -3.414 27.766 12.086 1 98.75 297 CYS B N 1
ATOM 5511 C CA . CYS B 1 297 ? -2.324 27.203 12.867 1 98.75 297 CYS B CA 1
ATOM 5512 C C . CYS B 1 297 ? -1.519 26.203 12.047 1 98.75 297 CYS B C 1
ATOM 5514 O O . CYS B 1 297 ? -1.854 25.922 10.891 1 98.75 297 CYS B O 1
ATOM 5516 N N . GLY B 1 298 ? -0.398 25.703 12.617 1 98.31 298 GLY B N 1
ATOM 5517 C CA . GLY B 1 298 ? 0.494 24.797 11.922 1 98.31 298 GLY B CA 1
ATOM 5518 C C . GLY B 1 298 ? 1.302 25.469 10.828 1 98.31 298 GLY B C 1
ATOM 5519 O O . GLY B 1 298 ? 1.571 26.672 10.891 1 98.31 298 GLY B O 1
ATOM 5520 N N . ASP B 1 299 ? 1.651 24.672 9.844 1 97.81 299 ASP B N 1
ATOM 5521 C CA . ASP B 1 299 ? 2.541 25.141 8.781 1 97.81 299 ASP B CA 1
ATOM 5522 C C . ASP B 1 299 ? 1.853 26.172 7.898 1 97.81 299 ASP B C 1
ATOM 5524 O O . ASP B 1 299 ? 2.516 26.922 7.184 1 97.81 299 ASP B O 1
ATOM 5528 N N . ALA B 1 300 ? 0.556 26.219 7.949 1 98.12 300 ALA B N 1
ATOM 5529 C CA . ALA B 1 300 ? -0.202 27.141 7.113 1 98.12 300 ALA B CA 1
ATOM 5530 C C . ALA B 1 300 ? -0.148 28.562 7.68 1 98.12 300 ALA B C 1
ATOM 5532 O O . ALA B 1 300 ? -0.458 29.531 6.98 1 98.12 300 ALA B O 1
ATOM 5533 N N . ALA B 1 301 ? 0.277 28.719 8.914 1 98.75 301 ALA B N 1
ATOM 5534 C CA . ALA B 1 301 ? 0.09 29.984 9.617 1 98.75 301 ALA B CA 1
ATOM 5535 C C . ALA B 1 301 ? 1.43 30.594 10.023 1 98.75 301 ALA B C 1
ATOM 5537 O O . ALA B 1 301 ? 2.334 29.875 10.461 1 98.75 301 ALA B O 1
ATOM 5538 N N . ALA B 1 302 ? 1.555 31.875 9.797 1 98.44 302 ALA B N 1
ATOM 5539 C CA . ALA B 1 302 ? 2.676 32.656 10.32 1 98.44 302 ALA B CA 1
ATOM 5540 C C . ALA B 1 302 ? 2.4 33.094 11.75 1 98.44 302 ALA B C 1
ATOM 5542 O O . ALA B 1 302 ? 2.104 34.281 11.984 1 98.44 302 ALA B O 1
ATOM 5543 N N . VAL B 1 303 ? 2.557 32.219 12.703 1 98.44 303 VAL B N 1
ATOM 5544 C CA . VAL B 1 303 ? 2.299 32.531 14.102 1 98.44 303 VAL B CA 1
ATOM 5545 C C . VAL B 1 303 ? 3.479 33.281 14.695 1 98.44 303 VAL B C 1
ATOM 5547 O O . VAL B 1 303 ? 4.621 32.812 14.633 1 98.44 303 VAL B O 1
ATOM 5550 N N . PRO B 1 304 ? 3.232 34.438 15.203 1 97.75 304 PRO B N 1
ATOM 5551 C CA . PRO B 1 304 ? 4.348 35.156 15.789 1 97.75 304 PRO B CA 1
ATOM 5552 C C . PRO B 1 304 ? 5.016 34.438 16.938 1 97.75 304 PRO B C 1
ATOM 5554 O O . PRO B 1 304 ? 4.332 33.844 17.781 1 97.75 304 PRO B O 1
ATOM 5557 N N . ASP B 1 305 ? 6.312 34.344 16.891 1 95.94 305 ASP B N 1
ATOM 5558 C CA . ASP B 1 305 ? 7.066 33.781 18 1 95.94 305 ASP B CA 1
ATOM 5559 C C . ASP B 1 305 ? 7.312 34.812 19.094 1 95.94 305 ASP B C 1
ATOM 5561 O O . ASP B 1 305 ? 8.242 35.625 18.984 1 95.94 305 ASP B O 1
ATOM 5565 N N . LEU B 1 306 ? 6.566 34.719 20.109 1 95.69 306 LEU B N 1
ATOM 5566 C CA . LEU B 1 306 ? 6.637 35.75 21.156 1 95.69 306 LEU B CA 1
ATOM 5567 C C . LEU B 1 306 ? 7.918 35.594 21.969 1 95.69 306 LEU B C 1
ATOM 5569 O O . LEU B 1 306 ? 8.289 36.469 22.734 1 95.69 306 LEU B O 1
ATOM 5573 N N . THR B 1 307 ? 8.578 34.438 21.844 1 92.12 307 THR B N 1
ATOM 5574 C CA . THR B 1 307 ? 9.859 34.25 22.516 1 92.12 307 THR B CA 1
ATOM 5575 C C . THR B 1 307 ? 11 34.844 21.688 1 92.12 307 THR B C 1
ATOM 5577 O O . THR B 1 307 ? 12.109 35.031 22.172 1 92.12 307 THR B O 1
ATOM 5580 N N . ARG B 1 308 ? 10.758 35.062 20.438 1 92.56 308 ARG B N 1
ATOM 5581 C CA . ARG B 1 308 ? 11.68 35.719 19.516 1 92.56 308 ARG B CA 1
ATOM 5582 C C . ARG B 1 308 ? 10.969 36.812 18.719 1 92.56 308 ARG B C 1
ATOM 5584 O O . ARG B 1 308 ? 10.719 36.656 17.516 1 92.56 308 ARG B O 1
ATOM 5591 N N . PRO B 1 309 ? 10.883 38 19.359 1 90.88 309 PRO B N 1
ATOM 5592 C CA . PRO B 1 309 ? 10.078 39.062 18.734 1 90.88 309 PRO B CA 1
ATOM 5593 C C . PRO B 1 309 ? 10.516 39.375 17.312 1 90.88 309 PRO B C 1
ATOM 5595 O O . PRO B 1 309 ? 11.711 39.438 17.016 1 90.88 309 PRO B O 1
ATOM 5598 N N . GLY B 1 310 ? 9.531 39.469 16.391 1 93.19 310 GLY B N 1
ATOM 5599 C CA . GLY B 1 310 ? 9.789 39.781 15 1 93.19 310 GLY B CA 1
ATOM 5600 C C . GLY B 1 310 ? 9.867 38.531 14.125 1 93.19 310 GLY B C 1
ATOM 5601 O O . GLY B 1 310 ? 9.875 38.656 12.898 1 93.19 310 GLY B O 1
ATOM 5602 N N . GLU B 1 311 ? 9.859 37.406 14.781 1 94.88 311 GLU B N 1
ATOM 5603 C CA . GLU B 1 311 ? 9.961 36.156 14.047 1 94.88 311 GLU B CA 1
ATOM 5604 C C . GLU B 1 311 ? 8.672 35.344 14.125 1 94.88 311 GLU B C 1
ATOM 5606 O O . GLU B 1 311 ? 7.777 35.688 14.914 1 94.88 311 GLU B O 1
ATOM 5611 N N . TYR B 1 312 ? 8.594 34.438 13.227 1 96.69 312 TYR B N 1
ATOM 5612 C CA . TYR B 1 312 ? 7.488 33.469 13.242 1 96.69 312 TYR B CA 1
ATOM 5613 C C . TYR B 1 312 ? 7.961 32.094 13.711 1 96.69 312 TYR B C 1
ATOM 5615 O O . TYR B 1 312 ? 9.141 31.766 13.57 1 96.69 312 TYR B O 1
ATOM 5623 N N . THR B 1 313 ? 7.07 31.359 14.32 1 95.12 313 THR B N 1
ATOM 5624 C CA . THR B 1 313 ? 7.406 30.031 14.789 1 95.12 313 THR B CA 1
ATOM 5625 C C . THR B 1 313 ? 7.793 29.125 13.625 1 95.12 313 THR B C 1
ATOM 5627 O O . THR B 1 313 ? 7.242 29.25 12.523 1 95.12 313 THR B O 1
ATOM 5630 N N . PRO B 1 314 ? 8.758 28.234 13.852 1 91.69 314 PRO B N 1
ATOM 5631 C 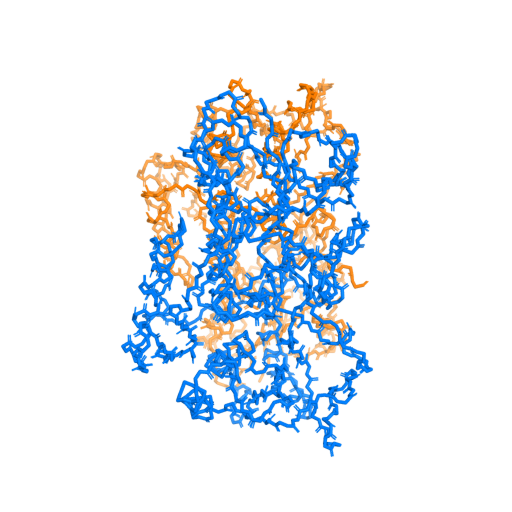CA . PRO B 1 314 ? 9.133 27.312 12.773 1 91.69 314 PRO B CA 1
ATOM 5632 C C . PRO B 1 314 ? 8.031 26.312 12.43 1 91.69 314 PRO B C 1
ATOM 5634 O O . PRO B 1 314 ? 7.102 26.125 13.211 1 91.69 314 PRO B O 1
ATOM 5637 N N . MET B 1 315 ? 8.094 25.75 11.273 1 93.06 315 MET B N 1
ATOM 5638 C CA . MET B 1 315 ? 7.152 24.75 10.789 1 93.06 315 MET B CA 1
ATOM 5639 C C . MET B 1 315 ? 7.531 23.359 11.289 1 93.06 315 MET B C 1
ATOM 5641 O O . MET B 1 315 ? 8.094 22.562 10.539 1 93.06 315 MET B O 1
ATOM 5645 N N . THR B 1 316 ? 7.25 23.062 12.555 1 91 316 THR B N 1
ATOM 5646 C CA . THR B 1 316 ? 7.551 21.766 13.156 1 91 316 THR B CA 1
ATOM 5647 C C . THR B 1 316 ? 6.281 21.109 13.68 1 91 316 THR B C 1
ATOM 5649 O O . THR B 1 316 ? 5.281 21.781 13.938 1 91 316 THR B O 1
ATOM 5652 N N . ALA B 1 317 ? 6.379 19.797 13.812 1 92.25 317 ALA B N 1
ATOM 5653 C CA . ALA B 1 317 ? 5.262 19.062 14.391 1 92.25 317 ALA B CA 1
ATOM 5654 C C . ALA B 1 317 ? 4.949 19.562 15.805 1 92.25 317 ALA B C 1
ATOM 5656 O O . ALA B 1 317 ? 3.783 19.641 16.188 1 92.25 317 ALA B O 1
ATOM 5657 N N . GLN B 1 318 ? 5.938 19.875 16.516 1 91.06 318 GLN B N 1
ATOM 5658 C CA . GLN B 1 318 ? 5.773 20.344 17.891 1 91.06 318 GLN B CA 1
ATOM 5659 C C . GLN B 1 318 ? 4.953 21.641 17.938 1 91.06 318 GLN B C 1
ATOM 5661 O O . GLN B 1 318 ? 3.994 21.734 18.703 1 91.06 318 GLN B O 1
ATOM 5666 N N . HIS B 1 319 ? 5.348 22.625 17.156 1 94.75 319 HIS B N 1
ATOM 5667 C CA . HIS B 1 319 ? 4.582 23.875 17.094 1 94.75 319 HIS B CA 1
ATOM 5668 C C . HIS B 1 319 ? 3.174 23.625 16.562 1 94.75 319 HIS B C 1
ATOM 5670 O O . HIS B 1 319 ? 2.205 24.172 17.094 1 94.75 319 HIS B O 1
ATOM 5676 N N . ALA B 1 320 ? 3.061 22.797 15.539 1 97.12 320 ALA B N 1
ATOM 5677 C CA . ALA B 1 320 ? 1.746 22.516 14.969 1 97.12 320 ALA B CA 1
ATOM 5678 C C . ALA B 1 320 ? 0.805 21.922 16.016 1 97.12 320 ALA B C 1
ATOM 5680 O O . ALA B 1 320 ? -0.35 22.344 16.125 1 97.12 320 ALA B O 1
ATOM 5681 N N . GLU B 1 321 ? 1.316 20.984 16.766 1 96.88 321 GLU B N 1
ATOM 5682 C CA . GLU B 1 321 ? 0.511 20.344 17.797 1 96.88 321 GLU B CA 1
ATOM 5683 C C . GLU B 1 321 ? 0.049 21.344 18.844 1 96.88 321 GLU B C 1
ATOM 5685 O O . GLU B 1 321 ? -1.136 21.391 19.188 1 96.88 321 GLU B O 1
ATOM 5690 N N . ARG B 1 322 ? 0.907 22.125 19.344 1 97 322 ARG B N 1
ATOM 5691 C CA . ARG B 1 322 ? 0.6 23.078 20.406 1 97 322 ARG B CA 1
ATOM 5692 C C . ARG B 1 322 ? -0.312 24.203 19.891 1 97 322 ARG B C 1
ATOM 5694 O O . ARG B 1 322 ? -1.227 24.625 20.594 1 97 322 ARG B O 1
ATOM 5701 N N . GLN B 1 323 ? 0.015 24.656 18.734 1 98.62 323 GLN B N 1
ATOM 5702 C CA . GLN B 1 323 ? -0.849 25.656 18.125 1 98.62 323 GLN B CA 1
ATOM 5703 C C . GLN B 1 323 ? -2.254 25.109 17.906 1 98.62 323 GLN B C 1
ATOM 5705 O O . GLN B 1 323 ? -3.244 25.812 18.125 1 98.62 323 GLN B O 1
ATOM 5710 N N . GLY B 1 324 ? -2.334 23.859 17.391 1 98.88 324 GLY B N 1
ATOM 5711 C CA . GLY B 1 324 ? -3.633 23.219 17.234 1 98.88 324 GLY B CA 1
ATOM 5712 C C . GLY B 1 324 ? -4.438 23.172 18.516 1 98.88 324 GLY B C 1
ATOM 5713 O O . GLY B 1 324 ? -5.621 23.531 18.531 1 98.88 324 GLY B O 1
ATOM 5714 N N . LYS B 1 325 ? -3.803 22.781 19.609 1 98.69 325 LYS B N 1
ATOM 5715 C CA . LYS B 1 325 ? -4.457 22.75 20.906 1 98.69 325 LYS B CA 1
ATOM 5716 C C . LYS B 1 325 ? -4.984 24.125 21.297 1 98.69 325 LYS B C 1
ATOM 5718 O O . LYS B 1 325 ? -6.129 24.266 21.719 1 98.69 325 LYS B O 1
ATOM 5723 N N . LEU B 1 326 ? -4.152 25.125 21.047 1 98.81 326 LEU B N 1
ATOM 5724 C CA . LEU B 1 326 ? -4.562 26.484 21.406 1 98.81 326 LEU B CA 1
ATOM 5725 C C . LEU B 1 326 ? -5.699 26.953 20.5 1 98.81 326 LEU B C 1
ATOM 5727 O O . LEU B 1 326 ? -6.629 27.625 20.953 1 98.81 326 LEU B O 1
ATOM 5731 N N . ALA B 1 327 ? -5.578 26.688 19.203 1 98.88 327 ALA B N 1
ATOM 5732 C CA . ALA B 1 327 ? -6.66 27.047 18.297 1 98.88 327 ALA B CA 1
ATOM 5733 C C . ALA B 1 327 ? -7.992 26.469 18.766 1 98.88 327 ALA B C 1
ATOM 5735 O O . ALA B 1 327 ? -9.008 27.156 18.781 1 98.88 327 ALA B O 1
ATOM 5736 N N . GLY B 1 328 ? -7.965 25.141 19.156 1 98.88 328 GLY B N 1
ATOM 5737 C CA . GLY B 1 328 ? -9.164 24.531 19.688 1 98.88 328 GLY B CA 1
ATOM 5738 C C . GLY B 1 328 ? -9.719 25.25 20.906 1 98.88 328 GLY B C 1
ATOM 5739 O O . GLY B 1 328 ? -10.922 25.5 20.984 1 98.88 328 GLY B O 1
ATOM 5740 N N . ARG B 1 329 ? -8.859 25.641 21.781 1 98.75 329 ARG B N 1
ATOM 5741 C CA . ARG B 1 329 ? -9.242 26.359 22.984 1 98.75 329 ARG B CA 1
ATOM 5742 C C . ARG B 1 329 ? -9.859 27.719 22.656 1 98.75 329 ARG B C 1
ATOM 5744 O O . ARG B 1 329 ? -10.898 28.094 23.203 1 98.75 329 ARG B O 1
ATOM 5751 N N . ASN B 1 330 ? -9.188 28.422 21.781 1 98.81 330 ASN B N 1
ATOM 5752 C CA . ASN B 1 330 ? -9.625 29.781 21.469 1 98.81 330 ASN B CA 1
ATOM 5753 C C . ASN B 1 330 ? -10.922 29.766 20.672 1 98.81 330 ASN B C 1
ATOM 5755 O O . ASN B 1 330 ? -11.758 30.672 20.828 1 98.81 330 ASN B O 1
ATOM 5759 N N . VAL B 1 331 ? -11.102 28.781 19.781 1 98.81 331 VAL B N 1
ATOM 5760 C CA . VAL B 1 331 ? -12.375 28.641 19.094 1 98.81 331 VAL B CA 1
ATOM 5761 C C . VAL B 1 331 ? -13.477 28.344 20.109 1 98.81 331 VAL B C 1
ATOM 5763 O O . VAL B 1 331 ? -14.555 28.938 20.062 1 98.81 331 VAL B O 1
ATOM 5766 N N . ALA B 1 332 ? -13.227 27.422 21.031 1 98.69 332 ALA B N 1
ATOM 5767 C CA . ALA B 1 332 ? -14.195 27.125 22.078 1 98.69 332 ALA B CA 1
ATOM 5768 C C . ALA B 1 332 ? -14.555 28.375 22.875 1 98.69 332 ALA B C 1
ATOM 5770 O O . ALA B 1 332 ? -15.727 28.641 23.141 1 98.69 332 ALA B O 1
ATOM 5771 N N . ALA B 1 333 ? -13.562 29.156 23.203 1 98.44 333 ALA B N 1
ATOM 5772 C CA . ALA B 1 333 ? -13.766 30.406 23.953 1 98.44 333 ALA B CA 1
ATOM 5773 C C . ALA B 1 333 ? -14.648 31.359 23.156 1 98.44 333 ALA B C 1
ATOM 5775 O O . ALA B 1 333 ? -15.508 32.031 23.734 1 98.44 333 ALA B O 1
ATOM 5776 N N . SER B 1 334 ? -14.406 31.438 21.906 1 98 334 SER B N 1
ATOM 5777 C CA . SER B 1 334 ? -15.188 32.312 21.047 1 98 334 SER B CA 1
ATOM 5778 C C . SER B 1 334 ? -16.656 31.891 21 1 98 334 SER B C 1
ATOM 5780 O O . SER B 1 334 ? -17.531 32.688 20.625 1 98 334 SER B O 1
ATOM 5782 N N . LEU B 1 335 ? -16.891 30.641 21.344 1 97.44 335 LEU B N 1
ATOM 5783 C CA . LEU B 1 335 ? -18.25 30.094 21.375 1 97.44 335 LEU B CA 1
ATOM 5784 C C . LEU B 1 335 ? -18.812 30.109 22.781 1 97.44 335 LEU B C 1
ATOM 5786 O O . LEU B 1 335 ? -19.875 29.531 23.031 1 97.44 335 LEU B O 1
ATOM 5790 N N . GLY B 1 336 ? -18.062 30.672 23.688 1 96.5 336 GLY B N 1
ATOM 5791 C CA . GLY B 1 336 ? -18.547 30.859 25.047 1 96.5 336 GLY B CA 1
ATOM 5792 C C . GLY B 1 336 ? -18.062 29.797 26.016 1 96.5 336 GLY B C 1
ATOM 5793 O O . GLY B 1 336 ? -18.562 29.688 27.125 1 96.5 336 GLY B O 1
ATOM 5794 N N . HIS B 1 337 ? -17.125 29 25.531 1 97.56 337 HIS B N 1
ATOM 5795 C CA . HIS B 1 337 ? -16.594 27.938 26.375 1 97.56 337 HIS B CA 1
ATOM 5796 C C . HIS B 1 337 ? -15.141 28.188 26.75 1 97.56 337 HIS B C 1
ATOM 5798 O O . HIS B 1 337 ? -14.25 28.094 25.906 1 97.56 337 HIS B O 1
ATOM 5804 N N . GLY B 1 338 ? -14.93 28.562 27.984 1 96.94 338 GLY B N 1
ATOM 5805 C CA . GLY B 1 338 ? -13.562 28.781 28.438 1 96.94 338 GLY B CA 1
ATOM 5806 C C . GLY B 1 338 ? -13.039 30.172 28.125 1 96.94 338 GLY B C 1
ATOM 5807 O O . GLY B 1 338 ? -13.82 31.109 28 1 96.94 338 GLY B O 1
ATOM 5808 N N . SER B 1 339 ? -11.664 30.297 28.109 1 97.69 339 SER B N 1
ATOM 5809 C CA . SER B 1 339 ? -11.008 31.594 27.891 1 97.69 339 SER B CA 1
ATOM 5810 C C . SER B 1 339 ? -9.945 31.5 26.812 1 97.69 339 SER B C 1
ATOM 5812 O O . SER B 1 339 ? -9.398 30.422 26.547 1 97.69 339 SER B O 1
ATOM 5814 N N . HIS B 1 340 ? -9.734 32.594 26.219 1 97.62 340 HIS B N 1
ATOM 5815 C CA . HIS B 1 340 ? -8.719 32.688 25.172 1 97.62 340 HIS B CA 1
ATOM 5816 C C . HIS B 1 340 ? -7.312 32.594 25.766 1 97.62 340 HIS B C 1
ATOM 5818 O O . HIS B 1 340 ? -7.062 33.062 26.875 1 97.62 340 HIS B O 1
ATOM 5824 N N . GLY B 1 341 ? -6.508 31.922 25 1 97.94 341 GLY B N 1
ATOM 5825 C CA . GLY B 1 341 ? -5.086 31.906 25.312 1 97.94 341 GLY B CA 1
ATOM 5826 C C . GLY B 1 341 ? -4.23 32.562 24.25 1 97.94 341 GLY B C 1
ATOM 5827 O O . GLY B 1 341 ? -4.734 32.969 23.203 1 97.94 341 GLY B O 1
ATOM 5828 N N . THR B 1 342 ? -2.93 32.75 24.625 1 97.94 342 THR B N 1
ATOM 5829 C CA . THR B 1 342 ? -1.915 33.281 23.734 1 97.94 342 THR B CA 1
ATOM 5830 C C . THR B 1 342 ? -0.783 32.281 23.516 1 97.94 342 THR B C 1
ATOM 5832 O O . THR B 1 342 ? -0.344 31.625 24.469 1 97.94 342 THR B O 1
ATOM 5835 N N . TYR B 1 343 ? -0.378 32.219 22.266 1 97.75 343 TYR B N 1
ATOM 5836 C CA . TYR B 1 343 ? 0.639 31.219 21.969 1 97.75 343 TYR B CA 1
ATOM 5837 C C . TYR B 1 343 ? 2.018 31.688 22.422 1 97.75 343 TYR B C 1
ATOM 5839 O O . TYR B 1 343 ? 2.496 32.719 21.969 1 97.75 343 TYR B O 1
ATOM 5847 N N . ARG B 1 344 ? 2.588 31 23.266 1 94.81 344 ARG B N 1
ATOM 5848 C CA . ARG B 1 344 ? 3.967 31.156 23.719 1 94.81 344 ARG B CA 1
ATOM 5849 C C . ARG B 1 344 ? 4.594 29.797 24.047 1 94.81 344 ARG B C 1
ATOM 5851 O O . ARG B 1 344 ? 4.121 29.078 24.938 1 94.81 344 ARG B O 1
ATOM 5858 N N . HIS B 1 345 ? 5.559 29.484 23.234 1 88.31 345 HIS B N 1
ATOM 5859 C CA . HIS B 1 345 ? 6.16 28.172 23.453 1 88.31 345 HIS B CA 1
ATOM 5860 C C . HIS B 1 345 ? 7.656 28.188 23.156 1 88.31 345 HIS B C 1
ATOM 5862 O O . HIS B 1 345 ? 8.078 28.641 22.094 1 88.31 345 HIS B O 1
ATOM 5868 N N . HIS B 1 346 ? 8.375 27.609 24.203 1 82.38 346 HIS B N 1
ATOM 5869 C CA . HIS B 1 346 ? 9.805 27.406 24.016 1 82.38 346 HIS B CA 1
ATOM 5870 C C . HIS B 1 346 ? 10.094 26.016 23.453 1 82.38 346 HIS B C 1
ATOM 5872 O O . HIS B 1 346 ? 9.469 25.031 23.875 1 82.38 346 HIS B O 1
ATOM 5878 N N . ASP B 1 347 ? 10.938 25.984 22.609 1 73.5 347 ASP B N 1
ATOM 5879 C CA . ASP B 1 347 ? 11.305 24.719 21.984 1 73.5 347 ASP B CA 1
ATOM 5880 C C . ASP B 1 347 ? 11.82 23.719 23.031 1 73.5 347 ASP B C 1
ATOM 5882 O O . ASP B 1 347 ? 12.672 24.062 23.844 1 73.5 347 ASP B O 1
ATOM 5886 N N . LEU B 1 348 ? 11.141 22.547 23.078 1 70 348 LEU B N 1
ATOM 5887 C CA . LEU B 1 348 ? 11.477 21.547 24.078 1 70 348 LEU B CA 1
ATOM 5888 C C . LEU B 1 348 ? 12.609 20.641 23.609 1 70 348 LEU B C 1
ATOM 5890 O O . LEU B 1 348 ? 13.078 19.781 24.344 1 70 348 LEU B O 1
ATOM 5894 N N . GLY B 1 349 ? 13.055 20.859 22.484 1 74 349 GLY B N 1
ATOM 5895 C CA . GLY B 1 349 ? 14.117 20.016 21.969 1 74 349 GLY B CA 1
ATOM 5896 C C . GLY B 1 349 ? 13.711 19.203 20.766 1 74 349 GLY B C 1
ATOM 5897 O O . GLY B 1 349 ? 12.617 19.391 20.219 1 74 349 GLY B O 1
ATOM 5898 N N . PHE B 1 350 ? 14.711 18.422 20.297 1 77.31 350 PHE B N 1
ATOM 5899 C CA . PHE B 1 350 ? 14.5 17.688 19.062 1 77.31 350 PHE B CA 1
ATOM 5900 C C . PHE B 1 350 ? 15.047 16.266 19.172 1 77.31 350 PHE B C 1
ATOM 5902 O O . PHE B 1 350 ? 15.906 15.984 20.016 1 77.31 350 PHE B O 1
ATOM 5909 N N . VAL B 1 351 ? 14.328 15.414 18.5 1 76.88 351 VAL B N 1
ATOM 5910 C CA . VAL B 1 351 ? 14.859 14.07 18.328 1 76.88 351 VAL B CA 1
ATOM 5911 C C . VAL B 1 351 ? 15.031 13.773 16.828 1 76.88 351 VAL B C 1
ATOM 5913 O O . VAL B 1 351 ? 14.188 14.156 16.016 1 76.88 351 VAL B O 1
ATOM 5916 N N . VAL B 1 352 ? 16.141 13.211 16.5 1 78.38 352 VAL B N 1
ATOM 5917 C CA . VAL B 1 352 ? 16.438 12.789 15.133 1 78.38 352 VAL B CA 1
ATOM 5918 C C . VAL B 1 352 ? 16.781 11.297 15.117 1 78.38 352 VAL B C 1
ATOM 5920 O O . VAL B 1 352 ? 17.719 10.867 15.797 1 78.38 352 VAL B O 1
ATOM 5923 N N . ASP B 1 353 ? 15.969 10.547 14.398 1 83 353 ASP B N 1
ATOM 5924 C CA . ASP B 1 353 ? 16.234 9.117 14.25 1 83 353 ASP B CA 1
ATOM 5925 C C . ASP B 1 353 ? 17.328 8.875 13.203 1 83 353 ASP B C 1
ATOM 5927 O O . ASP B 1 353 ? 17.125 9.172 12.023 1 83 353 ASP B O 1
ATOM 5931 N N . LEU B 1 354 ? 18.438 8.273 13.664 1 82.44 354 LEU B N 1
ATOM 5932 C CA . LEU B 1 354 ? 19.562 8.055 12.773 1 82.44 354 LEU B CA 1
ATOM 5933 C C . LEU B 1 354 ? 19.672 6.578 12.383 1 82.44 354 LEU B C 1
ATOM 5935 O O . LEU B 1 354 ? 20.719 6.121 11.938 1 82.44 354 LEU B O 1
ATOM 5939 N N . GLY B 1 355 ? 18.531 5.883 12.602 1 75.62 355 GLY B N 1
ATOM 5940 C CA . GLY B 1 355 ? 18.469 4.5 12.148 1 75.62 355 GLY B CA 1
ATOM 5941 C C . GLY B 1 355 ? 19.406 3.584 12.914 1 75.62 355 GLY B C 1
ATOM 5942 O O . GLY B 1 355 ? 20.266 4.051 13.672 1 75.62 355 GLY B O 1
ATOM 5943 N N . ALA B 1 356 ? 19.312 2.256 12.695 1 69.31 356 ALA B N 1
ATOM 5944 C CA . ALA B 1 356 ? 20.203 1.179 13.125 1 69.31 356 ALA B CA 1
ATOM 5945 C C . ALA B 1 356 ? 20.578 1.346 14.594 1 69.31 356 ALA B C 1
ATOM 5947 O O . ALA B 1 356 ? 21.766 1.315 14.938 1 69.31 356 ALA B O 1
ATOM 5948 N N . HIS B 1 357 ? 19.734 1.56 15.469 1 75.38 357 HIS B N 1
ATOM 5949 C CA . HIS B 1 357 ? 19.922 1.605 16.906 1 75.38 357 HIS B CA 1
ATOM 5950 C C . HIS B 1 357 ? 20.594 2.906 17.344 1 75.38 357 HIS B C 1
ATOM 5952 O O . HIS B 1 357 ? 21.141 2.992 18.438 1 75.38 357 HIS B O 1
ATOM 5958 N N . GLN B 1 358 ? 20.672 3.918 16.422 1 80.06 358 GLN B N 1
ATOM 5959 C CA . GLN B 1 358 ? 21.297 5.199 16.75 1 80.06 358 GLN B CA 1
ATOM 5960 C C . GLN B 1 358 ? 20.312 6.348 16.578 1 80.06 358 GLN B C 1
ATOM 5962 O O . GLN B 1 358 ? 19.469 6.32 15.672 1 80.06 358 GLN B O 1
ATOM 5967 N N . ALA B 1 359 ? 20.375 7.211 17.516 1 80.56 359 ALA B N 1
ATOM 5968 C CA . ALA B 1 359 ? 19.609 8.453 17.469 1 80.56 359 ALA B CA 1
ATOM 5969 C C . ALA B 1 359 ? 20.375 9.594 18.125 1 80.56 359 ALA B C 1
ATOM 5971 O O . ALA B 1 359 ? 21.375 9.367 18.812 1 80.56 359 ALA B O 1
ATOM 5972 N N . ALA B 1 360 ? 20.094 10.758 17.734 1 77.75 360 ALA B N 1
ATOM 5973 C CA . ALA B 1 360 ? 20.484 11.969 18.453 1 77.75 360 ALA B CA 1
ATOM 5974 C C . ALA B 1 360 ? 19.281 12.672 19.062 1 77.75 360 ALA B C 1
ATOM 5976 O O . ALA B 1 360 ? 18.281 12.906 18.359 1 77.75 360 ALA B O 1
ATOM 5977 N N . ALA B 1 361 ? 19.359 12.828 20.297 1 77.94 361 ALA B N 1
ATOM 5978 C CA . ALA B 1 361 ? 18.219 13.43 20.984 1 77.94 361 ALA B CA 1
ATOM 5979 C C . ALA B 1 361 ? 18.688 14.453 22.016 1 77.94 361 ALA B C 1
ATOM 5981 O O . ALA B 1 361 ? 19.797 14.352 22.547 1 77.94 361 ALA B O 1
ATOM 5982 N N . ASN B 1 362 ? 17.906 15.469 22.172 1 77.56 362 ASN B N 1
ATOM 5983 C CA . ASN B 1 362 ? 18.141 16.469 23.203 1 77.56 362 ASN B CA 1
ATOM 5984 C C . ASN B 1 362 ? 16.859 16.797 23.969 1 77.56 362 ASN B C 1
ATOM 5986 O O . ASN B 1 362 ? 16.406 17.938 23.938 1 77.56 362 ASN B O 1
ATOM 5990 N N . PRO B 1 363 ? 16.453 15.648 24.562 1 69.88 363 PRO B N 1
ATOM 5991 C CA . PRO B 1 363 ? 15.273 15.961 25.391 1 69.88 363 PRO B CA 1
ATOM 5992 C C . PRO B 1 363 ? 15.602 16.875 26.562 1 69.88 363 PRO B C 1
ATOM 5994 O O . PRO B 1 363 ? 16.578 16.656 27.266 1 69.88 363 PRO B O 1
ATOM 5997 N N . LEU B 1 364 ? 14.875 17.859 26.797 1 70.25 364 LEU B N 1
ATOM 5998 C CA . LEU B 1 364 ? 15.07 18.812 27.906 1 70.25 364 LEU B CA 1
ATOM 5999 C C . LEU B 1 364 ? 16.453 19.422 27.844 1 70.25 364 LEU B C 1
ATOM 6001 O O . LEU B 1 364 ? 17.094 19.625 28.875 1 70.25 364 LEU B O 1
ATOM 6005 N N . HIS B 1 365 ? 17.016 19.422 26.594 1 74.25 365 HIS B N 1
ATOM 6006 C CA . HIS B 1 365 ? 18.297 20.062 26.328 1 74.25 365 HIS B CA 1
ATOM 6007 C C . HIS B 1 365 ? 19.453 19.234 26.875 1 74.25 365 HIS B C 1
ATOM 6009 O O . HIS B 1 365 ? 20.484 19.781 27.281 1 74.25 365 HIS B O 1
ATOM 6015 N N . ILE B 1 366 ? 19.172 18.031 27.109 1 77 366 ILE B N 1
ATOM 6016 C CA . ILE B 1 366 ? 20.25 17.109 27.469 1 77 366 ILE B CA 1
ATOM 6017 C C . ILE B 1 366 ? 20.625 16.266 26.25 1 77 366 ILE B C 1
ATOM 6019 O O . ILE B 1 366 ? 19.812 15.453 25.781 1 77 366 ILE B O 1
ATOM 6023 N N . PRO B 1 367 ? 21.781 16.406 25.828 1 77.69 367 PRO B N 1
ATOM 6024 C CA . PRO B 1 367 ? 22.203 15.664 24.641 1 77.69 367 PRO B CA 1
ATOM 6025 C C . PRO B 1 367 ? 22.391 14.18 24.922 1 77.69 367 PRO B C 1
ATOM 6027 O O . PRO B 1 367 ? 23.062 13.812 25.891 1 77.69 367 PRO B O 1
ATOM 6030 N N . LEU B 1 368 ? 21.656 13.367 24.203 1 81.38 368 LEU B N 1
ATOM 6031 C CA . LEU B 1 368 ? 21.797 11.914 24.266 1 81.38 368 LEU B CA 1
ATOM 6032 C C . LEU B 1 368 ? 22.125 11.352 22.891 1 81.38 368 LEU B C 1
ATOM 6034 O O . LEU B 1 368 ? 21.766 11.945 21.859 1 81.38 368 LEU B O 1
ATOM 6038 N N . SER B 1 369 ? 22.938 10.281 22.891 1 84.06 369 SER B N 1
ATOM 6039 C CA . SER B 1 369 ? 23.25 9.609 21.625 1 84.06 369 SER B CA 1
ATOM 6040 C C . SER B 1 369 ? 23.234 8.094 21.797 1 84.06 369 SER B C 1
ATOM 6042 O O . SER B 1 369 ? 23.125 7.582 22.906 1 84.06 369 SER B O 1
ATOM 6044 N N . GLY B 1 370 ? 23.172 7.34 20.703 1 84.88 370 GLY B N 1
ATOM 6045 C CA . GLY B 1 370 ? 23.266 5.887 20.703 1 84.88 370 GLY B CA 1
ATOM 6046 C C . GLY B 1 370 ? 21.969 5.207 21.109 1 84.88 370 GLY B C 1
ATOM 6047 O O . GLY B 1 370 ? 20.891 5.684 20.781 1 84.88 370 GLY B O 1
ATOM 6048 N N . LEU B 1 371 ? 22.062 4.074 21.781 1 87 371 LEU B N 1
ATOM 6049 C CA . LEU B 1 371 ? 20.938 3.217 22.125 1 87 371 LEU B CA 1
ATOM 6050 C C . LEU B 1 371 ? 20.016 3.898 23.125 1 87 371 LEU B C 1
ATOM 6052 O O . LEU B 1 371 ? 18.797 3.723 23.094 1 87 371 LEU B O 1
ATOM 6056 N N . ALA B 1 372 ? 20.609 4.605 24.016 1 87.75 372 ALA B N 1
ATOM 6057 C CA . ALA B 1 372 ? 19.812 5.32 25 1 87.75 372 ALA B CA 1
ATOM 6058 C C . ALA B 1 372 ? 18.922 6.379 24.344 1 87.75 372 ALA B C 1
ATOM 6060 O O . ALA B 1 372 ? 17.75 6.496 24.656 1 87.75 372 ALA B O 1
ATOM 6061 N N . ALA B 1 373 ? 19.531 7.066 23.438 1 85.44 373 ALA B N 1
ATOM 6062 C CA . ALA B 1 373 ? 18.781 8.07 22.688 1 85.44 373 ALA B CA 1
ATOM 6063 C C . ALA B 1 373 ? 17.672 7.422 21.859 1 85.44 373 ALA B C 1
ATOM 6065 O O . ALA B 1 373 ? 16.562 7.961 21.766 1 85.44 373 ALA B O 1
ATOM 6066 N N . LYS B 1 374 ? 17.953 6.262 21.344 1 87.88 374 LYS B N 1
ATOM 6067 C CA . LYS B 1 374 ? 16.969 5.551 20.531 1 87.88 374 LYS B CA 1
ATOM 6068 C C . LYS B 1 374 ? 15.789 5.105 21.391 1 87.88 374 LYS B C 1
ATOM 6070 O O . LYS B 1 374 ? 14.633 5.227 20.969 1 87.88 374 LYS B O 1
ATOM 6075 N N . ALA B 1 375 ? 16.078 4.617 22.578 1 89.62 375 ALA B N 1
ATOM 6076 C CA . ALA B 1 375 ? 15.031 4.184 23.484 1 89.62 375 ALA B CA 1
ATOM 6077 C C . ALA B 1 375 ? 14.141 5.359 23.891 1 89.62 375 ALA B C 1
ATOM 6079 O O . ALA B 1 375 ? 12.914 5.234 23.922 1 89.62 375 ALA B O 1
ATOM 6080 N N . VAL B 1 376 ? 14.75 6.441 24.125 1 86.62 376 VAL B N 1
ATOM 6081 C CA . VAL B 1 376 ? 14.016 7.645 24.516 1 86.62 376 VAL B CA 1
ATOM 6082 C C . VAL B 1 376 ? 13.156 8.125 23.344 1 86.62 376 VAL B C 1
ATOM 6084 O O . VAL B 1 376 ? 11.992 8.484 23.531 1 86.62 376 VAL B O 1
ATOM 6087 N N . THR B 1 377 ? 13.758 8.047 22.203 1 87 377 THR B N 1
ATOM 6088 C CA . THR B 1 377 ? 13.055 8.484 21 1 87 377 THR B CA 1
ATOM 6089 C C . THR B 1 377 ? 11.82 7.617 20.75 1 87 377 THR B C 1
ATOM 6091 O O . THR B 1 377 ? 10.719 8.133 20.562 1 87 377 THR B O 1
ATOM 6094 N N . ARG B 1 378 ? 11.969 6.324 20.797 1 91.69 378 ARG B N 1
ATOM 6095 C CA . ARG B 1 378 ? 10.852 5.414 20.562 1 91.69 378 ARG B CA 1
ATOM 6096 C C . ARG B 1 378 ? 9.797 5.543 21.641 1 91.69 378 ARG B C 1
ATOM 6098 O O . ARG B 1 378 ? 8.594 5.512 21.359 1 91.69 378 ARG B O 1
ATOM 6105 N N . GLY B 1 379 ? 10.266 5.672 22.906 1 91.94 379 GLY B N 1
ATOM 6106 C CA . GLY B 1 379 ? 9.328 5.906 24 1 91.94 379 GLY B CA 1
ATOM 6107 C C . GLY B 1 379 ? 8.508 7.168 23.812 1 91.94 379 GLY B C 1
ATOM 6108 O O . GLY B 1 379 ? 7.293 7.164 24.031 1 91.94 379 GLY B O 1
ATOM 6109 N N . TYR B 1 380 ? 9.195 8.211 23.391 1 88.75 380 TYR B N 1
ATOM 6110 C CA . TYR B 1 380 ? 8.508 9.469 23.125 1 88.75 380 TYR B CA 1
ATOM 6111 C C . TYR B 1 380 ? 7.453 9.289 22.031 1 88.75 380 TYR B C 1
ATOM 6113 O O . TYR B 1 380 ? 6.32 9.758 22.188 1 88.75 380 TYR B O 1
ATOM 6121 N N . HIS B 1 381 ? 7.816 8.648 20.938 1 92.31 381 HIS B N 1
ATOM 6122 C CA . HIS B 1 381 ? 6.875 8.461 19.828 1 92.31 381 HIS B CA 1
ATOM 6123 C C . HIS B 1 381 ? 5.672 7.633 20.266 1 92.31 381 HIS B C 1
ATOM 6125 O O . HIS B 1 381 ? 4.535 7.938 19.906 1 92.31 381 HIS B O 1
ATOM 6131 N N . LEU B 1 382 ? 5.934 6.543 21.062 1 94.5 382 LEU B N 1
ATOM 6132 C CA . LEU B 1 382 ? 4.832 5.719 21.547 1 94.5 382 LEU B CA 1
ATOM 6133 C C . LEU B 1 382 ? 3.873 6.535 22.406 1 94.5 382 LEU B C 1
ATOM 6135 O O . LEU B 1 382 ? 2.654 6.375 22.312 1 94.5 382 LEU B O 1
ATOM 6139 N N . LEU B 1 383 ? 4.383 7.461 23.141 1 91.56 383 LEU B N 1
ATOM 6140 C CA . LEU B 1 383 ? 3.553 8.289 24.016 1 91.56 383 LEU B CA 1
ATOM 6141 C C . LEU B 1 383 ? 2.834 9.367 23.203 1 91.56 383 LEU B C 1
ATOM 6143 O O . LEU B 1 383 ? 1.704 9.742 23.531 1 91.56 383 LEU B O 1
ATOM 6147 N N . ALA B 1 384 ? 3.49 9.805 22.172 1 90.81 384 ALA B N 1
ATOM 6148 C CA . ALA B 1 384 ? 2.98 10.938 21.391 1 90.81 384 ALA B CA 1
ATOM 6149 C C . ALA B 1 384 ? 1.908 10.484 20.406 1 90.81 384 ALA B C 1
ATOM 6151 O O . ALA B 1 384 ? 1.007 11.25 20.062 1 90.81 384 ALA B O 1
ATOM 6152 N N . MET B 1 385 ? 1.904 9.289 19.953 1 93.69 385 MET B N 1
ATOM 6153 C CA . MET B 1 385 ? 0.951 8.781 18.969 1 93.69 385 MET B CA 1
ATOM 6154 C C . MET B 1 385 ? -0.42 8.562 19.594 1 93.69 385 MET B C 1
ATOM 6156 O O . MET B 1 385 ? -0.536 7.906 20.625 1 93.69 385 MET B O 1
ATOM 6160 N N . PRO B 1 386 ? -1.426 9.086 18.953 1 92.56 386 PRO B N 1
ATOM 6161 C CA . PRO B 1 386 ? -2.764 8.945 19.547 1 92.56 386 PRO B CA 1
ATOM 6162 C C . PRO B 1 386 ? -3.352 7.555 19.344 1 92.56 386 PRO B C 1
ATOM 6164 O O . PRO B 1 386 ? -4.418 7.246 19.875 1 92.56 386 PRO B O 1
ATOM 6167 N N . GLY B 1 387 ? -2.746 6.695 18.594 1 91.25 387 GLY B N 1
ATOM 6168 C CA . GLY B 1 387 ? -3.197 5.34 18.328 1 91.25 387 GLY B CA 1
ATOM 6169 C C . GLY B 1 387 ? -2.109 4.445 17.766 1 91.25 387 GLY B C 1
ATOM 6170 O O . GLY B 1 387 ? -1.014 4.914 17.453 1 91.25 387 GLY B O 1
ATOM 6171 N N . ASN B 1 388 ? -2.414 3.125 17.703 1 94.12 388 ASN B N 1
ATOM 6172 C CA . ASN B 1 388 ? -1.567 2.127 17.047 1 94.12 388 ASN B CA 1
ATOM 6173 C C . ASN B 1 388 ? -0.287 1.882 17.844 1 94.12 388 ASN B C 1
ATOM 6175 O O . ASN B 1 388 ? 0.679 1.328 17.312 1 94.12 388 ASN B O 1
ATOM 6179 N N . ARG B 1 389 ? -0.209 2.295 19.156 1 95.19 389 ARG B N 1
ATOM 6180 C CA . ARG B 1 389 ? 1.01 2.23 19.953 1 95.19 389 ARG B CA 1
ATOM 6181 C C . ARG B 1 389 ? 1.504 0.792 20.094 1 95.19 389 ARG B C 1
ATOM 6183 O O . ARG B 1 389 ? 2.68 0.511 19.844 1 95.19 389 ARG B O 1
ATOM 6190 N N . LEU B 1 390 ? 0.562 -0.153 20.391 1 95 390 LEU B N 1
ATOM 6191 C CA . LEU B 1 390 ? 0.941 -1.547 20.594 1 95 390 LEU B CA 1
ATOM 6192 C C . LEU B 1 390 ? 1.418 -2.172 19.281 1 95 390 LEU B C 1
ATOM 6194 O O . LEU B 1 390 ? 2.41 -2.904 19.266 1 95 390 LEU B O 1
ATOM 6198 N N . ARG B 1 391 ? 0.735 -1.894 18.219 1 94.88 391 ARG B N 1
ATOM 6199 C CA . ARG B 1 391 ? 1.108 -2.422 16.906 1 94.88 391 ARG B CA 1
ATOM 6200 C C . ARG B 1 391 ? 2.459 -1.875 16.469 1 94.88 391 ARG B C 1
ATOM 6202 O O . ARG B 1 391 ? 3.27 -2.604 15.891 1 94.88 391 ARG B O 1
ATOM 6209 N N . THR B 1 392 ? 2.711 -0.585 16.719 1 95.5 392 THR B N 1
ATOM 6210 C CA . THR B 1 392 ? 3.994 0.027 16.391 1 95.5 392 THR B CA 1
ATOM 6211 C C . THR B 1 392 ? 5.117 -0.609 17.203 1 95.5 392 THR B C 1
ATOM 6213 O O . THR B 1 392 ? 6.148 -0.993 16.656 1 95.5 392 THR B O 1
ATOM 6216 N N . ALA B 1 393 ? 4.902 -0.786 18.484 1 95.94 393 ALA B N 1
ATOM 6217 C CA . ALA B 1 393 ? 5.883 -1.445 19.344 1 95.94 393 ALA B CA 1
ATOM 6218 C C . ALA B 1 393 ? 6.164 -2.867 18.875 1 95.94 393 ALA B C 1
ATOM 6220 O O . ALA B 1 393 ? 7.309 -3.32 18.875 1 95.94 393 ALA B O 1
ATOM 6221 N N . ALA B 1 394 ? 5.105 -3.561 18.453 1 95.06 394 ALA B N 1
ATOM 6222 C CA . ALA B 1 394 ? 5.262 -4.926 17.953 1 95.06 394 ALA B CA 1
ATOM 6223 C C . ALA B 1 394 ? 6.121 -4.953 16.688 1 95.06 394 ALA B C 1
ATOM 6225 O O . ALA B 1 394 ? 6.984 -5.82 16.547 1 95.06 394 ALA B O 1
ATOM 6226 N N . ASP B 1 395 ? 5.852 -3.975 15.766 1 94.62 395 ASP B N 1
ATOM 6227 C CA . ASP B 1 395 ? 6.672 -3.904 14.562 1 94.62 395 ASP B CA 1
ATOM 6228 C C . ASP B 1 395 ? 8.141 -3.68 14.914 1 94.62 395 ASP B C 1
ATOM 6230 O O . ASP B 1 395 ? 9.023 -4.309 14.328 1 94.62 395 ASP B O 1
ATOM 6234 N N . TRP B 1 396 ? 8.422 -2.762 15.883 1 93.88 396 TRP B N 1
ATOM 6235 C CA . TRP B 1 396 ? 9.789 -2.5 16.312 1 93.88 396 TRP B CA 1
ATOM 6236 C C . TRP B 1 396 ? 10.422 -3.754 16.906 1 93.88 396 TRP B C 1
ATOM 6238 O O . TRP B 1 396 ? 11.578 -4.078 16.609 1 93.88 396 TRP B O 1
ATOM 6248 N N . ALA B 1 397 ? 9.672 -4.496 17.688 1 93.69 397 ALA B N 1
ATOM 6249 C CA . ALA B 1 397 ? 10.18 -5.711 18.312 1 93.69 397 ALA B CA 1
ATOM 6250 C C . ALA B 1 397 ? 10.484 -6.781 17.281 1 93.69 397 ALA B C 1
ATOM 6252 O O . ALA B 1 397 ? 11.531 -7.434 17.328 1 93.69 397 ALA B O 1
ATOM 6253 N N . LEU B 1 398 ? 9.586 -6.941 16.344 1 92.62 398 LEU B N 1
ATOM 6254 C CA . LEU B 1 398 ? 9.766 -7.945 15.305 1 92.62 398 LEU B CA 1
ATOM 6255 C C . LEU B 1 398 ? 10.93 -7.586 14.398 1 92.62 398 LEU B C 1
ATOM 6257 O O . LEU B 1 398 ? 11.672 -8.469 13.953 1 92.62 398 LEU B O 1
ATOM 6261 N N . GLU B 1 399 ? 11.102 -6.316 14.117 1 88.88 399 GLU B N 1
ATOM 6262 C CA . GLU B 1 399 ? 12.242 -5.852 13.328 1 88.88 399 GLU B CA 1
ATOM 6263 C C . GLU B 1 399 ? 13.555 -6.109 14.047 1 88.88 399 GLU B C 1
ATOM 6265 O O . GLU B 1 399 ? 14.562 -6.434 13.422 1 88.88 399 GLU B O 1
ATOM 6270 N N . ALA B 1 400 ? 13.547 -5.98 15.352 1 87.5 400 ALA B N 1
ATOM 6271 C CA . ALA B 1 400 ? 14.75 -6.152 16.156 1 87.5 400 ALA B CA 1
ATOM 6272 C C . ALA B 1 400 ? 15.188 -7.613 16.188 1 87.5 400 ALA B C 1
ATOM 6274 O O . ALA B 1 400 ? 16.375 -7.91 16.312 1 87.5 400 ALA B O 1
ATOM 6275 N N . VAL B 1 401 ? 14.25 -8.547 16.047 1 85.94 401 VAL B N 1
ATOM 6276 C CA . VAL B 1 401 ? 14.617 -9.938 16.234 1 85.94 401 VAL B CA 1
ATOM 6277 C C . VAL B 1 401 ? 14.609 -10.672 14.898 1 85.94 401 VAL B C 1
ATOM 6279 O O . VAL B 1 401 ? 15.062 -11.812 14.805 1 85.94 401 VAL B O 1
ATOM 6282 N N . GLY B 1 402 ? 14.078 -10.039 13.945 1 83.81 402 GLY B N 1
ATOM 6283 C CA . GLY B 1 402 ? 13.969 -10.695 12.648 1 83.81 402 GLY B CA 1
ATOM 6284 C C . GLY B 1 402 ? 14.719 -9.969 11.547 1 83.81 402 GLY B C 1
ATOM 6285 O O . GLY B 1 402 ? 15.492 -9.047 11.82 1 83.81 402 GLY B O 1
ATOM 6286 N N . LYS B 1 403 ? 14.539 -10.508 10.305 1 83.12 403 LYS B N 1
ATOM 6287 C CA . LYS B 1 403 ? 15.117 -9.875 9.125 1 83.12 403 LYS B CA 1
ATOM 6288 C C . LYS B 1 403 ? 14.172 -8.828 8.547 1 83.12 403 LYS B C 1
ATOM 6290 O O . LYS B 1 403 ? 12.945 -8.969 8.633 1 83.12 403 LYS B O 1
ATOM 6295 N N . ARG B 1 404 ? 14.781 -7.766 8.055 1 85.12 404 ARG B N 1
ATOM 6296 C CA . ARG B 1 404 ? 14.008 -6.738 7.371 1 85.12 404 ARG B CA 1
ATOM 6297 C C . ARG B 1 404 ? 13.156 -7.344 6.262 1 85.12 404 ARG B C 1
ATOM 6299 O O . ARG B 1 404 ? 13.609 -8.227 5.531 1 85.12 404 ARG B O 1
ATOM 6306 N N . GLN B 1 405 ? 11.898 -6.98 6.277 1 83.5 405 GLN B N 1
ATOM 6307 C CA . GLN B 1 405 ? 11.062 -7.402 5.16 1 83.5 405 GLN B CA 1
ATOM 6308 C C . GLN B 1 405 ? 11.43 -6.648 3.883 1 83.5 405 GLN B C 1
ATOM 6310 O O . GLN B 1 405 ? 11.266 -5.43 3.805 1 83.5 405 GLN B O 1
ATOM 6315 N N . THR B 1 406 ? 11.93 -7.312 2.949 1 85.25 406 THR B N 1
ATOM 6316 C CA . THR B 1 406 ? 12.547 -6.691 1.782 1 85.25 406 THR B CA 1
ATOM 6317 C C . THR B 1 406 ? 11.719 -6.957 0.528 1 85.25 406 THR B C 1
ATOM 6319 O O . THR B 1 406 ? 12.219 -7.504 -0.453 1 85.25 406 THR B O 1
ATOM 6322 N N . VAL B 1 407 ? 10.375 -6.754 0.571 1 93.12 407 VAL B N 1
ATOM 6323 C CA . VAL B 1 407 ? 9.547 -6.906 -0.62 1 93.12 407 VAL B CA 1
ATOM 6324 C C . VAL B 1 407 ? 9.016 -5.543 -1.06 1 93.12 407 VAL B C 1
ATOM 6326 O O . VAL B 1 407 ? 8.797 -4.66 -0.228 1 93.12 407 VAL B O 1
ATOM 6329 N N . GLN B 1 408 ? 8.977 -5.305 -2.301 1 94.06 408 GLN B N 1
ATOM 6330 C CA . GLN B 1 408 ? 8.266 -4.156 -2.854 1 94.06 408 GLN B CA 1
ATOM 6331 C C . GLN B 1 408 ? 6.918 -4.574 -3.447 1 94.06 408 GLN B C 1
ATOM 6333 O O . GLN B 1 408 ? 6.801 -5.656 -4.023 1 94.06 408 GLN B O 1
ATOM 6338 N N . LEU B 1 409 ? 5.895 -3.803 -3.215 1 92.69 409 LEU B N 1
ATOM 6339 C CA . LEU B 1 409 ? 4.551 -4.102 -3.707 1 92.69 409 LEU B CA 1
ATOM 6340 C C . LEU B 1 409 ? 4.289 -3.389 -5.031 1 92.69 409 LEU B C 1
ATOM 6342 O O . LEU B 1 409 ? 3.432 -3.812 -5.809 1 92.69 409 LEU B O 1
ATOM 6346 N N . GLY B 1 410 ? 5.051 -2.34 -5.277 1 91.5 410 GLY B N 1
ATOM 6347 C CA . GLY B 1 410 ? 4.98 -1.652 -6.555 1 91.5 410 GLY B CA 1
ATOM 6348 C C . GLY B 1 410 ? 3.674 -0.909 -6.766 1 91.5 410 GLY B C 1
ATOM 6349 O O . GLY B 1 410 ? 3.264 -0.673 -7.902 1 91.5 410 GLY B O 1
ATOM 6350 N N . LEU B 1 411 ? 2.965 -0.531 -5.699 1 92.38 411 LEU B N 1
ATOM 6351 C CA . LEU B 1 411 ? 1.648 0.091 -5.793 1 92.38 411 LEU B CA 1
ATOM 6352 C C . LEU B 1 411 ? 1.768 1.561 -6.18 1 92.38 411 LEU B C 1
ATOM 6354 O O . LEU B 1 411 ? 0.837 2.133 -6.754 1 92.38 411 LEU B O 1
ATOM 6358 N N . VAL B 1 412 ? 2.893 2.201 -5.828 1 93.06 412 VAL B N 1
ATOM 6359 C CA . VAL B 1 412 ? 3.141 3.615 -6.086 1 93.06 412 VAL B CA 1
ATOM 6360 C C . VAL B 1 412 ? 4.387 3.77 -6.957 1 93.06 412 VAL B C 1
ATOM 6362 O O . VAL B 1 412 ? 5.48 3.354 -6.566 1 93.06 412 VAL B O 1
ATOM 6365 N N . ARG B 1 413 ? 4.188 4.359 -8.133 1 92 413 ARG B N 1
ATOM 6366 C CA . ARG B 1 413 ? 5.301 4.586 -9.055 1 92 413 ARG B CA 1
ATOM 6367 C C . ARG B 1 413 ? 5.621 6.07 -9.164 1 92 413 ARG B C 1
ATOM 6369 O O . ARG B 1 413 ? 4.887 6.914 -8.641 1 92 413 ARG B O 1
ATOM 6376 N N . SER B 1 414 ? 6.707 6.359 -9.812 1 90.06 414 SER B N 1
ATOM 6377 C CA . SER B 1 414 ? 7.223 7.723 -9.852 1 90.06 414 SER B CA 1
ATOM 6378 C C . SER B 1 414 ? 6.18 8.695 -10.398 1 90.06 414 SER B C 1
ATOM 6380 O O . SER B 1 414 ? 6.012 9.789 -9.867 1 90.06 414 SER B O 1
ATOM 6382 N N . GLY B 1 415 ? 5.441 8.289 -11.367 1 89.06 415 GLY B N 1
ATOM 6383 C CA . GLY B 1 415 ? 4.465 9.18 -11.969 1 89.06 415 GLY B CA 1
ATOM 6384 C C . GLY B 1 415 ? 3.32 9.531 -11.039 1 89.06 415 GLY B C 1
ATOM 6385 O O . GLY B 1 415 ? 2.654 10.547 -11.227 1 89.06 415 GLY B O 1
ATOM 6386 N N . SER B 1 416 ? 3.145 8.688 -9.984 1 91.75 416 SER B N 1
ATOM 6387 C CA . SER B 1 416 ? 2.033 8.891 -9.055 1 91.75 416 SER B CA 1
ATOM 6388 C C . SER B 1 416 ? 2.418 9.844 -7.93 1 91.75 416 SER B C 1
ATOM 6390 O O . SER B 1 416 ? 1.558 10.289 -7.168 1 91.75 416 SER B O 1
ATOM 6392 N N . VAL B 1 417 ? 3.74 10.164 -7.809 1 94.12 417 VAL B N 1
ATOM 6393 C CA . VAL B 1 417 ? 4.176 11.047 -6.734 1 94.12 417 VAL B CA 1
ATOM 6394 C C . VAL B 1 417 ? 5.094 12.133 -7.297 1 94.12 417 VAL B C 1
ATOM 6396 O O . VAL B 1 417 ? 6.254 12.242 -6.891 1 94.12 417 VAL B O 1
ATOM 6399 N N . PRO B 1 418 ? 4.574 12.938 -8.156 1 92.5 418 PRO B N 1
ATOM 6400 C CA . PRO B 1 418 ? 5.398 14.047 -8.641 1 92.5 418 PRO B CA 1
ATOM 6401 C C . PRO B 1 418 ? 5.824 15 -7.527 1 92.5 418 PRO B C 1
ATOM 6403 O O . PRO B 1 418 ? 5.133 15.117 -6.512 1 92.5 418 PRO B O 1
ATOM 6406 N N . LEU B 1 419 ? 6.914 15.617 -7.773 1 94.75 419 LEU B N 1
ATOM 6407 C CA . LEU B 1 419 ? 7.426 16.547 -6.77 1 94.75 419 LEU B CA 1
ATOM 6408 C C . LEU B 1 419 ? 6.516 17.766 -6.648 1 94.75 419 LEU B C 1
ATOM 6410 O O . LEU B 1 419 ? 6.285 18.266 -5.547 1 94.75 419 LEU B O 1
ATOM 6414 N N . ASP B 1 420 ? 5.984 18.234 -7.727 1 91.75 420 ASP B N 1
ATOM 6415 C CA . ASP B 1 420 ? 5.199 19.469 -7.762 1 91.75 420 ASP B CA 1
ATOM 6416 C C . ASP B 1 420 ? 3.721 19.188 -7.52 1 91.75 420 ASP B C 1
ATOM 6418 O O . ASP B 1 420 ? 2.855 19.781 -8.164 1 91.75 420 ASP B O 1
ATOM 6422 N N . THR B 1 421 ? 3.393 18.422 -6.551 1 90.62 421 THR B N 1
ATOM 6423 C CA . THR B 1 421 ? 2.006 18.125 -6.211 1 90.62 421 THR B CA 1
ATOM 6424 C C . THR B 1 421 ? 1.535 19 -5.051 1 90.62 421 THR B C 1
ATOM 6426 O O . THR B 1 421 ? 2.299 19.266 -4.121 1 90.62 421 THR B O 1
ATOM 6429 N N . ASP B 1 422 ? 0.244 19.344 -5.109 1 90.31 422 ASP B N 1
ATOM 6430 C CA . ASP B 1 422 ? -0.386 20.094 -4.027 1 90.31 422 ASP B CA 1
ATOM 6431 C C . ASP B 1 422 ? -0.965 19.156 -2.971 1 90.31 422 ASP B C 1
ATOM 6433 O O . ASP B 1 422 ? -1.474 19.609 -1.943 1 90.31 422 ASP B O 1
ATOM 6437 N N . SER B 1 423 ? -0.875 17.859 -3.191 1 91.5 423 SER B N 1
ATOM 6438 C CA . SER B 1 423 ? -1.439 16.875 -2.277 1 91.5 423 SER B CA 1
ATOM 6439 C C . SER B 1 423 ? -0.528 15.656 -2.145 1 91.5 423 SER B C 1
ATOM 6441 O O . SER B 1 423 ? -0.876 14.562 -2.59 1 91.5 423 SER B O 1
ATOM 6443 N N . PRO B 1 424 ? 0.602 15.812 -1.487 1 92.12 424 PRO B N 1
ATOM 6444 C CA . PRO B 1 424 ? 1.543 14.695 -1.376 1 92.12 424 PRO B CA 1
ATOM 6445 C C . PRO B 1 424 ? 0.976 13.523 -0.58 1 92.12 424 PRO B C 1
ATOM 6447 O O . PRO B 1 424 ? 1.551 12.43 -0.587 1 92.12 424 PRO B O 1
ATOM 6450 N N . GLU B 1 425 ? -0.157 13.812 0.132 1 92.88 425 GLU B N 1
ATOM 6451 C CA . GLU B 1 425 ? -0.795 12.758 0.911 1 92.88 425 GLU B CA 1
ATOM 6452 C C . GLU B 1 425 ? -1.608 11.828 0.016 1 92.88 425 GLU B C 1
ATOM 6454 O O . GLU B 1 425 ? -2.062 10.766 0.461 1 92.88 425 GLU B O 1
ATOM 6459 N N . LEU B 1 426 ? -1.826 12.164 -1.238 1 92.5 426 LEU B N 1
ATOM 6460 C CA . LEU B 1 426 ? -2.568 11.367 -2.205 1 92.5 426 LEU B CA 1
ATOM 6461 C C . LEU B 1 426 ? -1.705 11.039 -3.42 1 92.5 426 LEU B C 1
ATOM 6463 O O . LEU B 1 426 ? -1.008 11.914 -3.941 1 92.5 426 LEU B O 1
ATOM 6467 N N . PRO B 1 427 ? -1.697 9.75 -3.832 1 91.88 427 PRO B N 1
ATOM 6468 C CA . PRO B 1 427 ? -1.083 9.5 -5.137 1 91.88 427 PRO B CA 1
ATOM 6469 C C . PRO B 1 427 ? -1.916 10.039 -6.297 1 91.88 427 PRO B C 1
ATOM 6471 O O . PRO B 1 427 ? -3.141 10.141 -6.188 1 91.88 427 PRO B O 1
ATOM 6474 N N . ARG B 1 428 ? -1.245 10.484 -7.336 1 87.06 428 ARG B N 1
ATOM 6475 C CA . ARG B 1 428 ? -1.958 10.852 -8.555 1 87.06 428 ARG B CA 1
ATOM 6476 C C . ARG B 1 428 ? -2.469 9.617 -9.289 1 87.06 428 ARG B C 1
ATOM 6478 O O . ARG B 1 428 ? -1.688 8.734 -9.641 1 87.06 428 ARG B O 1
ATOM 6485 N N . THR B 1 429 ? -3.752 9.352 -9.227 1 73 429 THR B N 1
ATOM 6486 C CA . THR B 1 429 ? -4.336 8.188 -9.883 1 73 429 THR B CA 1
ATOM 6487 C C . THR B 1 429 ? -4.891 8.555 -11.25 1 73 429 THR B C 1
ATOM 6489 O O . THR B 1 429 ? -5.441 9.641 -11.43 1 73 429 THR B O 1
ATOM 6492 N N . ARG B 1 430 ? -4.191 8.492 -12.336 1 58.5 430 ARG B N 1
ATOM 6493 C CA . ARG B 1 430 ? -4.754 8.859 -13.633 1 58.5 430 ARG B CA 1
ATOM 6494 C C . ARG B 1 430 ? -5.945 7.973 -13.984 1 58.5 430 ARG B C 1
ATOM 6496 O O . ARG B 1 430 ? -5.855 6.746 -13.906 1 58.5 430 ARG B O 1
ATOM 6503 N N . CYS B 1 431 ? -7.215 8.367 -13.727 1 48.69 431 CYS B N 1
ATOM 6504 C CA . CYS B 1 431 ? -8.328 7.664 -14.352 1 48.69 431 CYS B CA 1
ATOM 6505 C C . CYS B 1 431 ? -8.25 7.754 -15.867 1 48.69 431 CYS B C 1
ATOM 6507 O O . CYS B 1 431 ? -7.734 8.734 -16.406 1 48.69 431 CYS B O 1
#

Sequence (862 aa):
MRVVIIGGGFAGYNAAKTLLKSVDDDTEIVVLNPTDYFLYLPLLPEVAAGILEPRRISVSIPGTLRGVRLVLGTATSVDFDGRTVSYTDPEDREHHIGYDRLVLAAGSVNKLLPIPGVPEYAHGFRGLPEALYLRDHVTRQIELAASATDPAEREARCTFVVVGAGYTGTEVAAQGPAFTAALAARHPELEGQKIRWLLLDVAERVLPELDRRLGTTADEVLRARGVEVLMKTSVDNADEKGVTLTSGEPVPTRTLVWCVGVRPDPLIEDLGLKTAKGRLVVTAQLNVPGRRDVYACGDAAAVPDLTRPGEYTPMTAQHAERQGKLAGRNVAASLGHGSHGTYRHHDLGFVVDLGAHQAAANPLHIPLSGLAAKAVTRGYHLLAMPGNRLRTAADWALEAVGKRQTVQLGLVRSGSVPLDTDSPELPRTRCMRVVIIGGGFAGYNAAKTLLKSVDDDTEIVVLNPTDYFLYLPLLPEVAAGILEPRRISVSIPGTLRGVRLVLGTATSVDFDGRTVSYTDPEDREHHIGYDRLVLAAGSVNKLLPIPGVPEYAHGFRGLPEALYLRDHVTRQIELAASATDPAEREARCTFVVVGAGYTGTEVAAQGPAFTAALAARHPELEGQKIRWLLLDVAERVLPELDRRLGTTADEVLRARGVEVLMKTSVDNADEKGVTLTSGEPVPTRTLVWCVGVRPDPLIEDLGLKTAKGRLVVTAQLNVPGRRDVYACGDAAAVPDLTRPGEYTPMTAQHAERQGKLAGRNVAASLGHGSHGTYRHHDLGFVVDLGAHQAAANPLHIPLSGLAAKAVTRGYHLLAMPGNRLRTAADWALEAVGKRQTVQLGLVRSGSVPLDTDSPELPRTRC

Secondary structure (DSSP, 8-state):
-EEEEE--SHHHHHHHHHHHHHS-TTSEEEEEESSSEEE-GGGHHHHHTTSS-HHHHEEEHHHHSTTEEEEESEEEEEETTTTEEEEE-TTS-EEEEE-SEEEE---EEE-----TTHHHH-B--SSHHHHHHHHHHHHHHHHHHHH-SSHHHHHHHTEEEEE--SHHHHHHHHHHHHHHHHHHTT-GGGTT---EEEEEESSSSSSTTS-HHHHHHHHHHHHHTTEEEEETB-EEEEETTEEEETTS-EEE-SEEEE-S-EEE-HHHHTT-S-EETTEEE--TTSEETTEEEEEE-GGGEE-B-TTSTT-B----HHHHHHHHHHHHHHHHHHTTSS------------EEE-STT-EEE-GGG--EEHHHHHHHHHHHHHHH-SS-HHHHHHHHHHHHHS---------S-GGGS-TT-S-TTS-----/-EEEEE--SHHHHHHHHHHHHHS-TTSEEEEEESSSEEE-GGGHHHHHTTSS-HHHHEEEHHHHSTTEEEEESEEEEEETTTTEEEEE-TTS-EEEEE-SEEEE---EEE-----TTHHHH-B--SSHHHHHHHHHHHHHHHHHHHH-SSHHHHHHHTEEEEE--SHHHHHHHHHHHHHHHHHHTT-GGGTT---EEEEEESSSSSSTTS-HHHHHHHHHHHHHTTEEEEETB-EEEEETTEEEETTS-EEE-SEEEE-S-EEE-HHHHTT-S-EETTEEE--TTSEETTEEEEEE-GGGEE-B-TTSTT-B----HHHHHHHHHHHHHHHHHHTTSS------------EEE-STT-EEE-GGG--EEHHHHHHHHHHHHHHH-SS-HHHHHHHHHHHHHS---------S-GGGS-TT-S-TTS-----

pLDDT: mean 94.56, std 6.16, range [48.69, 98.94]

Organism: Amycolatopsis orientalis (NCBI:txid31958)